Protein AF-0000000085160485 (afdb_homodimer)

pLDDT: mean 88.32, std 10.43, range [49.59, 98.69]

Structure (mmCIF, N/CA/C/O backbone):
data_AF-0000000085160485-model_v1
#
loop_
_entity.id
_entity.type
_entity.pdbx_description
1 polymer 'ADP-dependent (S)-NAD(P)H-hydrate dehydratase'
#
loop_
_atom_site.group_PDB
_atom_site.id
_atom_site.type_symbol
_atom_site.label_atom_id
_atom_site.label_alt_id
_atom_site.label_comp_id
_atom_site.label_asym_id
_atom_site.label_entity_id
_atom_site.label_seq_id
_atom_site.pdbx_PDB_ins_code
_atom_site.Cartn_x
_atom_site.Cartn_y
_atom_site.Cartn_z
_atom_site.occupancy
_atom_site.B_iso_or_equiv
_atom_site.auth_seq_id
_atom_site.auth_comp_id
_atom_site.auth_asym_id
_atom_site.auth_atom_id
_atom_site.pdbx_PDB_model_num
ATOM 1 N N . MET A 1 1 ? -2.355 16.406 11 1 85.62 1 MET A N 1
ATOM 2 C CA . MET A 1 1 ? -1.574 15.383 11.68 1 85.62 1 MET A CA 1
ATOM 3 C C . MET A 1 1 ? -0.946 15.93 12.961 1 85.62 1 MET A C 1
ATOM 5 O O . MET A 1 1 ? -0.674 17.125 13.062 1 85.62 1 MET A O 1
ATOM 9 N N . ILE A 1 2 ? -0.653 15.125 13.766 1 88.12 2 ILE A N 1
ATOM 10 C CA . ILE A 1 2 ? -0.091 15.539 15.047 1 88.12 2 ILE A CA 1
ATOM 11 C C . ILE A 1 2 ? 1.411 15.766 14.898 1 88.12 2 ILE A C 1
ATOM 13 O O . ILE A 1 2 ? 2.102 14.992 14.227 1 88.12 2 ILE A O 1
ATOM 17 N N . LEU A 1 3 ? 1.831 16.844 15.43 1 91.5 3 LEU A N 1
ATOM 18 C CA . LEU A 1 3 ? 3.24 17.219 15.461 1 91.5 3 LEU A CA 1
ATOM 19 C C . LEU A 1 3 ? 3.785 17.172 16.891 1 91.5 3 LEU A C 1
ATOM 21 O O . LEU A 1 3 ? 3.182 17.734 17.797 1 91.5 3 LEU A O 1
ATOM 25 N N . VAL A 1 4 ? 4.949 16.484 17.047 1 93.19 4 VAL A N 1
ATOM 26 C CA . VAL A 1 4 ? 5.465 16.328 18.406 1 93.19 4 VAL A CA 1
ATOM 27 C C . VAL A 1 4 ? 6.973 16.562 18.406 1 93.19 4 VAL A C 1
ATOM 29 O O . VAL A 1 4 ? 7.629 16.469 17.375 1 93.19 4 VAL A O 1
ATOM 32 N N . SER A 1 5 ? 7.484 16.953 19.594 1 92.12 5 SER A N 1
ATOM 33 C CA . SER A 1 5 ? 8.93 16.938 19.797 1 92.12 5 SER A CA 1
ATOM 34 C C . SER A 1 5 ? 9.461 15.516 19.891 1 92.12 5 SER A C 1
ATOM 36 O O . SER A 1 5 ? 8.688 14.57 20.047 1 92.12 5 SER A O 1
ATOM 38 N N . CYS A 1 6 ? 10.773 15.32 19.766 1 92.25 6 CYS A N 1
ATOM 39 C CA . CYS A 1 6 ? 11.383 14.008 19.938 1 92.25 6 CYS A CA 1
ATOM 40 C C . CYS A 1 6 ? 11.117 13.453 21.328 1 92.25 6 CYS A C 1
ATOM 42 O O . CYS A 1 6 ? 10.867 12.258 21.484 1 92.25 6 CYS A O 1
ATOM 44 N N . HIS A 1 7 ? 11.133 14.336 22.25 1 89.69 7 HIS A N 1
ATOM 45 C CA . HIS A 1 7 ? 10.859 13.945 23.625 1 89.69 7 HIS A CA 1
ATOM 46 C C . HIS A 1 7 ? 9.43 13.414 23.781 1 89.69 7 HIS A C 1
ATOM 48 O O . HIS A 1 7 ? 9.211 12.375 24.406 1 89.69 7 HIS A O 1
ATOM 54 N N . GLU A 1 8 ? 8.492 14.164 23.234 1 91.5 8 GLU A N 1
ATOM 55 C CA . GLU A 1 8 ? 7.102 13.734 23.266 1 91.5 8 GLU A CA 1
ATOM 56 C C . GLU A 1 8 ? 6.91 12.406 22.547 1 91.5 8 GLU A C 1
ATOM 58 O O . GLU A 1 8 ? 6.105 11.57 22.969 1 91.5 8 GLU A O 1
ATOM 63 N N . ALA A 1 9 ? 7.625 12.219 21.438 1 93.75 9 ALA A N 1
ATOM 64 C CA . ALA A 1 9 ? 7.547 10.969 20.688 1 93.75 9 ALA A CA 1
ATOM 65 C C . ALA A 1 9 ? 7.988 9.781 21.531 1 93.75 9 ALA A C 1
ATOM 67 O O . ALA A 1 9 ? 7.379 8.711 21.484 1 93.75 9 ALA A O 1
ATOM 68 N N . HIS A 1 10 ? 9.016 9.969 22.344 1 91.5 10 HIS A N 1
ATOM 69 C CA . HIS A 1 10 ? 9.492 8.93 23.234 1 91.5 10 HIS A CA 1
ATOM 70 C C . HIS A 1 10 ? 8.43 8.562 24.266 1 91.5 10 HIS A C 1
ATOM 72 O O . HIS A 1 10 ? 8.25 7.383 24.594 1 91.5 10 HIS A O 1
ATOM 78 N N . LYS A 1 11 ? 7.758 9.562 24.75 1 91.75 11 LYS A N 1
ATOM 79 C CA . LYS A 1 11 ? 6.684 9.328 25.703 1 91.75 11 LYS A CA 1
ATOM 80 C C . LYS A 1 11 ? 5.551 8.516 25.078 1 91.75 11 LYS A C 1
ATOM 82 O O . LYS A 1 11 ? 4.973 7.645 25.734 1 91.75 11 LYS A O 1
ATOM 87 N N . ILE A 1 12 ? 5.266 8.82 23.859 1 93.25 12 ILE A N 1
ATOM 88 C CA . ILE A 1 12 ? 4.219 8.102 23.141 1 93.25 12 ILE A CA 1
ATOM 89 C C . ILE A 1 12 ? 4.609 6.637 22.984 1 93.25 12 ILE A C 1
ATOM 91 O O . ILE A 1 12 ? 3.789 5.742 23.203 1 93.25 12 ILE A O 1
ATOM 95 N N . ASP A 1 13 ? 5.891 6.355 22.656 1 92.06 13 ASP A N 1
ATOM 96 C CA . ASP A 1 13 ? 6.387 4.984 22.531 1 92.06 13 ASP A CA 1
ATOM 97 C C . ASP A 1 13 ? 6.25 4.23 23.859 1 92.06 13 ASP A C 1
ATOM 99 O O . ASP A 1 13 ? 5.809 3.082 23.875 1 92.06 13 ASP A O 1
ATOM 103 N N . GLU A 1 14 ? 6.625 4.93 24.875 1 91.25 14 GLU A N 1
ATOM 104 C CA . GLU A 1 14 ? 6.562 4.316 26.188 1 91.25 14 GLU A CA 1
ATOM 105 C C . GLU A 1 14 ? 5.125 3.996 26.578 1 91.25 14 GLU A C 1
ATOM 107 O O . GLU A 1 14 ? 4.84 2.904 27.078 1 91.25 14 GLU A O 1
ATOM 112 N N . ARG A 1 15 ? 4.262 4.906 26.375 1 92.12 15 ARG A N 1
ATOM 113 C CA . ARG A 1 15 ? 2.857 4.695 26.703 1 92.12 15 ARG A CA 1
ATOM 114 C C . ARG A 1 15 ? 2.246 3.602 25.844 1 92.12 15 ARG A C 1
ATOM 116 O O . ARG A 1 15 ? 1.387 2.844 26.297 1 92.12 15 ARG A O 1
ATOM 123 N N . ALA A 1 16 ? 2.662 3.592 24.578 1 91.69 16 ALA A N 1
ATOM 124 C CA . ALA A 1 16 ? 2.182 2.543 23.688 1 91.69 16 ALA A CA 1
ATOM 125 C C . ALA A 1 16 ? 2.514 1.158 24.234 1 91.69 16 ALA A C 1
ATOM 127 O O . ALA A 1 16 ? 1.679 0.25 24.188 1 91.69 16 ALA A O 1
ATOM 128 N N . MET A 1 17 ? 3.678 0.952 24.797 1 88.62 17 MET A N 1
ATOM 129 C CA . MET A 1 17 ? 4.152 -0.334 25.297 1 88.62 17 MET A CA 1
ATOM 130 C C . MET A 1 17 ? 3.492 -0.675 26.625 1 88.62 17 MET A C 1
ATOM 132 O O . MET A 1 17 ? 3.016 -1.794 26.812 1 88.62 17 MET A O 1
ATOM 136 N N . VAL A 1 18 ? 3.391 0.305 27.453 1 87.38 18 VAL A N 1
ATOM 137 C CA . VAL A 1 18 ? 2.967 0.063 28.828 1 87.38 18 VAL A CA 1
ATOM 138 C C . VAL A 1 18 ? 1.441 0.049 28.906 1 87.38 18 VAL A C 1
ATOM 140 O O . VAL A 1 18 ? 0.854 -0.829 29.531 1 87.38 18 VAL A O 1
ATOM 143 N N . GLU A 1 19 ? 0.836 0.997 28.234 1 87.5 19 GLU A N 1
ATOM 144 C CA . GLU A 1 19 ? -0.602 1.188 28.391 1 87.5 19 GLU A CA 1
ATOM 145 C C . GLU A 1 19 ? -1.383 0.479 27.297 1 87.5 19 GLU A C 1
ATOM 147 O O . GLU A 1 19 ? -2.529 0.073 27.5 1 87.5 19 GLU A O 1
ATOM 152 N N . TRP A 1 20 ? -0.782 0.274 26.172 1 87.5 20 TRP A N 1
ATOM 153 C CA . TRP A 1 20 ? -1.558 -0.209 25.031 1 87.5 20 TRP A CA 1
ATOM 154 C C . TRP A 1 20 ? -1.108 -1.607 24.609 1 87.5 20 TRP A C 1
ATOM 156 O O . TRP A 1 20 ? -1.57 -2.143 23.609 1 87.5 20 TRP A O 1
ATOM 166 N N . CYS A 1 21 ? -0.189 -2.223 25.266 1 83.31 21 CYS A N 1
ATOM 167 C CA . CYS A 1 21 ? 0.265 -3.596 25.078 1 83.31 21 CYS A CA 1
ATOM 168 C C . CYS A 1 21 ? 0.917 -3.771 23.719 1 83.31 21 CYS A C 1
ATOM 170 O O . CYS A 1 21 ? 0.815 -4.836 23.109 1 83.31 21 CYS A O 1
ATOM 172 N N . LEU A 1 22 ? 1.389 -2.703 23.156 1 86.88 22 LEU A N 1
ATOM 173 C CA . LEU A 1 22 ? 2.148 -2.775 21.922 1 86.88 22 LEU A CA 1
ATOM 174 C C . LEU A 1 22 ? 3.633 -2.986 22.203 1 86.88 22 LEU A C 1
ATOM 176 O O . LEU A 1 22 ? 4.332 -2.053 22.594 1 86.88 22 LEU A O 1
ATOM 180 N N . SER A 1 23 ? 4.113 -4.164 21.922 1 87.38 23 SER A N 1
ATOM 181 C CA . SER A 1 23 ? 5.52 -4.441 22.203 1 87.38 23 SER A CA 1
ATOM 182 C C . SER A 1 23 ? 6.434 -3.68 21.25 1 87.38 23 SER A C 1
ATOM 184 O O . SER A 1 23 ? 6.004 -3.256 20.172 1 87.38 23 SER A O 1
ATOM 186 N N . SER A 1 24 ? 7.684 -3.506 21.641 1 89.5 24 SER A N 1
ATOM 187 C CA . SER A 1 24 ? 8.656 -2.805 20.812 1 89.5 24 SER A CA 1
ATOM 188 C C . SER A 1 24 ? 8.859 -3.516 19.469 1 89.5 24 SER A C 1
ATOM 190 O O . SER A 1 24 ? 9.016 -2.867 18.438 1 89.5 24 SER A O 1
ATOM 192 N N . SER A 1 25 ? 8.828 -4.879 19.5 1 89.19 25 SER A N 1
ATOM 193 C CA . SER A 1 25 ? 9.008 -5.656 18.281 1 89.19 25 SER A CA 1
ATOM 194 C C . SER A 1 25 ? 7.859 -5.422 17.312 1 89.19 25 SER A C 1
ATOM 196 O O . SER A 1 25 ? 8.078 -5.301 16.109 1 89.19 25 SER A O 1
ATOM 198 N N . VAL A 1 26 ? 6.637 -5.316 17.859 1 90.38 26 VAL A N 1
ATOM 199 C CA . VAL A 1 26 ? 5.457 -5.082 17.031 1 90.38 26 VAL A CA 1
ATOM 200 C C . VAL A 1 26 ? 5.496 -3.668 16.469 1 90.38 26 VAL A C 1
ATOM 202 O O . VAL A 1 26 ? 5.184 -3.457 15.289 1 90.38 26 VAL A O 1
ATOM 205 N N . LEU A 1 27 ? 5.938 -2.713 17.281 1 93.25 27 LEU A N 1
ATOM 206 C CA . LEU A 1 27 ? 6.012 -1.322 16.844 1 93.25 27 LEU A CA 1
ATOM 207 C C . LEU A 1 27 ? 7.051 -1.154 15.734 1 93.25 27 LEU A C 1
ATOM 209 O O . LEU A 1 27 ? 6.801 -0.468 14.742 1 93.25 27 LEU A O 1
ATOM 213 N N . VAL A 1 28 ? 8.195 -1.793 15.891 1 95.12 28 VAL A N 1
ATOM 214 C CA . VAL A 1 28 ? 9.273 -1.72 14.906 1 95.12 28 VAL A CA 1
ATOM 215 C C . VAL A 1 28 ? 8.828 -2.377 13.602 1 95.12 28 VAL A C 1
ATOM 217 O O . VAL A 1 28 ? 9.062 -1.837 12.516 1 95.12 28 VAL A O 1
ATOM 220 N N . GLU A 1 29 ? 8.172 -3.535 13.734 1 94.94 29 GLU A N 1
ATOM 221 C CA . GLU A 1 29 ? 7.68 -4.23 12.547 1 94.94 29 GLU A CA 1
ATOM 222 C C . GLU A 1 29 ? 6.648 -3.387 11.805 1 94.94 29 GLU A C 1
ATOM 224 O O . GLU A 1 29 ? 6.707 -3.264 10.578 1 94.94 29 GLU A O 1
ATOM 229 N N . ALA A 1 30 ? 5.719 -2.812 12.523 1 95.81 30 ALA A N 1
ATOM 230 C CA . ALA A 1 30 ? 4.688 -1.966 11.938 1 95.81 30 ALA A CA 1
ATOM 231 C C . ALA A 1 30 ? 5.301 -0.76 11.234 1 95.81 30 ALA A C 1
ATOM 233 O O . ALA A 1 30 ? 4.996 -0.486 10.07 1 95.81 30 ALA A O 1
ATOM 234 N N . ALA A 1 31 ? 6.223 -0.078 11.93 1 97.12 31 ALA A N 1
ATOM 235 C CA . ALA A 1 31 ? 6.848 1.125 11.391 1 97.12 31 ALA A CA 1
ATOM 236 C C . ALA A 1 31 ? 7.668 0.806 10.148 1 97.12 31 ALA A C 1
ATOM 238 O O . ALA A 1 31 ? 7.539 1.478 9.117 1 97.12 31 ALA A O 1
ATOM 239 N N . GLY A 1 32 ? 8.5 -0.244 10.234 1 97.81 32 GLY A N 1
ATOM 240 C CA . GLY A 1 32 ? 9.336 -0.625 9.109 1 97.81 32 GLY A CA 1
ATOM 241 C C . GLY A 1 32 ? 8.531 -1.021 7.879 1 97.81 32 GLY A C 1
ATOM 242 O O . GLY A 1 32 ? 8.859 -0.62 6.762 1 97.81 32 GLY A O 1
ATOM 243 N N . ARG A 1 33 ? 7.477 -1.771 8.07 1 97.25 33 ARG A N 1
ATOM 244 C CA . ARG A 1 33 ? 6.652 -2.229 6.953 1 97.25 33 ARG A CA 1
ATOM 245 C C . ARG A 1 33 ? 5.883 -1.068 6.328 1 97.25 33 ARG A C 1
ATOM 247 O O . ARG A 1 33 ? 5.75 -0.989 5.105 1 97.25 33 ARG A O 1
ATOM 254 N N . GLU A 1 34 ? 5.324 -0.193 7.176 1 97.25 34 GLU A N 1
ATOM 255 C CA . GLU A 1 34 ? 4.617 0.963 6.637 1 97.25 34 GLU A CA 1
ATOM 256 C C . GLU A 1 34 ? 5.562 1.882 5.867 1 97.25 34 GLU A C 1
ATOM 258 O O . GLU A 1 34 ? 5.168 2.486 4.867 1 97.25 34 GLU A O 1
ATOM 263 N N . CYS A 1 35 ? 6.805 2.021 6.355 1 98.12 35 CYS A N 1
ATOM 264 C CA . CYS A 1 35 ? 7.809 2.771 5.605 1 98.12 35 CYS A CA 1
ATOM 265 C C . CYS A 1 35 ? 8.062 2.133 4.246 1 98.12 35 CYS A C 1
ATOM 267 O O . CYS A 1 35 ? 8.117 2.83 3.23 1 98.12 35 CYS A O 1
ATOM 269 N N . ALA A 1 36 ? 8.203 0.812 4.25 1 97.75 36 ALA A N 1
ATOM 270 C CA . ALA A 1 36 ? 8.422 0.102 2.99 1 97.75 36 ALA A CA 1
ATOM 271 C C . ALA A 1 36 ? 7.266 0.331 2.023 1 97.75 36 ALA A C 1
ATOM 273 O O . ALA A 1 36 ? 7.48 0.614 0.843 1 97.75 36 ALA A O 1
ATOM 274 N N . ASN A 1 37 ? 6.062 0.203 2.52 1 95.62 37 ASN A N 1
ATOM 275 C CA . ASN A 1 37 ? 4.879 0.392 1.688 1 95.62 37 ASN A CA 1
ATOM 276 C C . ASN A 1 37 ? 4.816 1.805 1.114 1 95.62 37 ASN A C 1
ATOM 278 O O . ASN A 1 37 ? 4.473 1.991 -0.054 1 95.62 37 ASN A O 1
ATOM 282 N N . SER A 1 38 ? 5.145 2.803 1.959 1 96.25 38 SER A N 1
ATOM 283 C CA . SER A 1 38 ? 5.176 4.188 1.498 1 96.25 38 SER A CA 1
ATOM 284 C C . SER A 1 38 ? 6.234 4.387 0.417 1 96.25 38 SER A C 1
ATOM 286 O O . SER A 1 38 ? 5.996 5.09 -0.569 1 96.25 38 SER A O 1
ATOM 288 N N . LEU A 1 39 ? 7.395 3.818 0.604 1 96.88 39 LEU A N 1
ATOM 289 C CA . LEU A 1 39 ? 8.469 3.914 -0.376 1 96.88 39 LEU A CA 1
ATOM 290 C C . LEU A 1 39 ? 8.07 3.254 -1.69 1 96.88 39 LEU A C 1
ATOM 292 O O . LEU A 1 39 ? 8.32 3.803 -2.766 1 96.88 39 LEU A O 1
ATOM 296 N N . ILE A 1 40 ? 7.426 2.064 -1.651 1 95.12 40 ILE A N 1
ATOM 297 C CA . ILE A 1 40 ? 6.98 1.32 -2.826 1 95.12 40 ILE A CA 1
ATOM 298 C C . ILE A 1 40 ? 5.984 2.158 -3.621 1 95.12 40 ILE A C 1
ATOM 300 O O . ILE A 1 40 ? 6.004 2.158 -4.855 1 95.12 40 ILE A O 1
ATOM 304 N N . ALA A 1 41 ? 5.109 2.861 -2.916 1 93.06 41 ALA A N 1
ATOM 305 C CA . ALA A 1 41 ? 4.09 3.688 -3.562 1 93.06 41 ALA A CA 1
ATOM 306 C C . ALA A 1 41 ? 4.734 4.754 -4.445 1 93.06 41 ALA A C 1
ATOM 308 O O . ALA A 1 41 ? 4.141 5.188 -5.438 1 93.06 41 ALA A O 1
ATOM 309 N N . VAL A 1 42 ? 5.977 5.195 -4.121 1 94.38 42 VAL A N 1
ATOM 310 C CA . VAL A 1 42 ? 6.641 6.23 -4.906 1 94.38 42 VAL A CA 1
ATOM 311 C C . VAL A 1 42 ? 7.883 5.652 -5.582 1 94.38 42 VAL A C 1
ATOM 313 O O . VAL A 1 42 ? 8.805 6.391 -5.938 1 94.38 42 VAL A O 1
ATOM 316 N N . TRP A 1 43 ? 7.914 4.363 -5.723 1 92.88 43 TRP A N 1
ATOM 317 C CA . TRP A 1 43 ? 9.086 3.629 -6.191 1 92.88 43 TRP A CA 1
ATOM 318 C C . TRP A 1 43 ? 9.539 4.137 -7.559 1 92.88 43 TRP A C 1
ATOM 320 O O . TRP A 1 43 ? 10.727 4.383 -7.773 1 92.88 43 TRP A O 1
ATOM 330 N N . SER A 1 44 ? 8.617 4.402 -8.523 1 90 44 SER A N 1
ATOM 331 C CA . SER A 1 44 ? 8.945 4.824 -9.883 1 90 44 SER A CA 1
ATOM 332 C C . SER A 1 44 ? 9.602 6.199 -9.891 1 90 44 SER A C 1
ATOM 334 O O . SER A 1 44 ? 10.414 6.5 -10.766 1 90 44 SER A O 1
ATOM 336 N N . GLN A 1 45 ? 9.312 7.027 -8.82 1 90.19 45 GLN A N 1
ATOM 337 C CA . GLN A 1 45 ? 9.836 8.391 -8.75 1 90.19 45 GLN A CA 1
ATOM 338 C C . GLN A 1 45 ? 11.203 8.414 -8.07 1 90.19 45 GLN A C 1
ATOM 340 O O . GLN A 1 45 ? 12.031 9.281 -8.359 1 90.19 45 GLN A O 1
ATOM 345 N N . ILE A 1 46 ? 11.43 7.441 -7.199 1 91.38 46 ILE A N 1
ATOM 346 C CA . ILE A 1 46 ? 12.617 7.516 -6.359 1 91.38 46 ILE A CA 1
ATOM 347 C C . ILE A 1 46 ? 13.75 6.707 -6.996 1 91.38 46 ILE A C 1
ATOM 349 O O . ILE A 1 46 ? 14.922 7.062 -6.863 1 91.38 46 ILE A O 1
ATOM 353 N N . VAL A 1 47 ? 13.398 5.594 -7.652 1 89.69 47 VAL A N 1
ATOM 354 C CA . VAL A 1 47 ? 14.422 4.781 -8.297 1 89.69 47 VAL A CA 1
ATOM 355 C C . VAL A 1 47 ? 15.008 5.531 -9.492 1 89.69 47 VAL A C 1
ATOM 357 O O . VAL A 1 47 ? 14.266 6.047 -10.328 1 89.69 47 VAL A O 1
ATOM 360 N N . PRO A 1 48 ? 16.25 5.625 -9.5 1 86.44 48 PRO A N 1
ATOM 361 C CA . PRO A 1 48 ? 16.891 6.383 -10.578 1 86.44 48 PRO A CA 1
ATOM 362 C C . PRO A 1 48 ? 16.562 5.836 -11.961 1 86.44 48 PRO A C 1
ATOM 364 O O . PRO A 1 48 ? 16.453 4.621 -12.141 1 86.44 48 PRO A O 1
ATOM 367 N N . GLU A 1 49 ? 16.453 6.609 -12.938 1 78.56 49 GLU A N 1
ATOM 368 C CA . GLU A 1 49 ? 16.125 6.27 -14.32 1 78.56 49 GLU A CA 1
ATOM 369 C C . GLU A 1 49 ? 17.141 5.309 -14.914 1 78.56 49 GLU A C 1
ATOM 371 O O . GLU A 1 49 ? 16.797 4.434 -15.711 1 78.56 49 GLU A O 1
ATOM 376 N N . THR A 1 50 ? 18.359 5.457 -14.508 1 76.88 50 THR A N 1
ATOM 377 C CA . THR A 1 50 ? 19.453 4.633 -15.031 1 76.88 50 THR A CA 1
ATOM 378 C C . THR A 1 50 ? 19.219 3.164 -14.695 1 76.88 50 THR A C 1
ATOM 380 O O . THR A 1 50 ? 19.625 2.279 -15.445 1 76.88 50 THR A O 1
ATOM 383 N N . VAL A 1 51 ? 18.484 2.938 -13.688 1 78.31 51 VAL A N 1
ATOM 384 C CA . VAL A 1 51 ? 18.219 1.57 -13.258 1 78.31 51 VAL A CA 1
ATOM 385 C C . VAL A 1 51 ? 17 1.026 -14.016 1 78.31 51 VAL A C 1
ATOM 387 O O . VAL A 1 51 ? 17 -0.131 -14.445 1 78.31 51 VAL A O 1
ATOM 390 N N . LYS A 1 52 ? 16.047 1.829 -14.266 1 72.94 52 LYS A N 1
ATOM 391 C CA . LYS A 1 52 ? 14.812 1.427 -14.922 1 72.94 52 LYS A CA 1
ATOM 392 C C . LYS A 1 52 ? 15.07 0.962 -16.359 1 72.94 52 LYS A C 1
ATOM 394 O O . LYS A 1 52 ? 14.398 0.059 -16.844 1 72.94 52 LYS A O 1
ATOM 399 N N . THR A 1 53 ? 16.047 1.54 -16.875 1 69.38 53 THR A N 1
ATOM 400 C CA . THR A 1 53 ? 16.312 1.298 -18.281 1 69.38 53 THR A CA 1
ATOM 401 C C . THR A 1 53 ? 17.391 0.215 -18.453 1 69.38 53 THR A C 1
ATOM 403 O O . THR A 1 53 ? 17.641 -0.238 -19.562 1 69.38 53 THR A O 1
ATOM 406 N N . SER A 1 54 ? 17.906 -0.06 -17.281 1 68.12 54 SER A N 1
ATOM 407 C CA . SER A 1 54 ? 18.984 -1.05 -17.344 1 68.12 54 SER A CA 1
ATOM 408 C C . SER A 1 54 ? 18.484 -2.43 -16.938 1 68.12 54 SER A C 1
ATOM 410 O O . SER A 1 54 ? 17.406 -2.559 -16.344 1 68.12 54 SER A O 1
ATOM 412 N N . THR A 1 55 ? 19.125 -3.422 -17.406 1 67.5 55 THR A N 1
ATOM 413 C CA . THR A 1 55 ? 18.828 -4.805 -17.047 1 67.5 55 THR A CA 1
ATOM 414 C C . THR A 1 55 ? 19.406 -5.137 -15.672 1 67.5 55 THR A C 1
ATOM 416 O O . THR A 1 55 ? 19.203 -6.242 -15.164 1 67.5 55 THR A O 1
ATOM 419 N N . ARG A 1 56 ? 20.062 -3.939 -15.133 1 74.88 56 ARG A N 1
ATOM 420 C CA . ARG A 1 56 ? 20.703 -4.242 -13.859 1 74.88 56 ARG A CA 1
ATOM 421 C C . ARG A 1 56 ? 19.734 -4.059 -12.695 1 74.88 56 ARG A C 1
ATOM 423 O O . ARG A 1 56 ? 18.828 -3.225 -12.766 1 74.88 56 ARG A O 1
ATOM 430 N N . SER A 1 57 ? 20.016 -4.824 -11.578 1 82.56 57 SER A N 1
ATOM 431 C CA . SER A 1 57 ? 19.203 -4.734 -10.367 1 82.56 57 SER A CA 1
ATOM 432 C C . SER A 1 57 ? 19.609 -3.535 -9.516 1 82.56 57 SER A C 1
ATOM 434 O O . SER A 1 57 ? 20.766 -3.107 -9.555 1 82.56 57 SER A O 1
ATOM 436 N N . LEU A 1 58 ? 18.797 -2.947 -8.883 1 89.5 58 LEU A N 1
ATOM 437 C CA . LEU A 1 58 ? 18.953 -1.81 -7.984 1 89.5 58 LEU A CA 1
ATOM 438 C C . LEU A 1 58 ? 19.859 -2.166 -6.816 1 89.5 58 LEU A C 1
ATOM 440 O O . LEU A 1 58 ? 19.703 -3.221 -6.199 1 89.5 58 LEU A O 1
ATOM 444 N N . SER A 1 59 ? 20.938 -1.373 -6.602 1 93.19 59 SER A N 1
ATOM 445 C CA . SER A 1 59 ? 21.812 -1.543 -5.449 1 93.19 59 SER A CA 1
ATOM 446 C C . SER A 1 59 ? 21.359 -0.687 -4.273 1 93.19 59 SER A C 1
ATOM 448 O O . SER A 1 59 ? 21.219 0.532 -4.402 1 93.19 59 SER A O 1
ATOM 450 N N . ILE A 1 60 ? 21.172 -1.322 -3.072 1 96.44 60 ILE A N 1
ATOM 451 C CA . ILE A 1 60 ? 20.672 -0.619 -1.899 1 96.44 60 ILE A CA 1
ATOM 452 C C . ILE A 1 60 ? 21.641 -0.792 -0.734 1 96.44 60 ILE A C 1
ATOM 454 O O . ILE A 1 60 ? 22.094 -1.905 -0.45 1 96.44 60 ILE A O 1
ATOM 458 N N . ILE A 1 61 ? 21.984 0.318 -0.07 1 97.69 61 ILE A N 1
ATOM 459 C CA . ILE A 1 61 ? 22.781 0.28 1.15 1 97.69 61 ILE A CA 1
ATOM 460 C C . ILE A 1 61 ? 21.984 0.844 2.314 1 97.69 61 ILE A C 1
ATOM 462 O O . ILE A 1 61 ? 21.422 1.941 2.219 1 97.69 61 ILE A O 1
ATOM 466 N N . LEU A 1 62 ? 21.812 0.073 3.309 1 98.5 62 LEU A N 1
ATOM 467 C CA . LEU A 1 62 ? 21.25 0.547 4.566 1 98.5 62 LEU A CA 1
ATOM 468 C C . LEU A 1 62 ? 22.344 0.899 5.566 1 98.5 62 LEU A C 1
ATOM 470 O O . LEU A 1 62 ? 23.188 0.066 5.871 1 98.5 62 LEU A O 1
ATOM 474 N N . VAL A 1 63 ? 22.391 2.139 5.992 1 98.62 63 VAL A N 1
ATOM 475 C CA . VAL A 1 63 ? 23.266 2.52 7.086 1 98.62 63 VAL A CA 1
ATOM 476 C C . VAL A 1 63 ? 22.484 2.574 8.391 1 98.62 63 VAL A C 1
ATOM 478 O O . VAL A 1 63 ? 21.469 3.262 8.484 1 98.62 63 VAL A O 1
ATOM 481 N N . ALA A 1 64 ? 22.922 1.805 9.359 1 98.12 64 ALA A N 1
ATOM 482 C CA . ALA A 1 64 ? 22.125 1.582 10.562 1 98.12 64 ALA A CA 1
ATOM 483 C C . ALA A 1 64 ? 22.922 1.948 11.812 1 98.12 64 ALA A C 1
ATOM 485 O O . ALA A 1 64 ? 24.094 1.617 11.93 1 98.12 64 ALA A O 1
ATOM 486 N N . GLY A 1 65 ? 22.25 2.689 12.719 1 96.69 65 GLY A N 1
ATOM 487 C CA . GLY A 1 65 ? 22.828 3.018 14.016 1 96.69 65 GLY A CA 1
ATOM 488 C C . GLY A 1 65 ? 22.516 1.991 15.086 1 96.69 65 GLY A C 1
ATOM 489 O O . GLY A 1 65 ? 22.484 0.789 14.812 1 96.69 65 GLY A O 1
ATOM 490 N N . SER A 1 66 ? 22.328 2.465 16.344 1 93 66 SER A N 1
ATOM 491 C CA . SER A 1 66 ? 22.234 1.536 17.453 1 93 66 SER A CA 1
ATOM 492 C C . SER A 1 66 ? 20.828 1.492 18.031 1 93 66 SER A C 1
ATOM 494 O O . SER A 1 66 ? 20.547 0.713 18.938 1 93 66 SER A O 1
ATOM 496 N N . GLY A 1 67 ? 19.969 2.24 17.5 1 91 67 GLY A N 1
ATOM 497 C CA . GLY A 1 67 ? 18.656 2.338 18.125 1 91 67 GLY A CA 1
ATOM 498 C C . GLY A 1 67 ? 17.547 1.722 17.281 1 91 67 GLY A C 1
ATOM 499 O O . GLY A 1 67 ? 17.828 0.924 16.375 1 91 67 GLY A O 1
ATOM 500 N N . ASN A 1 68 ? 16.312 2.041 17.625 1 91.88 68 ASN A N 1
ATOM 501 C CA . ASN A 1 68 ? 15.133 1.476 16.984 1 91.88 68 ASN A CA 1
ATOM 502 C C . ASN A 1 68 ? 14.977 1.99 15.555 1 91.88 68 ASN A C 1
ATOM 504 O O . ASN A 1 68 ? 14.383 1.322 14.703 1 91.88 68 ASN A O 1
ATOM 508 N N . ASN A 1 69 ? 15.539 3.182 15.297 1 95.69 69 ASN A N 1
ATOM 509 C CA . ASN A 1 69 ? 15.508 3.654 13.922 1 95.69 69 ASN A CA 1
ATOM 510 C C . ASN A 1 69 ? 16.234 2.693 12.984 1 95.69 69 ASN A C 1
ATOM 512 O O . ASN A 1 69 ? 15.805 2.471 11.852 1 95.69 69 ASN A O 1
ATOM 516 N N . ALA A 1 70 ? 17.344 2.15 13.523 1 97.5 70 ALA A N 1
ATOM 517 C CA . ALA A 1 70 ? 18.078 1.131 12.773 1 97.5 70 ALA A CA 1
ATOM 518 C C . ALA A 1 70 ? 17.188 -0.092 12.516 1 97.5 70 ALA A C 1
ATOM 520 O O . ALA A 1 70 ? 17.172 -0.625 11.406 1 97.5 70 ALA A O 1
ATOM 521 N N . ALA A 1 71 ? 16.5 -0.499 13.57 1 96.75 71 ALA A N 1
ATOM 522 C CA . ALA A 1 71 ? 15.609 -1.646 13.445 1 96.75 71 ALA A CA 1
ATOM 523 C C . ALA A 1 71 ? 14.516 -1.379 12.406 1 96.75 71 ALA A C 1
ATOM 525 O O . ALA A 1 71 ? 14.211 -2.244 11.586 1 96.75 71 ALA A O 1
ATOM 526 N N . ASP A 1 72 ? 13.969 -0.147 12.406 1 97.81 72 ASP A N 1
ATOM 527 C CA . ASP A 1 72 ? 12.969 0.24 11.422 1 97.81 72 ASP A CA 1
ATOM 528 C C . ASP A 1 72 ? 13.516 0.117 10 1 97.81 72 ASP A C 1
ATOM 530 O O . ASP A 1 72 ? 12.844 -0.414 9.109 1 97.81 72 ASP A O 1
ATOM 534 N N . GLY A 1 73 ? 14.703 0.635 9.852 1 98.44 73 GLY A N 1
ATOM 535 C CA . GLY A 1 73 ? 15.344 0.549 8.547 1 98.44 73 GLY A CA 1
ATOM 536 C C . GLY A 1 73 ? 15.578 -0.879 8.094 1 98.44 73 GLY A C 1
ATOM 537 O O . GLY A 1 73 ? 15.398 -1.198 6.918 1 98.44 73 GLY A O 1
ATOM 538 N N . MET A 1 74 ? 16 -1.748 9.039 1 97.88 74 MET A N 1
ATOM 539 C CA . MET A 1 74 ? 16.25 -3.152 8.719 1 97.88 74 MET A CA 1
ATOM 540 C C . MET A 1 74 ? 14.953 -3.848 8.305 1 97.88 74 MET A C 1
ATOM 542 O O . MET A 1 74 ? 14.953 -4.652 7.371 1 97.88 74 MET A O 1
ATOM 546 N N . VAL A 1 75 ? 13.852 -3.539 9.008 1 97.69 75 VAL A N 1
ATOM 547 C CA . VAL A 1 75 ? 12.555 -4.117 8.656 1 97.69 75 VAL A CA 1
ATOM 548 C C . VAL A 1 75 ? 12.125 -3.625 7.273 1 97.69 75 VAL A C 1
ATOM 550 O O . VAL A 1 75 ? 11.586 -4.395 6.477 1 97.69 75 VAL A O 1
ATOM 553 N N . LEU A 1 76 ? 12.359 -2.301 7.031 1 98.25 76 LEU A N 1
ATOM 554 C CA . LEU A 1 76 ? 12.047 -1.759 5.715 1 98.25 76 LEU A CA 1
ATOM 555 C C . LEU A 1 76 ? 12.781 -2.525 4.621 1 98.25 76 LEU A C 1
ATOM 557 O O . LEU A 1 76 ? 12.172 -2.963 3.643 1 98.25 76 LEU A O 1
ATOM 561 N N . LEU A 1 77 ? 14.086 -2.717 4.754 1 97.94 77 LEU A N 1
ATOM 562 C CA . LEU A 1 77 ? 14.891 -3.436 3.775 1 97.94 77 LEU A CA 1
ATOM 563 C C . LEU A 1 77 ? 14.398 -4.867 3.609 1 97.94 77 LEU A C 1
ATOM 565 O O . LEU A 1 77 ? 14.211 -5.34 2.484 1 97.94 77 LEU A O 1
ATOM 569 N N . LYS A 1 78 ? 14.18 -5.551 4.762 1 96.44 78 LYS A N 1
ATOM 570 C CA . LYS A 1 78 ? 13.633 -6.906 4.758 1 96.44 78 LYS A CA 1
ATOM 571 C C . LYS A 1 78 ? 12.336 -6.977 3.959 1 96.44 78 LYS A C 1
ATOM 573 O O . LYS A 1 78 ? 12.172 -7.855 3.111 1 96.44 78 LYS A O 1
ATOM 578 N N . THR A 1 79 ? 11.453 -6.059 4.207 1 96.75 79 THR A N 1
ATOM 579 C CA . THR A 1 79 ? 10.141 -6.039 3.574 1 96.75 79 THR A CA 1
ATOM 580 C C . THR A 1 79 ? 10.266 -5.828 2.068 1 96.75 79 THR A C 1
ATOM 582 O O . THR A 1 79 ? 9.586 -6.496 1.283 1 96.75 79 THR A O 1
ATOM 585 N N . LEU A 1 80 ? 11.164 -4.895 1.631 1 96 80 LEU A N 1
ATOM 586 C CA . LEU A 1 80 ? 11.398 -4.664 0.209 1 96 80 LEU A CA 1
ATOM 587 C C . LEU A 1 80 ? 11.852 -5.945 -0.483 1 96 80 LEU A C 1
ATOM 589 O O . LEU A 1 80 ? 11.406 -6.246 -1.594 1 96 80 LEU A O 1
ATOM 593 N N . ILE A 1 81 ? 12.719 -6.691 0.165 1 94.5 81 ILE A N 1
ATOM 594 C CA . ILE A 1 81 ? 13.25 -7.93 -0.386 1 94.5 81 ILE A CA 1
ATOM 595 C C . ILE A 1 81 ? 12.148 -8.977 -0.461 1 94.5 81 ILE A C 1
ATOM 597 O O . ILE A 1 81 ? 11.961 -9.625 -1.495 1 94.5 81 ILE A O 1
ATOM 601 N N . LEU A 1 82 ? 11.398 -9.094 0.628 1 93.62 82 LEU A N 1
ATOM 602 C CA . LEU A 1 82 ? 10.344 -10.094 0.707 1 93.62 82 LEU A CA 1
ATOM 603 C C . LEU A 1 82 ? 9.266 -9.836 -0.337 1 93.62 82 LEU A C 1
ATOM 605 O O . LEU A 1 82 ? 8.633 -10.773 -0.831 1 93.62 82 LEU A O 1
ATOM 609 N N . LYS A 1 83 ? 9.133 -8.609 -0.69 1 92.5 83 LYS A N 1
ATOM 610 C CA . LYS A 1 83 ? 8.102 -8.242 -1.651 1 92.5 83 LYS A CA 1
ATOM 611 C C . LYS A 1 83 ? 8.656 -8.203 -3.072 1 92.5 83 LYS A C 1
ATOM 613 O O . LYS A 1 83 ? 7.941 -7.855 -4.016 1 92.5 83 LYS A O 1
ATOM 618 N N . GLY A 1 84 ? 9.977 -8.414 -3.287 1 88.69 84 GLY A N 1
ATOM 619 C CA . GLY A 1 84 ? 10.578 -8.594 -4.598 1 88.69 84 GLY A CA 1
ATOM 620 C C . GLY A 1 84 ? 11.039 -7.297 -5.23 1 88.69 84 GLY A C 1
ATOM 621 O O . GLY A 1 84 ? 11.281 -7.238 -6.438 1 88.69 84 GLY A O 1
ATOM 622 N N . PHE A 1 85 ? 11.18 -6.223 -4.434 1 89.44 85 PHE A N 1
ATOM 623 C CA . PHE A 1 85 ? 11.562 -4.934 -4.992 1 89.44 85 PHE A CA 1
ATOM 624 C C . PHE A 1 85 ? 13.078 -4.789 -5.031 1 89.44 85 PHE A C 1
ATOM 626 O O . PHE A 1 85 ? 13.609 -3.904 -5.707 1 89.44 85 PHE A O 1
ATOM 633 N N . CYS A 1 86 ? 13.711 -5.703 -4.281 1 89.38 86 CYS A N 1
ATOM 634 C CA . CYS A 1 86 ? 15.164 -5.645 -4.234 1 89.38 86 CYS A CA 1
ATOM 635 C C . CYS A 1 86 ? 15.773 -7.035 -4.363 1 89.38 86 CYS A C 1
ATOM 637 O O . CYS A 1 86 ? 15.195 -8.016 -3.891 1 89.38 86 CYS A O 1
ATOM 639 N N . ASN A 1 87 ? 16.891 -7.062 -5.086 1 89.56 87 ASN A N 1
ATOM 640 C CA . ASN A 1 87 ? 17.688 -8.273 -5.141 1 89.56 87 ASN A CA 1
ATOM 641 C C . ASN A 1 87 ? 18.625 -8.383 -3.943 1 89.56 87 ASN A C 1
ATOM 643 O O . ASN A 1 87 ? 19.469 -7.496 -3.723 1 89.56 87 ASN A O 1
ATOM 647 N N . ILE A 1 88 ? 18.484 -9.398 -3.262 1 90.44 88 ILE A N 1
ATOM 648 C CA . ILE A 1 88 ? 19.219 -9.602 -2.016 1 90.44 88 ILE A CA 1
ATOM 649 C C . ILE A 1 88 ? 20.719 -9.516 -2.279 1 90.44 88 ILE A C 1
ATOM 651 O O . ILE A 1 88 ? 21.484 -9.039 -1.431 1 90.44 88 ILE A O 1
ATOM 655 N N . LEU A 1 89 ? 21.156 -9.867 -3.467 1 90.94 89 LEU A N 1
ATOM 656 C CA . LEU A 1 89 ? 22.578 -9.906 -3.809 1 90.94 89 LEU A CA 1
ATOM 657 C C . LEU A 1 89 ? 23.141 -8.5 -3.982 1 90.94 89 LEU A C 1
ATOM 659 O O . LEU A 1 89 ? 24.359 -8.312 -4.012 1 90.94 89 LEU A O 1
ATOM 663 N N . ARG A 1 90 ? 22.297 -7.543 -4.02 1 93.69 90 ARG A N 1
ATOM 664 C CA . ARG A 1 90 ? 22.734 -6.168 -4.25 1 93.69 90 ARG A CA 1
ATOM 665 C C . ARG A 1 90 ? 22.406 -5.281 -3.057 1 93.69 90 ARG A C 1
ATOM 667 O O . ARG A 1 90 ? 22.359 -4.055 -3.182 1 93.69 90 ARG A O 1
ATOM 674 N N . CYS A 1 91 ? 22.125 -5.875 -1.946 1 95.75 91 CYS A N 1
ATOM 675 C CA . CYS A 1 91 ? 21.844 -5.152 -0.71 1 95.75 91 CYS A CA 1
ATOM 676 C C . CYS A 1 91 ? 22.984 -5.316 0.286 1 95.75 91 CYS A C 1
ATOM 678 O O . CYS A 1 91 ? 23.594 -6.387 0.365 1 95.75 91 CYS A O 1
ATOM 680 N N . LYS A 1 92 ? 23.297 -4.289 1.014 1 97.12 92 LYS A N 1
ATOM 681 C CA . LYS A 1 92 ? 24.281 -4.332 2.094 1 97.12 92 LYS A CA 1
ATOM 682 C C . LYS A 1 92 ? 23.828 -3.49 3.283 1 97.12 92 LYS A C 1
ATOM 684 O O . LYS A 1 92 ? 23.078 -2.523 3.115 1 97.12 92 LYS A O 1
ATOM 689 N N . VAL A 1 93 ? 24.219 -3.924 4.438 1 97.94 93 VAL A N 1
ATOM 690 C CA . VAL A 1 93 ? 24 -3.162 5.66 1 97.94 93 VAL A CA 1
ATOM 691 C C . VAL A 1 93 ? 25.328 -2.709 6.242 1 97.94 93 VAL A C 1
ATOM 693 O O . VAL A 1 93 ? 26.25 -3.516 6.41 1 97.94 93 VAL A O 1
ATOM 696 N N . ILE A 1 94 ? 25.484 -1.426 6.441 1 98.12 94 ILE A N 1
ATOM 697 C CA . ILE A 1 94 ? 26.656 -0.879 7.117 1 98.12 94 ILE A CA 1
ATOM 698 C C . ILE A 1 94 ? 26.281 -0.433 8.523 1 98.12 94 ILE A C 1
ATOM 700 O O . ILE A 1 94 ? 25.453 0.466 8.703 1 98.12 94 ILE A O 1
ATOM 704 N N . LEU A 1 95 ? 26.891 -1.041 9.508 1 97.75 95 LEU A N 1
ATOM 705 C CA . LEU A 1 95 ? 26.641 -0.715 10.906 1 97.75 95 LEU A CA 1
ATOM 706 C C . LEU A 1 95 ? 27.609 0.357 11.398 1 97.75 95 LEU A C 1
ATOM 708 O O . LEU A 1 95 ? 28.828 0.221 11.25 1 97.75 95 LEU A O 1
ATOM 712 N N . ALA A 1 96 ? 27.047 1.445 11.953 1 97.38 96 ALA A N 1
ATOM 713 C CA . ALA A 1 96 ? 27.891 2.482 12.539 1 97.38 96 ALA A CA 1
ATOM 714 C C . ALA A 1 96 ? 28.609 1.964 13.781 1 97.38 96 ALA A C 1
ATOM 716 O O . ALA A 1 96 ? 29.719 2.395 14.086 1 97.38 96 ALA A O 1
ATOM 717 N N . LYS A 1 97 ? 27.906 1.065 14.562 1 93.75 97 LYS A N 1
ATOM 718 C CA . LYS A 1 97 ? 28.422 0.428 15.766 1 93.75 97 LYS A CA 1
ATOM 719 C C . LYS A 1 97 ? 28.094 -1.062 15.789 1 93.75 97 LYS A C 1
ATOM 721 O O . LYS A 1 97 ? 27.062 -1.481 15.289 1 93.75 97 LYS A O 1
ATOM 726 N N . PRO A 1 98 ? 28.969 -1.821 16.391 1 91.44 98 PRO A N 1
ATOM 727 C CA . PRO A 1 98 ? 28.688 -3.256 16.469 1 91.44 98 PRO A CA 1
ATOM 728 C C . PRO A 1 98 ? 27.484 -3.572 17.344 1 91.44 98 PRO A C 1
ATOM 730 O O . PRO A 1 98 ? 27.141 -2.787 18.234 1 91.44 98 PRO A O 1
ATOM 733 N N . ILE A 1 99 ? 26.828 -4.621 17.047 1 89.69 99 ILE A N 1
ATOM 734 C CA . ILE A 1 99 ? 25.797 -5.137 17.938 1 89.69 99 ILE A CA 1
ATOM 735 C C . ILE A 1 99 ? 26.453 -5.934 19.062 1 89.69 99 ILE A C 1
ATOM 737 O O . ILE A 1 99 ? 27.203 -6.875 18.812 1 89.69 99 ILE A O 1
ATOM 741 N N . ALA A 1 100 ? 26.141 -5.574 20.25 1 85.94 100 ALA A N 1
ATOM 742 C CA . ALA A 1 100 ? 26.766 -6.184 21.406 1 85.94 100 ALA A CA 1
ATOM 743 C C . ALA A 1 100 ? 26.406 -7.664 21.516 1 85.94 100 ALA A C 1
ATOM 745 O O . ALA A 1 100 ? 25.297 -8.062 21.188 1 85.94 100 ALA A O 1
ATOM 746 N N . ASP A 1 101 ? 27.297 -8.414 21.922 1 81.88 101 ASP A N 1
ATOM 747 C CA . ASP A 1 101 ? 27.078 -9.852 22.094 1 81.88 101 ASP A CA 1
ATOM 748 C C . ASP A 1 101 ? 25.891 -10.109 23.016 1 81.88 101 ASP A C 1
ATOM 750 O O . ASP A 1 101 ? 25.125 -11.047 22.797 1 81.88 101 ASP A O 1
ATOM 754 N N . SER A 1 102 ? 25.797 -9.273 24 1 78.44 102 SER A N 1
ATOM 755 C CA . SER A 1 102 ? 24.688 -9.414 24.953 1 78.44 102 SER A CA 1
ATOM 756 C C . SER A 1 102 ? 23.344 -9.234 24.25 1 78.44 102 SER A C 1
ATOM 758 O O . SER A 1 102 ? 22.375 -9.914 24.578 1 78.44 102 SER A O 1
ATOM 760 N N . GLU A 1 103 ? 23.391 -8.359 23.328 1 80.31 103 GLU A N 1
ATOM 761 C CA . GLU A 1 103 ? 22.188 -8.125 22.547 1 80.31 103 GLU A CA 1
ATOM 762 C C . GLU A 1 103 ? 21.922 -9.281 21.578 1 80.31 103 GLU A C 1
ATOM 764 O O . GLU A 1 103 ? 20.781 -9.734 21.438 1 80.31 103 GLU A O 1
ATOM 769 N N . MET A 1 104 ? 22.906 -9.836 21.094 1 80.62 104 MET A N 1
ATOM 770 C CA . MET A 1 104 ? 22.812 -10.898 20.094 1 80.62 104 MET A CA 1
ATOM 771 C C . MET A 1 104 ? 22.391 -12.219 20.75 1 80.62 104 MET A C 1
ATOM 773 O O . MET A 1 104 ? 21.672 -13.016 20.141 1 80.62 104 MET A O 1
ATOM 777 N N . ASN A 1 105 ? 22.797 -12.391 21.953 1 76.25 105 ASN A N 1
ATOM 778 C CA . ASN A 1 105 ? 22.594 -13.68 22.609 1 76.25 105 ASN A CA 1
ATOM 779 C C . ASN A 1 105 ? 21.391 -13.648 23.562 1 76.25 105 ASN A C 1
ATOM 781 O O . ASN A 1 105 ? 21.125 -14.625 24.266 1 76.25 105 ASN A O 1
ATOM 785 N N . ALA A 1 106 ? 20.828 -12.5 23.594 1 72.75 106 ALA A N 1
ATOM 786 C CA . ALA A 1 106 ? 19.656 -12.398 24.469 1 72.75 106 ALA A CA 1
ATOM 787 C C . ALA A 1 106 ? 18.547 -13.352 24.031 1 72.75 106 ALA A C 1
ATOM 789 O O . ALA A 1 106 ? 18.062 -13.258 22.906 1 72.75 106 ALA A O 1
ATOM 790 N N . THR A 1 107 ? 18.266 -14.336 24.812 1 65.62 107 THR A N 1
ATOM 791 C CA . THR A 1 107 ? 17.281 -15.352 24.453 1 65.62 107 THR A CA 1
ATOM 792 C C . THR A 1 107 ? 15.883 -14.953 24.922 1 65.62 107 THR A C 1
ATOM 794 O O . THR A 1 107 ? 14.891 -15.188 24.234 1 65.62 107 THR A O 1
ATOM 797 N N . ALA A 1 108 ? 15.906 -14.383 26.172 1 64.44 108 ALA A N 1
ATOM 798 C CA . ALA A 1 108 ? 14.609 -14.133 26.797 1 64.44 108 ALA A CA 1
ATOM 799 C C . ALA A 1 108 ? 13.961 -12.867 26.234 1 64.44 108 ALA A C 1
ATOM 801 O O . ALA A 1 108 ? 12.766 -12.859 25.938 1 64.44 108 ALA A O 1
ATOM 802 N N . ASN A 1 109 ? 14.766 -11.789 26.031 1 73.81 109 ASN A N 1
ATOM 803 C CA . ASN A 1 109 ? 14.188 -10.523 25.594 1 73.81 109 ASN A CA 1
ATOM 804 C C . ASN A 1 109 ? 15.062 -9.852 24.531 1 73.81 109 ASN A C 1
ATOM 806 O O . ASN A 1 109 ? 15.664 -8.805 24.797 1 73.81 109 ASN A O 1
ATOM 810 N N . PRO A 1 110 ? 15.055 -10.445 23.438 1 82 110 PRO A N 1
ATOM 811 C CA . PRO A 1 110 ? 15.875 -9.82 22.406 1 82 110 PRO A CA 1
ATOM 812 C C . PRO A 1 110 ? 15.336 -8.461 21.969 1 82 110 PRO A C 1
ATOM 814 O O . PRO A 1 110 ? 14.125 -8.234 21.984 1 82 110 PRO A O 1
ATOM 817 N N . THR A 1 111 ? 16.281 -7.512 21.672 1 87.56 111 THR A N 1
ATOM 818 C CA . THR A 1 111 ? 15.859 -6.219 21.156 1 87.56 111 THR A CA 1
ATOM 819 C C . THR A 1 111 ? 15.336 -6.363 19.719 1 87.56 111 THR A C 1
ATOM 821 O O . THR A 1 111 ? 15.75 -7.262 18.984 1 87.56 111 THR A O 1
ATOM 824 N N . PRO A 1 112 ? 14.453 -5.484 19.359 1 89.31 112 PRO A N 1
ATOM 825 C CA . PRO A 1 112 ? 13.984 -5.543 17.984 1 89.31 112 PRO A CA 1
ATOM 826 C C . PRO A 1 112 ? 15.117 -5.445 16.969 1 89.31 112 PRO A C 1
ATOM 828 O O . PRO A 1 112 ? 15.094 -6.129 15.938 1 89.31 112 PRO A O 1
ATOM 831 N N . ARG A 1 113 ? 16.141 -4.637 17.25 1 91.94 113 ARG A N 1
ATOM 832 C CA . ARG A 1 113 ? 17.266 -4.461 16.344 1 91.94 113 ARG A CA 1
ATOM 833 C C . ARG A 1 113 ? 18.031 -5.773 16.141 1 91.94 113 ARG A C 1
ATOM 835 O O . ARG A 1 113 ? 18.297 -6.176 15.016 1 91.94 113 ARG A O 1
ATOM 842 N N . SER A 1 114 ? 18.328 -6.445 17.297 1 92 114 SER A N 1
ATOM 843 C CA . SER A 1 114 ? 19.062 -7.699 17.203 1 92 114 SER A CA 1
ATOM 844 C C . SER A 1 114 ? 18.25 -8.773 16.484 1 92 114 SER A C 1
ATOM 846 O O . SER A 1 114 ? 18.797 -9.586 15.75 1 92 114 SER A O 1
ATOM 848 N N . GLN A 1 115 ? 16.984 -8.758 16.656 1 89.31 115 GLN A N 1
ATOM 849 C CA . GLN A 1 115 ? 16.109 -9.742 16.031 1 89.31 115 GLN A CA 1
ATOM 850 C C . GLN A 1 115 ? 16.109 -9.594 14.516 1 89.31 115 GLN A C 1
ATOM 852 O O . GLN A 1 115 ? 16.312 -10.562 13.797 1 89.31 115 GLN A O 1
ATOM 857 N N . VAL A 1 116 ? 15.891 -8.398 14.047 1 93.62 116 VAL A N 1
ATOM 858 C CA . VAL A 1 116 ? 15.812 -8.18 12.602 1 93.62 116 VAL A CA 1
ATOM 859 C C . VAL A 1 116 ? 17.203 -8.344 11.984 1 93.62 116 VAL A C 1
ATOM 861 O O . VAL A 1 116 ? 17.328 -8.828 10.852 1 93.62 116 VAL A O 1
ATOM 864 N N . PHE A 1 117 ? 18.234 -7.957 12.781 1 94.19 117 PHE A N 1
ATOM 865 C CA . PHE A 1 117 ? 19.609 -8.125 12.312 1 94.19 117 PHE A CA 1
ATOM 866 C C . PHE A 1 117 ? 19.891 -9.594 12.016 1 94.19 117 PHE A C 1
ATOM 868 O O . PHE A 1 117 ? 20.469 -9.922 10.969 1 94.19 117 PHE A O 1
ATOM 875 N N . LYS A 1 118 ? 19.5 -10.469 12.875 1 92.06 118 LYS A N 1
ATOM 876 C CA . LYS A 1 118 ? 19.703 -11.898 12.711 1 92.06 118 LYS A CA 1
ATOM 877 C C . LYS A 1 118 ? 18.984 -12.414 11.469 1 92.06 118 LYS A C 1
ATOM 879 O O . LYS A 1 118 ? 19.5 -13.281 10.758 1 92.06 118 LYS A O 1
ATOM 884 N N . ILE A 1 119 ? 17.828 -11.906 11.219 1 92.25 119 ILE A N 1
ATOM 885 C CA . ILE A 1 119 ? 17.031 -12.305 10.055 1 92.25 119 ILE A CA 1
ATOM 886 C C . ILE A 1 119 ? 17.766 -11.906 8.781 1 92.25 119 ILE A C 1
ATOM 888 O O . ILE A 1 119 ? 17.906 -12.719 7.859 1 92.25 119 ILE A O 1
ATOM 892 N N . LEU A 1 120 ? 18.281 -10.648 8.75 1 94.81 120 LEU A N 1
ATOM 893 C CA . LEU A 1 120 ? 19 -10.172 7.57 1 94.81 120 LEU A CA 1
ATOM 894 C C . LEU A 1 120 ? 20.25 -11 7.324 1 94.81 120 LEU A C 1
ATOM 896 O O . LEU A 1 120 ? 20.562 -11.336 6.18 1 94.81 120 LEU A O 1
ATOM 900 N N . GLN A 1 121 ? 20.906 -11.312 8.398 1 93 121 GLN A N 1
ATOM 901 C CA . GLN A 1 121 ? 22.094 -12.164 8.281 1 93 121 GLN A CA 1
ATOM 902 C C . GLN A 1 121 ? 21.734 -13.531 7.703 1 93 121 GLN A C 1
ATOM 904 O O . GLN A 1 121 ? 22.422 -14.031 6.812 1 93 121 GLN A O 1
ATOM 909 N N . LYS A 1 122 ? 20.688 -14.086 8.211 1 91.69 122 LYS A N 1
ATOM 910 C CA . LYS A 1 122 ? 20.234 -15.398 7.754 1 91.69 122 LYS A CA 1
ATOM 911 C C . LYS A 1 122 ? 19.812 -15.352 6.289 1 91.69 122 LYS A C 1
ATOM 913 O O . LYS A 1 122 ? 19.953 -16.344 5.566 1 91.69 122 LYS A O 1
ATOM 918 N N . MET A 1 123 ? 19.328 -14.242 5.855 1 92.5 123 MET A N 1
ATOM 919 C CA . MET A 1 123 ? 18.906 -14.062 4.469 1 92.5 123 MET A CA 1
ATOM 920 C C . MET A 1 123 ? 20.125 -13.969 3.549 1 92.5 123 MET A C 1
ATOM 922 O O . MET A 1 123 ? 19.984 -14.047 2.326 1 92.5 123 MET A O 1
ATOM 926 N N . GLY A 1 124 ? 21.281 -13.766 4.148 1 92.81 124 GLY A N 1
ATOM 927 C CA . GLY A 1 124 ? 22.516 -13.734 3.369 1 92.81 124 GLY A CA 1
ATOM 928 C C . GLY A 1 124 ? 22.938 -12.328 2.98 1 92.81 124 GLY A C 1
ATOM 929 O O . GLY A 1 124 ? 23.766 -12.148 2.092 1 92.81 124 GLY A O 1
ATOM 930 N N . ILE A 1 125 ? 22.375 -11.312 3.598 1 95.19 125 ILE A N 1
ATOM 931 C CA . ILE A 1 125 ? 22.734 -9.93 3.307 1 95.19 125 ILE A CA 1
ATOM 932 C C . ILE A 1 125 ? 24.047 -9.578 4.02 1 95.19 125 ILE A C 1
ATOM 934 O O . ILE A 1 125 ? 24.156 -9.742 5.234 1 95.19 125 ILE A O 1
ATOM 938 N N . PRO A 1 126 ? 25.047 -9.086 3.318 1 95.81 126 PRO A N 1
ATOM 939 C CA . PRO A 1 126 ? 26.281 -8.68 3.986 1 95.81 126 PRO A CA 1
ATOM 940 C C . PRO A 1 126 ? 26.062 -7.551 4.992 1 95.81 126 PRO A C 1
ATOM 942 O O . PRO A 1 126 ? 25.469 -6.523 4.656 1 95.81 126 PRO A O 1
ATOM 945 N N . CYS A 1 127 ? 26.422 -7.797 6.18 1 95.69 127 CYS A N 1
ATOM 946 C CA . CYS A 1 127 ? 26.391 -6.801 7.242 1 95.69 127 CYS A CA 1
ATOM 947 C C . CYS A 1 127 ? 27.812 -6.422 7.668 1 95.69 127 CYS A C 1
ATOM 949 O O . CYS A 1 127 ? 28.469 -7.184 8.375 1 95.69 127 CYS A O 1
ATOM 951 N N . LEU A 1 128 ? 28.219 -5.191 7.297 1 96.44 128 LEU A N 1
ATOM 952 C CA . LEU A 1 128 ? 29.594 -4.75 7.504 1 96.44 128 LEU A CA 1
ATOM 953 C C . LEU A 1 128 ? 29.672 -3.691 8.602 1 96.44 128 LEU A C 1
ATOM 955 O O . LEU A 1 128 ? 28.75 -2.887 8.75 1 96.44 128 LEU A O 1
ATOM 959 N N . LEU A 1 129 ? 30.75 -3.713 9.328 1 96.62 129 LEU A N 1
ATOM 960 C CA . LEU A 1 129 ? 31.016 -2.688 10.328 1 96.62 129 LEU A CA 1
ATOM 961 C C . LEU A 1 129 ? 31.844 -1.552 9.734 1 96.62 129 LEU A C 1
ATOM 963 O O . LEU A 1 129 ? 32.875 -1.793 9.117 1 96.62 129 LEU A O 1
ATOM 967 N N . TRP A 1 130 ? 31.344 -0.335 9.969 1 96.94 130 TRP A N 1
ATOM 968 C CA . TRP A 1 130 ? 31.984 0.841 9.391 1 96.94 130 TRP A CA 1
ATOM 969 C C . TRP A 1 130 ? 33.469 0.885 9.75 1 96.94 130 TRP A C 1
ATOM 971 O O . TRP A 1 130 ? 34.312 1.148 8.891 1 96.94 130 TRP A O 1
ATOM 981 N N . GLN A 1 131 ? 33.781 0.583 10.977 1 94.81 131 GLN A N 1
ATOM 982 C CA . GLN A 1 131 ? 35.156 0.691 11.484 1 94.81 131 GLN A CA 1
ATOM 983 C C . GLN A 1 131 ? 36.094 -0.314 10.797 1 94.81 131 GLN A C 1
ATOM 985 O O . GLN A 1 131 ? 37.312 -0.145 10.805 1 94.81 131 GLN A O 1
ATOM 990 N N . ASP A 1 132 ? 35.5 -1.356 10.203 1 95.56 132 ASP A N 1
ATOM 991 C CA . ASP A 1 132 ? 36.312 -2.418 9.594 1 95.56 132 ASP A CA 1
ATOM 992 C C . ASP A 1 132 ? 36.594 -2.104 8.133 1 95.56 132 ASP A C 1
ATOM 994 O O . ASP A 1 132 ? 37.406 -2.791 7.492 1 95.56 132 ASP A O 1
ATOM 998 N N . LEU A 1 133 ? 36 -1.081 7.551 1 95.25 133 LEU A N 1
ATOM 999 C CA . LEU A 1 133 ? 36.188 -0.738 6.145 1 95.25 133 LEU A CA 1
ATOM 1000 C C . LEU A 1 133 ? 37.344 0.228 5.965 1 95.25 133 LEU A C 1
ATOM 1002 O O . LEU A 1 133 ? 37.469 1.182 6.73 1 95.25 133 LEU A O 1
ATOM 1006 N N . SER A 1 134 ? 38.125 -0.053 4.93 1 93.94 134 SER A N 1
ATOM 1007 C CA . SER A 1 134 ? 39.188 0.896 4.555 1 93.94 134 SER A CA 1
ATOM 1008 C C . SER A 1 134 ? 38.594 2.141 3.904 1 93.94 134 SER A C 1
ATOM 1010 O O . SER A 1 134 ? 37.406 2.154 3.533 1 93.94 134 SER A O 1
ATOM 1012 N N . GLU A 1 135 ? 39.375 3.127 3.836 1 90.62 135 GLU A N 1
ATOM 1013 C CA . GLU A 1 135 ? 38.938 4.363 3.213 1 90.62 135 GLU A CA 1
ATOM 1014 C C . GLU A 1 135 ? 38.469 4.121 1.782 1 90.62 135 GLU A C 1
ATOM 1016 O O . GLU A 1 135 ? 37.438 4.664 1.358 1 90.62 135 GLU A O 1
ATOM 1021 N N . LYS A 1 136 ? 39.188 3.332 1.108 1 92.31 136 LYS A N 1
ATOM 1022 C CA . LYS A 1 136 ? 38.812 3.014 -0.272 1 92.31 136 LYS A CA 1
ATOM 1023 C C . LYS A 1 136 ? 37.5 2.244 -0.339 1 92.31 136 LYS A C 1
ATOM 1025 O O . LYS A 1 136 ? 36.656 2.514 -1.2 1 92.31 136 LYS A O 1
ATOM 1030 N N . GLU A 1 137 ? 37.344 1.353 0.568 1 93.06 137 GLU A N 1
ATOM 1031 C CA . GLU A 1 137 ? 36.125 0.558 0.618 1 93.06 137 GLU A CA 1
ATOM 1032 C C . GLU A 1 137 ? 34.906 1.424 0.972 1 93.06 137 GLU A C 1
ATOM 1034 O O . GLU A 1 137 ? 33.844 1.236 0.424 1 93.06 137 GLU A O 1
ATOM 1039 N N . ARG A 1 138 ? 35.125 2.314 1.882 1 91.94 138 ARG A N 1
ATOM 1040 C CA . ARG A 1 138 ? 34.062 3.232 2.311 1 91.94 138 ARG A CA 1
ATOM 1041 C C . ARG A 1 138 ? 33.531 4.039 1.133 1 91.94 138 ARG A C 1
ATOM 1043 O O . ARG A 1 138 ? 32.312 4.125 0.936 1 91.94 138 ARG A O 1
ATOM 1050 N N . TYR A 1 139 ? 34.406 4.477 0.374 1 90.88 139 TYR A N 1
ATOM 1051 C CA . TYR A 1 139 ? 34 5.262 -0.788 1 90.88 139 TYR A CA 1
ATOM 1052 C C . TYR A 1 139 ? 33.344 4.379 -1.85 1 90.88 139 TYR A C 1
ATOM 1054 O O . TYR A 1 139 ? 32.312 4.738 -2.418 1 90.88 139 TYR A O 1
ATOM 1062 N N . THR A 1 140 ? 33.906 3.238 -2.086 1 91.56 140 THR A N 1
ATOM 1063 C CA . THR A 1 140 ? 33.438 2.346 -3.145 1 91.56 140 THR A CA 1
ATOM 1064 C C . THR A 1 140 ? 32.031 1.827 -2.848 1 91.56 140 THR A C 1
ATOM 1066 O O . THR A 1 140 ? 31.203 1.741 -3.746 1 91.56 140 THR A O 1
ATOM 1069 N N . VAL A 1 141 ? 31.812 1.507 -1.61 1 92.25 141 VAL A N 1
ATOM 1070 C CA . VAL A 1 141 ? 30.531 0.929 -1.224 1 92.25 141 VAL A CA 1
ATOM 1071 C C . VAL A 1 141 ? 29.406 1.923 -1.51 1 92.25 141 VAL A C 1
ATOM 1073 O O . VAL A 1 141 ? 28.391 1.561 -2.088 1 92.25 141 VAL A O 1
ATOM 1076 N N . PHE A 1 142 ? 29.578 3.164 -1.229 1 93.69 142 PHE A N 1
ATOM 1077 C CA . PHE A 1 142 ? 28.516 4.156 -1.362 1 93.69 142 PHE A CA 1
ATOM 1078 C C . PHE A 1 142 ? 28.469 4.703 -2.783 1 93.69 142 PHE A C 1
ATOM 1080 O O . PHE A 1 142 ? 27.406 5.07 -3.273 1 93.69 142 PHE A O 1
ATOM 1087 N N . SER A 1 143 ? 29.609 4.766 -3.494 1 91.56 143 SER A N 1
ATOM 1088 C CA . SER A 1 143 ? 29.641 5.297 -4.852 1 91.56 143 SER A CA 1
ATOM 1089 C C . SER A 1 143 ? 28.875 4.402 -5.816 1 91.56 143 SER A C 1
ATOM 1091 O O . SER A 1 143 ? 28.328 4.879 -6.816 1 91.56 143 SER A O 1
ATOM 1093 N N . LYS A 1 144 ? 28.75 3.137 -5.492 1 88.19 144 LYS A N 1
ATOM 1094 C CA . LYS A 1 144 ? 28.094 2.176 -6.375 1 88.19 144 LYS A CA 1
ATOM 1095 C C . LYS A 1 144 ? 26.625 1.998 -5.996 1 88.19 144 LYS A C 1
ATOM 1097 O O . LYS A 1 144 ? 25.875 1.301 -6.688 1 88.19 144 LYS A O 1
ATOM 1102 N N . ALA A 1 145 ? 26.234 2.629 -4.918 1 92.81 145 ALA A N 1
ATOM 1103 C CA . ALA A 1 145 ? 24.859 2.467 -4.445 1 92.81 145 ALA A CA 1
ATOM 1104 C C . ALA A 1 145 ? 23.891 3.334 -5.246 1 92.81 145 ALA A C 1
ATOM 1106 O O . ALA A 1 145 ? 24.219 4.469 -5.602 1 92.81 145 ALA A O 1
ATOM 1107 N N . ASP A 1 146 ? 22.734 2.771 -5.609 1 94.19 146 ASP A N 1
ATOM 1108 C CA . ASP A 1 146 ? 21.672 3.549 -6.25 1 94.19 146 ASP A CA 1
ATOM 1109 C C . ASP A 1 146 ? 20.781 4.23 -5.207 1 94.19 146 ASP A C 1
ATOM 1111 O O . ASP A 1 146 ? 20.359 5.371 -5.398 1 94.19 146 ASP A O 1
ATOM 1115 N N . LEU A 1 147 ? 20.5 3.529 -4.145 1 96 147 LEU A N 1
ATOM 1116 C CA . LEU A 1 147 ? 19.703 4.023 -3.033 1 96 147 LEU A CA 1
ATOM 1117 C C . LEU A 1 147 ? 20.422 3.826 -1.708 1 96 147 LEU A C 1
ATOM 1119 O O . LEU A 1 147 ? 21.016 2.766 -1.465 1 96 147 LEU A O 1
ATOM 1123 N N . ILE A 1 148 ? 20.453 4.832 -0.894 1 97.56 148 ILE A N 1
ATOM 1124 C CA . ILE A 1 148 ? 20.969 4.742 0.465 1 97.56 148 ILE A CA 1
ATOM 1125 C C . ILE A 1 148 ? 19.844 4.992 1.468 1 97.56 148 ILE A C 1
ATOM 1127 O O . ILE A 1 148 ? 19.156 6.02 1.399 1 97.56 148 ILE A O 1
ATOM 1131 N N . ILE A 1 149 ? 19.578 4.02 2.303 1 98.38 149 ILE A N 1
ATOM 1132 C CA . ILE A 1 149 ? 18.609 4.164 3.375 1 98.38 149 ILE A CA 1
ATOM 1133 C C . ILE A 1 149 ? 19.312 4.605 4.656 1 98.38 149 ILE A C 1
ATOM 1135 O O . ILE A 1 149 ? 20.156 3.879 5.195 1 98.38 149 ILE A O 1
ATOM 1139 N N . ASP A 1 150 ? 18.984 5.797 5.121 1 98.62 150 ASP A N 1
ATOM 1140 C CA . ASP A 1 150 ? 19.562 6.391 6.324 1 98.62 150 ASP A CA 1
ATOM 1141 C C . ASP A 1 150 ? 18.75 6.012 7.566 1 98.62 150 ASP A C 1
ATOM 1143 O O . ASP A 1 150 ? 17.625 6.488 7.754 1 98.62 150 ASP A O 1
ATOM 1147 N N . ALA A 1 151 ? 19.281 5.203 8.391 1 98.62 151 ALA A N 1
ATOM 1148 C CA . ALA A 1 151 ? 18.703 4.809 9.672 1 98.62 151 ALA A CA 1
ATOM 1149 C C . ALA A 1 151 ? 19.734 4.902 10.797 1 98.62 151 ALA A C 1
ATOM 1151 O O . ALA A 1 151 ? 19.766 4.047 11.68 1 98.62 151 ALA A O 1
ATOM 1152 N N . LEU A 1 152 ? 20.562 5.906 10.789 1 98.06 152 LEU A N 1
ATOM 1153 C CA . LEU A 1 152 ? 21.672 6.043 11.719 1 98.06 152 LEU A CA 1
ATOM 1154 C C . LEU A 1 152 ? 21.188 6.539 13.078 1 98.06 152 LEU A C 1
ATOM 1156 O O . LEU A 1 152 ? 21.578 5.996 14.117 1 98.06 152 LEU A O 1
ATOM 1160 N N . THR A 1 153 ? 20.422 7.688 13 1 96.62 153 THR A N 1
ATOM 1161 C CA . THR A 1 153 ? 19.906 8.242 14.25 1 96.62 153 THR A CA 1
ATOM 1162 C C . THR A 1 153 ? 18.406 8.531 14.133 1 96.62 153 THR A C 1
ATOM 1164 O O . THR A 1 153 ? 17.859 8.523 13.031 1 96.62 153 THR A O 1
ATOM 1167 N N . GLY A 1 154 ? 17.797 8.664 15.25 1 93.5 154 GLY A N 1
ATOM 1168 C CA . GLY A 1 154 ? 16.375 8.984 15.328 1 93.5 154 GLY A CA 1
ATOM 1169 C C . GLY A 1 154 ? 16.047 9.945 16.453 1 93.5 154 GLY A C 1
ATOM 1170 O O . GLY A 1 154 ? 16.781 10.898 16.703 1 93.5 154 GLY A O 1
ATOM 1171 N N . THR A 1 155 ? 14.977 9.703 17.094 1 92.25 155 THR A N 1
ATOM 1172 C CA . THR A 1 155 ? 14.43 10.633 18.078 1 92.25 155 THR A CA 1
ATOM 1173 C C . THR A 1 155 ? 15.25 10.602 19.359 1 92.25 155 THR A C 1
ATOM 1175 O O . THR A 1 155 ? 15.102 11.477 20.219 1 92.25 155 THR A O 1
ATOM 1178 N N . GLY A 1 156 ? 16.219 9.734 19.5 1 91.12 156 GLY A N 1
ATOM 1179 C CA . GLY A 1 156 ? 16.984 9.625 20.719 1 91.12 156 GLY A CA 1
ATOM 1180 C C . GLY A 1 156 ? 18.234 10.5 20.719 1 91.12 156 GLY A C 1
ATOM 1181 O O . GLY A 1 156 ? 18.922 10.602 21.734 1 91.12 156 GLY A O 1
ATOM 1182 N N . LEU A 1 157 ? 18.484 11.172 19.734 1 92.06 157 LEU A N 1
ATOM 1183 C CA . LEU A 1 157 ? 19.688 11.977 19.594 1 92.06 157 LEU A CA 1
ATOM 1184 C C . LEU A 1 157 ? 19.594 13.266 20.391 1 92.06 157 LEU A C 1
ATOM 1186 O O . LEU A 1 157 ? 18.578 13.961 20.328 1 92.06 157 LEU A O 1
ATOM 1190 N N . SER A 1 158 ? 20.578 13.43 21.203 1 89 158 SER A N 1
ATOM 1191 C CA . SER A 1 158 ? 20.766 14.695 21.922 1 89 158 SER A CA 1
ATOM 1192 C C . SER A 1 158 ? 22.078 15.359 21.531 1 89 158 SER A C 1
ATOM 1194 O O . SER A 1 158 ? 23.141 14.75 21.656 1 89 158 SER A O 1
ATOM 1196 N N . GLY A 1 159 ? 22.047 16.547 20.984 1 90 159 GLY A N 1
ATOM 1197 C CA . GLY A 1 159 ? 23.25 17.234 20.594 1 90 159 GLY A CA 1
ATOM 1198 C C . GLY A 1 159 ? 23.781 16.797 19.234 1 90 159 GLY A C 1
ATOM 1199 O O . GLY A 1 159 ? 23.062 16.156 18.469 1 90 159 GLY A O 1
ATOM 1200 N N . PRO A 1 160 ? 25 17.203 18.906 1 93.81 160 PRO A N 1
ATOM 1201 C CA . PRO A 1 160 ? 25.562 16.828 17.609 1 93.81 160 PRO A CA 1
ATOM 1202 C C . PRO A 1 160 ? 26 15.359 17.562 1 93.81 160 PRO A C 1
ATOM 1204 O O . PRO A 1 160 ? 26.312 14.773 18.594 1 93.81 160 PRO A O 1
ATOM 1207 N N . VAL A 1 161 ? 25.984 14.773 16.406 1 95.62 161 VAL A N 1
ATOM 1208 C CA . VAL A 1 161 ? 26.5 13.422 16.203 1 95.62 161 VAL A CA 1
ATOM 1209 C C . VAL A 1 161 ? 28.031 13.438 16.234 1 95.62 161 VAL A C 1
ATOM 1211 O O . VAL A 1 161 ? 28.656 14.453 15.93 1 95.62 161 VAL A O 1
ATOM 1214 N N . HIS A 1 162 ? 28.609 12.336 16.641 1 95 162 HIS A N 1
ATOM 1215 C CA . HIS A 1 162 ? 30.062 12.195 16.734 1 95 162 HIS A CA 1
ATOM 1216 C C . HIS A 1 162 ? 30.516 10.836 16.219 1 95 162 HIS A C 1
ATOM 1218 O O . HIS A 1 162 ? 29.688 9.969 15.914 1 95 162 HIS A O 1
ATOM 1224 N N . GLY A 1 163 ? 31.812 10.664 15.953 1 95.06 163 GLY A N 1
ATOM 1225 C CA . GLY A 1 163 ? 32.406 9.375 15.633 1 95.06 163 GLY A CA 1
ATOM 1226 C C . GLY A 1 163 ? 31.953 8.82 14.297 1 95.06 163 GLY A C 1
ATOM 1227 O O . GLY A 1 163 ? 31.906 9.547 13.305 1 95.06 163 GLY A O 1
ATOM 1228 N N . ALA A 1 164 ? 31.703 7.523 14.32 1 96.31 164 ALA A N 1
ATOM 1229 C CA . ALA A 1 164 ? 31.359 6.793 13.102 1 96.31 164 ALA A CA 1
ATOM 1230 C C . ALA A 1 164 ? 30.125 7.391 12.422 1 96.31 164 ALA A C 1
ATOM 1232 O O . ALA A 1 164 ? 30.078 7.484 11.195 1 96.31 164 ALA A O 1
ATOM 1233 N N . VAL A 1 165 ? 29.141 7.832 13.242 1 97.25 165 VAL A N 1
ATOM 1234 C CA . VAL A 1 165 ? 27.906 8.391 12.695 1 97.25 165 VAL A CA 1
ATOM 1235 C C . VAL A 1 165 ? 28.219 9.688 11.953 1 97.25 165 VAL A C 1
ATOM 1237 O O . VAL A 1 165 ? 27.734 9.891 10.836 1 97.25 165 VAL A O 1
ATOM 1240 N N . ALA A 1 166 ? 29.016 10.547 12.547 1 97.12 166 ALA A N 1
ATOM 1241 C CA . ALA A 1 166 ? 29.406 11.805 11.906 1 97.12 166 ALA A CA 1
ATOM 1242 C C . ALA A 1 166 ? 30.172 11.547 10.617 1 97.12 166 ALA A C 1
ATOM 1244 O O . ALA A 1 166 ? 29.953 12.234 9.609 1 97.12 166 ALA A O 1
ATOM 1245 N N . GLU A 1 167 ? 31.062 10.562 10.641 1 96.44 167 GLU A N 1
ATOM 1246 C CA . GLU A 1 167 ? 31.844 10.211 9.461 1 96.44 167 GLU A CA 1
ATOM 1247 C C . GLU A 1 167 ? 30.953 9.711 8.328 1 96.44 167 GLU A C 1
ATOM 1249 O O . GLU A 1 167 ? 31.125 10.094 7.176 1 96.44 167 GLU A O 1
ATOM 1254 N N . LEU A 1 168 ? 30.062 8.867 8.68 1 97.75 168 LEU A N 1
ATOM 1255 C CA . LEU A 1 168 ? 29.141 8.312 7.691 1 97.75 168 LEU A CA 1
ATOM 1256 C C . LEU A 1 168 ? 28.312 9.422 7.043 1 97.75 168 LEU A C 1
ATOM 1258 O O . LEU A 1 168 ? 28.156 9.445 5.82 1 97.75 168 LEU A O 1
ATOM 1262 N N . ILE A 1 169 ? 27.781 10.336 7.879 1 97.62 169 ILE A N 1
ATOM 1263 C CA . ILE A 1 169 ? 26.984 11.445 7.359 1 97.62 169 ILE A CA 1
ATOM 1264 C C . ILE A 1 169 ? 27.828 12.258 6.375 1 97.62 169 ILE A C 1
ATOM 1266 O O . ILE A 1 169 ? 27.359 12.594 5.285 1 97.62 169 ILE A O 1
ATOM 1270 N N . ALA A 1 170 ? 29.062 12.523 6.738 1 96.06 170 ALA A N 1
ATOM 1271 C CA . ALA A 1 170 ? 29.953 13.312 5.891 1 96.06 170 ALA A CA 1
ATOM 1272 C C . ALA A 1 170 ? 30.203 12.609 4.559 1 96.06 170 ALA A C 1
ATOM 1274 O O . ALA A 1 170 ? 30.125 13.234 3.498 1 96.06 170 ALA A O 1
ATOM 1275 N N . VAL A 1 171 ? 30.5 11.328 4.578 1 95.69 171 VAL A N 1
ATOM 1276 C CA . VAL A 1 171 ? 30.828 10.555 3.383 1 95.69 171 VAL A CA 1
ATOM 1277 C C . VAL A 1 171 ? 29.594 10.461 2.479 1 95.69 171 VAL A C 1
ATOM 1279 O O . VAL A 1 171 ? 29.703 10.656 1.266 1 95.69 171 VAL A O 1
ATOM 1282 N N . ILE A 1 172 ? 28.453 10.156 3.033 1 96.25 172 ILE A N 1
ATOM 1283 C CA . ILE A 1 172 ? 27.219 10 2.273 1 96.25 172 ILE A CA 1
ATOM 1284 C C . ILE A 1 172 ? 26.875 11.312 1.575 1 96.25 172 ILE A C 1
ATOM 1286 O O . ILE A 1 172 ? 26.578 11.32 0.377 1 96.25 172 ILE A O 1
ATOM 1290 N N . ASN A 1 173 ? 26.938 12.453 2.369 1 95.62 173 ASN A N 1
ATOM 1291 C CA . ASN A 1 173 ? 26.625 13.758 1.794 1 95.62 173 ASN A CA 1
ATOM 1292 C C . ASN A 1 173 ? 27.609 14.125 0.678 1 95.62 173 ASN A C 1
ATOM 1294 O O . ASN A 1 173 ? 27.203 14.664 -0.354 1 95.62 173 ASN A O 1
ATOM 1298 N N . LYS A 1 174 ? 28.844 13.789 0.868 1 93.88 174 LYS A N 1
ATOM 1299 C CA . LYS A 1 174 ? 29.875 14.094 -0.126 1 93.88 174 LYS A CA 1
ATOM 1300 C C . LYS A 1 174 ? 29.625 13.32 -1.421 1 93.88 174 LYS A C 1
ATOM 1302 O O . LYS A 1 174 ? 29.672 13.898 -2.51 1 93.88 174 LYS A O 1
ATOM 1307 N N . ILE A 1 175 ? 29.391 12.125 -1.29 1 91.12 175 ILE A N 1
ATOM 1308 C CA . ILE A 1 175 ? 29.219 11.273 -2.461 1 91.12 175 ILE A CA 1
ATOM 1309 C C . ILE A 1 175 ? 27.938 11.664 -3.197 1 91.12 175 ILE A C 1
ATOM 1311 O O . ILE A 1 175 ? 27.906 11.68 -4.43 1 91.12 175 ILE A O 1
ATOM 1315 N N . ARG A 1 176 ? 26.859 11.914 -2.436 1 88.81 176 ARG A N 1
ATOM 1316 C CA . ARG A 1 176 ? 25.609 12.352 -3.043 1 88.81 176 ARG A CA 1
ATOM 1317 C C . ARG A 1 176 ? 25.828 13.586 -3.914 1 88.81 176 ARG A C 1
ATOM 1319 O O . ARG A 1 176 ? 25.234 13.711 -4.984 1 88.81 176 ARG A O 1
ATOM 1326 N N . ASN A 1 177 ? 26.625 14.461 -3.488 1 89.25 177 ASN A N 1
ATOM 1327 C CA . ASN A 1 177 ? 26.938 15.672 -4.242 1 89.25 177 ASN A CA 1
ATOM 1328 C C . ASN A 1 177 ? 27.672 15.359 -5.539 1 89.25 177 ASN A C 1
ATOM 1330 O O . ASN A 1 177 ? 27.547 16.094 -6.523 1 89.25 177 ASN A O 1
ATOM 1334 N N . MET A 1 178 ? 28.344 14.25 -5.555 1 89.12 178 MET A N 1
ATOM 1335 C CA . MET A 1 178 ? 29.141 13.859 -6.715 1 89.12 178 MET A CA 1
ATOM 1336 C C . MET A 1 178 ? 28.297 13.016 -7.68 1 89.12 178 MET A C 1
ATOM 1338 O O . MET A 1 178 ? 28.547 13.016 -8.883 1 89.12 178 MET A O 1
ATOM 1342 N N . ASN A 1 179 ? 27.391 12.242 -7.145 1 87.75 179 ASN A N 1
ATOM 1343 C CA . ASN A 1 179 ? 26.5 11.391 -7.926 1 87.75 179 ASN A CA 1
ATOM 1344 C C . ASN A 1 179 ? 25.047 11.812 -7.789 1 87.75 179 ASN A C 1
ATOM 1346 O O . ASN A 1 179 ? 24.328 11.32 -6.914 1 87.75 179 ASN A O 1
ATOM 1350 N N . THR A 1 180 ? 24.547 12.5 -8.742 1 81.56 180 THR A N 1
ATOM 1351 C CA . THR A 1 180 ? 23.234 13.117 -8.633 1 81.56 180 THR A CA 1
ATOM 1352 C C . THR A 1 180 ? 22.125 12.094 -8.898 1 81.56 180 THR A C 1
ATOM 1354 O O . THR A 1 180 ? 20.953 12.352 -8.625 1 81.56 180 THR A O 1
ATOM 1357 N N . SER A 1 181 ? 22.531 10.914 -9.352 1 87.56 181 SER A N 1
ATOM 1358 C CA . SER A 1 181 ? 21.516 9.891 -9.617 1 87.56 181 SER A CA 1
ATOM 1359 C C . SER A 1 181 ? 21.188 9.102 -8.352 1 87.56 181 SER A C 1
ATOM 1361 O O . SER A 1 181 ? 20.141 8.445 -8.273 1 87.56 181 SER A O 1
ATOM 1363 N N . GLN A 1 182 ? 22.078 9.188 -7.395 1 92.69 182 GLN A N 1
ATOM 1364 C CA . GLN A 1 182 ? 21.859 8.484 -6.133 1 92.69 182 GLN A CA 1
ATOM 1365 C C . GLN A 1 182 ? 20.75 9.133 -5.316 1 92.69 182 GLN A C 1
ATOM 1367 O O . GLN A 1 182 ? 20.594 10.359 -5.352 1 92.69 182 GLN A O 1
ATOM 1372 N N . ARG A 1 183 ? 19.953 8.32 -4.691 1 95.69 183 ARG A N 1
ATOM 1373 C CA . ARG A 1 183 ? 18.891 8.836 -3.836 1 95.69 183 ARG A CA 1
ATOM 1374 C C . ARG A 1 183 ? 19.094 8.398 -2.389 1 95.69 183 ARG A C 1
ATOM 1376 O O . ARG A 1 183 ? 19.469 7.254 -2.131 1 95.69 183 ARG A O 1
ATOM 1383 N N . ILE A 1 184 ? 18.891 9.312 -1.493 1 97.5 184 ILE A N 1
ATOM 1384 C CA . ILE A 1 184 ? 19 9.031 -0.065 1 97.5 184 ILE A CA 1
ATOM 1385 C C . ILE A 1 184 ? 17.625 9.102 0.583 1 97.5 184 ILE A C 1
ATOM 1387 O O . ILE A 1 184 ? 16.922 10.109 0.468 1 97.5 184 ILE A O 1
ATOM 1391 N N . ILE A 1 185 ? 17.219 8 1.218 1 98.25 185 ILE A N 1
ATOM 1392 C CA . ILE A 1 185 ? 15.938 7.895 1.92 1 98.25 185 ILE A CA 1
ATOM 1393 C C . ILE A 1 185 ? 16.188 7.855 3.426 1 98.25 185 ILE A C 1
ATOM 1395 O O . ILE A 1 185 ? 16.828 6.934 3.934 1 98.25 185 ILE A O 1
ATOM 1399 N N . ALA A 1 186 ? 15.664 8.836 4.148 1 98.69 186 ALA A N 1
ATOM 1400 C CA . ALA A 1 186 ? 15.812 8.867 5.598 1 98.69 186 ALA A CA 1
ATOM 1401 C C . ALA A 1 186 ? 14.609 8.242 6.293 1 98.69 186 ALA A C 1
ATOM 1403 O O . ALA A 1 186 ? 13.461 8.508 5.918 1 98.69 186 ALA A O 1
ATOM 1404 N N . ILE A 1 187 ? 14.875 7.418 7.301 1 98.5 187 ILE A N 1
ATOM 1405 C CA . ILE A 1 187 ? 13.828 6.824 8.117 1 98.5 187 ILE A CA 1
ATOM 1406 C C . ILE A 1 187 ? 13.508 7.742 9.297 1 98.5 187 ILE A C 1
ATOM 1408 O O . ILE A 1 187 ? 14.398 8.094 10.078 1 98.5 187 ILE A O 1
ATOM 1412 N N . ASP A 1 188 ? 12.266 8.172 9.414 1 97.75 188 ASP A N 1
ATOM 1413 C CA . ASP A 1 188 ? 11.688 8.984 10.492 1 97.75 188 ASP A CA 1
ATOM 1414 C C . ASP A 1 188 ? 12.172 10.43 10.406 1 97.75 188 ASP A C 1
ATOM 1416 O O . ASP A 1 188 ? 11.383 11.336 10.133 1 97.75 188 ASP A O 1
ATOM 1420 N N . ILE A 1 189 ? 13.484 10.672 10.555 1 97.44 189 ILE A N 1
ATOM 1421 C CA . ILE A 1 189 ? 14.141 11.969 10.422 1 97.44 189 ILE A CA 1
ATOM 1422 C C . ILE A 1 189 ? 15.531 11.781 9.805 1 97.44 189 ILE A C 1
ATOM 1424 O O . ILE A 1 189 ? 16.188 10.766 10.031 1 97.44 189 ILE A O 1
ATOM 1428 N N . PRO A 1 190 ? 15.992 12.727 8.984 1 98.06 190 PRO A N 1
ATOM 1429 C CA . PRO A 1 190 ? 17.391 12.641 8.547 1 98.06 190 PRO A CA 1
ATOM 1430 C C . PRO A 1 190 ? 18.375 12.562 9.719 1 98.06 190 PRO A C 1
ATOM 1432 O O . PRO A 1 190 ? 18.281 13.352 10.664 1 98.06 190 PRO A O 1
ATOM 1435 N N . SER A 1 191 ? 19.297 11.672 9.609 1 98.44 191 SER A N 1
ATOM 1436 C CA . SER A 1 191 ? 20.219 11.453 10.719 1 98.44 191 SER A CA 1
ATOM 1437 C C . SER A 1 191 ? 21.031 12.703 11.039 1 98.44 191 SER A C 1
ATOM 1439 O O . SER A 1 191 ? 21.547 13.359 10.125 1 98.44 191 SER A O 1
ATOM 1441 N N . GLY A 1 192 ? 21.172 13.055 12.32 1 97.31 192 GLY A N 1
ATOM 1442 C CA . GLY A 1 192 ? 21.812 14.266 12.812 1 97.31 192 GLY A CA 1
ATOM 1443 C C . GLY A 1 192 ? 20.828 15.32 13.281 1 97.31 192 GLY A C 1
ATOM 1444 O O . GLY A 1 192 ? 21.188 16.25 13.992 1 97.31 192 GLY A O 1
ATOM 1445 N N . LEU A 1 193 ? 19.562 15.18 12.812 1 96.19 193 LEU A N 1
ATOM 1446 C CA . LEU A 1 193 ? 18.516 16.125 13.18 1 96.19 193 LEU A CA 1
ATOM 1447 C C . LEU A 1 193 ? 17.906 15.773 14.531 1 96.19 193 LEU A C 1
ATOM 1449 O O . LEU A 1 193 ? 17.766 14.594 14.859 1 96.19 193 LEU A O 1
ATOM 1453 N N . SER A 1 194 ? 17.578 16.703 15.312 1 94.56 194 SER A N 1
ATOM 1454 C CA . SER A 1 194 ? 16.969 16.531 16.625 1 94.56 194 SER A CA 1
ATOM 1455 C C . SER A 1 194 ? 16.281 17.828 17.078 1 94.56 194 SER A C 1
ATOM 1457 O O . SER A 1 194 ? 16.344 18.844 16.391 1 94.56 194 SER A O 1
ATOM 1459 N N . ASP A 1 195 ? 15.688 17.75 18.25 1 91.75 195 ASP A N 1
ATOM 1460 C CA . ASP A 1 195 ? 15.07 18.938 18.828 1 91.75 195 ASP A CA 1
ATOM 1461 C C . ASP A 1 195 ? 16.109 20.016 19.109 1 91.75 195 ASP A C 1
ATOM 1463 O O . ASP A 1 195 ? 15.82 21.203 19 1 91.75 195 ASP A O 1
ATOM 1467 N N . SER A 1 196 ? 17.344 19.578 19.359 1 91.62 196 SER A N 1
ATOM 1468 C CA . SER A 1 196 ? 18.391 20.5 19.75 1 91.62 196 SER A CA 1
ATOM 1469 C C . SER A 1 196 ? 19.328 20.828 18.594 1 91.62 196 SER A C 1
ATOM 1471 O O . SER A 1 196 ? 20.422 21.359 18.781 1 91.62 196 SER A O 1
ATOM 1473 N N . TRP A 1 197 ? 18.953 20.391 17.422 1 93.19 197 TRP A N 1
ATOM 1474 C CA . TRP A 1 197 ? 19.828 20.562 16.25 1 93.19 197 TRP A CA 1
ATOM 1475 C C . TRP A 1 197 ? 20.156 22.031 16.031 1 93.19 197 TRP A C 1
ATOM 1477 O O . TRP A 1 197 ? 19.297 22.906 16.172 1 93.19 197 TRP A O 1
ATOM 1487 N N . GLU A 1 198 ? 21.344 22.344 15.633 1 91.69 198 GLU A N 1
ATOM 1488 C CA . GLU A 1 198 ? 21.844 23.656 15.234 1 91.69 198 GLU A CA 1
ATOM 1489 C C . GLU A 1 198 ? 22.453 23.609 13.836 1 91.69 198 GLU A C 1
ATOM 1491 O O . GLU A 1 198 ? 22.828 22.547 13.344 1 91.69 198 GLU A O 1
ATOM 1496 N N . ILE A 1 199 ? 22.609 24.75 13.258 1 90.75 199 ILE A N 1
ATOM 1497 C CA . ILE A 1 199 ? 22.984 24.891 11.852 1 90.75 199 ILE A CA 1
ATOM 1498 C C . ILE A 1 199 ? 24.359 24.266 11.625 1 90.75 199 ILE A C 1
ATOM 1500 O O . ILE A 1 199 ? 24.609 23.703 10.555 1 90.75 199 ILE A O 1
ATOM 1504 N N . GLU A 1 200 ? 25.203 24.281 12.617 1 91.5 200 GLU A N 1
ATOM 1505 C CA . GLU A 1 200 ? 26.578 23.812 12.469 1 91.5 200 GLU A CA 1
ATOM 1506 C C . GLU A 1 200 ? 26.656 22.297 12.625 1 91.5 200 GLU A C 1
ATOM 1508 O O . GLU A 1 200 ? 27.688 21.688 12.336 1 91.5 200 GLU A O 1
ATOM 1513 N N . TYR A 1 201 ? 25.609 21.672 13.086 1 93.31 201 TYR A N 1
ATOM 1514 C CA . TYR A 1 201 ? 25.625 20.234 13.344 1 93.31 201 TYR A CA 1
ATOM 1515 C C . TYR A 1 201 ? 25.438 19.453 12.047 1 93.31 201 TYR A C 1
ATOM 1517 O O . TYR A 1 201 ? 24.625 19.812 11.203 1 93.31 201 TYR A O 1
ATOM 1525 N N . PRO A 1 202 ? 26.25 18.359 11.844 1 95.06 202 PRO A N 1
ATOM 1526 C CA . PRO A 1 202 ? 26.094 17.531 10.641 1 95.06 202 PRO A CA 1
ATOM 1527 C C . PRO A 1 202 ? 24.703 16.922 10.523 1 95.06 202 PRO A C 1
ATOM 1529 O O . PRO A 1 202 ? 24.109 16.531 11.523 1 95.06 202 PRO A O 1
ATOM 1532 N N . LEU A 1 203 ? 24.219 16.938 9.352 1 94.81 203 LEU A N 1
ATOM 1533 C CA . LEU A 1 203 ? 22.875 16.469 9.039 1 94.81 203 LEU A CA 1
ATOM 1534 C C . LEU A 1 203 ? 22.828 15.812 7.668 1 94.81 203 LEU A C 1
ATOM 1536 O O . LEU A 1 203 ? 23.406 16.328 6.707 1 94.81 203 LEU A O 1
ATOM 1540 N N . ILE A 1 204 ? 22.234 14.625 7.574 1 97.81 204 ILE A N 1
ATOM 1541 C CA . ILE A 1 204 ? 22.047 13.953 6.289 1 97.81 204 ILE A CA 1
ATOM 1542 C C . ILE A 1 204 ? 21.203 14.828 5.371 1 97.81 204 ILE A C 1
ATOM 1544 O O . ILE A 1 204 ? 20.203 15.414 5.801 1 97.81 204 ILE A O 1
ATOM 1548 N N . ALA A 1 205 ? 21.641 14.992 4.148 1 96.88 205 ALA A N 1
ATOM 1549 C CA . ALA A 1 205 ? 20.812 15.594 3.109 1 96.88 205 ALA A CA 1
ATOM 1550 C C . ALA A 1 205 ? 20.016 14.523 2.361 1 96.88 205 ALA A C 1
ATOM 1552 O O . ALA A 1 205 ? 20.516 13.906 1.422 1 96.88 205 ALA A O 1
ATOM 1553 N N . ALA A 1 206 ? 18.781 14.32 2.721 1 97.5 206 ALA A N 1
ATOM 1554 C CA . ALA A 1 206 ? 17.953 13.25 2.162 1 97.5 206 ALA A CA 1
ATOM 1555 C C . ALA A 1 206 ? 17.141 13.75 0.966 1 97.5 206 ALA A C 1
ATOM 1557 O O . ALA A 1 206 ? 16.875 14.953 0.846 1 97.5 206 ALA A O 1
ATOM 1558 N N . ASP A 1 207 ? 16.797 12.859 0.059 1 96.06 207 ASP A N 1
ATOM 1559 C CA . ASP A 1 207 ? 15.875 13.141 -1.035 1 96.06 207 ASP A CA 1
ATOM 1560 C C . ASP A 1 207 ? 14.43 12.867 -0.62 1 96.06 207 ASP A C 1
ATOM 1562 O O . ASP A 1 207 ? 13.5 13.492 -1.141 1 96.06 207 ASP A O 1
ATOM 1566 N N . LEU A 1 208 ? 14.297 11.953 0.212 1 97.31 208 LEU A N 1
ATOM 1567 C CA . LEU A 1 208 ? 13.008 11.531 0.747 1 97.31 208 LEU A CA 1
ATOM 1568 C C . LEU A 1 208 ? 13.117 11.195 2.23 1 97.31 208 LEU A C 1
ATOM 1570 O O . LEU A 1 208 ? 14.07 10.555 2.656 1 97.31 208 LEU A O 1
ATOM 1574 N N . THR A 1 209 ? 12.195 11.711 3.012 1 98.19 209 THR A N 1
ATOM 1575 C CA . THR A 1 209 ? 12.102 11.336 4.418 1 98.19 209 THR A CA 1
ATOM 1576 C C . THR A 1 209 ? 10.766 10.656 4.703 1 98.19 209 THR A C 1
ATOM 1578 O O . THR A 1 209 ? 9.703 11.227 4.457 1 98.19 209 THR A O 1
ATOM 1581 N N . LEU A 1 210 ? 10.82 9.406 5.105 1 98.38 210 LEU A N 1
ATOM 1582 C CA . LEU A 1 210 ? 9.641 8.68 5.582 1 98.38 210 LEU A CA 1
ATOM 1583 C C . LEU A 1 210 ? 9.391 8.969 7.059 1 98.38 210 LEU A C 1
ATOM 1585 O O . LEU A 1 210 ? 9.961 8.297 7.93 1 98.38 210 LEU A O 1
ATOM 1589 N N . ALA A 1 211 ? 8.531 9.93 7.328 1 97.88 211 ALA A N 1
ATOM 1590 C CA . ALA A 1 211 ? 8.328 10.453 8.672 1 97.88 211 ALA A CA 1
ATOM 1591 C C . ALA A 1 211 ? 7.293 9.625 9.43 1 97.88 211 ALA A C 1
ATOM 1593 O O . ALA A 1 211 ? 6.086 9.82 9.258 1 97.88 211 ALA A O 1
ATOM 1594 N N . ILE A 1 212 ? 7.727 8.789 10.328 1 97.12 212 ILE A N 1
ATOM 1595 C CA . ILE A 1 212 ? 6.867 7.887 11.078 1 97.12 212 ILE A CA 1
ATOM 1596 C C . ILE A 1 212 ? 6.023 8.68 12.07 1 97.12 212 ILE A C 1
ATOM 1598 O O . ILE A 1 212 ? 6.531 9.586 12.742 1 97.12 212 ILE A O 1
ATOM 1602 N N . GLU A 1 213 ? 4.781 8.523 12.234 1 94.38 213 GLU A N 1
ATOM 1603 C CA . GLU A 1 213 ? 3.895 9.25 13.133 1 94.38 213 GLU A CA 1
ATOM 1604 C C . GLU A 1 213 ? 4.262 9.008 14.594 1 94.38 213 GLU A C 1
ATOM 1606 O O . GLU A 1 213 ? 4.676 7.906 14.961 1 94.38 213 GLU A O 1
ATOM 1611 N N . PRO A 1 214 ? 4.105 9.836 15.383 1 94.44 214 PRO A N 1
ATOM 1612 C CA . PRO A 1 214 ? 3.754 11.211 15.023 1 94.44 214 PRO A CA 1
ATOM 1613 C C . PRO A 1 214 ? 4.91 11.961 14.367 1 94.44 214 PRO A C 1
ATOM 1615 O O . PRO A 1 214 ? 6.074 11.703 14.68 1 94.44 214 PRO A O 1
ATOM 1618 N N . VAL A 1 215 ? 4.582 12.867 13.484 1 95.31 215 VAL A N 1
ATOM 1619 C CA . VAL A 1 215 ? 5.609 13.609 12.766 1 95.31 215 VAL A CA 1
ATOM 1620 C C . VAL A 1 215 ? 6.395 14.484 13.734 1 95.31 215 VAL A C 1
ATOM 1622 O O . VAL A 1 215 ? 5.812 15.117 14.617 1 95.31 215 VAL A O 1
ATOM 1625 N N . LYS A 1 216 ? 7.66 14.492 13.617 1 95.75 216 LYS A N 1
ATOM 1626 C CA . LYS A 1 216 ? 8.516 15.25 14.523 1 95.75 216 LYS A CA 1
ATOM 1627 C C . LYS A 1 216 ? 8.641 16.703 14.078 1 95.75 216 LYS A C 1
ATOM 1629 O O . LYS A 1 216 ? 8.914 16.969 12.906 1 95.75 216 LYS A O 1
ATOM 1634 N N . ALA A 1 217 ? 8.555 17.609 15.07 1 93.94 217 ALA A N 1
ATOM 1635 C CA . ALA A 1 217 ? 8.578 19.047 14.805 1 93.94 217 ALA A CA 1
ATOM 1636 C C . ALA A 1 217 ? 9.93 19.484 14.258 1 93.94 217 ALA A C 1
ATOM 1638 O O . ALA A 1 217 ? 10.008 20.422 13.469 1 93.94 217 ALA A O 1
ATOM 1639 N N . CYS A 1 218 ? 10.969 18.75 14.594 1 94.75 218 CYS A N 1
ATOM 1640 C CA . CYS A 1 218 ? 12.312 19.156 14.195 1 94.75 218 CYS A CA 1
ATOM 1641 C C . CYS A 1 218 ? 12.484 19.062 12.688 1 94.75 218 CYS A C 1
ATOM 1643 O O . CYS A 1 218 ? 13.375 19.688 12.117 1 94.75 218 CYS A O 1
ATOM 1645 N N . LEU A 1 219 ? 11.688 18.234 12.031 1 95.69 219 LEU A N 1
ATOM 1646 C CA . LEU A 1 219 ? 11.727 18.125 10.578 1 95.69 219 LEU A CA 1
ATOM 1647 C C . LEU A 1 219 ? 11.445 19.469 9.922 1 95.69 219 LEU A C 1
ATOM 1649 O O . LEU A 1 219 ? 11.789 19.688 8.758 1 95.69 219 LEU A O 1
ATOM 1653 N N . TYR A 1 220 ? 10.805 20.344 10.664 1 94.12 220 TYR A N 1
ATOM 1654 C CA . TYR A 1 220 ? 10.32 21.578 10.062 1 94.12 220 TYR A CA 1
ATOM 1655 C C . TYR A 1 220 ? 11.062 22.781 10.617 1 94.12 220 TYR A C 1
ATOM 1657 O O . TYR A 1 220 ? 10.578 23.922 10.516 1 94.12 220 TYR A O 1
ATOM 1665 N N . LYS A 1 221 ? 12.172 22.516 11.328 1 93.12 221 LYS A N 1
ATOM 1666 C CA . LYS A 1 221 ? 13.102 23.625 11.523 1 93.12 221 LYS A CA 1
ATOM 1667 C C . LYS A 1 221 ? 13.484 24.266 10.188 1 93.12 221 LYS A C 1
ATOM 1669 O O . LYS A 1 221 ? 13.922 23.562 9.266 1 93.12 221 LYS A O 1
ATOM 1674 N N . PRO A 1 222 ? 13.344 25.562 10.062 1 91.5 222 PRO A N 1
ATOM 1675 C CA . PRO A 1 222 ? 13.422 26.203 8.734 1 91.5 222 PRO A CA 1
ATOM 1676 C C . PRO A 1 222 ? 14.703 25.844 7.988 1 91.5 222 PRO A C 1
ATOM 1678 O O . PRO A 1 222 ? 14.656 25.453 6.82 1 91.5 222 PRO A O 1
ATOM 1681 N N . GLN A 1 223 ? 15.867 25.906 8.578 1 91.31 223 GLN A N 1
ATOM 1682 C CA . GLN A 1 223 ? 17.125 25.656 7.898 1 91.31 223 GLN A CA 1
ATOM 1683 C C . GLN A 1 223 ? 17.359 24.172 7.695 1 91.31 223 GLN A C 1
ATOM 1685 O O . GLN A 1 223 ? 18.078 23.766 6.77 1 91.31 223 GLN A O 1
ATOM 1690 N N . ALA A 1 224 ? 16.781 23.344 8.531 1 92.75 224 ALA A N 1
ATOM 1691 C CA . ALA A 1 224 ? 16.938 21.891 8.43 1 92.75 224 ALA A CA 1
ATOM 1692 C C . ALA A 1 224 ? 15.969 21.297 7.414 1 92.75 224 ALA A C 1
ATOM 1694 O O . ALA A 1 224 ? 16.266 20.281 6.781 1 92.75 224 ALA A O 1
ATOM 1695 N N . ARG A 1 225 ? 14.812 21.938 7.254 1 93.81 225 ARG A N 1
ATOM 1696 C CA . ARG A 1 225 ? 13.742 21.406 6.41 1 93.81 225 ARG A CA 1
ATOM 1697 C C . ARG A 1 225 ? 14.242 21.141 4.996 1 93.81 225 ARG A C 1
ATOM 1699 O O . ARG A 1 225 ? 13.797 20.188 4.352 1 93.81 225 ARG A O 1
ATOM 1706 N N . MET A 1 226 ? 15.188 21.938 4.555 1 88.75 226 MET A N 1
ATOM 1707 C CA . MET A 1 226 ? 15.711 21.844 3.195 1 88.75 226 MET A CA 1
ATOM 1708 C C . MET A 1 226 ? 16.469 20.531 2.998 1 88.75 226 MET A C 1
ATOM 1710 O O . MET A 1 226 ? 16.578 20.031 1.877 1 88.75 226 MET A O 1
ATOM 1714 N N . LYS A 1 227 ? 16.906 19.953 4.02 1 94.25 227 LYS A N 1
ATOM 1715 C CA . LYS A 1 227 ? 17.734 18.75 3.951 1 94.25 227 LYS A CA 1
ATOM 1716 C C . LYS A 1 227 ? 16.875 17.5 4.051 1 94.25 227 LYS A C 1
ATOM 1718 O O . LYS A 1 227 ? 17.359 16.391 3.82 1 94.25 227 LYS A O 1
ATOM 1723 N N . ALA A 1 228 ? 15.609 17.625 4.328 1 95.75 228 ALA A N 1
ATOM 1724 C CA . ALA A 1 228 ? 14.75 16.469 4.535 1 95.75 228 ALA A CA 1
ATOM 1725 C C . ALA A 1 228 ? 14.141 15.992 3.217 1 95.75 228 ALA A C 1
ATOM 1727 O O . ALA A 1 228 ? 13.516 14.93 3.16 1 95.75 228 ALA A O 1
ATOM 1728 N N . GLY A 1 229 ? 14.336 16.719 2.059 1 94.69 229 GLY A N 1
ATOM 1729 C CA . GLY A 1 229 ? 13.727 16.344 0.791 1 94.69 229 GLY A CA 1
ATOM 1730 C C . GLY A 1 229 ? 12.211 16.281 0.851 1 94.69 229 GLY A C 1
ATOM 1731 O O . GLY A 1 229 ? 11.578 17.078 1.532 1 94.69 229 GLY A O 1
ATOM 1732 N N . HIS A 1 230 ? 11.672 15.461 0.024 1 94.75 230 HIS A N 1
ATOM 1733 C CA . HIS A 1 230 ? 10.234 15.227 0.101 1 94.75 230 HIS A CA 1
ATOM 1734 C C . HIS A 1 230 ? 9.867 14.453 1.365 1 94.75 230 HIS A C 1
ATOM 1736 O O . HIS A 1 230 ? 10.492 13.445 1.686 1 94.75 230 HIS A O 1
ATOM 1742 N N . ILE A 1 231 ? 8.953 14.977 2.107 1 95.94 231 ILE A N 1
ATOM 1743 C CA . ILE A 1 231 ? 8.562 14.32 3.354 1 95.94 231 ILE A CA 1
ATOM 1744 C C . ILE A 1 231 ? 7.242 13.586 3.16 1 95.94 231 ILE A C 1
ATOM 1746 O O . ILE A 1 231 ? 6.246 14.188 2.74 1 95.94 231 ILE A O 1
ATOM 1750 N N . ILE A 1 232 ? 7.195 12.266 3.439 1 95.62 232 ILE A N 1
ATOM 1751 C CA . ILE A 1 232 ? 5.98 11.461 3.416 1 95.62 232 ILE A CA 1
ATOM 1752 C C . ILE A 1 232 ? 5.633 11.008 4.832 1 95.62 232 ILE A C 1
ATOM 1754 O O . ILE A 1 232 ? 6.355 10.211 5.434 1 95.62 232 ILE A O 1
ATOM 1758 N N . PRO A 1 233 ? 4.598 11.57 5.375 1 94.75 233 PRO A N 1
ATOM 1759 C CA . PRO A 1 233 ? 4.164 11.039 6.668 1 94.75 233 PRO A CA 1
ATOM 1760 C C . PRO A 1 233 ? 3.766 9.57 6.598 1 94.75 233 PRO A C 1
ATOM 1762 O O . PRO A 1 233 ? 3.07 9.156 5.664 1 94.75 233 PRO A O 1
ATOM 1765 N N . VAL A 1 234 ? 4.246 8.734 7.453 1 96.19 234 VAL A N 1
ATOM 1766 C CA . VAL A 1 234 ? 3.924 7.316 7.559 1 96.19 234 VAL A CA 1
ATOM 1767 C C . VAL A 1 234 ? 3.008 7.082 8.758 1 96.19 234 VAL A C 1
ATOM 1769 O O . VAL A 1 234 ? 3.424 7.242 9.906 1 96.19 234 VAL A O 1
ATOM 1772 N N . THR A 1 235 ? 1.74 6.688 8.516 1 93.44 235 THR A N 1
ATOM 1773 C CA . THR A 1 235 ? 0.726 6.539 9.547 1 93.44 235 THR A CA 1
ATOM 1774 C C . THR A 1 235 ? 0.333 5.074 9.719 1 93.44 235 THR A C 1
ATOM 1776 O O . THR A 1 235 ? 0.913 4.195 9.086 1 93.44 235 THR A O 1
ATOM 1779 N N . GLY A 1 236 ? -0.55 4.828 10.625 1 93.25 236 GLY A N 1
ATOM 1780 C CA . GLY A 1 236 ? -1.049 3.48 10.844 1 93.25 236 GLY A CA 1
ATOM 1781 C C . GLY A 1 236 ? -0.267 2.719 11.898 1 93.25 236 GLY A C 1
ATOM 1782 O O . GLY A 1 236 ? -0.216 1.487 11.875 1 93.25 236 GLY A O 1
ATOM 1783 N N . ILE A 1 237 ? 0.419 3.418 12.75 1 94.31 237 ILE A N 1
ATOM 1784 C CA . ILE A 1 237 ? 1.265 2.762 13.742 1 94.31 237 ILE A CA 1
ATOM 1785 C C . ILE A 1 237 ? 0.604 2.84 15.117 1 94.31 237 ILE A C 1
ATOM 1787 O O . ILE A 1 237 ? 0.532 1.84 15.836 1 94.31 237 ILE A O 1
ATOM 1791 N N . PHE A 1 238 ? 0.051 4.047 15.484 1 93.44 238 PHE A N 1
ATOM 1792 C CA . PHE A 1 238 ? -0.479 4.281 16.828 1 93.44 238 PHE A CA 1
ATOM 1793 C C . PHE A 1 238 ? -1.969 4.594 16.766 1 93.44 238 PHE A C 1
ATOM 1795 O O . PHE A 1 238 ? -2.443 5.215 15.812 1 93.44 238 PHE A O 1
ATOM 1802 N N . PRO A 1 239 ? -2.695 4.172 17.781 1 91 239 PRO A N 1
ATOM 1803 C CA . PRO A 1 239 ? -4.086 4.625 17.891 1 91 239 PRO A CA 1
ATOM 1804 C C . PRO A 1 239 ? -4.203 6.137 18.062 1 91 239 PRO A C 1
ATOM 1806 O O . PRO A 1 239 ? -3.393 6.746 18.766 1 91 239 PRO A O 1
ATOM 1809 N N . GLU A 1 240 ? -5.168 6.691 17.438 1 88.19 240 GLU A N 1
ATOM 1810 C CA . GLU A 1 240 ? -5.379 8.133 17.484 1 88.19 240 GLU A CA 1
ATOM 1811 C C . GLU A 1 240 ? -5.535 8.625 18.922 1 88.19 240 GLU A C 1
ATOM 1813 O O . GLU A 1 240 ? -5.059 9.703 19.281 1 88.19 240 GLU A O 1
ATOM 1818 N N . ALA A 1 241 ? -6.156 7.836 19.75 1 87.94 241 ALA A N 1
ATOM 1819 C CA . ALA A 1 241 ? -6.395 8.203 21.156 1 87.94 241 ALA A CA 1
ATOM 1820 C C . ALA A 1 241 ? -5.082 8.391 21.906 1 87.94 241 ALA A C 1
ATOM 1822 O O . ALA A 1 241 ? -4.973 9.266 22.766 1 87.94 241 ALA A O 1
ATOM 1823 N N . LEU A 1 242 ? -4.141 7.578 21.562 1 90.12 242 LEU A N 1
ATOM 1824 C CA . LEU A 1 242 ? -2.826 7.684 22.188 1 90.12 242 LEU A CA 1
ATOM 1825 C C . LEU A 1 242 ? -2.107 8.945 21.734 1 90.12 242 LEU A C 1
ATOM 1827 O O . LEU A 1 242 ? -1.504 9.656 22.547 1 90.12 242 LEU A O 1
ATOM 1831 N N . LEU A 1 243 ? -2.199 9.273 20.484 1 89.62 243 LEU A N 1
ATOM 1832 C CA . LEU A 1 243 ? -1.509 10.414 19.891 1 89.62 243 LEU A CA 1
ATOM 1833 C C . LEU A 1 243 ? -2.09 11.727 20.422 1 89.62 243 LEU A C 1
ATOM 1835 O O . LEU A 1 243 ? -1.346 12.648 20.75 1 89.62 243 LEU A O 1
ATOM 1839 N N . THR A 1 244 ? -3.375 11.812 20.547 1 86.19 244 THR A N 1
ATOM 1840 C CA . THR A 1 244 ? -4.055 13.055 20.891 1 86.19 244 THR A CA 1
ATOM 1841 C C . THR A 1 244 ? -3.904 13.367 22.375 1 86.19 244 THR A C 1
ATOM 1843 O O . THR A 1 244 ? -4.078 14.508 22.797 1 86.19 244 THR A O 1
ATOM 1846 N N . GLN A 1 245 ? -3.607 12.414 23.125 1 82.88 245 GLN A N 1
ATOM 1847 C CA . GLN A 1 245 ? -3.424 12.602 24.562 1 82.88 245 GLN A CA 1
ATOM 1848 C C . GLN A 1 245 ? -2.162 13.414 24.844 1 82.88 245 GLN A C 1
ATOM 1850 O O . GLN A 1 245 ? -2.096 14.133 25.844 1 82.88 245 GLN A O 1
ATOM 1855 N N . ILE A 1 246 ? -1.222 13.406 23.953 1 76.94 246 ILE A N 1
ATOM 1856 C CA . ILE A 1 246 ? 0.08 13.992 24.266 1 76.94 246 ILE A CA 1
ATOM 1857 C C . ILE A 1 246 ? 0.298 15.242 23.422 1 76.94 246 ILE A C 1
ATOM 1859 O O . ILE A 1 246 ? 0.834 16.234 23.906 1 76.94 246 ILE A O 1
ATOM 1863 N N . ALA A 1 247 ? -0.218 15.281 22.266 1 70.56 247 ALA A N 1
ATOM 1864 C CA . ALA A 1 247 ? 0.203 16.281 21.281 1 70.56 247 ALA A CA 1
ATOM 1865 C C . ALA A 1 247 ? -0.789 17.438 21.219 1 70.56 247 ALA A C 1
ATOM 1867 O O . ALA A 1 247 ? -2.004 17.219 21.25 1 70.56 247 ALA A O 1
ATOM 1868 N N . GLN A 1 248 ? -0.136 18.609 21.234 1 77.81 248 GLN A N 1
ATOM 1869 C CA . GLN A 1 248 ? -0.944 19.828 21.141 1 77.81 248 GLN A CA 1
ATOM 1870 C C . GLN A 1 248 ? -0.739 20.531 19.812 1 77.81 248 GLN A C 1
ATOM 1872 O O . GLN A 1 248 ? -1.555 21.375 19.422 1 77.81 248 GLN A O 1
ATOM 1877 N N . ASN A 1 249 ? 0.287 20.203 19.125 1 87.56 249 ASN A N 1
ATOM 1878 C CA . ASN A 1 249 ? 0.64 20.891 17.875 1 87.56 249 ASN A CA 1
ATOM 1879 C C . ASN A 1 249 ? 0.303 20.031 16.656 1 87.56 249 ASN A C 1
ATOM 1881 O O . ASN A 1 249 ? 0.169 18.812 16.766 1 87.56 249 ASN A O 1
ATOM 1885 N N . THR A 1 250 ? 0.094 20.719 15.547 1 89.25 250 THR A N 1
ATOM 1886 C CA . THR A 1 250 ? -0.402 19.984 14.398 1 89.25 250 THR A CA 1
ATOM 1887 C C . THR A 1 250 ? 0.348 20.375 13.133 1 89.25 250 THR A C 1
ATOM 1889 O O . THR A 1 250 ? 0.863 21.5 13.039 1 89.25 250 THR A O 1
ATOM 1892 N N . LEU A 1 251 ? 0.525 19.453 12.336 1 91.12 251 LEU A N 1
ATOM 1893 C CA . LEU A 1 251 ? 0.9 19.656 10.945 1 91.12 251 LEU A CA 1
ATOM 1894 C C . LEU A 1 251 ? -0.338 19.75 10.055 1 91.12 251 LEU A C 1
ATOM 1896 O O . LEU A 1 251 ? -1.16 18.828 10.031 1 91.12 251 LEU A O 1
ATOM 1900 N N . ILE A 1 252 ? -0.443 20.859 9.344 1 91.25 252 ILE A N 1
ATOM 1901 C CA . ILE A 1 252 ? -1.669 21.125 8.602 1 91.25 252 ILE A CA 1
ATOM 1902 C C . ILE A 1 252 ? -1.4 21 7.102 1 91.25 252 ILE A C 1
ATOM 1904 O O . ILE A 1 252 ? -0.381 21.484 6.605 1 91.25 252 ILE A O 1
ATOM 1908 N N . THR A 1 253 ? -2.25 20.234 6.469 1 87.62 253 THR A N 1
ATOM 1909 C CA . THR A 1 253 ? -2.242 20.172 5.008 1 87.62 253 THR A CA 1
ATOM 1910 C C . THR A 1 253 ? -3.619 20.516 4.445 1 87.62 253 THR A C 1
ATOM 1912 O O . THR A 1 253 ? -4.609 20.531 5.184 1 87.62 253 THR A O 1
ATOM 1915 N N . PHE A 1 254 ? -3.643 20.828 3.141 1 87.69 254 PHE A N 1
ATOM 1916 C CA . PHE A 1 254 ? -4.906 21.109 2.467 1 87.69 254 PHE A CA 1
ATOM 1917 C C . PHE A 1 254 ? -5.871 19.938 2.631 1 87.69 254 PHE A C 1
ATOM 1919 O O . PHE A 1 254 ? -7.051 20.141 2.932 1 87.69 254 PHE A O 1
ATOM 1926 N N . SER A 1 255 ? -5.359 18.766 2.52 1 82 255 SER A N 1
ATOM 1927 C CA . SER A 1 255 ? -6.191 17.562 2.584 1 82 255 SER A CA 1
ATOM 1928 C C . SER A 1 255 ? -6.773 17.375 3.98 1 82 255 SER A C 1
ATOM 1930 O O . SER A 1 255 ? -7.922 16.953 4.129 1 82 255 SER A O 1
ATOM 1932 N N . THR A 1 256 ? -5.996 17.672 4.977 1 82.38 256 THR A N 1
ATOM 1933 C CA . THR A 1 256 ? -6.469 17.484 6.344 1 82.38 256 THR A CA 1
ATOM 1934 C C . THR A 1 256 ? -7.621 18.438 6.652 1 82.38 256 THR A C 1
ATOM 1936 O O . THR A 1 256 ? -8.594 18.047 7.301 1 82.38 256 THR A O 1
ATOM 1939 N N . LEU A 1 257 ? -7.504 19.656 6.156 1 86.19 257 LEU A N 1
ATOM 1940 C CA . LEU A 1 257 ? -8.57 20.625 6.391 1 86.19 257 LEU A CA 1
ATOM 1941 C C . LEU A 1 257 ? -9.797 20.297 5.531 1 86.19 257 LEU A C 1
ATOM 1943 O O . LEU A 1 257 ? -10.93 20.375 6.008 1 86.19 257 LEU A O 1
ATOM 1947 N N . ALA A 1 258 ? -9.516 19.891 4.32 1 84.38 258 ALA A N 1
ATOM 1948 C CA . ALA A 1 258 ? -10.594 19.609 3.377 1 84.38 258 ALA A CA 1
ATOM 1949 C C . ALA A 1 258 ? -11.422 18.406 3.83 1 84.38 258 ALA A C 1
ATOM 1951 O O . ALA A 1 258 ? -12.609 18.312 3.52 1 84.38 258 ALA A O 1
ATOM 1952 N N . SER A 1 259 ? -10.805 17.531 4.551 1 77.62 259 SER A N 1
ATOM 1953 C CA . SER A 1 259 ? -11.492 16.328 5 1 77.62 259 SER A CA 1
ATOM 1954 C C . SER A 1 259 ? -12.242 16.578 6.301 1 77.62 259 SER A C 1
ATOM 1956 O O . SER A 1 259 ? -13.078 15.758 6.703 1 77.62 259 SER A O 1
ATOM 1958 N N . ASP A 1 260 ? -11.969 17.703 6.969 1 78.88 260 ASP A N 1
ATOM 1959 C CA . ASP A 1 260 ? -12.641 18.062 8.211 1 78.88 260 ASP A CA 1
ATOM 1960 C C . ASP A 1 260 ? -13.953 18.797 7.934 1 78.88 260 ASP A C 1
ATOM 1962 O O . ASP A 1 260 ? -13.945 19.984 7.57 1 78.88 260 ASP A O 1
ATOM 1966 N N . GLN A 1 261 ? -15.008 18.156 8.164 1 75.06 261 GLN A N 1
ATOM 1967 C CA . GLN A 1 261 ? -16.328 18.688 7.848 1 75.06 261 GLN A CA 1
ATOM 1968 C C . GLN A 1 261 ? -16.594 19.984 8.625 1 75.06 261 GLN A C 1
ATOM 1970 O O . GLN A 1 261 ? -17.156 20.938 8.078 1 75.06 261 GLN A O 1
ATOM 1975 N N . ASN A 1 262 ? -16.172 20.016 9.836 1 76.62 262 ASN A N 1
ATOM 1976 C CA . ASN A 1 262 ? -16.391 21.219 10.648 1 76.62 262 ASN A CA 1
ATOM 1977 C C . ASN A 1 262 ? -15.594 22.406 10.109 1 76.62 262 ASN A C 1
ATOM 1979 O O . ASN A 1 262 ? -16.109 23.531 10.062 1 76.62 262 ASN A O 1
ATOM 1983 N N . ALA A 1 263 ? -14.445 22.078 9.727 1 77.88 263 ALA A N 1
ATOM 1984 C CA . ALA A 1 263 ? -13.602 23.141 9.18 1 77.88 263 ALA A CA 1
ATOM 1985 C C . ALA A 1 263 ? -14.188 23.672 7.875 1 77.88 263 ALA A C 1
ATOM 1987 O O . ALA A 1 263 ? -14.148 24.891 7.621 1 77.88 263 ALA A O 1
ATOM 1988 N N . ARG A 1 264 ? -14.828 22.875 7.145 1 79.62 264 ARG A N 1
ATOM 1989 C CA . ARG A 1 264 ? -15.398 23.266 5.859 1 79.62 264 ARG A CA 1
ATOM 1990 C C . ARG A 1 264 ? -16.703 24.031 6.055 1 79.62 264 ARG A C 1
ATOM 1992 O O . ARG A 1 264 ? -16.938 25.047 5.395 1 79.62 264 ARG A O 1
ATOM 1999 N N . GLU A 1 265 ? -17.406 23.641 7.004 1 78 265 GLU A N 1
ATOM 2000 C CA . GLU A 1 265 ? -18.734 24.203 7.203 1 78 265 GLU A CA 1
ATOM 2001 C C . GLU A 1 265 ? -18.656 25.625 7.77 1 78 265 GLU A C 1
ATOM 2003 O O . GLU A 1 265 ? -19.531 26.453 7.496 1 78 265 GLU A O 1
ATOM 2008 N N . ALA A 1 266 ? -17.625 25.891 8.445 1 78 266 ALA A N 1
ATOM 2009 C CA . ALA A 1 266 ? -17.469 27.188 9.07 1 78 266 ALA A CA 1
ATOM 2010 C C . ALA A 1 266 ? -17.359 28.297 8.023 1 78 266 ALA A C 1
ATOM 2012 O O . ALA A 1 266 ? -17.688 29.453 8.305 1 78 266 ALA A O 1
ATOM 2013 N N . LEU A 1 267 ? -17.078 27.906 6.82 1 83.88 267 LEU A N 1
ATOM 2014 C CA . LEU A 1 267 ? -16.812 28.906 5.793 1 83.88 267 LEU A CA 1
ATOM 2015 C C . LEU A 1 267 ? -17.719 28.688 4.578 1 83.88 267 LEU A C 1
ATOM 2017 O O . LEU A 1 267 ? -17.5 29.297 3.529 1 83.88 267 LEU A O 1
ATOM 2021 N N . SER A 1 268 ? -18.672 27.828 4.781 1 76.25 268 SER A N 1
ATOM 2022 C CA . SER A 1 268 ? -19.562 27.5 3.672 1 76.25 268 SER A CA 1
ATOM 2023 C C . SER A 1 268 ? -20.453 28.688 3.303 1 76.25 268 SER A C 1
ATOM 2025 O O . SER A 1 268 ? -20.75 29.531 4.152 1 76.25 268 SER A O 1
ATOM 2027 N N . VAL A 1 269 ? -20.719 28.781 2.002 1 70.19 269 VAL A N 1
ATOM 2028 C CA . VAL A 1 269 ? -21.609 29.828 1.51 1 70.19 269 VAL A CA 1
ATOM 2029 C C . VAL A 1 269 ? -23.016 29.281 1.318 1 70.19 269 VAL A C 1
ATOM 2031 O O . VAL A 1 269 ? -23.188 28.203 0.731 1 70.19 269 VAL A O 1
ATOM 2034 N N . GLN A 1 270 ? -23.938 29.875 1.969 1 63.75 270 GLN A N 1
ATOM 2035 C CA . GLN A 1 270 ? -25.312 29.438 1.812 1 63.75 270 GLN A CA 1
ATOM 2036 C C . GLN A 1 270 ? -25.844 29.766 0.418 1 63.75 270 GLN A C 1
ATOM 2038 O O . GLN A 1 270 ? -25.375 30.719 -0.216 1 63.75 270 GLN A O 1
ATOM 2043 N N . LYS A 1 271 ? -26.781 28.984 -0.036 1 59.19 271 LYS A N 1
ATOM 2044 C CA . LYS A 1 271 ? -27.359 29.125 -1.367 1 59.19 271 LYS A CA 1
ATOM 2045 C C . LYS A 1 271 ? -28.062 30.469 -1.521 1 59.19 271 LYS A C 1
ATOM 2047 O O . LYS A 1 271 ? -28.094 31.047 -2.611 1 59.19 271 LYS A O 1
ATOM 2052 N N . ASP A 1 272 ? -28.516 31.031 -0.54 1 49.88 272 ASP A N 1
ATOM 2053 C CA . ASP A 1 272 ? -29.297 32.25 -0.601 1 49.88 272 ASP A CA 1
ATOM 2054 C C . ASP A 1 272 ? -28.438 33.469 -0.256 1 49.88 272 ASP A C 1
ATOM 2056 O O . ASP A 1 272 ? -28.969 34.562 -0.013 1 49.88 272 ASP A O 1
ATOM 2060 N N . ALA A 1 273 ? -27.234 33.25 -0.336 1 55.78 273 ALA A N 1
ATOM 2061 C CA . ALA A 1 273 ? -26.391 34.344 0.128 1 55.78 273 ALA A CA 1
ATOM 2062 C C . ALA A 1 273 ? -26.297 35.438 -0.918 1 55.78 273 ALA A C 1
ATOM 2064 O O . ALA A 1 273 ? -26.156 35.188 -2.113 1 55.78 273 ALA A O 1
ATOM 2065 N N . TYR A 1 274 ? -26.641 36.75 -0.506 1 56.34 274 TYR A N 1
ATOM 2066 C CA . TYR A 1 274 ? -26.422 37.938 -1.322 1 56.34 274 TYR A CA 1
ATOM 2067 C C . TYR A 1 274 ? -25.109 38.625 -0.953 1 56.34 274 TYR A C 1
ATOM 2069 O O . TYR A 1 274 ? -24.453 38.219 0.022 1 56.34 274 TYR A O 1
ATOM 2077 N N . LYS A 1 275 ? -24.703 39.5 -1.692 1 56.88 275 LYS A N 1
ATOM 2078 C CA . LYS A 1 275 ? -23.375 40.125 -1.645 1 56.88 275 LYS A CA 1
ATOM 2079 C C . LYS A 1 275 ? -22.984 40.5 -0.215 1 56.88 275 LYS A C 1
ATOM 2081 O O . LYS A 1 275 ? -21.859 40.25 0.214 1 56.88 275 LYS A O 1
ATOM 2086 N N . HIS A 1 276 ? -23.859 40.969 0.503 1 63.91 276 HIS A N 1
ATOM 2087 C CA . HIS A 1 276 ? -23.547 41.406 1.855 1 63.91 276 HIS A CA 1
ATOM 2088 C C . HIS A 1 276 ? -23.469 40.219 2.82 1 63.91 276 HIS A C 1
ATOM 2090 O O . HIS A 1 276 ? -22.844 40.312 3.877 1 63.91 276 HIS A O 1
ATOM 2096 N N . LYS A 1 277 ? -23.953 39.188 2.346 1 72.31 277 LYS A N 1
ATOM 2097 C CA . LYS A 1 277 ? -24.016 38.031 3.23 1 72.31 277 LYS A CA 1
ATOM 2098 C C . LYS A 1 277 ? -22.703 37.25 3.211 1 72.31 277 LYS A C 1
ATOM 2100 O O . LYS A 1 277 ? -22.453 36.406 4.086 1 72.31 277 LYS A O 1
ATOM 2105 N N . ARG A 1 278 ? -21.875 37.719 2.381 1 78.06 278 ARG A N 1
ATOM 2106 C CA . ARG A 1 278 ? -20.625 37 2.275 1 78.06 278 ARG A CA 1
ATOM 2107 C C . ARG A 1 278 ? -19.5 37.688 3.049 1 78.06 278 ARG A C 1
ATOM 2109 O O . ARG A 1 278 ? -18.375 37.188 3.09 1 78.06 278 ARG A O 1
ATOM 2116 N N . GLY A 1 279 ? -19.766 38.844 3.627 1 87.31 279 GLY A N 1
ATOM 2117 C CA . GLY A 1 279 ? -18.781 39.531 4.453 1 87.31 279 GLY A CA 1
ATOM 2118 C C . GLY A 1 279 ? -18.188 40.75 3.787 1 87.31 279 GLY A C 1
ATOM 2119 O O . GLY A 1 279 ? -18.062 40.781 2.561 1 87.31 279 GLY A O 1
ATOM 2120 N N . VAL A 1 280 ? -17.859 41.688 4.602 1 90.88 280 VAL A N 1
ATOM 2121 C CA . VAL A 1 280 ? -17.281 42.969 4.148 1 90.88 280 VAL A CA 1
ATOM 2122 C C . VAL A 1 280 ? -15.852 43.094 4.676 1 90.88 280 VAL A C 1
ATOM 2124 O O . VAL A 1 280 ? -15.617 43 5.883 1 90.88 280 VAL A O 1
ATOM 2127 N N . VAL A 1 281 ? -14.922 43.312 3.756 1 94.38 281 VAL A N 1
ATOM 2128 C CA . VAL A 1 281 ? -13.523 43.5 4.129 1 94.38 281 VAL A CA 1
ATOM 2129 C C . VAL A 1 281 ? -13.07 44.906 3.762 1 94.38 281 VAL A C 1
ATOM 2131 O O . VAL A 1 281 ? -13.242 45.344 2.623 1 94.38 281 VAL A O 1
ATOM 2134 N N . GLN A 1 282 ? -12.586 45.594 4.719 1 95.69 282 GLN A N 1
ATOM 2135 C CA . GLN A 1 282 ? -11.938 46.875 4.477 1 95.69 282 GLN A CA 1
ATOM 2136 C C . GLN A 1 282 ? -10.414 46.719 4.492 1 95.69 282 GLN A C 1
ATOM 2138 O O . GLN A 1 282 ? -9.844 46.156 5.426 1 95.69 282 GLN A O 1
ATOM 2143 N N . ILE A 1 283 ? -9.789 47.281 3.43 1 95.62 283 ILE A N 1
ATOM 2144 C CA . ILE A 1 283 ? -8.352 47.094 3.273 1 95.62 283 ILE A CA 1
ATOM 2145 C C . ILE A 1 283 ? -7.664 48.438 3.205 1 95.62 283 ILE A C 1
ATOM 2147 O O . ILE A 1 283 ? -7.957 49.25 2.322 1 95.62 283 ILE A O 1
ATOM 2151 N N . PHE A 1 284 ? -6.824 48.719 4.168 1 96 284 PHE A N 1
ATOM 2152 C CA . PHE A 1 284 ? -5.922 49.844 4.113 1 96 284 PHE A CA 1
ATOM 2153 C C . PHE A 1 284 ? -4.594 49.469 3.477 1 96 284 PHE A C 1
ATOM 2155 O O . PHE A 1 284 ? -3.773 48.781 4.102 1 96 284 PHE A O 1
ATOM 2162 N N . ALA A 1 285 ? -4.387 49.875 2.244 1 93.94 285 ALA A N 1
ATOM 2163 C 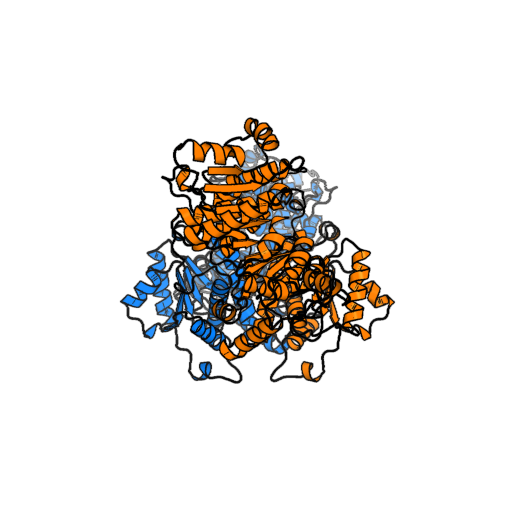CA . ALA A 1 285 ? -3.211 49.438 1.51 1 93.94 285 ALA A CA 1
ATOM 2164 C C . ALA A 1 285 ? -2.82 50.406 0.42 1 93.94 285 ALA A C 1
ATOM 2166 O O . ALA A 1 285 ? -3.645 51.219 -0.015 1 93.94 285 ALA A O 1
ATOM 2167 N N . GLY A 1 286 ? -1.528 50.375 0.079 1 91.62 286 GLY A N 1
ATOM 2168 C CA . GLY A 1 286 ? -1.044 51.031 -1.124 1 91.62 286 GLY A CA 1
ATOM 2169 C C . GLY A 1 286 ? -0.591 52.438 -0.883 1 91.62 286 GLY A C 1
ATOM 2170 O O . GLY A 1 286 ? -1.122 53.125 -0.007 1 91.62 286 GLY A O 1
ATOM 2171 N N . ALA A 1 287 ? 0.33 52.781 -1.536 1 87.12 287 ALA A N 1
ATOM 2172 C CA . ALA A 1 287 ? 0.88 54.125 -1.693 1 87.12 287 ALA A CA 1
ATOM 2173 C C . ALA A 1 287 ? 1.423 54.344 -3.104 1 87.12 287 ALA A C 1
ATOM 2175 O O . ALA A 1 287 ? 1.326 53.438 -3.951 1 87.12 287 ALA A O 1
ATOM 2176 N N . LEU A 1 288 ? 1.805 55.594 -3.307 1 79.62 288 LEU A N 1
ATOM 2177 C CA . LEU A 1 288 ? 2.426 55.812 -4.609 1 79.62 288 LEU A CA 1
ATOM 2178 C C . LEU A 1 288 ? 3.582 54.844 -4.832 1 79.62 288 LEU A C 1
ATOM 2180 O O . LEU A 1 288 ? 4.496 54.781 -4.012 1 79.62 288 LEU A O 1
ATOM 2184 N N . GLY A 1 289 ? 3.445 53.969 -5.898 1 77.94 289 GLY A N 1
ATOM 2185 C CA . GLY A 1 289 ? 4.488 53 -6.23 1 77.94 289 GLY A CA 1
ATOM 2186 C C . GLY A 1 289 ? 4.168 51.594 -5.766 1 77.94 289 GLY A C 1
ATOM 2187 O O . GLY A 1 289 ? 4.875 50.656 -6.113 1 77.94 289 GLY A O 1
ATOM 2188 N N . THR A 1 290 ? 3.223 51.562 -4.949 1 88.88 290 THR A N 1
ATOM 2189 C CA . THR A 1 290 ? 2.906 50.219 -4.422 1 88.88 290 THR A CA 1
ATOM 2190 C C . THR A 1 290 ? 1.449 49.875 -4.699 1 88.88 290 THR A C 1
ATOM 2192 O O . THR A 1 290 ? 0.784 49.25 -3.861 1 88.88 290 THR A O 1
ATOM 2195 N N . SER A 1 291 ? 0.97 50.312 -5.801 1 83.88 291 SER A N 1
ATOM 2196 C CA . SER A 1 291 ? -0.408 50.062 -6.207 1 83.88 291 SER A CA 1
ATOM 2197 C C . SER A 1 291 ? -0.668 48.562 -6.367 1 83.88 291 SER A C 1
ATOM 2199 O O . SER A 1 291 ? -1.777 48.094 -6.113 1 83.88 291 SER A O 1
ATOM 2201 N N . GLY A 1 292 ? 0.385 47.875 -6.73 1 83.25 292 GLY A N 1
ATOM 2202 C CA . GLY A 1 292 ? 0.25 46.438 -6.902 1 83.25 292 GLY A CA 1
ATOM 2203 C C . GLY A 1 292 ? -0.156 45.75 -5.625 1 83.25 292 GLY A C 1
ATOM 2204 O O . GLY A 1 292 ? -1.016 44.844 -5.652 1 83.25 292 GLY A O 1
ATOM 2205 N N . ALA A 1 293 ? 0.423 46.156 -4.512 1 90.12 293 ALA A N 1
ATOM 2206 C CA . ALA A 1 293 ? 0.12 45.531 -3.217 1 90.12 293 ALA A CA 1
ATOM 2207 C C . ALA A 1 293 ? -1.342 45.75 -2.838 1 90.12 293 ALA A C 1
ATOM 2209 O O . ALA A 1 293 ? -1.998 44.844 -2.322 1 90.12 293 ALA A O 1
ATOM 2210 N N . ALA A 1 294 ? -1.839 46.938 -3.125 1 89.69 294 ALA A N 1
ATOM 2211 C CA . ALA A 1 294 ? -3.234 47.25 -2.84 1 89.69 294 ALA A CA 1
ATOM 2212 C C . ALA A 1 294 ? -4.18 46.375 -3.658 1 89.69 294 ALA A C 1
ATOM 2214 O O . ALA A 1 294 ? -5.141 45.812 -3.119 1 89.69 294 ALA A O 1
ATOM 2215 N N . MET A 1 295 ? -3.812 46.219 -4.844 1 86.62 295 MET A N 1
ATOM 2216 C CA . MET A 1 295 ? -4.652 45.438 -5.746 1 86.62 295 MET A CA 1
ATOM 2217 C C . MET A 1 295 ? -4.609 43.969 -5.383 1 86.62 295 MET A C 1
ATOM 2219 O O . MET A 1 295 ? -5.641 43.281 -5.375 1 86.62 295 MET A O 1
ATOM 2223 N N . LEU A 1 296 ? -3.48 43.5 -5.098 1 89.31 296 LEU A N 1
ATOM 2224 C CA . LEU A 1 296 ? -3.314 42.094 -4.809 1 89.31 296 LEU A CA 1
ATOM 2225 C C . LEU A 1 296 ? -4 41.719 -3.5 1 89.31 296 LEU A C 1
ATOM 2227 O O . LEU A 1 296 ? -4.633 40.656 -3.404 1 89.31 296 LEU A O 1
ATOM 2231 N N . ALA A 1 297 ? -3.896 42.562 -2.512 1 93.88 297 ALA A N 1
ATOM 2232 C CA . ALA A 1 297 ? -4.602 42.312 -1.255 1 93.88 297 ALA A CA 1
ATOM 2233 C C . ALA A 1 297 ? -6.113 42.281 -1.472 1 93.88 297 ALA A C 1
ATOM 2235 O O . ALA A 1 297 ? -6.809 41.438 -0.915 1 93.88 297 ALA A O 1
ATOM 2236 N N . SER A 1 298 ? -6.566 43.156 -2.338 1 91.31 298 SER A N 1
ATOM 2237 C CA . SER A 1 298 ? -7.992 43.219 -2.639 1 91.31 298 SER A CA 1
ATOM 2238 C C . SER A 1 298 ? -8.461 42 -3.402 1 91.31 298 SER A C 1
ATOM 2240 O O . SER A 1 298 ? -9.516 41.438 -3.107 1 91.31 298 SER A O 1
ATOM 2242 N N . ARG A 1 299 ? -7.648 41.656 -4.293 1 88.75 299 ARG A N 1
ATOM 2243 C CA . ARG A 1 299 ? -7.984 40.469 -5.078 1 88.75 299 ARG A CA 1
ATOM 2244 C C . ARG A 1 299 ? -7.957 39.219 -4.211 1 88.75 299 ARG A C 1
ATOM 2246 O O . ARG A 1 299 ? -8.734 38.281 -4.434 1 88.75 299 ARG A O 1
ATOM 2253 N N . GLY A 1 300 ? -7.004 39.188 -3.275 1 92.62 300 GLY A N 1
ATOM 2254 C CA . GLY A 1 300 ? -6.996 38.094 -2.324 1 92.62 300 GLY A CA 1
ATOM 2255 C C . GLY A 1 300 ? -8.281 37.969 -1.526 1 92.62 300 GLY A C 1
ATOM 2256 O O . GLY A 1 300 ? -8.797 36.875 -1.319 1 92.62 300 GLY A O 1
ATOM 2257 N N . ALA A 1 301 ? -8.805 39.062 -1.153 1 92.88 301 ALA A N 1
ATOM 2258 C CA . ALA A 1 301 ? -10.062 39.094 -0.41 1 92.88 301 ALA A CA 1
ATOM 2259 C C . ALA A 1 301 ? -11.227 38.656 -1.286 1 92.88 301 ALA A C 1
ATOM 2261 O O . ALA A 1 301 ? -12.086 37.875 -0.84 1 92.88 301 ALA A O 1
ATOM 2262 N N . GLN A 1 302 ? -11.219 39.062 -2.498 1 87.31 302 GLN A N 1
ATOM 2263 C CA . GLN A 1 302 ? -12.258 38.656 -3.434 1 87.31 302 GLN A CA 1
ATOM 2264 C C . GLN A 1 302 ? -12.203 37.156 -3.686 1 87.31 302 GLN A C 1
ATOM 2266 O O . GLN A 1 302 ? -13.234 36.469 -3.689 1 87.31 302 GLN A O 1
ATOM 2271 N N . ALA A 1 303 ? -11.016 36.75 -3.871 1 88 303 ALA A N 1
ATOM 2272 C CA . ALA A 1 303 ? -10.812 35.312 -4.141 1 88 303 ALA A CA 1
ATOM 2273 C C . ALA A 1 303 ? -11.266 34.469 -2.959 1 88 303 ALA A C 1
ATOM 2275 O O . ALA A 1 303 ? -11.703 33.312 -3.139 1 88 303 ALA A O 1
ATOM 2276 N N . GLY A 1 304 ? -11.133 35.031 -1.787 1 90.06 304 GLY A N 1
ATOM 2277 C CA . GLY A 1 304 ? -11.562 34.344 -0.585 1 90.06 304 GLY A CA 1
ATOM 2278 C C . GLY A 1 304 ? -13.062 34.312 -0.403 1 90.06 304 GLY A C 1
ATOM 2279 O O . GLY A 1 304 ? -13.578 33.688 0.519 1 90.06 304 GLY A O 1
ATOM 2280 N N . GLY A 1 305 ? -13.789 35.094 -1.265 1 84.69 305 GLY A N 1
ATOM 2281 C CA . GLY A 1 305 ? -15.242 35.031 -1.27 1 84.69 305 GLY A CA 1
ATOM 2282 C C . GLY A 1 305 ? -15.891 36.188 -0.551 1 84.69 305 GLY A C 1
ATOM 2283 O O . GLY A 1 305 ? -17.078 36.125 -0.232 1 84.69 305 GLY A O 1
ATOM 2284 N N . ALA A 1 306 ? -15.102 37.156 -0.23 1 87.5 306 ALA A N 1
ATOM 2285 C CA . ALA A 1 306 ? -15.711 38.344 0.371 1 87.5 306 ALA A CA 1
ATOM 2286 C C . ALA A 1 306 ? -16.75 38.938 -0.557 1 87.5 306 ALA A C 1
ATOM 2288 O O . ALA A 1 306 ? -16.562 39 -1.773 1 87.5 306 ALA A O 1
ATOM 2289 N N . GLY A 1 307 ? -17.828 39.344 -0.001 1 82.44 307 GLY A N 1
ATOM 2290 C CA . GLY A 1 307 ? -18.891 39.938 -0.793 1 82.44 307 GLY A CA 1
ATOM 2291 C C . GLY A 1 307 ? -18.578 41.344 -1.243 1 82.44 307 GLY A C 1
ATOM 2292 O O . GLY A 1 307 ? -18.859 41.719 -2.385 1 82.44 307 GLY A O 1
ATOM 2293 N N . LEU A 1 308 ? -18.078 42.062 -0.289 1 86.38 308 LEU A N 1
ATOM 2294 C CA . LEU A 1 308 ? -17.672 43.438 -0.569 1 86.38 308 LEU A CA 1
ATOM 2295 C C . LEU A 1 308 ? -16.25 43.688 -0.083 1 86.38 308 LEU A C 1
ATOM 2297 O O . LEU A 1 308 ? -15.891 43.312 1.034 1 86.38 308 LEU A O 1
ATOM 2301 N N . VAL A 1 309 ? -15.477 44.312 -0.938 1 90.38 309 VAL A N 1
ATOM 2302 C CA . VAL A 1 309 ? -14.109 44.688 -0.593 1 90.38 309 VAL A CA 1
ATOM 2303 C C . VAL A 1 309 ? -13.914 46.188 -0.823 1 90.38 309 VAL A C 1
ATOM 2305 O O . VAL A 1 309 ? -14.109 46.688 -1.936 1 90.38 309 VAL A O 1
ATOM 2308 N N . GLN A 1 310 ? -13.617 46.844 0.232 1 91.38 310 GLN A N 1
ATOM 2309 C CA . GLN A 1 310 ? -13.328 48.25 0.141 1 91.38 310 GLN A CA 1
ATOM 2310 C C . GLN A 1 310 ? -11.836 48.531 0.343 1 91.38 310 GLN A C 1
ATOM 2312 O O . GLN A 1 310 ? -11.281 48.219 1.394 1 91.38 310 GLN A O 1
ATOM 2317 N N . LEU A 1 311 ? -11.281 49.156 -0.66 1 92.06 311 LEU A N 1
ATOM 2318 C CA . LEU A 1 311 ? -9.875 49.562 -0.582 1 92.06 311 LEU A CA 1
ATOM 2319 C C . LEU A 1 311 ? -9.75 51.031 -0.186 1 92.06 311 LEU A C 1
ATOM 2321 O O . LEU A 1 311 ? -10.281 51.906 -0.869 1 92.06 311 LEU A O 1
ATOM 2325 N N . VAL A 1 312 ? -9.156 51.25 0.921 1 91.5 312 VAL A N 1
ATOM 2326 C CA . VAL A 1 312 ? -8.836 52.594 1.377 1 91.5 312 VAL A CA 1
ATOM 2327 C C . VAL A 1 312 ? -7.359 52.906 1.133 1 91.5 312 VAL A C 1
ATOM 2329 O O . VAL A 1 312 ? -6.488 52.312 1.762 1 91.5 312 VAL A O 1
ATOM 2332 N N . THR A 1 313 ? -7.078 53.812 0.22 1 90.69 313 THR A N 1
ATOM 2333 C CA . THR A 1 313 ? -5.703 54.125 -0.163 1 90.69 313 THR A CA 1
ATOM 2334 C C . THR A 1 313 ? -5.492 55.625 -0.277 1 90.69 313 THR A C 1
ATOM 2336 O O . THR A 1 313 ? -6.34 56.406 0.153 1 90.69 313 THR A O 1
ATOM 2339 N N . GLU A 1 314 ? -4.316 56.031 -0.634 1 87.25 314 GLU A N 1
ATOM 2340 C CA . GLU A 1 314 ? -4.043 57.438 -0.849 1 87.25 314 GLU A CA 1
ATOM 2341 C C . GLU A 1 314 ? -4.891 58 -1.99 1 87.25 314 GLU A C 1
ATOM 2343 O O . GLU A 1 314 ? -5.234 57.281 -2.926 1 87.25 314 GLU A O 1
ATOM 2348 N N . GLN A 1 315 ? -5.16 59.25 -1.912 1 85.06 315 GLN A N 1
ATOM 2349 C CA . GLN A 1 315 ? -6.098 59.875 -2.838 1 85.06 315 GLN A CA 1
ATOM 2350 C C . GLN A 1 315 ? -5.652 59.688 -4.285 1 85.06 315 GLN A C 1
ATOM 2352 O O . GLN A 1 315 ? -6.445 59.281 -5.137 1 85.06 315 GLN A O 1
ATOM 2357 N N . LEU A 1 316 ? -4.438 59.938 -4.582 1 82.25 316 LEU A N 1
ATOM 2358 C CA . LEU A 1 316 ? -3.941 59.844 -5.949 1 82.25 316 LEU A CA 1
ATOM 2359 C C . LEU A 1 316 ? -4.055 58.438 -6.477 1 82.25 316 LEU A C 1
ATOM 2361 O O . LEU A 1 316 ? -4.406 58.219 -7.641 1 82.25 316 LEU A O 1
ATOM 2365 N N . LEU A 1 317 ? -3.766 57.594 -5.602 1 84.75 317 LEU A N 1
ATOM 2366 C CA . LEU A 1 317 ? -3.846 56.188 -5.992 1 84.75 317 LEU A CA 1
ATOM 2367 C C . LEU A 1 317 ? -5.297 55.75 -6.188 1 84.75 317 LEU A C 1
ATOM 2369 O O . LEU A 1 317 ? -5.609 55 -7.113 1 84.75 317 LEU A O 1
ATOM 2373 N N . ALA A 1 318 ? -6.125 56.156 -5.312 1 87 318 ALA A N 1
ATOM 2374 C CA . ALA A 1 318 ? -7.547 55.844 -5.43 1 87 318 ALA A CA 1
ATOM 2375 C C . ALA A 1 318 ? -8.102 56.312 -6.77 1 87 318 ALA A C 1
ATOM 2377 O O . ALA A 1 318 ? -8.875 55.625 -7.41 1 87 318 ALA A O 1
ATOM 2378 N N . GLU A 1 319 ? -7.703 57.406 -7.203 1 81.25 319 GLU A N 1
ATOM 2379 C CA . GLU A 1 319 ? -8.156 57.969 -8.461 1 81.25 319 GLU A CA 1
ATOM 2380 C C . GLU A 1 319 ? -7.715 57.125 -9.648 1 81.25 319 GLU A C 1
ATOM 2382 O O . GLU A 1 319 ? -8.461 56.969 -10.625 1 81.25 319 GLU A O 1
ATOM 2387 N N . GLN A 1 320 ? -6.602 56.594 -9.531 1 76.75 320 GLN A N 1
ATOM 2388 C CA . GLN A 1 320 ? -6.051 55.812 -10.617 1 76.75 320 GLN A CA 1
ATOM 2389 C C . GLN A 1 320 ? -6.668 54.406 -10.648 1 76.75 320 GLN A C 1
ATOM 2391 O O . GLN A 1 320 ? -6.887 53.844 -11.719 1 76.75 320 GLN A O 1
ATOM 2396 N N . LEU A 1 321 ? -6.898 53.906 -9.445 1 79.75 321 LEU A N 1
ATOM 2397 C CA . LEU A 1 321 ? -7.34 52.531 -9.344 1 79.75 321 LEU A CA 1
ATOM 2398 C C . LEU A 1 321 ? -8.836 52.406 -9.594 1 79.75 321 LEU A C 1
ATOM 2400 O O . LEU A 1 321 ? -9.344 51.312 -9.883 1 79.75 321 LEU A O 1
ATOM 2404 N N . MET A 1 322 ? -9.539 53.469 -9.562 1 74 322 MET A N 1
ATOM 2405 C CA . MET A 1 322 ? -10.984 53.438 -9.742 1 74 322 MET A CA 1
ATOM 2406 C C . MET A 1 322 ? -11.359 52.875 -11.109 1 74 322 MET A C 1
ATOM 2408 O O . MET A 1 322 ? -12.375 52.219 -11.258 1 74 322 MET A O 1
ATOM 2412 N N . ALA A 1 323 ? -10.523 53.062 -11.977 1 62.91 323 ALA A N 1
ATOM 2413 C CA . ALA A 1 323 ? -10.805 52.625 -13.344 1 62.91 323 ALA A CA 1
ATOM 2414 C C . ALA A 1 323 ? -10.617 51.094 -13.484 1 62.91 323 ALA A C 1
ATOM 2416 O O . ALA A 1 323 ? -11.18 50.5 -14.383 1 62.91 323 ALA A O 1
ATOM 2417 N N . GLN A 1 324 ? -9.969 50.594 -12.602 1 59.5 324 GLN A N 1
ATOM 2418 C CA . GLN A 1 324 ? -9.617 49.188 -12.727 1 59.5 324 GLN A CA 1
ATOM 2419 C C . GLN A 1 324 ? -10.25 48.375 -11.602 1 59.5 324 GLN A C 1
ATOM 2421 O O . GLN A 1 324 ? -9.828 47.25 -11.344 1 59.5 324 GLN A O 1
ATOM 2426 N N . ALA A 1 325 ? -11.203 48.875 -10.953 1 60.88 325 ALA A N 1
ATOM 2427 C CA . ALA A 1 325 ? -11.609 48.344 -9.656 1 60.88 325 ALA A CA 1
ATOM 2428 C C . ALA A 1 325 ? -12.469 47.094 -9.805 1 60.88 325 ALA A C 1
ATOM 2430 O O . ALA A 1 325 ? -12.602 46.312 -8.867 1 60.88 325 ALA A O 1
ATOM 2431 N N . GLY A 1 326 ? -12.578 46.562 -10.914 1 59.03 326 GLY A N 1
ATOM 2432 C CA . GLY A 1 326 ? -13.227 45.281 -11.211 1 59.03 326 GLY A CA 1
ATOM 2433 C C . GLY A 1 326 ? -14.008 44.75 -10.039 1 59.03 326 GLY A C 1
ATOM 2434 O O . GLY A 1 326 ? -13.859 43.562 -9.68 1 59.03 326 GLY A O 1
ATOM 2435 N N . GLY A 1 327 ? -14.977 45.531 -9.266 1 69.62 327 GLY A N 1
ATOM 2436 C CA . GLY A 1 327 ? -15.836 45.094 -8.18 1 69.62 327 GLY A CA 1
ATOM 2437 C C . GLY A 1 327 ? -15.359 45.562 -6.812 1 69.62 327 GLY A C 1
ATOM 2438 O O . GLY A 1 327 ? -15.953 45.188 -5.793 1 69.62 327 GLY A O 1
ATOM 2439 N N . LEU A 1 328 ? -14.367 46.281 -6.816 1 77.75 328 LEU A N 1
ATOM 2440 C CA . LEU A 1 328 ? -13.82 46.844 -5.578 1 77.75 328 LEU A CA 1
ATOM 2441 C C . LEU A 1 328 ? -14.375 48.219 -5.305 1 77.75 328 LEU A C 1
ATOM 2443 O O . LEU A 1 328 ? -14.617 49 -6.238 1 77.75 328 LEU A O 1
ATOM 2447 N N . LEU A 1 329 ? -14.617 48.438 -4.105 1 74.5 329 LEU A N 1
ATOM 2448 C CA . LEU A 1 329 ? -14.852 49.812 -3.67 1 74.5 329 LEU A CA 1
ATOM 2449 C C . LEU A 1 329 ? -13.539 50.5 -3.297 1 74.5 329 LEU A C 1
ATOM 2451 O O . LEU A 1 329 ? -12.938 50.188 -2.27 1 74.5 329 LEU A O 1
ATOM 2455 N N . VAL A 1 330 ? -13.188 51.375 -4.258 1 80.38 330 VAL A N 1
ATOM 2456 C CA . VAL A 1 330 ? -11.922 52.062 -4.008 1 80.38 330 VAL A CA 1
ATOM 2457 C C . VAL A 1 330 ? -12.195 53.469 -3.453 1 80.38 330 VAL A C 1
ATOM 2459 O O . VAL A 1 330 ? -13 54.219 -4.012 1 80.38 330 VAL A O 1
ATOM 2462 N N . THR A 1 331 ? -11.555 53.75 -2.363 1 81.56 331 THR A N 1
ATOM 2463 C CA . THR A 1 331 ? -11.781 55.062 -1.738 1 81.56 331 THR A CA 1
ATOM 2464 C C . THR A 1 331 ? -10.516 55.531 -1.027 1 81.56 331 THR A C 1
ATOM 2466 O O . THR A 1 331 ? -9.453 54.938 -1.165 1 81.56 331 THR A O 1
ATOM 2469 N N . CYS A 1 332 ? -10.602 56.75 -0.533 1 82.81 332 CYS A N 1
ATOM 2470 C CA . CYS A 1 332 ? -9.547 57.312 0.301 1 82.81 332 CYS A CA 1
ATOM 2471 C C . CYS A 1 332 ? -10.133 58 1.535 1 82.81 332 CYS A C 1
ATOM 2473 O O . CYS A 1 332 ? -11.344 58.188 1.627 1 82.81 332 CYS A O 1
ATOM 2475 N N . GLN A 1 333 ? -9.242 58.312 2.432 1 81.56 333 GLN A N 1
ATOM 2476 C CA . GLN A 1 333 ? -9.703 58.844 3.709 1 81.56 333 GLN A CA 1
ATOM 2477 C C . GLN A 1 333 ? -10.453 60.156 3.516 1 81.56 333 GLN A C 1
ATOM 2479 O O . GLN A 1 333 ? -11.469 60.406 4.176 1 81.56 333 GLN A O 1
ATOM 2484 N N . LEU A 1 334 ? -9.977 60.938 2.631 1 72.69 334 LEU A N 1
ATOM 2485 C CA . LEU A 1 334 ? -10.602 62.219 2.371 1 72.69 334 LEU A CA 1
ATOM 2486 C C . LEU A 1 334 ? -12.047 62.062 1.912 1 72.69 334 LEU A C 1
ATOM 2488 O O . LEU A 1 334 ? -12.938 62.75 2.391 1 72.69 334 LEU A O 1
ATOM 2492 N N . TRP A 1 335 ? -12.188 61.094 1.037 1 74.19 335 TRP A N 1
ATOM 2493 C CA . TRP A 1 335 ? -13.523 60.875 0.499 1 74.19 335 TRP A CA 1
ATOM 2494 C C . TRP A 1 335 ? -14.453 60.312 1.572 1 74.19 335 TRP A C 1
ATOM 2496 O O . TRP A 1 335 ? -15.633 60.656 1.624 1 74.19 335 TRP A O 1
ATOM 2506 N N . LEU A 1 336 ? -13.938 59.531 2.412 1 78.38 336 LEU A N 1
ATOM 2507 C CA . LEU A 1 336 ? -14.727 58.969 3.494 1 78.38 336 LEU A CA 1
ATOM 2508 C C . LEU A 1 336 ? -15.148 60.031 4.496 1 78.38 336 LEU A C 1
ATOM 2510 O O . LEU A 1 336 ? -16.281 60 4.988 1 78.38 336 LEU A O 1
ATOM 2514 N N . ASN A 1 337 ? -14.25 60.938 4.777 1 76.56 337 ASN A N 1
ATOM 2515 C CA . ASN A 1 337 ? -14.562 62.031 5.676 1 76.56 337 ASN A CA 1
ATOM 2516 C C . ASN A 1 337 ? -15.656 62.938 5.105 1 76.56 337 ASN A C 1
ATOM 2518 O O . ASN A 1 337 ? -16.562 63.344 5.828 1 76.56 337 ASN A O 1
ATOM 2522 N N . GLU A 1 338 ? -15.539 63.156 3.893 1 73.69 338 GLU A N 1
ATOM 2523 C CA . GLU A 1 338 ? -16.516 64 3.219 1 73.69 338 GLU A CA 1
ATOM 2524 C C . GLU A 1 338 ? -17.906 63.375 3.23 1 73.69 338 GLU A C 1
ATOM 2526 O O . GLU A 1 338 ? -18.906 64.062 3.438 1 73.69 338 GLU A O 1
ATOM 2531 N N . GLN A 1 339 ? -17.938 62.188 2.943 1 72.19 339 GLN A N 1
ATOM 2532 C CA . GLN A 1 339 ? -19.203 61.438 2.941 1 72.19 339 GLN A CA 1
ATOM 2533 C C . GLN A 1 339 ? -19.844 61.469 4.328 1 72.19 339 GLN A C 1
ATOM 2535 O O . GLN A 1 339 ? -21.062 61.594 4.453 1 72.19 339 GLN A O 1
ATOM 2540 N N . LYS A 1 340 ? -19.094 61.344 5.305 1 75.81 340 LYS A N 1
ATOM 2541 C CA . LYS A 1 340 ? -19.594 61.375 6.68 1 75.81 340 LYS A CA 1
ATOM 2542 C C . LYS A 1 340 ? -20.172 62.75 7.02 1 75.81 340 LYS A C 1
ATOM 2544 O O . LYS A 1 340 ? -21.219 62.844 7.668 1 75.81 340 LYS A O 1
ATOM 2549 N N . GLU A 1 341 ? -19.516 63.719 6.613 1 71.19 341 GLU A N 1
ATOM 2550 C CA . GLU A 1 341 ? -19.953 65.062 6.883 1 71.19 341 GLU A CA 1
ATOM 2551 C C . GLU A 1 341 ? -21.266 65.375 6.172 1 71.19 341 GLU A C 1
ATOM 2553 O O . GLU A 1 341 ? -22.094 66.188 6.68 1 71.19 341 GLU A O 1
ATOM 2558 N N . GLN A 1 342 ? -21.484 64.875 4.969 1 69.31 342 GLN A N 1
ATOM 2559 C CA . GLN A 1 342 ? -22.688 65.125 4.176 1 69.31 342 GLN A CA 1
ATOM 2560 C C . GLN A 1 342 ? -23.844 64.312 4.66 1 69.31 342 GLN A C 1
ATOM 2562 O O . GLN A 1 342 ? -24.938 64.312 4.098 1 69.31 342 GLN A O 1
ATOM 2567 N N . GLY A 1 343 ? -23.766 63.656 5.625 1 63.28 343 GLY A N 1
ATOM 2568 C CA . GLY A 1 343 ? -24.844 62.875 6.215 1 63.28 343 GLY A CA 1
ATOM 2569 C C . GLY A 1 343 ? -25.188 61.625 5.426 1 63.28 343 GLY A C 1
ATOM 2570 O O . GLY A 1 343 ? -26.281 61.094 5.547 1 63.28 343 GLY A O 1
ATOM 2571 N N . MET A 1 344 ? -24.656 61.531 4.223 1 51.03 344 MET A N 1
ATOM 2572 C CA . MET A 1 344 ? -24.906 60.344 3.402 1 51.03 344 MET A CA 1
ATOM 2573 C C . MET A 1 344 ? -24.688 59.062 4.203 1 51.03 344 MET A C 1
ATOM 2575 O O . MET A 1 344 ? -23.812 59 5.07 1 51.03 344 MET A O 1
ATOM 2579 N N . ARG A 1 345 ? -25.859 58.406 4.086 1 51.38 345 ARG A N 1
ATOM 2580 C CA . ARG A 1 345 ? -26 57.125 4.816 1 51.38 345 ARG A CA 1
ATOM 2581 C C . ARG A 1 345 ? -24.672 56.406 4.953 1 51.38 345 ARG A C 1
ATOM 2583 O O . ARG A 1 345 ? -23.75 56.656 4.176 1 51.38 345 ARG A O 1
ATOM 2590 N N . SER A 1 346 ? -24.688 55.188 5.684 1 51.03 346 SER A N 1
ATOM 2591 C CA . SER A 1 346 ? -23.938 54.312 6.59 1 51.03 346 SER A CA 1
ATOM 2592 C C . SER A 1 346 ? -22.703 53.719 5.91 1 51.03 346 SER A C 1
ATOM 2594 O O . SER A 1 346 ? -22.797 53.25 4.777 1 51.03 346 SER A O 1
ATOM 2596 N N . ALA A 1 347 ? -21.625 54.25 6.363 1 59.91 347 ALA A N 1
ATOM 2597 C CA . ALA A 1 347 ? -20.281 53.688 6.285 1 59.91 347 ALA A CA 1
ATOM 2598 C C . ALA A 1 347 ? -20.328 52.156 6.297 1 59.91 347 ALA A C 1
ATOM 2600 O O . ALA A 1 347 ? -21.094 51.562 7.047 1 59.91 347 ALA A O 1
ATOM 2601 N N . LEU A 1 348 ? -19.766 51.594 5.309 1 74 348 LEU A N 1
ATOM 2602 C CA . LEU A 1 348 ? -19.531 50.156 5.254 1 74 348 LEU A CA 1
ATOM 2603 C C . LEU A 1 348 ? -19.016 49.625 6.59 1 74 348 LEU A C 1
ATOM 2605 O O . LEU A 1 348 ? -18.141 50.25 7.207 1 74 348 LEU A O 1
ATOM 2609 N N . THR A 1 349 ? -19.859 48.844 7.25 1 85.25 349 THR A N 1
ATOM 2610 C CA . THR A 1 349 ? -19.438 48.188 8.484 1 85.25 349 THR A CA 1
ATOM 2611 C C . THR A 1 349 ? -18.625 46.938 8.18 1 85.25 349 THR A C 1
ATOM 2613 O O . THR A 1 349 ? -19.203 45.875 7.895 1 85.25 349 THR A O 1
ATOM 2616 N N . PRO A 1 350 ? -17.328 47.156 8.273 1 92.69 350 PRO A N 1
ATOM 2617 C CA . PRO A 1 350 ? -16.516 46 7.883 1 92.69 350 PRO A CA 1
ATOM 2618 C C . PRO A 1 350 ? -16.578 44.875 8.906 1 92.69 350 PRO A C 1
ATOM 2620 O O . PRO A 1 350 ? -16.641 45.125 10.109 1 92.69 350 PRO A O 1
ATOM 2623 N N . ASP A 1 351 ? -16.625 43.656 8.422 1 94.06 351 ASP A N 1
ATOM 2624 C CA . ASP A 1 351 ? -16.516 42.469 9.242 1 94.06 351 ASP A CA 1
ATOM 2625 C C . ASP A 1 351 ? -15.07 42.125 9.562 1 94.06 351 ASP A C 1
ATOM 2627 O O . ASP A 1 351 ? -14.781 41.438 10.531 1 94.06 351 ASP A O 1
ATOM 2631 N N . ALA A 1 352 ? -14.18 42.594 8.742 1 96.75 352 ALA A N 1
ATOM 2632 C CA . ALA A 1 352 ? -12.734 42.469 8.938 1 96.75 352 ALA A CA 1
ATOM 2633 C C . ALA A 1 352 ? -11.984 43.625 8.336 1 96.75 352 ALA A C 1
ATOM 2635 O O . ALA A 1 352 ? -12.438 44.25 7.363 1 96.75 352 ALA A O 1
ATOM 2636 N N . ILE A 1 353 ? -10.867 43.969 8.906 1 97.69 353 ILE A N 1
ATOM 2637 C CA . ILE A 1 353 ? -10 45.062 8.438 1 97.69 353 ILE A CA 1
ATOM 2638 C C . ILE A 1 353 ? -8.586 44.531 8.211 1 97.69 353 ILE A C 1
ATOM 2640 O O . ILE A 1 353 ? -8.016 43.875 9.078 1 97.69 353 ILE A O 1
ATOM 2644 N N . VAL A 1 354 ? -8.062 44.719 7.039 1 97.94 354 VAL A N 1
ATOM 2645 C CA . VAL A 1 354 ? -6.688 44.406 6.684 1 97.94 354 VAL A CA 1
ATOM 2646 C C . VAL A 1 354 ? -5.867 45.688 6.531 1 97.94 354 VAL A C 1
ATOM 2648 O O . VAL A 1 354 ? -6.277 46.594 5.84 1 97.94 354 VAL A O 1
ATOM 2651 N N . MET A 1 355 ? -4.73 45.719 7.156 1 97.94 355 MET A N 1
ATOM 2652 C CA . MET A 1 355 ? -3.91 46.938 7.105 1 97.94 355 MET A CA 1
ATOM 2653 C C . MET A 1 355 ? -2.441 46.594 6.883 1 97.94 355 MET A C 1
ATOM 2655 O O . MET A 1 355 ? -1.902 45.688 7.551 1 97.94 355 MET A O 1
ATOM 2659 N N . GLY A 1 356 ? -1.812 47.312 5.871 1 96.06 356 GLY A N 1
ATOM 2660 C CA . GLY A 1 356 ? -0.366 47.156 5.855 1 96.06 356 GLY A CA 1
ATOM 2661 C C . GLY A 1 356 ? 0.213 47.094 4.457 1 96.06 356 GLY A C 1
ATOM 2662 O O . GLY A 1 356 ? 1.171 47.812 4.137 1 96.06 356 GLY A O 1
ATOM 2663 N N . PRO A 1 357 ? -0.345 46.281 3.543 1 94.44 357 PRO A N 1
ATOM 2664 C CA . PRO A 1 357 ? 0.262 46.062 2.229 1 94.44 357 PRO A CA 1
ATOM 2665 C C . PRO A 1 357 ? 0.565 47.375 1.487 1 94.44 357 PRO A C 1
ATOM 2667 O O . PRO A 1 357 ? -0.355 48.094 1.131 1 94.44 357 PRO A O 1
ATOM 2670 N N . GLY A 1 358 ? 1.81 47.594 1.336 1 91.12 358 GLY A N 1
ATOM 2671 C CA . GLY A 1 358 ? 2.244 48.688 0.488 1 91.12 358 GLY A CA 1
ATOM 2672 C C . GLY A 1 358 ? 2.062 50.062 1.134 1 91.12 358 GLY A C 1
ATOM 2673 O O . GLY A 1 358 ? 2.193 51.094 0.471 1 91.12 358 GLY A O 1
ATOM 2674 N N . LEU A 1 359 ? 1.822 50.12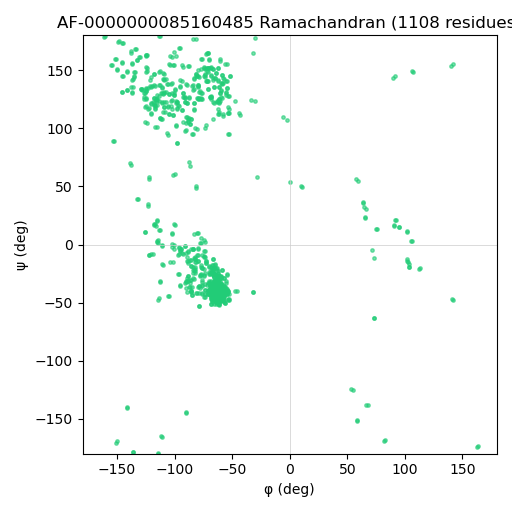5 2.387 1 92.69 359 LEU A N 1
ATOM 2675 C CA . LEU A 1 359 ? 1.602 51.375 3.07 1 92.69 359 LEU A CA 1
ATOM 2676 C C . LEU A 1 359 ? 2.928 52.062 3.391 1 92.69 359 LEU A C 1
ATOM 2678 O O . LEU A 1 359 ? 3.951 51.406 3.555 1 92.69 359 LEU A O 1
ATOM 2682 N N . VAL A 1 360 ? 2.852 53.344 3.311 1 87.06 360 VAL A N 1
ATOM 2683 C CA . VAL A 1 360 ? 3.906 54.156 3.889 1 87.06 360 VAL A CA 1
ATOM 2684 C C . VAL A 1 360 ? 3.432 54.75 5.211 1 87.06 360 VAL A C 1
ATOM 2686 O O . VAL A 1 360 ? 2.502 55.562 5.238 1 87.06 360 VAL A O 1
ATOM 2689 N N . TRP A 1 361 ? 4.078 54.438 6.281 1 90.94 361 TRP A N 1
ATOM 2690 C CA . TRP A 1 361 ? 3.559 54.719 7.613 1 90.94 361 TRP A CA 1
ATOM 2691 C C . TRP A 1 361 ? 3.783 56.188 7.969 1 90.94 361 TRP A C 1
ATOM 2693 O O . TRP A 1 361 ? 4.855 56.75 7.707 1 90.94 361 TRP A O 1
ATOM 2703 N N . ASN A 1 362 ? 2.846 56.844 8.422 1 90.94 362 ASN A N 1
ATOM 2704 C CA . ASN A 1 362 ? 2.846 58.219 8.891 1 90.94 362 ASN A CA 1
ATOM 2705 C C . ASN A 1 362 ? 1.794 58.438 9.977 1 90.94 362 ASN A C 1
ATOM 2707 O O . ASN A 1 362 ? 1.209 57.469 10.484 1 90.94 362 ASN A O 1
ATOM 2711 N N . ASN A 1 363 ? 1.602 59.656 10.312 1 91.81 363 ASN A N 1
ATOM 2712 C CA . ASN A 1 363 ? 0.68 59.969 11.398 1 91.81 363 ASN A CA 1
ATOM 2713 C C . ASN A 1 363 ? -0.757 59.625 11.039 1 91.81 363 ASN A C 1
ATOM 2715 O O . ASN A 1 363 ? -1.529 59.188 11.898 1 91.81 363 ASN A O 1
ATOM 2719 N N . GLU A 1 364 ? -1.121 59.781 9.844 1 89.38 364 GLU A N 1
ATOM 2720 C CA . GLU A 1 364 ? -2.465 59.438 9.391 1 89.38 364 GLU A CA 1
ATOM 2721 C C . GLU A 1 364 ? -2.738 57.938 9.555 1 89.38 364 GLU A C 1
ATOM 2723 O O . GLU A 1 364 ? -3.822 57.562 9.984 1 89.38 364 GLU A O 1
ATOM 2728 N N . LYS A 1 365 ? -1.757 57.188 9.156 1 92.12 365 LYS A N 1
ATOM 2729 C CA . LYS A 1 365 ? -1.896 55.75 9.273 1 92.12 365 LYS A CA 1
ATOM 2730 C C . LYS A 1 365 ? -1.976 55.312 10.742 1 92.12 365 LYS A C 1
ATOM 2732 O O . LYS A 1 365 ? -2.682 54.375 11.078 1 92.12 365 LYS A O 1
ATOM 2737 N N . GLU A 1 366 ? -1.283 56 11.586 1 94.12 366 GLU A N 1
ATOM 2738 C CA . GLU A 1 366 ? -1.354 55.719 13.016 1 94.12 366 GLU A CA 1
ATOM 2739 C C . GLU A 1 366 ? -2.768 55.938 13.555 1 94.12 366 GLU A C 1
ATOM 2741 O O . GLU A 1 366 ? -3.266 55.156 14.352 1 94.12 366 GLU A O 1
ATOM 2746 N N . VAL A 1 367 ? -3.352 57 13.141 1 93.5 367 VAL A N 1
ATOM 2747 C CA . VAL A 1 367 ? -4.715 57.312 13.555 1 93.5 367 VAL A CA 1
ATOM 2748 C C . VAL A 1 367 ? -5.676 56.25 13.039 1 93.5 367 VAL A C 1
ATOM 2750 O O . VAL A 1 367 ? -6.59 55.812 13.75 1 93.5 367 VAL A O 1
ATOM 2753 N N . GLN A 1 368 ? -5.469 55.875 11.828 1 92.62 368 GLN A N 1
ATOM 2754 C CA . GLN A 1 368 ? -6.305 54.844 11.242 1 92.62 368 GLN A CA 1
ATOM 2755 C C . GLN A 1 368 ? -6.172 53.531 12.008 1 92.62 368 GLN A C 1
ATOM 2757 O O . GLN A 1 368 ? -7.156 52.812 12.195 1 92.62 368 GLN A O 1
ATOM 2762 N N . LEU A 1 369 ? -4.977 53.219 12.391 1 95.75 369 LEU A N 1
ATOM 2763 C CA . LEU A 1 369 ? -4.727 52 13.188 1 95.75 369 LEU A CA 1
ATOM 2764 C C . LEU A 1 369 ? -5.492 52.062 14.508 1 95.75 369 LEU A C 1
ATOM 2766 O O . LEU A 1 369 ? -6.16 51.094 14.883 1 95.75 369 LEU A O 1
ATOM 2770 N N . GLN A 1 370 ? -5.438 53.156 15.164 1 96 370 GLN A N 1
ATOM 2771 C CA . GLN A 1 370 ? -6.141 53.312 16.438 1 96 370 GLN A CA 1
ATOM 2772 C C . GLN A 1 370 ? -7.648 53.188 16.25 1 96 370 GLN A C 1
ATOM 2774 O O . GLN A 1 370 ? -8.328 52.562 17.062 1 96 370 GLN A O 1
ATOM 2779 N N . LYS A 1 371 ? -8.102 53.75 15.203 1 94.12 371 LYS A N 1
ATOM 2780 C CA . LYS A 1 371 ? -9.531 53.656 14.898 1 94.12 371 LYS A CA 1
ATOM 2781 C C . LYS A 1 371 ? -9.938 52.219 14.641 1 94.12 371 LYS A C 1
ATOM 2783 O O . LYS A 1 371 ? -11.016 51.781 15.062 1 94.12 371 LYS A O 1
ATOM 2788 N N . ALA A 1 372 ? -9.133 51.562 13.922 1 94.94 372 ALA A N 1
ATOM 2789 C CA . ALA A 1 372 ? -9.414 50.156 13.625 1 94.94 372 ALA A CA 1
ATOM 2790 C C . ALA A 1 372 ? -9.461 49.312 14.906 1 94.94 372 ALA A C 1
ATOM 2792 O O . ALA A 1 372 ? -10.344 48.5 15.07 1 94.94 372 ALA A O 1
ATOM 2793 N N . ILE A 1 373 ? -8.508 49.531 15.797 1 95.69 373 ILE A N 1
ATOM 2794 C CA . ILE A 1 373 ? -8.438 48.812 17.062 1 95.69 373 ILE A CA 1
ATOM 2795 C C . ILE A 1 373 ? -9.68 49.125 17.906 1 95.69 373 ILE A C 1
ATOM 2797 O O . ILE A 1 373 ? -10.297 48.188 18.469 1 95.69 373 ILE A O 1
ATOM 2801 N N . HIS A 1 374 ? -10.055 50.344 17.922 1 94.88 374 HIS A N 1
ATOM 2802 C CA . HIS A 1 374 ? -11.25 50.75 18.656 1 94.88 374 HIS A CA 1
ATOM 2803 C C . HIS A 1 374 ? -12.5 50.125 18.062 1 94.88 374 HIS A C 1
ATOM 2805 O O . HIS A 1 374 ? -13.391 49.688 18.797 1 94.88 374 HIS A O 1
ATOM 2811 N N . TYR A 1 375 ? -12.508 50.156 16.797 1 93.5 375 TYR A N 1
ATOM 2812 C CA . TYR A 1 375 ? -13.641 49.562 16.094 1 93.5 375 TYR A CA 1
ATOM 2813 C C . TYR A 1 375 ? -13.781 48.094 16.453 1 93.5 375 TYR A C 1
ATOM 2815 O O . TYR A 1 375 ? -14.891 47.594 16.656 1 93.5 375 TYR A O 1
ATOM 2823 N N . GLN A 1 376 ? -12.703 47.312 16.516 1 94.44 376 GLN A N 1
ATOM 2824 C CA . GLN A 1 376 ? -12.742 45.906 16.891 1 94.44 376 GLN A CA 1
ATOM 2825 C C . GLN A 1 376 ? -13.328 45.719 18.281 1 94.44 376 GLN A C 1
ATOM 2827 O O . GLN A 1 376 ? -14.102 44.781 18.516 1 94.44 376 GLN A O 1
ATOM 2832 N N . ILE A 1 377 ? -12.938 46.594 19.156 1 93.12 377 ILE A N 1
ATOM 2833 C CA . ILE A 1 377 ? -13.406 46.5 20.547 1 93.12 377 ILE A CA 1
ATOM 2834 C C . ILE A 1 377 ? -14.93 46.656 20.578 1 93.12 377 ILE A C 1
ATOM 2836 O O . ILE A 1 377 ? -15.617 45.969 21.328 1 93.12 377 ILE A O 1
ATOM 2840 N N . GLN A 1 378 ? -15.406 47.469 19.703 1 92.38 378 GLN A N 1
ATOM 2841 C CA . GLN A 1 378 ? -16.828 47.781 19.703 1 92.38 378 GLN A CA 1
ATOM 2842 C C . GLN A 1 378 ? -17.625 46.719 18.922 1 92.38 378 GLN A C 1
ATOM 2844 O O . GLN A 1 378 ? -18.734 46.375 19.312 1 92.38 378 GLN A O 1
ATOM 2849 N N . GLN A 1 379 ? -17.016 46.25 17.875 1 91.88 379 GLN A N 1
ATOM 2850 C CA . GLN A 1 379 ? -17.812 45.469 16.922 1 91.88 379 GLN A CA 1
ATOM 2851 C C . GLN A 1 379 ? -17.281 44.031 16.797 1 91.88 379 GLN A C 1
ATOM 2853 O O . GLN A 1 379 ? -17.875 43.219 16.094 1 91.88 379 GLN A O 1
ATOM 2858 N N . HIS A 1 380 ? -16.188 43.75 17.359 1 91.75 380 HIS A N 1
ATOM 2859 C CA . HIS A 1 380 ? -15.578 42.406 17.375 1 91.75 380 HIS A CA 1
ATOM 2860 C C . HIS A 1 380 ? -15.211 41.969 15.961 1 91.75 380 HIS A C 1
ATOM 2862 O O . HIS A 1 380 ? -15.438 40.812 15.586 1 91.75 380 HIS A O 1
ATOM 2868 N N . CYS A 1 381 ? -14.773 42.906 15.141 1 94.25 381 CYS A N 1
ATOM 2869 C CA . CYS A 1 381 ? -14.352 42.594 13.781 1 94.25 381 CYS A CA 1
ATOM 2870 C C . CYS A 1 381 ? -12.977 41.938 13.773 1 94.25 381 CYS A C 1
ATOM 2872 O O . CYS A 1 381 ? -12.227 42.031 14.75 1 94.25 381 CYS A O 1
ATOM 2874 N N . GLY A 1 382 ? -12.656 41.25 12.703 1 97.19 382 GLY A N 1
ATOM 2875 C CA . GLY A 1 382 ? -11.32 40.688 12.555 1 97.19 382 GLY A CA 1
ATOM 2876 C C . GLY A 1 382 ? -10.297 41.719 12.102 1 97.19 382 GLY A C 1
ATOM 2877 O O . GLY A 1 382 ? -10.609 42.594 11.297 1 97.19 382 GLY A O 1
ATOM 2878 N N . LEU A 1 383 ? -9.086 41.594 12.586 1 98.44 383 LEU A N 1
ATOM 2879 C CA . LEU A 1 383 ? -7.988 42.469 12.164 1 98.44 383 LEU A CA 1
ATOM 2880 C C . LEU A 1 383 ? -6.832 41.656 11.609 1 98.44 383 LEU A C 1
ATOM 2882 O O . LEU A 1 383 ? -6.508 40.594 12.141 1 98.44 383 LEU A O 1
ATOM 2886 N N . VAL A 1 384 ? -6.289 42.062 10.516 1 98.69 384 VAL A N 1
ATOM 2887 C CA . VAL A 1 384 ? -5.105 41.438 9.922 1 98.69 384 VAL A CA 1
ATOM 2888 C C . VAL A 1 384 ? -4.039 42.531 9.68 1 98.69 384 VAL A C 1
ATOM 2890 O O . VAL A 1 384 ? -4.305 43.531 9.023 1 98.69 384 VAL A O 1
ATOM 2893 N N . PHE A 1 385 ? -2.871 42.312 10.18 1 98.5 385 PHE A N 1
ATOM 2894 C CA . PHE A 1 385 ? -1.761 43.25 9.984 1 98.5 385 PHE A CA 1
ATOM 2895 C C . PHE A 1 385 ? -0.651 42.594 9.164 1 98.5 385 PHE A C 1
ATOM 2897 O O . PHE A 1 385 ? -0.168 41.531 9.516 1 98.5 385 PHE A O 1
ATOM 2904 N N . ASP A 1 386 ? -0.219 43.219 8.148 1 96.94 386 ASP A N 1
ATOM 2905 C CA . ASP A 1 386 ? 0.839 42.781 7.246 1 96.94 386 ASP A CA 1
ATOM 2906 C C . ASP A 1 386 ? 1.841 43.875 6.977 1 96.94 386 ASP A C 1
ATOM 2908 O O . ASP A 1 386 ? 1.595 45.031 7.324 1 96.94 386 ASP A O 1
ATOM 2912 N N . ALA A 1 387 ? 3.037 43.5 6.555 1 94.06 387 ALA A N 1
ATOM 2913 C CA . ALA A 1 387 ? 4.074 44.438 6.133 1 94.06 387 ALA A CA 1
ATOM 2914 C C . ALA A 1 387 ? 4.348 45.5 7.215 1 94.06 387 ALA A C 1
ATOM 2916 O O . ALA A 1 387 ? 4.574 45.125 8.375 1 94.06 387 ALA A O 1
ATOM 2917 N N . ASP A 1 388 ? 4.25 46.75 6.891 1 90.25 388 ASP A N 1
ATOM 2918 C CA . ASP A 1 388 ? 4.711 47.781 7.793 1 90.25 388 ASP A CA 1
ATOM 2919 C C . ASP A 1 388 ? 3.754 47.969 8.969 1 90.25 388 ASP A C 1
ATOM 2921 O O . ASP A 1 388 ? 4.148 48.469 10.031 1 90.25 388 ASP A O 1
ATOM 2925 N N . ALA A 1 389 ? 2.568 47.562 8.82 1 95.81 389 ALA A N 1
ATOM 2926 C CA . ALA A 1 389 ? 1.602 47.719 9.906 1 95.81 389 ALA A CA 1
ATOM 2927 C C . ALA A 1 389 ? 1.976 46.812 11.086 1 95.81 389 ALA A C 1
ATOM 2929 O O . ALA A 1 389 ? 1.537 47.062 12.211 1 95.81 389 ALA A O 1
ATOM 2930 N N . ILE A 1 390 ? 2.781 45.812 10.859 1 96.69 390 ILE A N 1
ATOM 2931 C CA . ILE A 1 390 ? 3.098 44.781 11.836 1 96.69 390 ILE A CA 1
ATOM 2932 C C . ILE A 1 390 ? 3.799 45.406 13.039 1 96.69 390 ILE A C 1
ATOM 2934 O O . ILE A 1 390 ? 3.354 45.25 14.18 1 96.69 390 ILE A O 1
ATOM 2938 N N . VAL A 1 391 ? 4.805 46.156 12.805 1 95.56 391 VAL A N 1
ATOM 2939 C CA . VAL A 1 391 ? 5.625 46.688 13.883 1 95.56 391 VAL A CA 1
ATOM 2940 C C . VAL A 1 391 ? 4.824 47.719 14.672 1 95.56 391 VAL A C 1
ATOM 2942 O O . VAL A 1 391 ? 4.922 47.781 15.898 1 95.56 391 VAL A O 1
ATOM 2945 N N . HIS A 1 392 ? 3.975 48.5 14.023 1 95.62 392 HIS A N 1
ATOM 2946 C CA . HIS A 1 392 ? 3.205 49.562 14.672 1 95.62 392 HIS A CA 1
ATOM 2947 C C . HIS A 1 392 ? 2.041 48.969 15.469 1 95.62 392 HIS A C 1
ATOM 2949 O O . HIS A 1 392 ? 1.683 49.5 16.516 1 95.62 392 HIS A O 1
ATOM 2955 N N . ALA A 1 393 ? 1.519 47.969 14.961 1 96.62 393 ALA A N 1
ATOM 2956 C CA . ALA A 1 393 ? 0.401 47.344 15.656 1 96.62 393 ALA A CA 1
ATOM 2957 C C . ALA A 1 393 ? 0.892 46.5 16.828 1 96.62 393 ALA A C 1
ATOM 2959 O O . ALA A 1 393 ? 0.163 46.281 17.812 1 96.62 393 ALA A O 1
ATOM 2960 N N . ALA A 1 394 ? 2.133 46 16.766 1 95.5 394 ALA A N 1
ATOM 2961 C CA . ALA A 1 394 ? 2.67 45.062 17.719 1 95.5 394 ALA A CA 1
ATOM 2962 C C . ALA A 1 394 ? 2.824 45.688 19.094 1 95.5 394 ALA A C 1
ATOM 2964 O O . ALA A 1 394 ? 2.99 44.969 20.094 1 95.5 394 ALA A O 1
ATOM 2965 N N . VAL A 1 395 ? 2.717 46.969 19.203 1 93.69 395 VAL A N 1
ATOM 2966 C CA . VAL A 1 395 ? 2.863 47.625 20.484 1 93.69 395 VAL A CA 1
ATOM 2967 C C . VAL A 1 395 ? 1.55 47.562 21.266 1 93.69 395 VAL A C 1
ATOM 2969 O O . VAL A 1 395 ? 1.512 47.844 22.469 1 93.69 395 VAL A O 1
ATOM 2972 N N . TYR A 1 396 ? 0.502 47.156 20.609 1 93.94 396 TYR A N 1
ATOM 2973 C CA . TYR A 1 396 ? -0.809 47.062 21.25 1 93.94 396 TYR A CA 1
ATOM 2974 C C . TYR A 1 396 ? -1.11 45.625 21.641 1 93.94 396 TYR A C 1
ATOM 2976 O O . TYR A 1 396 ? -0.4 44.688 21.219 1 93.94 396 TYR A O 1
ATOM 2984 N N . THR A 1 397 ? -2.123 45.469 22.484 1 94.38 397 THR A N 1
ATOM 2985 C CA . THR A 1 397 ? -2.723 44.188 22.797 1 94.38 397 THR A CA 1
ATOM 2986 C C . THR A 1 397 ? -4.16 44.094 22.297 1 94.38 397 THR A C 1
ATOM 2988 O O . THR A 1 397 ? -4.855 45.125 22.25 1 94.38 397 THR A O 1
ATOM 2991 N N . PHE A 1 398 ? -4.582 42.969 21.953 1 95.75 398 PHE A N 1
ATOM 2992 C CA . PHE A 1 398 ? -5.871 42.875 21.281 1 95.75 398 PHE A CA 1
ATOM 2993 C C . PHE A 1 398 ? -6.832 42 22.062 1 95.75 398 PHE A C 1
ATOM 2995 O O . PHE A 1 398 ? -6.422 40.969 22.641 1 95.75 398 PHE A O 1
ATOM 3002 N N . THR A 1 399 ? -8.07 42.344 22.062 1 93.25 399 THR A N 1
ATOM 3003 C CA . THR A 1 399 ? -9.094 41.594 22.75 1 93.25 399 THR A CA 1
ATOM 3004 C C . THR A 1 399 ? -9.922 40.781 21.766 1 93.25 399 THR A C 1
ATOM 3006 O O . THR A 1 399 ? -10.664 39.875 22.172 1 93.25 399 THR A O 1
ATOM 3009 N N . GLY A 1 400 ? -9.844 41.062 20.516 1 94.62 400 GLY A N 1
ATOM 3010 C CA . GLY A 1 400 ? -10.586 40.344 19.484 1 94.62 400 GLY A CA 1
ATOM 3011 C C . GLY A 1 400 ? -9.703 39.562 18.531 1 94.62 400 GLY A C 1
ATOM 3012 O O . GLY A 1 400 ? -8.484 39.5 18.734 1 94.62 400 GLY A O 1
ATOM 3013 N N . PRO A 1 401 ? -10.344 38.875 17.531 1 97.06 401 PRO A N 1
ATOM 3014 C CA . PRO A 1 401 ? -9.578 38.062 16.578 1 97.06 401 PRO A CA 1
ATOM 3015 C C . PRO A 1 401 ? -8.617 38.906 15.75 1 97.06 401 PRO A C 1
ATOM 3017 O O . PRO A 1 401 ? -9.047 39.812 15.016 1 97.06 401 PRO A O 1
ATOM 3020 N N . THR A 1 402 ? -7.328 38.688 15.883 1 98.44 402 THR A N 1
ATOM 3021 C CA . THR A 1 402 ? -6.281 39.469 15.227 1 98.44 402 THR A CA 1
ATOM 3022 C C . THR A 1 402 ? -5.176 38.562 14.703 1 98.44 402 THR A C 1
ATOM 3024 O O . THR A 1 402 ? -4.777 37.625 15.375 1 98.44 402 THR A O 1
ATOM 3027 N N . VAL A 1 403 ? -4.711 38.781 13.492 1 98.69 403 VAL A N 1
ATOM 3028 C CA . VAL A 1 403 ? -3.648 38 12.883 1 98.69 403 VAL A CA 1
ATOM 3029 C C . VAL A 1 403 ? -2.527 38.906 12.398 1 98.69 403 VAL A C 1
ATOM 3031 O O . VAL A 1 403 ? -2.787 39.938 11.758 1 98.69 403 VAL A O 1
ATOM 3034 N N . PHE A 1 404 ? -1.31 38.594 12.742 1 98.56 404 PHE A N 1
ATOM 3035 C CA . PHE A 1 404 ? -0.11 39.188 12.18 1 98.56 404 PHE A CA 1
ATOM 3036 C C . PHE A 1 404 ? 0.554 38.25 11.18 1 98.56 404 PHE A C 1
ATOM 3038 O O . PHE A 1 404 ? 0.639 37.062 11.414 1 98.56 404 PHE A O 1
ATOM 3045 N N . THR A 1 405 ? 1.031 38.781 10.047 1 98.06 405 THR A N 1
ATOM 3046 C CA . THR A 1 405 ? 1.598 37.906 9.023 1 98.06 405 THR A CA 1
ATOM 3047 C C . THR A 1 405 ? 3.037 38.281 8.711 1 98.06 405 THR A C 1
ATOM 3049 O O . THR A 1 405 ? 3.398 38.469 7.543 1 98.06 405 THR A O 1
ATOM 3052 N N . PRO A 1 406 ? 3.916 38.312 9.633 1 97.31 406 PRO A N 1
ATOM 3053 C CA . PRO A 1 406 ? 5.289 38.781 9.375 1 97.31 406 PRO A CA 1
ATOM 3054 C C . PRO A 1 406 ? 6.105 37.75 8.594 1 97.31 406 PRO A C 1
ATOM 3056 O O . PRO A 1 406 ? 5.902 36.531 8.758 1 97.31 406 PRO A O 1
ATOM 3059 N N . HIS A 1 407 ? 6.984 38.219 7.723 1 93.12 407 HIS A N 1
ATOM 3060 C CA . HIS A 1 407 ? 8.125 37.438 7.281 1 93.12 407 HIS A CA 1
ATOM 3061 C C . HIS A 1 407 ? 9.273 37.5 8.281 1 93.12 407 HIS A C 1
ATOM 3063 O O . HIS A 1 407 ? 9.18 38.219 9.281 1 93.12 407 HIS A O 1
ATOM 3069 N N . PRO A 1 408 ? 10.367 36.844 8.125 1 92.31 408 PRO A N 1
ATOM 3070 C CA . PRO A 1 408 ? 11.398 36.719 9.156 1 92.31 408 PRO A CA 1
ATOM 3071 C C . PRO A 1 408 ? 11.953 38.094 9.578 1 92.31 408 PRO A C 1
ATOM 3073 O O . PRO A 1 408 ? 12.117 38.344 10.766 1 92.31 408 PRO A O 1
ATOM 3076 N N . VAL A 1 409 ? 12.188 38.938 8.664 1 91.44 409 VAL A N 1
ATOM 3077 C CA . VAL A 1 409 ? 12.742 40.25 8.961 1 91.44 409 VAL A CA 1
ATOM 3078 C C . VAL A 1 409 ? 11.727 41.062 9.734 1 91.44 409 VAL A C 1
ATOM 3080 O O . VAL A 1 409 ? 12.07 41.75 10.719 1 91.44 409 VAL A O 1
ATOM 3083 N N . GLU A 1 410 ? 10.484 41.094 9.32 1 94 410 GLU A N 1
ATOM 3084 C CA . GLU A 1 410 ? 9.406 41.781 10.023 1 94 410 GLU A CA 1
ATOM 3085 C C . GLU A 1 410 ? 9.211 41.219 11.43 1 94 410 GLU A C 1
ATOM 3087 O O . GLU A 1 410 ? 8.922 41.969 12.367 1 94 410 GLU A O 1
ATOM 3092 N N . PHE A 1 411 ? 9.406 39.938 11.523 1 95.38 411 PHE A N 1
ATOM 3093 C CA . PHE A 1 411 ? 9.234 39.281 12.812 1 95.38 411 PHE A CA 1
ATOM 3094 C C . PHE A 1 411 ? 10.328 39.719 13.789 1 95.38 411 PHE A C 1
ATOM 3096 O O . PHE A 1 411 ? 10.062 39.906 14.969 1 95.38 411 PHE A O 1
ATOM 3103 N N . GLU A 1 412 ? 11.523 39.75 13.234 1 93 412 GLU A N 1
ATOM 3104 C CA . GLU A 1 412 ? 12.609 40.281 14.055 1 93 412 GLU A CA 1
ATOM 3105 C C . GLU A 1 412 ? 12.281 41.656 14.617 1 93 412 GLU A C 1
ATOM 3107 O O . GLU A 1 412 ? 12.484 41.906 15.805 1 93 412 GLU A O 1
ATOM 3112 N N . ARG A 1 413 ? 11.711 42.531 13.82 1 93.56 413 ARG A N 1
ATOM 3113 C CA . ARG A 1 413 ? 11.336 43.875 14.234 1 93.56 413 ARG A CA 1
ATOM 3114 C C . ARG A 1 413 ? 10.18 43.844 15.227 1 93.56 413 ARG A C 1
ATOM 3116 O O . ARG A 1 413 ? 10.156 44.625 16.188 1 93.56 413 ARG A O 1
ATOM 3123 N N . LEU A 1 414 ? 9.281 43 14.969 1 94.75 414 LEU A N 1
ATOM 3124 C CA . LEU A 1 414 ? 8.125 42.812 15.844 1 94.75 414 LEU A CA 1
ATOM 3125 C C . LEU A 1 414 ? 8.562 42.469 17.266 1 94.75 414 LEU A C 1
ATOM 3127 O O . LEU A 1 414 ? 8.07 43.031 18.234 1 94.75 414 LEU A O 1
ATOM 3131 N N . ILE A 1 415 ? 9.5 41.5 17.344 1 93 415 ILE A N 1
ATOM 3132 C CA . ILE A 1 415 ? 9.969 41.031 18.641 1 93 415 ILE A CA 1
ATOM 3133 C C . ILE A 1 415 ? 10.617 42.188 19.406 1 93 415 ILE A C 1
ATOM 3135 O O . ILE A 1 415 ? 10.477 42.281 20.625 1 93 415 ILE A O 1
ATOM 3139 N N . ASN A 1 416 ? 11.258 43.062 18.703 1 89.62 416 ASN A N 1
ATOM 3140 C CA . ASN A 1 416 ? 12.008 44.156 19.312 1 89.62 416 ASN A CA 1
ATOM 3141 C C . ASN A 1 416 ? 11.078 45.219 19.891 1 89.62 416 ASN A C 1
ATOM 3143 O O . ASN A 1 416 ? 11.5 46.062 20.688 1 89.62 416 ASN A O 1
ATOM 3147 N N . VAL A 1 417 ? 9.789 45.25 19.531 1 90 417 VAL A N 1
ATOM 3148 C CA . VAL A 1 417 ? 8.891 46.312 19.984 1 90 417 VAL A CA 1
ATOM 3149 C C . VAL A 1 417 ? 7.82 45.719 20.891 1 90 417 VAL A C 1
ATOM 3151 O O . VAL A 1 417 ? 6.914 46.438 21.344 1 90 417 VAL A O 1
ATOM 3154 N N . LEU A 1 418 ? 7.934 44.469 21.156 1 89.31 418 LEU A N 1
ATOM 3155 C CA . LEU A 1 418 ? 6.934 43.844 22.016 1 89.31 418 LEU A CA 1
ATOM 3156 C C . LEU A 1 418 ? 6.816 44.562 23.344 1 89.31 418 LEU A C 1
ATOM 3158 O O . LEU A 1 418 ? 7.812 45.062 23.875 1 89.31 418 LEU A O 1
ATOM 3162 N N . PRO A 1 419 ? 5.547 44.625 23.719 1 74.5 419 PRO A N 1
ATOM 3163 C CA . PRO A 1 419 ? 5.352 45.25 25.016 1 74.5 419 PRO A CA 1
ATOM 3164 C C . PRO A 1 419 ? 6.109 44.562 26.141 1 74.5 419 PRO A C 1
ATOM 3166 O O . PRO A 1 419 ? 6.238 43.312 26.109 1 74.5 419 PRO A O 1
ATOM 3169 N N . HIS A 1 420 ? 7.125 45.156 26.703 1 63.94 420 HIS A N 1
ATOM 3170 C CA . HIS A 1 420 ? 8.016 44.594 27.719 1 63.94 420 HIS A CA 1
ATOM 3171 C C . HIS A 1 420 ? 7.23 44.031 28.906 1 63.94 420 HIS A C 1
ATOM 3173 O O . HIS A 1 420 ? 6.312 44.688 29.391 1 63.94 420 HIS A O 1
ATOM 3179 N N . ASP A 1 421 ? 6.957 42.75 28.906 1 57.59 421 ASP A N 1
ATOM 3180 C CA . ASP A 1 421 ? 6.559 42.25 30.219 1 57.59 421 ASP A CA 1
ATOM 3181 C C . ASP A 1 421 ? 7.691 42.438 31.234 1 57.59 421 ASP A C 1
ATOM 3183 O O . ASP A 1 421 ? 8.867 42.281 30.891 1 57.59 421 ASP A O 1
ATOM 3187 N N . THR A 1 422 ? 7.422 43.125 32.25 1 51.84 422 THR A N 1
ATOM 3188 C CA . THR A 1 422 ? 8.336 43.375 33.344 1 51.84 422 THR A CA 1
ATOM 3189 C C . THR A 1 422 ? 9.273 42.219 33.562 1 51.84 422 THR A C 1
ATOM 3191 O O . THR A 1 422 ? 10.383 42.375 34.094 1 51.84 422 THR A O 1
ATOM 3194 N N . TYR A 1 423 ? 8.75 40.938 33.469 1 50.06 423 TYR A N 1
ATOM 3195 C CA . TYR A 1 423 ? 9.492 39.812 33.969 1 50.06 423 TYR A CA 1
ATOM 3196 C C . TYR A 1 423 ? 10.414 39.219 32.875 1 50.06 423 TYR A C 1
ATOM 3198 O O . TYR A 1 423 ? 11.352 38.5 33.188 1 50.06 423 TYR A O 1
ATOM 3206 N N . GLU A 1 424 ? 10.039 39.344 31.594 1 55.34 424 GLU A N 1
ATOM 3207 C CA . GLU A 1 424 ? 10.867 38.656 30.609 1 55.34 424 GLU A CA 1
ATOM 3208 C C . GLU A 1 424 ? 11.805 39.625 29.906 1 55.34 424 GLU A C 1
ATOM 3210 O O . GLU A 1 424 ? 11.445 40.219 28.891 1 55.34 424 GLU A O 1
ATOM 3215 N N . SER A 1 425 ? 12.688 40.312 30.609 1 56.19 425 SER A N 1
ATOM 3216 C CA . SER A 1 425 ? 13.562 41.438 30.297 1 56.19 425 SER A CA 1
ATOM 3217 C C . SER A 1 425 ? 14.57 41.062 29.219 1 56.19 425 SER A C 1
ATOM 3219 O O . SER A 1 425 ? 15.219 41.938 28.641 1 56.19 425 SER A O 1
ATOM 3221 N N . ASN A 1 426 ? 14.914 39.812 28.969 1 64.12 426 ASN A N 1
ATOM 3222 C CA . ASN A 1 426 ? 16.109 39.625 28.156 1 64.12 426 ASN A CA 1
ATOM 3223 C C . ASN A 1 426 ? 15.773 39.375 26.688 1 64.12 426 ASN A C 1
ATOM 3225 O O . ASN A 1 426 ? 15.328 38.281 26.328 1 64.12 426 ASN A O 1
ATOM 3229 N N . ILE A 1 427 ? 15.641 40.5 25.938 1 72 427 ILE A N 1
ATOM 3230 C CA . ILE A 1 427 ? 15.562 40.375 24.5 1 72 427 ILE A CA 1
ATOM 3231 C C . ILE A 1 427 ? 16.891 39.844 23.953 1 72 427 ILE A C 1
ATOM 3233 O O . ILE A 1 427 ? 17.953 40.406 24.25 1 72 427 ILE A O 1
ATOM 3237 N N . PRO A 1 428 ? 16.781 38.75 23.297 1 81 428 PRO A N 1
ATOM 3238 C CA . PRO A 1 428 ? 18.016 38.25 22.703 1 81 428 PRO A CA 1
ATOM 3239 C C . PRO A 1 428 ? 18.688 39.25 21.781 1 81 428 PRO A C 1
ATOM 3241 O O . PRO A 1 428 ? 18.031 40.188 21.328 1 81 428 PRO A O 1
ATOM 3244 N N . SER A 1 429 ? 20 39.125 21.594 1 87.81 429 SER A N 1
ATOM 3245 C CA . SER A 1 429 ? 20.703 39.938 20.609 1 87.81 429 SER A CA 1
ATOM 3246 C C . SER A 1 429 ? 20.172 39.688 19.203 1 87.81 429 SER A C 1
ATOM 3248 O O . SER A 1 429 ? 19.516 38.656 18.953 1 87.81 429 SER A O 1
ATOM 3250 N N . ASP A 1 430 ? 20.391 40.562 18.359 1 88.62 430 ASP A N 1
ATOM 3251 C CA . ASP A 1 430 ? 19.953 40.469 16.984 1 88.62 430 ASP A CA 1
ATOM 3252 C C . ASP A 1 430 ? 20.438 39.156 16.359 1 88.62 430 ASP A C 1
ATOM 3254 O O . ASP A 1 430 ? 19.688 38.469 15.656 1 88.62 430 ASP A O 1
ATOM 3258 N N . ASP A 1 431 ? 21.609 38.844 16.672 1 89.25 431 ASP A N 1
ATOM 3259 C CA . ASP A 1 431 ? 22.188 37.625 16.125 1 89.25 431 ASP A CA 1
ATOM 3260 C C . ASP A 1 431 ? 21.469 36.406 16.672 1 89.25 431 ASP A C 1
ATOM 3262 O O . ASP A 1 431 ? 21.219 35.438 15.938 1 89.25 431 ASP A O 1
ATOM 3266 N N . GLU A 1 432 ? 21.234 36.438 17.875 1 90.31 432 GLU A N 1
ATOM 3267 C CA . GLU A 1 432 ? 20.531 35.344 18.516 1 90.31 432 GLU A CA 1
ATOM 3268 C C . GLU A 1 432 ? 19.109 35.219 17.984 1 90.31 432 GLU A C 1
ATOM 3270 O O . GLU A 1 432 ? 18.609 34.094 17.781 1 90.31 432 GLU A O 1
ATOM 3275 N N . LEU A 1 433 ? 18.469 36.344 17.766 1 91.12 433 LEU A N 1
ATOM 3276 C CA . LEU A 1 433 ? 17.125 36.375 17.219 1 91.12 433 LEU A CA 1
ATOM 3277 C C . LEU A 1 433 ? 17.109 35.719 15.836 1 91.12 433 LEU A C 1
ATOM 3279 O O . LEU A 1 433 ? 16.219 34.906 15.539 1 91.12 433 LEU A O 1
ATOM 3283 N N . ARG A 1 434 ? 18.078 36.156 15.109 1 90.19 434 ARG A N 1
ATOM 3284 C CA . ARG A 1 434 ? 18.172 35.594 13.758 1 90.19 434 ARG A CA 1
ATOM 3285 C C . ARG A 1 434 ? 18.406 34.094 13.797 1 90.19 434 ARG A C 1
ATOM 3287 O O . ARG A 1 434 ? 17.875 33.344 12.969 1 90.19 434 ARG A O 1
ATOM 3294 N N . ARG A 1 435 ? 19.094 33.656 14.617 1 89.75 435 ARG A N 1
ATOM 3295 C CA . ARG A 1 435 ? 19.391 32.219 14.789 1 89.75 435 ARG A CA 1
ATOM 3296 C C . ARG A 1 435 ? 18.141 31.469 15.234 1 89.75 435 ARG A C 1
ATOM 3298 O O . ARG A 1 435 ? 17.828 30.406 14.703 1 89.75 435 ARG A O 1
ATOM 3305 N N . MET A 1 436 ? 17.5 31.953 16.203 1 91.25 436 MET A N 1
ATOM 3306 C CA . MET A 1 436 ? 16.281 31.328 16.719 1 91.25 436 MET A CA 1
ATOM 3307 C C . MET A 1 436 ? 15.219 31.219 15.641 1 91.25 436 MET A C 1
ATOM 3309 O O . MET A 1 436 ? 14.562 30.188 15.5 1 91.25 436 MET A O 1
ATOM 3313 N N . ILE A 1 437 ? 15.078 32.219 14.883 1 91.44 437 ILE A N 1
ATOM 3314 C CA . ILE A 1 437 ? 14.078 32.25 13.812 1 91.44 437 ILE A CA 1
ATOM 3315 C C . ILE A 1 437 ? 14.438 31.203 12.758 1 91.44 437 ILE A C 1
ATOM 3317 O O . ILE A 1 437 ? 13.555 30.562 12.195 1 91.44 437 ILE A O 1
ATOM 3321 N N . ALA A 1 438 ? 15.719 30.969 12.57 1 87.12 438 ALA A N 1
ATOM 3322 C CA . ALA A 1 438 ? 16.203 30.047 11.539 1 87.12 438 ALA A CA 1
ATOM 3323 C C . ALA A 1 438 ? 16.156 28.609 12.023 1 87.12 438 ALA A C 1
ATOM 3325 O O . ALA A 1 438 ? 16.078 27.672 11.211 1 87.12 438 ALA A O 1
ATOM 3326 N N . THR A 1 439 ? 16.188 28.375 13.258 1 88.12 439 THR A N 1
ATOM 3327 C CA . THR A 1 439 ? 16.344 27.031 13.773 1 88.12 439 THR A CA 1
ATOM 3328 C C . THR A 1 439 ? 15.078 26.594 14.516 1 88.12 439 THR A C 1
ATOM 3330 O O . THR A 1 439 ? 14.609 25.469 14.344 1 88.12 439 THR A O 1
ATOM 3333 N N . ASN A 1 440 ? 14.578 27.469 15.391 1 90.38 440 ASN A N 1
ATOM 3334 C CA . ASN A 1 440 ? 13.375 27.203 16.156 1 90.38 440 ASN A CA 1
ATOM 3335 C C . ASN A 1 440 ? 12.648 28.484 16.547 1 90.38 440 ASN A C 1
ATOM 3337 O O . ASN A 1 440 ? 12.812 28.969 17.672 1 90.38 440 ASN A O 1
ATOM 3341 N N . PRO A 1 441 ? 11.805 28.891 15.727 1 93.62 441 PRO A N 1
ATOM 3342 C CA . PRO A 1 441 ? 11.125 30.156 15.992 1 93.62 441 PRO A CA 1
ATOM 3343 C C . PRO A 1 441 ? 9.992 30.031 17 1 93.62 441 PRO A C 1
ATOM 3345 O O . PRO A 1 441 ? 9.406 31.031 17.422 1 93.62 441 PRO A O 1
ATOM 3348 N N . VAL A 1 442 ? 9.688 28.859 17.469 1 92.75 442 VAL A N 1
ATOM 3349 C CA . VAL A 1 442 ? 8.453 28.547 18.172 1 92.75 442 VAL A CA 1
ATOM 3350 C C . VAL A 1 442 ? 8.422 29.312 19.5 1 92.75 442 VAL A C 1
ATOM 3352 O O . VAL A 1 442 ? 7.434 29.969 19.828 1 92.75 442 VAL A O 1
ATOM 3355 N N . PRO A 1 443 ? 9.531 29.297 20.281 1 91.25 443 PRO A N 1
ATOM 3356 C CA . PRO A 1 443 ? 9.469 30.031 21.547 1 91.25 443 PRO A CA 1
ATOM 3357 C C . PRO A 1 443 ? 9.195 31.516 21.359 1 91.25 443 PRO A C 1
ATOM 3359 O O . PRO A 1 443 ? 8.445 32.125 22.141 1 91.25 443 PRO A O 1
ATOM 3362 N N . LEU A 1 444 ? 9.805 32.094 20.359 1 93.62 444 LEU A N 1
ATOM 3363 C CA . LEU A 1 444 ? 9.586 33.5 20.062 1 93.62 444 LEU A CA 1
ATOM 3364 C C . LEU A 1 444 ? 8.156 33.75 19.609 1 93.62 444 LEU A C 1
ATOM 3366 O O . LEU A 1 444 ? 7.543 34.75 19.984 1 93.62 444 LEU A O 1
ATOM 3370 N N . LEU A 1 445 ? 7.672 32.906 18.797 1 95.62 445 LEU A N 1
ATOM 3371 C CA . LEU A 1 445 ? 6.312 33 18.266 1 95.62 445 LEU A CA 1
ATOM 3372 C C . LEU A 1 445 ? 5.293 32.938 19.391 1 95.62 445 LEU A C 1
ATOM 3374 O O . LEU A 1 445 ? 4.363 33.75 19.453 1 95.62 445 LEU A O 1
ATOM 3378 N N . GLN A 1 446 ? 5.457 32.031 20.266 1 94.25 446 GLN A N 1
ATOM 3379 C CA . GLN A 1 446 ? 4.535 31.844 21.375 1 94.25 446 GLN A CA 1
ATOM 3380 C C . GLN A 1 446 ? 4.562 33.031 22.312 1 94.25 446 GLN A C 1
ATOM 3382 O O . GLN A 1 446 ? 3.52 33.5 22.797 1 94.25 446 GLN A O 1
ATOM 3387 N N . ARG A 1 447 ? 5.75 33.531 22.531 1 93.31 447 ARG A N 1
ATOM 3388 C CA . ARG A 1 447 ? 5.891 34.719 23.359 1 93.31 447 ARG A CA 1
ATOM 3389 C C . ARG A 1 447 ? 5.152 35.906 22.75 1 93.31 447 ARG A C 1
ATOM 3391 O O . ARG A 1 447 ? 4.375 36.594 23.422 1 93.31 447 ARG A O 1
ATOM 3398 N N . ALA A 1 448 ? 5.434 36.156 21.484 1 95.25 448 ALA A N 1
ATOM 3399 C CA . ALA A 1 448 ? 4.809 37.281 20.797 1 95.25 448 ALA A CA 1
ATOM 3400 C C . ALA A 1 448 ? 3.289 37.125 20.781 1 95.25 448 ALA A C 1
ATOM 3402 O O . ALA A 1 448 ? 2.572 38.094 21.078 1 95.25 448 ALA A O 1
ATOM 3403 N N . ALA A 1 449 ? 2.781 35.969 20.438 1 96.75 449 ALA A N 1
ATOM 3404 C CA . ALA A 1 449 ? 1.345 35.719 20.359 1 96.75 449 ALA A CA 1
ATOM 3405 C C . ALA A 1 449 ? 0.669 35.969 21.703 1 96.75 449 ALA A C 1
ATOM 3407 O O . ALA A 1 449 ? -0.417 36.562 21.766 1 96.75 449 ALA A O 1
ATOM 3408 N N . ARG A 1 450 ? 1.326 35.5 22.719 1 94.81 450 ARG A N 1
ATOM 3409 C CA . ARG A 1 450 ? 0.782 35.656 24.062 1 94.81 450 ARG A CA 1
ATOM 3410 C C . ARG A 1 450 ? 0.77 37.125 24.484 1 94.81 450 ARG A C 1
ATOM 3412 O O . ARG A 1 450 ? -0.241 37.625 24.984 1 94.81 450 ARG A O 1
ATOM 3419 N N . GLN A 1 451 ? 1.83 37.812 24.297 1 93.88 451 GLN A N 1
ATOM 3420 C CA . GLN A 1 451 ? 1.979 39.188 24.781 1 93.88 451 GLN A CA 1
ATOM 3421 C C . GLN A 1 451 ? 1.068 40.156 24.016 1 93.88 451 GLN A C 1
ATOM 3423 O O . GLN A 1 451 ? 0.511 41.094 24.594 1 93.88 451 GLN A O 1
ATOM 3428 N N . ILE A 1 452 ? 0.941 39.906 22.734 1 95.44 452 ILE A N 1
ATOM 3429 C CA . ILE A 1 452 ? 0.104 40.75 21.891 1 95.44 452 ILE A CA 1
ATOM 3430 C C . ILE A 1 452 ? -1.35 40.312 21.984 1 95.44 452 ILE A C 1
ATOM 3432 O O . ILE A 1 452 ? -2.266 41.062 21.641 1 95.44 452 ILE A O 1
ATOM 3436 N N . ASN A 1 453 ? -1.523 39.031 22.391 1 96.19 453 ASN A N 1
ATOM 3437 C CA . ASN A 1 453 ? -2.818 38.375 22.375 1 96.19 453 ASN A CA 1
ATOM 3438 C C . ASN A 1 453 ? -3.416 38.344 20.969 1 96.19 453 ASN A C 1
ATOM 3440 O O . ASN A 1 453 ? -4.539 38.812 20.766 1 96.19 453 ASN A O 1
ATOM 3444 N N . ALA A 1 454 ? -2.654 37.812 20.078 1 97.75 454 ALA A N 1
ATOM 3445 C CA . ALA A 1 454 ? -3.016 37.688 18.656 1 97.75 454 ALA A CA 1
ATOM 3446 C C . ALA A 1 454 ? -2.34 36.469 18.031 1 97.75 454 ALA A C 1
ATOM 3448 O O . ALA A 1 454 ? -1.388 35.906 18.578 1 97.75 454 ALA A O 1
ATOM 3449 N N . VAL A 1 455 ? -2.885 36 16.922 1 98.12 455 VAL A N 1
ATOM 3450 C CA . VAL A 1 455 ? -2.271 34.938 16.156 1 98.12 455 VAL A CA 1
ATOM 3451 C C . VAL A 1 455 ? -1.103 35.469 15.344 1 98.12 455 VAL A C 1
ATOM 3453 O O . VAL A 1 455 ? -1.226 36.5 14.688 1 98.12 455 VAL A O 1
ATOM 3456 N N . ILE A 1 456 ? 0.03 34.844 15.414 1 98.44 456 ILE A N 1
ATOM 3457 C CA . ILE A 1 456 ? 1.183 35.188 14.602 1 98.44 456 ILE A CA 1
ATOM 3458 C C . ILE A 1 456 ? 1.418 34.125 13.539 1 98.44 456 ILE A C 1
ATOM 3460 O O . ILE A 1 456 ? 1.684 32.969 13.859 1 98.44 456 ILE A O 1
ATOM 3464 N N . LEU A 1 457 ? 1.247 34.5 12.32 1 98.12 457 LEU A N 1
ATOM 3465 C CA . LEU A 1 457 ? 1.579 33.656 11.172 1 98.12 457 LEU A CA 1
ATOM 3466 C C . LEU A 1 457 ? 2.93 34.031 10.586 1 98.12 457 LEU A C 1
ATOM 3468 O O . LEU A 1 457 ? 3.037 35.062 9.891 1 98.12 457 LEU A O 1
ATOM 3472 N N . LEU A 1 458 ? 3.955 33.281 10.859 1 96.56 458 LEU A N 1
ATOM 3473 C CA . LEU A 1 458 ? 5.289 33.531 10.32 1 96.56 458 LEU A CA 1
ATOM 3474 C C . LEU A 1 458 ? 5.434 32.938 8.922 1 96.56 458 LEU A C 1
ATOM 3476 O O . LEU A 1 458 ? 5.391 31.734 8.75 1 96.56 458 LEU A O 1
ATOM 3480 N N . LYS A 1 459 ? 5.637 33.812 7.984 1 94.19 459 LYS A N 1
ATOM 3481 C CA . LYS A 1 459 ? 5.785 33.375 6.598 1 94.19 459 LYS A CA 1
ATOM 3482 C C . LYS A 1 459 ? 7.188 32.844 6.332 1 94.19 459 LYS A C 1
ATOM 3484 O O . LYS A 1 459 ? 8.156 33.281 6.957 1 94.19 459 LYS A O 1
ATOM 3489 N N . GLY A 1 460 ? 7.27 31.922 5.418 1 90.25 460 GLY A N 1
ATOM 3490 C CA . GLY A 1 460 ? 8.5 31.297 4.977 1 90.25 460 GLY A CA 1
ATOM 3491 C C . GLY A 1 460 ? 8.273 30 4.211 1 90.25 460 GLY A C 1
ATOM 3492 O O . GLY A 1 460 ? 7.137 29.672 3.859 1 90.25 460 GLY A O 1
ATOM 3493 N N . HIS A 1 461 ? 9.414 29.344 3.92 1 89.38 461 HIS A N 1
ATOM 3494 C CA . HIS A 1 461 ? 9.242 28.047 3.27 1 89.38 461 HIS A CA 1
ATOM 3495 C C . HIS A 1 461 ? 8.664 27.016 4.234 1 89.38 461 HIS A C 1
ATOM 3497 O O . HIS A 1 461 ? 8.18 25.969 3.812 1 89.38 461 HIS A O 1
ATOM 3503 N N . VAL A 1 462 ? 8.789 27.312 5.5 1 93.19 462 VAL A N 1
ATOM 3504 C CA . VAL A 1 462 ? 7.996 26.672 6.547 1 93.19 462 VAL A CA 1
ATOM 3505 C C . VAL A 1 462 ? 7.137 27.719 7.254 1 93.19 462 VAL A C 1
ATOM 3507 O O . VAL A 1 462 ? 7.652 28.719 7.758 1 93.19 462 VAL A O 1
ATOM 3510 N N . ILE A 1 463 ? 5.859 27.484 7.324 1 94.5 463 ILE A N 1
ATOM 3511 C CA . ILE A 1 463 ? 4.949 28.469 7.91 1 94.5 463 ILE A CA 1
ATOM 3512 C C . ILE A 1 463 ? 4.527 28 9.305 1 94.5 463 ILE A C 1
ATOM 3514 O O . ILE A 1 463 ? 4.176 26.844 9.5 1 94.5 463 ILE A O 1
ATOM 3518 N N . TYR A 1 464 ? 4.664 28.891 10.219 1 95.81 464 TYR A N 1
ATOM 3519 C CA . TYR A 1 464 ? 4.207 28.656 11.586 1 95.81 464 TYR A CA 1
ATOM 3520 C C . TYR A 1 464 ? 3.006 29.531 11.914 1 95.81 464 TYR A C 1
ATOM 3522 O O . TYR A 1 464 ? 2.961 30.703 11.547 1 95.81 464 TYR A O 1
ATOM 3530 N N . ILE A 1 465 ? 2.039 29.016 12.5 1 97 465 ILE A N 1
ATOM 3531 C CA . ILE A 1 465 ? 0.895 29.734 13.031 1 97 465 ILE A CA 1
ATOM 3532 C C . ILE A 1 465 ? 0.789 29.5 14.539 1 97 465 ILE A C 1
ATOM 3534 O O . ILE A 1 465 ? 0.529 28.375 14.977 1 97 465 ILE A O 1
ATOM 3538 N N . SER A 1 466 ? 1.016 30.531 15.281 1 96.94 466 SER A N 1
ATOM 3539 C CA . SER A 1 466 ? 1 30.406 16.734 1 96.94 466 SER A CA 1
ATOM 3540 C C . SER A 1 466 ? -0.17 31.188 17.344 1 96.94 466 SER A C 1
ATOM 3542 O O . SER A 1 466 ? -0.456 32.312 16.938 1 96.94 466 SER A O 1
ATOM 3544 N N . ALA A 1 467 ? -0.841 30.578 18.312 1 96.25 467 ALA A N 1
ATOM 3545 C CA . ALA A 1 467 ? -1.972 31.188 19.016 1 96.25 467 ALA A CA 1
ATOM 3546 C C . ALA A 1 467 ? -1.559 31.703 20.391 1 96.25 467 ALA A C 1
ATOM 3548 O O . ALA A 1 467 ? -0.517 31.297 20.922 1 96.25 467 ALA A O 1
ATOM 3549 N N . PRO A 1 468 ? -2.354 32.594 20.969 1 95.25 468 PRO A N 1
ATOM 3550 C CA . PRO A 1 468 ? -2.031 33.156 22.281 1 95.25 468 PRO A CA 1
ATOM 3551 C C . PRO A 1 468 ? -2.012 32.094 23.391 1 95.25 468 PRO A C 1
ATOM 3553 O O . PRO A 1 468 ? -1.353 32.281 24.422 1 95.25 468 PRO A O 1
ATOM 3556 N N . ASP A 1 469 ? -2.658 30.953 23.188 1 92.56 469 ASP A N 1
ATOM 3557 C CA . ASP A 1 469 ? -2.738 29.938 24.234 1 92.56 469 ASP A CA 1
ATOM 3558 C C . ASP A 1 469 ? -1.499 29.047 24.234 1 92.56 469 ASP A C 1
ATOM 3560 O O . ASP A 1 469 ? -1.4 28.094 25.016 1 92.56 469 ASP A O 1
ATOM 3564 N N . GLY A 1 470 ? -0.654 29.312 23.266 1 91 470 GLY A N 1
ATOM 3565 C CA . GLY A 1 470 ? 0.597 28.578 23.234 1 91 470 GLY A CA 1
ATOM 3566 C C . GLY A 1 470 ? 0.619 27.469 22.188 1 91 470 GLY A C 1
ATOM 3567 O O . GLY A 1 470 ? 1.685 26.953 21.844 1 91 470 GLY A O 1
ATOM 3568 N N . SER A 1 471 ? -0.526 27.078 21.656 1 91.12 471 SER A N 1
ATOM 3569 C CA . SER A 1 471 ? -0.574 26.078 20.594 1 91.12 471 SER A CA 1
ATOM 3570 C C . SER A 1 471 ? -0.036 26.641 19.281 1 91.12 471 SER A C 1
ATOM 3572 O O . SER A 1 471 ? -0.04 27.859 19.078 1 91.12 471 SER A O 1
ATOM 3574 N N . TYR A 1 472 ? 0.509 25.781 18.453 1 93.56 472 TYR A N 1
ATOM 3575 C CA . TYR A 1 472 ? 0.952 26.219 17.141 1 93.56 472 TYR A CA 1
ATOM 3576 C C . TYR A 1 472 ? 0.763 25.125 16.094 1 93.56 472 TYR A C 1
ATOM 3578 O O . TYR A 1 472 ? 0.578 23.953 16.453 1 93.56 472 TYR A O 1
ATOM 3586 N N . SER A 1 473 ? 0.663 25.5 14.938 1 94.62 473 SER A N 1
ATOM 3587 C CA . SER A 1 473 ? 0.608 24.609 13.789 1 94.62 473 SER A CA 1
ATOM 3588 C C . SER A 1 473 ? 1.691 24.938 12.773 1 94.62 473 SER A C 1
ATOM 3590 O O . SER A 1 473 ? 2.211 26.062 12.758 1 94.62 473 SER A O 1
ATOM 3592 N N . VAL A 1 474 ? 2.082 23.953 12.062 1 94.44 474 VAL A N 1
ATOM 3593 C CA . VAL A 1 474 ? 3.092 24.094 11.016 1 94.44 474 VAL A CA 1
ATOM 3594 C C . VAL A 1 474 ? 2.5 23.703 9.672 1 94.44 474 VAL A C 1
ATOM 3596 O O . VAL A 1 474 ? 1.725 22.75 9.586 1 94.44 474 VAL A O 1
ATOM 3599 N N . ILE A 1 475 ? 2.758 24.453 8.672 1 93.88 475 ILE A N 1
ATOM 3600 C CA . ILE A 1 475 ? 2.402 24.141 7.293 1 93.88 475 ILE A CA 1
ATOM 3601 C C . ILE A 1 475 ? 3.662 24.078 6.434 1 93.88 475 ILE A C 1
ATOM 3603 O O . ILE A 1 475 ? 4.445 25.031 6.402 1 93.88 475 ILE A O 1
ATOM 3607 N N . ASP A 1 476 ? 3.836 22.906 5.816 1 92.38 476 ASP A N 1
ATOM 3608 C CA . ASP A 1 476 ? 4.988 22.719 4.941 1 92.38 476 ASP A CA 1
ATOM 3609 C C . ASP A 1 476 ? 4.805 23.484 3.631 1 92.38 476 ASP A C 1
ATOM 3611 O O . ASP A 1 476 ? 4.125 23 2.719 1 92.38 476 ASP A O 1
ATOM 3615 N N . GLY A 1 477 ? 5.371 24.594 3.48 1 86.44 477 GLY A N 1
ATOM 3616 C CA . GLY A 1 477 ? 5.141 25.484 2.363 1 86.44 477 GLY A CA 1
ATOM 3617 C C . GLY A 1 477 ? 5.91 25.094 1.114 1 86.44 477 GLY A C 1
ATOM 3618 O O . GLY A 1 477 ? 5.352 25.062 0.017 1 86.44 477 GLY A O 1
ATOM 3619 N N . MET A 1 478 ? 7.109 24.703 1.146 1 78.19 478 MET A N 1
ATOM 3620 C CA . MET A 1 478 ? 8.07 24.281 0.131 1 78.19 478 MET A CA 1
ATOM 3621 C C . MET A 1 478 ? 7.457 24.344 -1.263 1 78.19 478 MET A C 1
ATOM 3623 O O . MET A 1 478 ? 7.48 23.359 -2.006 1 78.19 478 MET A O 1
ATOM 3627 N N . GLU A 1 479 ? 6.898 25.469 -1.681 1 71.94 479 GLU A N 1
ATOM 3628 C CA . GLU A 1 479 ? 6.32 25.734 -2.996 1 71.94 479 GLU A CA 1
ATOM 3629 C C . GLU A 1 479 ? 6.965 26.953 -3.643 1 71.94 479 GLU A C 1
ATOM 3631 O O . GLU A 1 479 ? 6.637 28.094 -3.301 1 71.94 479 GLU A O 1
ATOM 3636 N N . SER A 1 480 ? 7.781 26.688 -4.574 1 69.5 480 SER A N 1
ATOM 3637 C CA . SER A 1 480 ? 8.594 27.734 -5.188 1 69.5 480 SER A CA 1
ATOM 3638 C C . SER A 1 480 ? 7.734 28.719 -5.98 1 69.5 480 SER A C 1
ATOM 3640 O O . SER A 1 480 ? 8.117 29.875 -6.168 1 69.5 480 SER A O 1
ATOM 3642 N N . MET A 1 481 ? 6.582 28.297 -6.363 1 68.06 481 MET A N 1
ATOM 3643 C CA . MET A 1 481 ? 5.68 29.141 -7.137 1 68.06 481 MET A CA 1
ATOM 3644 C C . MET A 1 481 ? 5.18 30.312 -6.297 1 68.06 481 MET A C 1
ATOM 3646 O O . MET A 1 481 ? 4.734 31.328 -6.836 1 68.06 481 MET A O 1
ATOM 3650 N N . LEU A 1 482 ? 5.324 30.188 -4.98 1 76.69 482 LEU A N 1
ATOM 3651 C CA . LEU A 1 482 ? 4.793 31.219 -4.098 1 76.69 482 LEU A CA 1
ATOM 3652 C C . LEU A 1 482 ? 5.879 32.219 -3.721 1 76.69 482 LEU A C 1
ATOM 3654 O O . LEU A 1 482 ? 5.602 33.219 -3.043 1 76.69 482 LEU A O 1
ATOM 3658 N N . ALA A 1 483 ? 7.074 31.922 -4.23 1 67.12 483 ALA A N 1
ATOM 3659 C CA . ALA A 1 483 ? 8.18 32.844 -3.979 1 67.12 483 ALA A CA 1
ATOM 3660 C C . ALA A 1 483 ? 8.141 34.031 -4.945 1 67.12 483 ALA A C 1
ATOM 3662 O O . ALA A 1 483 ? 9.094 34.25 -5.688 1 67.12 483 ALA A O 1
ATOM 3663 N N . MET A 1 484 ? 7.082 34.656 -5.125 1 69.69 484 MET A N 1
ATOM 3664 C CA . MET A 1 484 ? 6.887 35.812 -5.984 1 69.69 484 MET A CA 1
ATOM 3665 C C . MET A 1 484 ? 6.316 37 -5.191 1 69.69 484 MET A C 1
ATOM 3667 O O . MET A 1 484 ? 5.613 36.812 -4.199 1 69.69 484 MET A O 1
ATOM 3671 N N . GLY A 1 485 ? 6.715 38.156 -5.688 1 71.88 485 GLY A N 1
ATOM 3672 C CA . GLY A 1 485 ? 6.145 39.344 -5.086 1 71.88 485 GLY A CA 1
ATOM 3673 C C . GLY A 1 485 ? 4.633 39.406 -5.188 1 71.88 485 GLY A C 1
ATOM 3674 O O . GLY A 1 485 ? 4.062 39.094 -6.234 1 71.88 485 GLY A O 1
ATOM 3675 N N . GLY A 1 486 ? 4.031 39.625 -3.91 1 81.62 486 GLY A N 1
ATOM 3676 C CA . GLY A 1 486 ? 2.588 39.781 -3.932 1 81.62 486 GLY A CA 1
ATOM 3677 C C . GLY A 1 486 ? 1.854 38.625 -3.256 1 81.62 486 GLY A C 1
ATOM 3678 O O . GLY A 1 486 ? 0.693 38.781 -2.863 1 81.62 486 GLY A O 1
ATOM 3679 N N . SER A 1 487 ? 2.533 37.5 -3.148 1 87.94 487 SER A N 1
ATOM 3680 C CA . SER A 1 487 ? 1.881 36.375 -2.512 1 87.94 487 SER A CA 1
ATOM 3681 C C . SER A 1 487 ? 1.478 36.688 -1.077 1 87.94 487 SER A C 1
ATOM 3683 O O . SER A 1 487 ? 0.426 36.25 -0.607 1 87.94 487 SER A O 1
ATOM 3685 N N . GLY A 1 488 ? 2.305 37.5 -0.468 1 92 488 GLY A N 1
ATOM 3686 C CA . GLY A 1 488 ? 1.99 37.938 0.885 1 92 488 GLY A CA 1
ATOM 3687 C C . GLY A 1 488 ? 0.762 38.812 0.958 1 92 488 GLY A C 1
ATOM 3688 O O . GLY A 1 488 ? -0.046 38.688 1.88 1 92 488 GLY A O 1
ATOM 3689 N N . ASP A 1 489 ? 0.607 39.719 -0.015 1 92.81 489 ASP A N 1
ATOM 3690 C CA . ASP A 1 489 ? -0.559 40.594 -0.082 1 92.81 489 ASP A CA 1
ATOM 3691 C C . ASP A 1 489 ? -1.837 39.781 -0.315 1 92.81 489 ASP A C 1
ATOM 3693 O O . ASP A 1 489 ? -2.859 40.062 0.325 1 92.81 489 ASP A O 1
ATOM 3697 N N . LEU A 1 490 ? -1.723 38.875 -1.215 1 92 490 LEU A N 1
ATOM 3698 C CA . LEU A 1 490 ? -2.854 37.969 -1.475 1 92 490 LEU A CA 1
ATOM 3699 C C . LEU A 1 490 ? -3.268 37.25 -0.207 1 92 490 LEU A C 1
ATOM 3701 O O . LEU A 1 490 ? -4.461 37.125 0.085 1 92 490 LEU A O 1
ATOM 3705 N N . LEU A 1 491 ? -2.248 36.812 0.525 1 95.62 491 LEU A N 1
ATOM 3706 C CA . LEU A 1 491 ? -2.486 36.031 1.751 1 95.62 491 LEU A CA 1
ATOM 3707 C C . LEU A 1 491 ? -3.219 36.906 2.781 1 95.62 491 LEU A C 1
ATOM 3709 O O . LEU A 1 491 ? -4.188 36.438 3.395 1 95.62 491 LEU A O 1
ATOM 3713 N N . ALA A 1 492 ? -2.771 38.094 2.969 1 96.81 492 ALA A N 1
ATOM 3714 C CA . ALA A 1 492 ? -3.395 39 3.934 1 96.81 492 ALA A CA 1
ATOM 3715 C C . ALA A 1 492 ? -4.859 39.25 3.584 1 96.81 492 ALA A C 1
ATOM 3717 O O . ALA A 1 492 ? -5.73 39.188 4.453 1 96.81 492 ALA A O 1
ATOM 3718 N N . GLY A 1 493 ? -5.113 39.5 2.32 1 95.69 493 GLY A N 1
ATOM 3719 C CA . GLY A 1 493 ? -6.48 39.688 1.863 1 95.69 493 GLY A CA 1
ATOM 3720 C C . GLY A 1 493 ? -7.352 38.469 2.064 1 95.69 493 GLY A C 1
ATOM 3721 O O . GLY A 1 493 ? -8.508 38.562 2.48 1 95.69 493 GLY A O 1
ATOM 3722 N N . LEU A 1 494 ? -6.777 37.375 1.754 1 95.19 494 LEU A N 1
ATOM 3723 C CA . LEU A 1 494 ? -7.488 36.094 1.883 1 95.19 494 LEU A CA 1
ATOM 3724 C C . LEU A 1 494 ? -7.879 35.844 3.334 1 95.19 494 LEU A C 1
ATOM 3726 O O . LEU A 1 494 ? -9.008 35.438 3.613 1 95.19 494 LEU A O 1
ATOM 3730 N N . ILE A 1 495 ? -6.973 36.062 4.309 1 97.31 495 ILE A N 1
ATOM 3731 C CA . ILE A 1 495 ? -7.266 35.875 5.727 1 97.31 495 ILE A CA 1
ATOM 3732 C C . ILE A 1 495 ? -8.414 36.812 6.141 1 97.31 495 ILE A C 1
ATOM 3734 O O . ILE A 1 495 ? -9.352 36.375 6.816 1 97.31 495 ILE A O 1
ATOM 3738 N N . GLY A 1 496 ? -8.359 38.062 5.684 1 97.38 496 GLY A N 1
ATOM 3739 C CA . GLY A 1 496 ? -9.438 39 5.961 1 97.38 496 GLY A CA 1
ATOM 3740 C C . GLY A 1 496 ? -10.789 38.5 5.469 1 97.38 496 GLY A C 1
ATOM 3741 O O . GLY A 1 496 ? -11.789 38.625 6.188 1 97.38 496 GLY A O 1
ATOM 3742 N N . ALA A 1 497 ? -10.789 38 4.273 1 94.31 497 ALA A N 1
ATOM 3743 C CA . ALA A 1 497 ? -12.031 37.5 3.684 1 94.31 497 ALA A CA 1
ATOM 3744 C C . ALA A 1 497 ? -12.602 36.344 4.492 1 94.31 497 ALA A C 1
ATOM 3746 O O . ALA A 1 497 ? -13.812 36.281 4.711 1 94.31 497 ALA A O 1
ATOM 3747 N N . LEU A 1 498 ? -11.766 35.469 4.922 1 94.69 498 LEU A N 1
ATOM 3748 C CA . LEU A 1 498 ? -12.211 34.312 5.68 1 94.69 498 LEU A CA 1
ATOM 3749 C C . LEU A 1 498 ? -12.766 34.719 7.043 1 94.69 498 LEU A C 1
ATOM 3751 O O . LEU A 1 498 ? -13.773 34.188 7.5 1 94.69 498 LEU A O 1
ATOM 3755 N N . MET A 1 499 ? -12.109 35.656 7.676 1 96 499 MET A N 1
ATOM 3756 C CA . MET A 1 499 ? -12.609 36.156 8.945 1 96 499 MET A CA 1
ATOM 3757 C C . MET A 1 499 ? -13.969 36.844 8.766 1 96 499 MET A C 1
ATOM 3759 O O . MET A 1 499 ? -14.875 36.625 9.578 1 96 499 MET A O 1
ATOM 3763 N N . ALA A 1 500 ? -14.109 37.562 7.691 1 93.25 500 ALA A N 1
ATOM 3764 C CA . ALA A 1 500 ? -15.367 38.25 7.406 1 93.25 500 ALA A CA 1
ATOM 3765 C C . ALA A 1 500 ? -16.5 37.25 7.184 1 93.25 500 ALA A C 1
ATOM 3767 O O . ALA A 1 500 ? -17.609 37.438 7.684 1 93.25 500 ALA A O 1
ATOM 3768 N N . ARG A 1 501 ? -16.156 36.281 6.484 1 89 501 ARG A N 1
ATOM 3769 C CA . ARG A 1 501 ? -17.156 35.25 6.176 1 89 501 ARG A CA 1
ATOM 3770 C C . ARG A 1 501 ? -17.609 34.531 7.441 1 89 501 ARG A C 1
ATOM 3772 O O . ARG A 1 501 ? -18.797 34.281 7.621 1 89 501 ARG A O 1
ATOM 3779 N N . MET A 1 502 ? -16.703 34.156 8.312 1 91.06 502 MET A N 1
ATOM 3780 C CA . MET A 1 502 ? -17.062 33.5 9.562 1 91.06 502 MET A CA 1
ATOM 3781 C C . MET A 1 502 ? -18 34.375 10.391 1 91.06 502 MET A C 1
ATOM 3783 O O . MET A 1 502 ? -18.969 33.906 10.961 1 91.06 502 MET A O 1
ATOM 3787 N N . ARG A 1 503 ? -17.672 35.562 10.438 1 90.25 503 ARG A N 1
ATOM 3788 C CA . ARG A 1 503 ? -18.5 36.5 11.195 1 90.25 503 ARG A CA 1
ATOM 3789 C C . ARG A 1 503 ? -19.922 36.562 10.625 1 90.25 503 ARG A C 1
ATOM 3791 O O . ARG A 1 503 ? -20.891 36.531 11.375 1 90.25 503 ARG A O 1
ATOM 3798 N N . ARG A 1 504 ? -20 36.656 9.406 1 86.19 504 ARG A N 1
ATOM 3799 C CA . ARG A 1 504 ? -21.297 36.781 8.75 1 86.19 504 ARG A CA 1
ATOM 3800 C C . ARG A 1 504 ? -22.109 35.469 8.875 1 86.19 504 ARG A C 1
ATOM 3802 O O . ARG A 1 504 ? -23.328 35.5 8.906 1 86.19 504 ARG A O 1
ATOM 3809 N N .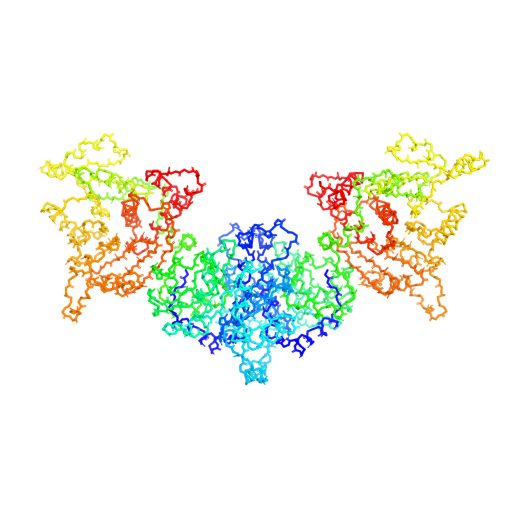 ASN A 1 505 ? -21.422 34.406 8.906 1 82.94 505 ASN A N 1
ATOM 3810 C CA . ASN A 1 505 ? -22.062 33.125 9.148 1 82.94 505 ASN A CA 1
ATOM 3811 C C . ASN A 1 505 ? -22.484 32.969 10.609 1 82.94 505 ASN A C 1
ATOM 3813 O O . ASN A 1 505 ? -22.906 31.891 11.023 1 82.94 505 ASN A O 1
ATOM 3817 N N . ARG A 1 506 ? -22.266 33.969 11.422 1 86.25 506 ARG A N 1
ATOM 3818 C CA . ARG A 1 506 ? -22.625 34.031 12.836 1 86.25 506 ARG A CA 1
ATOM 3819 C C . ARG A 1 506 ? -21.844 33.031 13.641 1 86.25 506 ARG A C 1
ATOM 3821 O O . ARG A 1 506 ? -22.375 32.375 14.555 1 86.25 506 ARG A O 1
ATOM 3828 N N . ILE A 1 507 ? -20.656 32.812 13.133 1 85.38 507 ILE A N 1
ATOM 3829 C CA . ILE A 1 507 ? -19.688 31.984 13.844 1 85.38 507 ILE A CA 1
ATOM 3830 C C . ILE A 1 507 ? -18.609 32.875 14.453 1 85.38 507 ILE A C 1
ATOM 3832 O O . ILE A 1 507 ? -18.219 33.875 13.859 1 85.38 507 ILE A O 1
ATOM 3836 N N . THR A 1 508 ? -18.281 32.531 15.633 1 91.06 508 THR A N 1
ATOM 3837 C CA . THR A 1 508 ? -17.156 33.25 16.219 1 91.06 508 THR A CA 1
ATOM 3838 C C . THR A 1 508 ? -15.914 33.156 15.328 1 91.06 508 THR A C 1
ATOM 3840 O O . THR A 1 508 ? -15.547 32.062 14.906 1 91.06 508 THR A O 1
ATOM 3843 N N . ILE A 1 509 ? -15.305 34.281 15.078 1 94.31 509 ILE A N 1
ATOM 3844 C CA . ILE A 1 509 ? -14.117 34.312 14.234 1 94.31 509 ILE A CA 1
ATOM 3845 C C . ILE A 1 509 ? -13.008 33.5 14.906 1 94.31 509 ILE A C 1
ATOM 3847 O O . ILE A 1 509 ? -12.656 33.75 16.062 1 94.31 509 ILE A O 1
ATOM 3851 N N . ASP A 1 510 ? -12.492 32.5 14.211 1 95.25 510 ASP A N 1
ATOM 3852 C CA . ASP A 1 510 ? -11.32 31.734 14.609 1 95.25 510 ASP A CA 1
ATOM 3853 C C . ASP A 1 510 ? -10.094 32.094 13.781 1 95.25 510 ASP A C 1
ATOM 3855 O O . ASP A 1 510 ? -9.867 31.547 12.711 1 95.25 510 ASP A O 1
ATOM 3859 N N . PRO A 1 511 ? -9.281 33.031 14.305 1 97 511 PRO A N 1
ATOM 3860 C CA . PRO A 1 511 ? -8.156 33.5 13.508 1 97 511 PRO A CA 1
ATOM 3861 C C . PRO A 1 511 ? -7.156 32.406 13.164 1 97 511 PRO A C 1
ATOM 3863 O O . PRO A 1 511 ? -6.488 32.469 12.125 1 97 511 PRO A O 1
ATOM 3866 N N . VAL A 1 512 ? -7.059 31.375 13.984 1 95.5 512 VAL A N 1
ATOM 3867 C CA . VAL A 1 512 ? -6.152 30.266 13.711 1 95.5 512 VAL A CA 1
ATOM 3868 C C . VAL A 1 512 ? -6.641 29.484 12.492 1 95.5 512 VAL A C 1
ATOM 3870 O O . VAL A 1 512 ? -5.883 29.266 11.547 1 95.5 512 VAL A O 1
ATOM 3873 N N . LEU A 1 513 ? -7.852 29.141 12.547 1 94.5 513 LEU A N 1
ATOM 3874 C CA . LEU A 1 513 ? -8.445 28.375 11.453 1 94.5 513 LEU A CA 1
ATOM 3875 C C . LEU A 1 513 ? -8.406 29.172 10.156 1 94.5 513 LEU A C 1
ATOM 3877 O O . LEU A 1 513 ? -8.109 28.625 9.094 1 94.5 513 LEU A O 1
ATOM 3881 N N . CYS A 1 514 ? -8.719 30.484 10.234 1 96.31 514 CYS A N 1
ATOM 3882 C CA . CYS A 1 514 ? -8.672 31.344 9.062 1 96.31 514 CYS A CA 1
ATOM 3883 C C . CYS A 1 514 ? -7.27 31.375 8.461 1 96.31 514 CYS A C 1
ATOM 3885 O O . CYS A 1 514 ? -7.105 31.312 7.246 1 96.31 514 CYS A O 1
ATOM 3887 N N . SER A 1 515 ? -6.262 31.484 9.328 1 97.12 515 SER A N 1
ATOM 3888 C CA . SER A 1 515 ? -4.875 31.516 8.883 1 97.12 515 SER A CA 1
ATOM 3889 C C . SER A 1 515 ? -4.477 30.188 8.234 1 97.12 515 SER A C 1
ATOM 3891 O O . SER A 1 515 ? -3.834 30.172 7.184 1 97.12 515 SER A O 1
ATOM 3893 N N . GLN A 1 516 ? -4.879 29.078 8.852 1 95 516 GLN A N 1
ATOM 3894 C CA . GLN A 1 516 ? -4.566 27.75 8.328 1 95 516 GLN A CA 1
ATOM 3895 C C . GLN A 1 516 ? -5.176 27.547 6.945 1 95 516 GLN A C 1
ATOM 3897 O O . GLN A 1 516 ? -4.492 27.109 6.016 1 95 516 GLN A O 1
ATOM 3902 N N . TRP A 1 517 ? -6.441 27.891 6.82 1 94.25 517 TRP A N 1
ATOM 3903 C CA . TRP A 1 517 ? -7.117 27.781 5.531 1 94.25 517 TRP A CA 1
ATOM 3904 C C . TRP A 1 517 ? -6.453 28.656 4.48 1 94.25 517 TRP A C 1
ATOM 3906 O O . TRP A 1 517 ? -6.199 28.219 3.359 1 94.25 517 TRP A O 1
ATOM 3916 N N . ALA A 1 518 ? -6.188 29.875 4.852 1 95.81 518 ALA A N 1
ATOM 3917 C CA . ALA A 1 518 ? -5.633 30.828 3.893 1 95.81 518 ALA A CA 1
ATOM 3918 C C . ALA A 1 518 ? -4.312 30.312 3.32 1 95.81 518 ALA A C 1
ATOM 3920 O O . ALA A 1 518 ? -4.109 30.328 2.104 1 95.81 518 ALA A O 1
ATOM 3921 N N . VAL A 1 519 ? -3.443 29.875 4.195 1 95.12 519 VAL A N 1
ATOM 3922 C CA . VAL A 1 519 ? -2.127 29.406 3.77 1 95.12 519 VAL A CA 1
ATOM 3923 C C . VAL A 1 519 ? -2.275 28.156 2.918 1 95.12 519 VAL A C 1
ATOM 3925 O O . VAL A 1 519 ? -1.646 28.031 1.863 1 95.12 519 VAL A O 1
ATOM 3928 N N . THR A 1 520 ? -3.115 27.203 3.348 1 94.19 520 THR A N 1
ATOM 3929 C CA . THR A 1 520 ? -3.23 25.922 2.643 1 94.19 520 THR A CA 1
ATOM 3930 C C . THR A 1 520 ? -3.881 26.125 1.275 1 94.19 520 THR A C 1
ATOM 3932 O O . THR A 1 520 ? -3.512 25.453 0.307 1 94.19 520 THR A O 1
ATOM 3935 N N . ILE A 1 521 ? -4.816 27.031 1.151 1 92.25 521 ILE A N 1
ATOM 3936 C CA . ILE A 1 521 ? -5.445 27.359 -0.125 1 92.25 521 ILE A CA 1
ATOM 3937 C C . ILE A 1 521 ? -4.418 27.984 -1.062 1 92.25 521 ILE A C 1
ATOM 3939 O O . ILE A 1 521 ? -4.348 27.641 -2.242 1 92.25 521 ILE A O 1
ATOM 3943 N N . LEU A 1 522 ? -3.709 28.906 -0.475 1 92.38 522 LEU A N 1
ATOM 3944 C CA . LEU A 1 522 ? -2.666 29.578 -1.251 1 92.38 522 LEU A CA 1
ATOM 3945 C C . LEU A 1 522 ? -1.661 28.562 -1.785 1 92.38 522 LEU A C 1
ATOM 3947 O O . LEU A 1 522 ? -1.281 28.609 -2.957 1 92.38 522 LEU A O 1
ATOM 3951 N N . LEU A 1 523 ? -1.242 27.641 -0.927 1 91.06 523 LEU A N 1
ATOM 3952 C CA . LEU A 1 523 ? -0.276 26.625 -1.306 1 91.06 523 LEU A CA 1
ATOM 3953 C C . LEU A 1 523 ? -0.854 25.703 -2.371 1 91.06 523 LEU A C 1
ATOM 3955 O O . LEU A 1 523 ? -0.17 25.359 -3.338 1 91.06 523 LEU A O 1
ATOM 3959 N N . GLU A 1 524 ? -2.053 25.25 -2.189 1 90.56 524 GLU A N 1
ATOM 3960 C CA . GLU A 1 524 ? -2.711 24.391 -3.166 1 90.56 524 GLU A CA 1
ATOM 3961 C C . GLU A 1 524 ? -2.812 25.078 -4.527 1 90.56 524 GLU A C 1
ATOM 3963 O O . GLU A 1 524 ? -2.574 24.453 -5.562 1 90.56 524 GLU A O 1
ATOM 3968 N N . ALA A 1 525 ? -3.189 26.328 -4.516 1 87.62 525 ALA A N 1
ATOM 3969 C CA . ALA A 1 525 ? -3.242 27.109 -5.746 1 87.62 525 ALA A CA 1
ATOM 3970 C C . ALA A 1 525 ? -1.876 27.156 -6.426 1 87.62 525 ALA A C 1
ATOM 3972 O O . ALA A 1 525 ? -1.773 27 -7.645 1 87.62 525 ALA A O 1
ATOM 3973 N N . GLY A 1 526 ? -0.869 27.438 -5.629 1 86.12 526 GLY A N 1
ATOM 3974 C CA . GLY A 1 526 ? 0.485 27.438 -6.16 1 86.12 526 GLY A CA 1
ATOM 3975 C C . GLY A 1 526 ? 0.879 26.109 -6.777 1 86.12 526 GLY A C 1
ATOM 3976 O O . GLY A 1 526 ? 1.495 26.078 -7.844 1 86.12 526 GLY A O 1
ATOM 3977 N N . HIS A 1 527 ? 0.518 25.031 -6.117 1 86.19 527 HIS A N 1
ATOM 3978 C CA . HIS A 1 527 ? 0.814 23.688 -6.605 1 86.19 527 HIS A CA 1
ATOM 3979 C C . HIS A 1 527 ? 0.151 23.438 -7.953 1 86.19 527 HIS A C 1
ATOM 3981 O O . HIS A 1 527 ? 0.777 22.891 -8.867 1 86.19 527 HIS A O 1
ATOM 3987 N N . ARG A 1 528 ? -1.056 23.75 -8.07 1 84.44 528 ARG A N 1
ATOM 3988 C CA . ARG A 1 528 ? -1.803 23.547 -9.312 1 84.44 528 ARG A CA 1
ATOM 3989 C C . ARG A 1 528 ? -1.219 24.375 -10.445 1 84.44 528 ARG A C 1
ATOM 3991 O O . ARG A 1 528 ? -1.146 23.906 -11.586 1 84.44 528 ARG A O 1
ATOM 3998 N N . LEU A 1 529 ? -0.856 25.562 -10.109 1 80.25 529 LEU A N 1
ATOM 3999 C CA . LEU A 1 529 ? -0.289 26.438 -11.125 1 80.25 529 LEU A CA 1
ATOM 4000 C C . LEU A 1 529 ? 1.072 25.938 -11.586 1 80.25 529 LEU A C 1
ATOM 4002 O O . LEU A 1 529 ? 1.44 26.109 -12.75 1 80.25 529 LEU A O 1
ATOM 4006 N N . ALA A 1 530 ? 1.811 25.375 -10.703 1 76.56 530 ALA A N 1
ATOM 4007 C CA . ALA A 1 530 ? 3.133 24.859 -11.039 1 76.56 530 ALA A CA 1
ATOM 4008 C C . ALA A 1 530 ? 3.039 23.766 -12.102 1 76.56 530 ALA A C 1
ATOM 4010 O O . ALA A 1 530 ? 3.973 23.578 -12.883 1 76.56 530 ALA A O 1
ATOM 4011 N N . HIS A 1 531 ? 1.983 23.141 -12.141 1 74.25 531 HIS A N 1
ATOM 4012 C CA . HIS A 1 531 ? 1.795 22.047 -13.094 1 74.25 531 HIS A CA 1
ATOM 4013 C C . HIS A 1 531 ? 1.356 22.578 -14.453 1 74.25 531 HIS A C 1
ATOM 4015 O O . HIS A 1 531 ? 1.402 21.859 -15.453 1 74.25 531 HIS A O 1
ATOM 4021 N N . THR A 1 532 ? 0.828 23.828 -14.508 1 64.88 532 THR A N 1
ATOM 4022 C CA . THR A 1 532 ? 0.385 24.406 -15.773 1 64.88 532 THR A CA 1
ATOM 4023 C C . THR A 1 532 ? 1.546 25.094 -16.484 1 64.88 532 THR A C 1
ATOM 4025 O O . THR A 1 532 ? 1.385 25.594 -17.594 1 64.88 532 THR A O 1
ATOM 4028 N N . LYS A 1 533 ? 2.471 24.609 -16.938 1 58.59 533 LYS A N 1
ATOM 4029 C CA . LYS A 1 533 ? 3.684 25.031 -17.625 1 58.59 533 LYS A CA 1
ATOM 4030 C C . LYS A 1 533 ? 3.701 26.547 -17.828 1 58.59 533 LYS A C 1
ATOM 4032 O O . LYS A 1 533 ? 2.777 27.109 -18.422 1 58.59 533 LYS A O 1
ATOM 4037 N N . GLY A 1 534 ? 4.531 27.516 -17.125 1 57.41 534 GLY A N 1
ATOM 4038 C CA . GLY A 1 534 ? 4.82 28.922 -17.359 1 57.41 534 GLY A CA 1
ATOM 4039 C C . GLY A 1 534 ? 4.918 29.734 -16.094 1 57.41 534 GLY A C 1
ATOM 4040 O O . GLY A 1 534 ? 4.375 29.344 -15.055 1 57.41 534 GLY A O 1
ATOM 4041 N N . PHE A 1 535 ? 5.676 30.891 -16.172 1 51.72 535 PHE A N 1
ATOM 4042 C CA . PHE A 1 535 ? 5.695 31.859 -15.094 1 51.72 535 PHE A CA 1
ATOM 4043 C C . PHE A 1 535 ? 4.348 32.562 -14.977 1 51.72 535 PHE A C 1
ATOM 4045 O O . PHE A 1 535 ? 3.701 32.844 -15.984 1 51.72 535 PHE A O 1
ATOM 4052 N N . GLN A 1 536 ? 3.898 32.469 -13.75 1 58.16 536 GLN A N 1
ATOM 4053 C CA . GLN A 1 536 ? 2.547 33 -13.617 1 58.16 536 GLN A CA 1
ATOM 4054 C C . GLN A 1 536 ? 2.549 34.312 -12.828 1 58.16 536 GLN A C 1
ATOM 4056 O O . GLN A 1 536 ? 3.445 34.562 -12.016 1 58.16 536 GLN A O 1
ATOM 4061 N N . ASP A 1 537 ? 1.72 35.25 -13.227 1 64.62 537 ASP A N 1
ATOM 4062 C CA . ASP A 1 537 ? 1.468 36.5 -12.539 1 64.62 537 ASP A CA 1
ATOM 4063 C C . ASP A 1 537 ? 0.629 36.281 -11.281 1 64.62 537 ASP A C 1
ATOM 4065 O O . ASP A 1 537 ? -0.146 35.344 -11.203 1 64.62 537 ASP A O 1
ATOM 4069 N N . PRO A 1 538 ? 0.915 37.125 -10.266 1 72.81 538 PRO A N 1
ATOM 4070 C CA . PRO A 1 538 ? 0.161 37.031 -9.016 1 72.81 538 PRO A CA 1
ATOM 4071 C C . PRO A 1 538 ? -1.348 37.125 -9.219 1 72.81 538 PRO A C 1
ATOM 4073 O O . PRO A 1 538 ? -2.123 36.594 -8.414 1 72.81 538 PRO A O 1
ATOM 4076 N N . LEU A 1 539 ? -1.706 37.75 -10.25 1 74.81 539 LEU A N 1
ATOM 4077 C CA . LEU A 1 539 ? -3.135 37.844 -10.523 1 74.81 539 LEU A CA 1
ATOM 4078 C C . LEU A 1 539 ? -3.693 36.469 -10.922 1 74.81 539 LEU A C 1
ATOM 4080 O O . LEU A 1 539 ? -4.828 36.156 -10.578 1 74.81 539 LEU A O 1
ATOM 4084 N N . THR A 1 540 ? -2.842 35.812 -11.57 1 76.44 540 THR A N 1
ATOM 4085 C CA . THR A 1 540 ? -3.225 34.438 -11.922 1 76.44 540 THR A CA 1
ATOM 4086 C C . THR A 1 540 ? -3.338 33.562 -10.672 1 76.44 540 THR A C 1
ATOM 4088 O O . THR A 1 540 ? -4.211 32.719 -10.586 1 76.44 540 THR A O 1
ATOM 4091 N N . LEU A 1 541 ? -2.457 33.812 -9.781 1 81.25 541 LEU A N 1
ATOM 4092 C CA . LEU A 1 541 ? -2.52 33.125 -8.508 1 81.25 541 LEU A CA 1
ATOM 4093 C C . LEU A 1 541 ? -3.828 33.406 -7.785 1 81.25 541 LEU A C 1
ATOM 4095 O O . LEU A 1 541 ? -4.457 32.5 -7.23 1 81.25 541 LEU A O 1
ATOM 4099 N N . ALA A 1 542 ? -4.258 34.625 -7.848 1 85.69 542 ALA A N 1
ATOM 4100 C CA . ALA A 1 542 ? -5.516 35.031 -7.215 1 85.69 542 ALA A CA 1
ATOM 4101 C C . ALA A 1 542 ? -6.691 34.281 -7.832 1 85.69 542 ALA A C 1
ATOM 4103 O O . ALA A 1 542 ? -7.598 33.844 -7.117 1 85.69 542 ALA A O 1
ATOM 4104 N N . GLU A 1 543 ? -6.594 34.188 -9.094 1 82.75 543 GLU A N 1
ATOM 4105 C CA . GLU A 1 543 ? -7.641 33.438 -9.789 1 82.75 543 GLU A CA 1
ATOM 4106 C C . GLU A 1 543 ? -7.664 31.969 -9.359 1 82.75 543 GLU A C 1
ATOM 4108 O O . GLU A 1 543 ? -8.734 31.391 -9.141 1 82.75 543 GLU A O 1
ATOM 4113 N N . MET A 1 544 ? -6.512 31.453 -9.312 1 86.44 544 MET A N 1
ATOM 4114 C CA . MET A 1 544 ? -6.418 30.047 -8.906 1 86.44 544 MET A CA 1
ATOM 4115 C C . MET A 1 544 ? -6.887 29.875 -7.465 1 86.44 544 MET A C 1
ATOM 4117 O O . MET A 1 544 ? -7.531 28.875 -7.133 1 86.44 544 MET A O 1
ATOM 4121 N N . ILE A 1 545 ? -6.602 30.797 -6.586 1 87.44 545 ILE A N 1
ATOM 4122 C CA . ILE A 1 545 ? -7.09 30.781 -5.211 1 87.44 545 ILE A CA 1
ATOM 4123 C C . ILE A 1 545 ? -8.617 30.75 -5.211 1 87.44 545 ILE A C 1
ATOM 4125 O O . ILE A 1 545 ? -9.227 29.969 -4.473 1 87.44 545 ILE A O 1
ATOM 4129 N N . GLY A 1 546 ? -9.172 31.547 -6.051 1 85.56 546 GLY A N 1
ATOM 4130 C CA . GLY A 1 546 ? -10.625 31.562 -6.176 1 85.56 546 GLY A CA 1
ATOM 4131 C C . GLY A 1 546 ? -11.195 30.219 -6.578 1 85.56 546 GLY A C 1
ATOM 4132 O O . GLY A 1 546 ? -12.234 29.797 -6.066 1 85.56 546 GLY A O 1
ATOM 4133 N N . THR A 1 547 ? -10.516 29.641 -7.441 1 82.25 547 THR A N 1
ATOM 4134 C CA . THR A 1 547 ? -10.938 28.328 -7.906 1 82.25 547 THR A CA 1
ATOM 4135 C C . THR A 1 547 ? -10.883 27.312 -6.77 1 82.25 547 THR A C 1
ATOM 4137 O O . THR A 1 547 ? -11.852 26.578 -6.543 1 82.25 547 THR A O 1
ATOM 4140 N N . VAL A 1 548 ? -9.805 27.25 -6.066 1 88 548 VAL A N 1
ATOM 4141 C CA . VAL A 1 548 ? -9.617 26.297 -4.977 1 88 548 VAL A CA 1
ATOM 4142 C C . VAL A 1 548 ? -10.648 26.562 -3.883 1 88 548 VAL A C 1
ATOM 4144 O O . VAL A 1 548 ? -11.297 25.625 -3.4 1 88 548 VAL A O 1
ATOM 4147 N N . ALA A 1 549 ? -10.828 27.828 -3.529 1 86.06 549 ALA A N 1
ATOM 4148 C CA . ALA A 1 549 ? -11.789 28.203 -2.502 1 86.06 549 ALA A CA 1
ATOM 4149 C C . ALA A 1 549 ? -13.211 27.844 -2.926 1 86.06 549 ALA A C 1
ATOM 4151 O O . ALA A 1 549 ? -14.008 27.359 -2.115 1 86.06 549 ALA A O 1
ATOM 4152 N N . GLY A 1 550 ? -13.492 28.047 -4.125 1 80.06 550 GLY A N 1
ATOM 4153 C CA . GLY A 1 550 ? -14.805 27.719 -4.66 1 80.06 550 GLY A CA 1
ATOM 4154 C C . GLY A 1 550 ? -15.125 26.234 -4.586 1 80.06 550 GLY A C 1
ATOM 4155 O O . GLY A 1 550 ? -16.25 25.859 -4.285 1 80.06 550 GLY A O 1
ATOM 4156 N N . GLU A 1 551 ? -14.211 25.406 -4.891 1 78.44 551 GLU A N 1
ATOM 4157 C CA . GLU A 1 551 ? -14.383 23.969 -4.828 1 78.44 551 GLU A CA 1
ATOM 4158 C C . GLU A 1 551 ? -14.719 23.5 -3.412 1 78.44 551 GLU A C 1
ATOM 4160 O O . GLU A 1 551 ? -15.406 22.5 -3.225 1 78.44 551 GLU A O 1
ATOM 4165 N N . LEU A 1 552 ? -14.281 24.25 -2.428 1 79.81 552 LEU A N 1
ATOM 4166 C CA . LEU A 1 552 ? -14.453 23.875 -1.029 1 79.81 552 LEU A CA 1
ATOM 4167 C C . LEU A 1 552 ? -15.82 24.328 -0.513 1 79.81 552 LEU A C 1
ATOM 4169 O O . LEU A 1 552 ? -16.484 23.594 0.216 1 79.81 552 LEU A O 1
ATOM 4173 N N . TRP A 1 553 ? -16.234 25.562 -0.934 1 76.81 553 TRP A N 1
ATOM 4174 C CA . TRP A 1 553 ? -17.281 26.188 -0.128 1 76.81 553 TRP A CA 1
ATOM 4175 C C . TRP A 1 553 ? -18.5 26.516 -0.979 1 76.81 553 TRP A C 1
ATOM 4177 O O . TRP A 1 553 ? -19.562 26.859 -0.448 1 76.81 553 TRP A O 1
ATOM 4187 N N . LEU A 1 554 ? -18.359 26.375 -2.271 1 66.69 554 LEU A N 1
ATOM 4188 C CA . LEU A 1 554 ? -19.531 26.609 -3.107 1 66.69 554 LEU A CA 1
ATOM 4189 C C . LEU A 1 554 ? -20.359 25.344 -3.252 1 66.69 554 LEU A C 1
ATOM 4191 O O . LEU A 1 554 ? -19.797 24.25 -3.342 1 66.69 554 LEU A O 1
ATOM 4195 N N . PRO A 1 555 ? -21.547 25.422 -2.979 1 56.81 555 PRO A N 1
ATOM 4196 C CA . PRO A 1 555 ? -22.406 24.25 -3.143 1 56.81 555 PRO A CA 1
ATOM 4197 C C . PRO A 1 555 ? -22.297 23.625 -4.531 1 56.81 555 PRO A C 1
ATOM 4199 O O . PRO A 1 555 ? -22.094 24.344 -5.52 1 56.81 555 PRO A O 1
ATOM 4202 N N . ARG A 1 556 ? -22.391 22.438 -4.582 1 51.81 556 ARG A N 1
ATOM 4203 C CA . ARG A 1 556 ? -22.391 21.719 -5.848 1 51.81 556 ARG A CA 1
ATOM 4204 C C . ARG A 1 556 ? -23.75 21.812 -6.535 1 51.81 556 ARG A C 1
ATOM 4206 O O . ARG A 1 556 ? -24.781 21.844 -5.867 1 51.81 556 ARG A O 1
ATOM 4213 N N . MET B 1 1 ? 3.979 -18.875 -7.703 1 85.75 1 MET B N 1
ATOM 4214 C CA . MET B 1 1 ? 3.943 -18.844 -6.242 1 85.75 1 MET B CA 1
ATOM 4215 C C . MET B 1 1 ? 3.963 -20.266 -5.672 1 85.75 1 MET B C 1
ATOM 4217 O O . MET B 1 1 ? 3.514 -21.203 -6.32 1 85.75 1 MET B O 1
ATOM 4221 N N . ILE B 1 2 ? 4.336 -20.344 -4.551 1 88.25 2 ILE B N 1
ATOM 4222 C CA . ILE B 1 2 ? 4.441 -21.656 -3.916 1 88.25 2 ILE B CA 1
ATOM 4223 C C . ILE B 1 2 ? 3.08 -22.078 -3.367 1 88.25 2 ILE B C 1
ATOM 4225 O O . ILE B 1 2 ? 2.355 -21.25 -2.793 1 88.25 2 ILE B O 1
ATOM 4229 N N . LEU B 1 3 ? 2.746 -23.281 -3.658 1 91.5 3 LEU B N 1
ATOM 4230 C CA . LEU B 1 3 ? 1.52 -23.891 -3.172 1 91.5 3 LEU B CA 1
ATOM 4231 C C . LEU B 1 3 ? 1.829 -24.984 -2.152 1 91.5 3 LEU B C 1
ATOM 4233 O O . LEU B 1 3 ? 2.668 -25.859 -2.402 1 91.5 3 LEU B O 1
ATOM 4237 N N . VAL B 1 4 ? 1.129 -24.922 -0.978 1 93.25 4 VAL B N 1
ATOM 4238 C CA . VAL B 1 4 ? 1.445 -25.891 0.066 1 93.25 4 VAL B CA 1
ATOM 4239 C C . VAL B 1 4 ? 0.155 -26.422 0.687 1 93.25 4 VAL B C 1
ATOM 4241 O O . VAL B 1 4 ? -0.9 -25.781 0.573 1 93.25 4 VAL B O 1
ATOM 4244 N N . SER B 1 5 ? 0.253 -27.625 1.267 1 92.19 5 SER B N 1
ATOM 4245 C CA . SER B 1 5 ? -0.821 -28.109 2.127 1 92.19 5 SER B CA 1
ATOM 4246 C C . SER B 1 5 ? -0.86 -27.344 3.445 1 92.19 5 SER B C 1
ATOM 4248 O O . SER B 1 5 ? 0.085 -26.625 3.781 1 92.19 5 SER B O 1
ATOM 4250 N N . CYS B 1 6 ? -1.95 -27.438 4.203 1 92.31 6 CYS B N 1
ATOM 4251 C CA . CYS B 1 6 ? -2.047 -26.828 5.52 1 92.31 6 CYS B CA 1
ATOM 4252 C C . CYS B 1 6 ? -0.972 -27.359 6.453 1 92.31 6 CYS B C 1
ATOM 4254 O O . CYS B 1 6 ? -0.391 -26.609 7.238 1 92.31 6 CYS B O 1
ATOM 4256 N N . HIS B 1 7 ? -0.726 -28.594 6.305 1 89.94 7 HIS B N 1
ATOM 4257 C CA . HIS B 1 7 ? 0.31 -29.219 7.117 1 89.94 7 HIS B CA 1
ATOM 4258 C C . HIS B 1 7 ? 1.682 -28.625 6.82 1 89.94 7 HIS B C 1
ATOM 4260 O O . HIS B 1 7 ? 2.436 -28.312 7.742 1 89.94 7 HIS B O 1
ATOM 4266 N N . GLU B 1 8 ? 1.992 -28.531 5.539 1 91.5 8 GLU B N 1
ATOM 4267 C CA . GLU B 1 8 ? 3.258 -27.922 5.133 1 91.5 8 GLU B CA 1
ATOM 4268 C C . GLU B 1 8 ? 3.361 -26.469 5.602 1 91.5 8 GLU B C 1
ATOM 4270 O O . GLU B 1 8 ? 4.441 -26.016 5.973 1 91.5 8 GLU B O 1
ATOM 4275 N N . ALA B 1 9 ? 2.25 -25.75 5.562 1 93.88 9 ALA B N 1
ATOM 4276 C CA . ALA B 1 9 ? 2.225 -24.359 6.016 1 93.88 9 ALA B CA 1
ATOM 4277 C C . ALA B 1 9 ? 2.596 -24.266 7.492 1 93.88 9 ALA B C 1
ATOM 4279 O O . ALA B 1 9 ? 3.326 -23.359 7.895 1 93.88 9 ALA B O 1
ATOM 4280 N N . HIS B 1 10 ? 2.127 -25.203 8.297 1 91.5 10 HIS B N 1
ATOM 4281 C CA . HIS B 1 10 ? 2.457 -25.234 9.719 1 91.5 10 HIS B CA 1
ATOM 4282 C C . HIS B 1 10 ? 3.951 -25.453 9.93 1 91.5 10 HIS B C 1
ATOM 4284 O O . HIS B 1 10 ? 4.555 -24.844 10.812 1 91.5 10 HIS B O 1
ATOM 4290 N N . LYS B 1 11 ? 4.508 -26.312 9.117 1 91.94 11 LYS B N 1
ATOM 4291 C CA . LYS B 1 11 ? 5.945 -26.562 9.195 1 91.94 11 LYS B CA 1
ATOM 4292 C C . LYS B 1 11 ? 6.742 -25.297 8.859 1 91.94 11 LYS B C 1
ATOM 4294 O O . LYS B 1 11 ? 7.766 -25.016 9.492 1 91.94 11 LYS B O 1
ATOM 4299 N N . ILE B 1 12 ? 6.273 -24.578 7.895 1 93.38 12 ILE B N 1
ATOM 4300 C CA . ILE B 1 12 ? 6.934 -23.344 7.492 1 93.38 12 ILE B CA 1
ATOM 4301 C C . ILE B 1 12 ? 6.887 -22.344 8.641 1 93.38 12 ILE B C 1
ATOM 4303 O O . ILE B 1 12 ? 7.891 -21.688 8.945 1 93.38 12 ILE B O 1
ATOM 4307 N N . ASP B 1 13 ? 5.742 -22.234 9.344 1 92.12 13 ASP B N 1
ATOM 4308 C CA . ASP B 1 13 ? 5.609 -21.344 10.5 1 92.12 13 ASP B CA 1
ATOM 4309 C C . ASP B 1 13 ? 6.59 -21.719 11.602 1 92.12 13 ASP B C 1
ATOM 4311 O O . ASP B 1 13 ? 7.25 -20.859 12.18 1 92.12 13 ASP B O 1
ATOM 4315 N N . GLU B 1 14 ? 6.633 -22.984 11.82 1 91.31 14 GLU B N 1
ATOM 4316 C CA . GLU B 1 14 ? 7.52 -23.484 12.867 1 91.31 14 GLU B CA 1
ATOM 4317 C C . GLU B 1 14 ? 8.977 -23.188 12.539 1 91.31 14 GLU B C 1
ATOM 4319 O O . GLU B 1 14 ? 9.734 -22.734 13.391 1 91.31 14 GLU B O 1
ATOM 4324 N N . ARG B 1 15 ? 9.367 -23.469 11.352 1 92.25 15 ARG B N 1
ATOM 4325 C CA . ARG B 1 15 ? 10.742 -23.219 10.93 1 92.25 15 ARG B CA 1
ATOM 4326 C C . ARG B 1 15 ? 11.062 -21.734 10.938 1 92.25 15 ARG B C 1
ATOM 4328 O O . ARG B 1 15 ? 12.188 -21.328 11.242 1 92.25 15 ARG B O 1
ATOM 4335 N N . ALA B 1 16 ? 10.07 -20.938 10.539 1 91.75 16 ALA B N 1
ATOM 4336 C CA . ALA B 1 16 ? 10.258 -19.484 10.578 1 91.75 16 ALA B CA 1
ATOM 4337 C C . ALA B 1 16 ? 10.602 -19.016 11.984 1 91.75 16 ALA B C 1
ATOM 4339 O O . ALA B 1 16 ? 11.477 -18.156 12.156 1 91.75 16 ALA B O 1
ATOM 4340 N N . MET B 1 17 ? 10 -19.547 13.008 1 88.69 17 MET B N 1
ATOM 4341 C CA . MET B 1 17 ? 10.18 -19.141 14.398 1 88.69 17 MET B CA 1
ATOM 4342 C C . MET B 1 17 ? 11.5 -19.672 14.953 1 88.69 17 MET B C 1
ATOM 4344 O O . MET B 1 17 ? 12.266 -18.938 15.578 1 88.69 17 MET B O 1
ATOM 4348 N N . VAL B 1 18 ? 11.766 -20.891 14.625 1 87.38 18 VAL B N 1
ATOM 4349 C CA . VAL B 1 18 ? 12.883 -21.578 15.25 1 87.38 18 VAL B CA 1
ATOM 4350 C C . VAL B 1 18 ? 14.172 -21.25 14.508 1 87.38 18 VAL B C 1
ATOM 4352 O O . VAL B 1 18 ? 15.203 -20.953 15.125 1 87.38 18 VAL B O 1
ATOM 4355 N N . GLU B 1 19 ? 14.102 -21.266 13.195 1 87.5 19 GLU B N 1
ATOM 4356 C CA . GLU B 1 19 ? 15.32 -21.156 12.398 1 87.5 19 GLU B CA 1
ATOM 4357 C C . GLU B 1 19 ? 15.555 -19.719 11.945 1 87.5 19 GLU B C 1
ATOM 4359 O O . GLU B 1 19 ? 16.703 -19.312 11.734 1 87.5 19 GLU B O 1
ATOM 4364 N N . TRP B 1 20 ? 14.523 -18.953 11.844 1 87.56 20 TRP B N 1
ATOM 4365 C CA . TRP B 1 20 ? 14.68 -17.641 11.219 1 87.56 20 TRP B CA 1
ATOM 4366 C C . TRP B 1 20 ? 14.438 -16.516 12.234 1 87.56 20 TRP B C 1
ATOM 4368 O O . TRP B 1 20 ? 14.43 -15.344 11.875 1 87.56 20 TRP B O 1
ATOM 4378 N N . CYS B 1 21 ? 14.172 -16.797 13.461 1 83.25 21 CYS B N 1
ATOM 4379 C CA . CYS B 1 21 ? 14.031 -15.859 14.57 1 83.25 21 CYS B CA 1
ATOM 4380 C C . CYS B 1 21 ? 12.828 -14.945 14.359 1 83.25 21 CYS B C 1
ATOM 4382 O O . CYS B 1 21 ? 12.852 -13.773 14.75 1 83.25 21 CYS B O 1
ATOM 4384 N N . LEU B 1 22 ? 11.898 -15.391 13.578 1 86.75 22 LEU B N 1
ATOM 4385 C CA . LEU B 1 22 ? 10.648 -14.656 13.414 1 86.75 22 LEU B CA 1
ATOM 4386 C C . LEU B 1 22 ? 9.633 -15.07 14.477 1 86.75 22 LEU B C 1
ATOM 4388 O O . LEU B 1 22 ? 9.055 -16.156 14.398 1 86.75 22 LEU B O 1
ATOM 4392 N N . SER B 1 23 ? 9.375 -14.18 15.406 1 87.31 23 SER B N 1
ATOM 4393 C CA . SER B 1 23 ? 8.43 -14.523 16.469 1 87.31 23 SER B CA 1
ATOM 4394 C C . SER B 1 23 ? 7.004 -14.602 15.938 1 87.31 23 SER B C 1
ATOM 4396 O O . SER B 1 23 ? 6.695 -14.039 14.883 1 87.31 23 SER B O 1
ATOM 4398 N N . SER B 1 24 ? 6.141 -15.305 16.672 1 89.44 24 SER B N 1
ATOM 4399 C CA . SER B 1 24 ? 4.742 -15.438 16.281 1 89.44 24 SER B CA 1
ATOM 4400 C C . SER B 1 24 ? 4.055 -14.078 16.219 1 89.44 24 SER B C 1
ATOM 4402 O O . SER B 1 24 ? 3.227 -13.836 15.336 1 89.44 24 SER B O 1
ATOM 4404 N N . SER B 1 25 ? 4.43 -13.18 17.156 1 89.12 25 SER B N 1
ATOM 4405 C CA . SER B 1 25 ? 3.84 -11.844 17.188 1 89.12 25 SER B CA 1
ATOM 4406 C C . SER B 1 25 ? 4.215 -11.047 15.953 1 89.12 25 SER B C 1
ATOM 4408 O O . SER B 1 25 ? 3.379 -10.336 15.383 1 89.12 25 SER B O 1
ATOM 4410 N N . VAL B 1 26 ? 5.469 -11.195 15.508 1 90.38 26 VAL B N 1
ATOM 4411 C CA . VAL B 1 26 ? 5.949 -10.492 14.328 1 90.38 26 VAL B CA 1
ATOM 4412 C C . VAL B 1 26 ? 5.273 -11.062 13.078 1 90.38 26 VAL B C 1
ATOM 4414 O O . VAL B 1 26 ? 4.867 -10.305 12.188 1 90.38 26 VAL B O 1
ATOM 4417 N N . LEU B 1 27 ? 5.109 -12.383 13.047 1 93.31 27 LEU B N 1
ATOM 4418 C CA . LEU B 1 27 ? 4.48 -13.031 11.898 1 93.31 27 LEU B CA 1
ATOM 4419 C C . LEU B 1 27 ? 3.018 -12.625 11.781 1 93.31 27 LEU B C 1
ATOM 4421 O O . LEU B 1 27 ? 2.539 -12.336 10.68 1 93.31 27 LEU B O 1
ATOM 4425 N N . VAL B 1 28 ? 2.316 -12.578 12.898 1 95.06 28 VAL B N 1
ATOM 4426 C CA . VAL B 1 28 ? 0.907 -12.203 12.93 1 95.06 28 VAL B CA 1
ATOM 4427 C C . VAL B 1 28 ? 0.753 -10.742 12.508 1 95.06 28 VAL B C 1
ATOM 4429 O O . VAL B 1 28 ? -0.13 -10.406 11.711 1 95.06 28 VAL B O 1
ATOM 4432 N N . GLU B 1 29 ? 1.644 -9.891 13.031 1 94.94 29 GLU B N 1
ATOM 4433 C CA . GLU B 1 29 ? 1.598 -8.477 12.672 1 94.94 29 GLU B CA 1
ATOM 4434 C C . GLU B 1 29 ? 1.854 -8.281 11.18 1 94.94 29 GLU B C 1
ATOM 4436 O O . GLU B 1 29 ? 1.141 -7.523 10.516 1 94.94 29 GLU B O 1
ATOM 4441 N N . ALA B 1 30 ? 2.848 -8.953 10.648 1 95.81 30 ALA B N 1
ATOM 4442 C CA . ALA B 1 30 ? 3.182 -8.859 9.234 1 95.81 30 ALA B CA 1
ATOM 4443 C C . ALA B 1 30 ? 2.02 -9.336 8.367 1 95.81 30 ALA B C 1
ATOM 4445 O O . ALA B 1 30 ? 1.604 -8.633 7.438 1 95.81 30 ALA B O 1
ATOM 4446 N N . ALA B 1 31 ? 1.46 -10.508 8.711 1 97.12 31 ALA B N 1
ATOM 4447 C CA . ALA B 1 31 ? 0.373 -11.094 7.934 1 97.12 31 ALA B CA 1
ATOM 4448 C C . ALA B 1 31 ? -0.868 -10.211 7.965 1 97.12 31 ALA B C 1
ATOM 4450 O O . ALA B 1 31 ? -1.457 -9.914 6.922 1 97.12 31 ALA B O 1
ATOM 4451 N N . GLY B 1 32 ? -1.242 -9.758 9.18 1 97.81 32 GLY B N 1
ATOM 4452 C CA . GLY B 1 32 ? -2.42 -8.914 9.32 1 97.81 32 GLY B CA 1
ATOM 4453 C C . GLY B 1 32 ? -2.307 -7.598 8.578 1 97.81 32 GLY B C 1
ATOM 4454 O O . GLY B 1 32 ? -3.254 -7.168 7.918 1 97.81 32 GLY B O 1
ATOM 4455 N N . ARG B 1 33 ? -1.166 -6.957 8.641 1 97.25 33 ARG B N 1
ATOM 4456 C CA . ARG B 1 33 ? -0.96 -5.672 7.98 1 97.25 33 ARG B CA 1
ATOM 4457 C C . ARG B 1 33 ? -0.936 -5.832 6.461 1 97.25 33 ARG B C 1
ATOM 4459 O O . ARG B 1 33 ? -1.483 -5 5.734 1 97.25 33 ARG B O 1
ATOM 4466 N N . GLU B 1 34 ? -0.256 -6.879 5.973 1 97.25 34 GLU B N 1
ATOM 4467 C CA . GLU B 1 34 ? -0.236 -7.109 4.531 1 97.25 34 GLU B CA 1
ATOM 4468 C C . GLU B 1 34 ? -1.633 -7.426 4.004 1 97.25 34 GLU B C 1
ATOM 4470 O O . GLU B 1 34 ? -1.979 -7.039 2.885 1 97.25 34 GLU B O 1
ATOM 4475 N N . CYS B 1 35 ? -2.43 -8.164 4.805 1 98.12 35 CYS B N 1
ATOM 4476 C CA . CYS B 1 35 ? -3.822 -8.383 4.434 1 98.12 35 CYS B CA 1
ATOM 4477 C C . CYS B 1 35 ? -4.582 -7.066 4.336 1 98.12 35 CYS B C 1
ATOM 4479 O O . CYS B 1 35 ? -5.328 -6.844 3.381 1 98.12 35 CYS B O 1
ATOM 4481 N N . ALA B 1 36 ? -4.375 -6.215 5.34 1 97.75 36 ALA B N 1
ATOM 4482 C CA . ALA B 1 36 ? -5.035 -4.91 5.324 1 97.75 36 ALA B CA 1
ATOM 4483 C C . ALA B 1 36 ? -4.645 -4.109 4.086 1 97.75 36 ALA B C 1
ATOM 4485 O O . ALA B 1 36 ? -5.504 -3.533 3.416 1 97.75 36 ALA B O 1
ATOM 4486 N N . ASN B 1 37 ? -3.373 -4.078 3.795 1 95.62 37 ASN B N 1
ATOM 4487 C CA . ASN B 1 37 ? -2.881 -3.34 2.637 1 95.62 37 ASN B CA 1
ATOM 4488 C C . ASN B 1 37 ? -3.469 -3.879 1.336 1 95.62 37 ASN B C 1
ATOM 4490 O O . ASN B 1 37 ? -3.838 -3.105 0.45 1 95.62 37 ASN B O 1
ATOM 4494 N N . SER B 1 38 ? -3.543 -5.223 1.228 1 96.25 38 SER B N 1
ATOM 4495 C CA . SER B 1 38 ? -4.145 -5.84 0.05 1 96.25 38 SER B CA 1
ATOM 4496 C C . SER B 1 38 ? -5.621 -5.477 -0.073 1 96.25 38 SER B C 1
ATOM 4498 O O . SER B 1 38 ? -6.109 -5.203 -1.172 1 96.25 38 SER B O 1
ATOM 4500 N N . LEU B 1 39 ? -6.332 -5.5 1.02 1 96.81 39 LEU B N 1
ATOM 4501 C CA . LEU B 1 39 ? -7.746 -5.141 1.03 1 96.81 39 LEU B CA 1
ATOM 4502 C C . LEU B 1 39 ? -7.938 -3.684 0.632 1 96.81 39 LEU B C 1
ATOM 4504 O O . LEU B 1 39 ? -8.836 -3.365 -0.153 1 96.81 39 LEU B O 1
ATOM 4508 N N . ILE B 1 40 ? -7.098 -2.754 1.15 1 95.06 40 ILE B N 1
ATOM 4509 C CA . ILE B 1 40 ? -7.164 -1.326 0.858 1 95.06 40 ILE B CA 1
ATOM 4510 C C . ILE B 1 40 ? -6.961 -1.096 -0.638 1 95.06 40 ILE B C 1
ATOM 4512 O O . ILE B 1 40 ? -7.621 -0.242 -1.235 1 95.06 40 ILE B O 1
ATOM 4516 N N . ALA B 1 41 ? -6.055 -1.853 -1.239 1 93 41 ALA B N 1
ATOM 4517 C CA . ALA B 1 41 ? -5.762 -1.712 -2.662 1 93 41 ALA B CA 1
ATOM 4518 C C . ALA B 1 41 ? -7.004 -1.97 -3.508 1 93 41 ALA B C 1
ATOM 4520 O O . ALA B 1 41 ? -7.141 -1.427 -4.609 1 93 41 ALA B O 1
ATOM 4521 N N . VAL B 1 42 ? -7.965 -2.793 -3.014 1 94.31 42 VAL B N 1
ATOM 4522 C CA . VAL B 1 42 ? -9.172 -3.104 -3.779 1 94.31 42 VAL B CA 1
ATOM 4523 C C . VAL B 1 42 ? -10.398 -2.541 -3.064 1 94.31 42 VAL B C 1
ATOM 4525 O O . VAL B 1 42 ? -11.516 -3.014 -3.275 1 94.31 42 VAL B O 1
ATOM 4528 N N . TRP B 1 43 ? -10.18 -1.593 -2.219 1 92.88 43 TRP B N 1
ATOM 4529 C CA . TRP B 1 43 ? -11.203 -1.057 -1.329 1 92.88 43 TRP B CA 1
ATOM 4530 C C . TRP B 1 43 ? -12.406 -0.556 -2.121 1 92.88 43 TRP B C 1
ATOM 4532 O O . TRP B 1 43 ? -13.555 -0.856 -1.778 1 92.88 43 TRP B O 1
ATOM 4542 N N . SER B 1 44 ? -12.227 0.165 -3.262 1 89.88 44 SER B N 1
ATOM 4543 C CA . SER B 1 44 ? -13.305 0.749 -4.059 1 89.88 44 SER B CA 1
ATOM 4544 C C . SER B 1 44 ? -14.18 -0.332 -4.676 1 89.88 44 SER B C 1
ATOM 4546 O O . SER B 1 44 ? -15.375 -0.116 -4.902 1 89.88 44 SER B O 1
ATOM 4548 N N . GLN B 1 45 ? -13.586 -1.566 -4.875 1 90.06 45 GLN B N 1
ATOM 4549 C CA . GLN B 1 45 ? -14.312 -2.658 -5.516 1 90.06 45 GLN B CA 1
ATOM 4550 C C . GLN B 1 45 ? -15.086 -3.48 -4.488 1 90.06 45 GLN B C 1
ATOM 4552 O O . GLN B 1 45 ? -16.125 -4.074 -4.809 1 90.06 45 GLN B O 1
ATOM 4557 N N . ILE B 1 46 ? -14.586 -3.475 -3.27 1 91.25 46 ILE B N 1
ATOM 4558 C CA . ILE B 1 46 ? -15.141 -4.398 -2.283 1 91.25 46 ILE B CA 1
ATOM 4559 C C . ILE B 1 46 ? -16.203 -3.684 -1.451 1 91.25 46 ILE B C 1
ATOM 4561 O O . ILE B 1 46 ? -17.188 -4.297 -1.029 1 91.25 46 ILE B O 1
ATOM 4565 N N . VAL B 1 47 ? -15.977 -2.402 -1.179 1 89.56 47 VAL B N 1
ATOM 4566 C CA . VAL B 1 47 ? -16.953 -1.652 -0.395 1 89.56 47 VAL B CA 1
ATOM 4567 C C . VAL B 1 47 ? -18.234 -1.468 -1.204 1 89.56 47 VAL B C 1
ATOM 4569 O O . VAL B 1 47 ? -18.188 -1.048 -2.363 1 89.56 47 VAL B O 1
ATOM 4572 N N . PRO B 1 48 ? -19.281 -1.824 -0.631 1 86.25 48 PRO B N 1
ATOM 4573 C CA . PRO B 1 48 ? -20.547 -1.738 -1.354 1 86.25 48 PRO B CA 1
ATOM 4574 C C . PRO B 1 48 ? -20.875 -0.322 -1.829 1 86.25 48 PRO B C 1
ATOM 4576 O O . PRO B 1 48 ? -20.578 0.649 -1.128 1 86.25 48 PRO B O 1
ATOM 4579 N N . GLU B 1 49 ? -21.484 -0.13 -2.902 1 78.38 49 GLU B N 1
ATOM 4580 C CA . GLU B 1 49 ? -21.844 1.143 -3.518 1 78.38 49 GLU B CA 1
ATOM 4581 C C . GLU B 1 49 ? -22.766 1.956 -2.605 1 78.38 49 GLU B C 1
ATOM 4583 O O . GLU B 1 49 ? -22.672 3.186 -2.57 1 78.38 49 GLU B O 1
ATOM 4588 N N . THR B 1 50 ? -23.578 1.28 -1.88 1 77.31 50 THR B N 1
ATOM 4589 C CA . THR B 1 50 ? -24.547 1.933 -0.997 1 77.31 50 THR B CA 1
ATOM 4590 C C . THR B 1 50 ? -23.828 2.748 0.075 1 77.31 50 THR B C 1
ATOM 4592 O O . THR B 1 50 ? -24.344 3.766 0.539 1 77.31 50 THR B O 1
ATOM 4595 N N . VAL B 1 51 ? -22.656 2.363 0.354 1 78.44 51 VAL B N 1
ATOM 4596 C CA . VAL B 1 51 ? -21.875 3.053 1.378 1 78.44 51 VAL B CA 1
ATOM 4597 C C . VAL B 1 51 ? -21.141 4.238 0.757 1 78.44 51 VAL B C 1
ATOM 4599 O O . VAL B 1 51 ? -21.062 5.312 1.358 1 78.44 51 VAL B O 1
ATOM 4602 N N . LYS B 1 52 ? -20.688 4.09 -0.421 1 73.25 52 LYS B N 1
ATOM 4603 C CA . LYS B 1 52 ? -19.922 5.121 -1.106 1 73.25 52 LYS B CA 1
ATOM 4604 C C . LYS B 1 52 ? -20.766 6.371 -1.345 1 73.25 52 LYS B C 1
ATOM 4606 O O . LYS B 1 52 ? -20.25 7.492 -1.303 1 73.25 52 LYS B O 1
ATOM 4611 N N . THR B 1 53 ? -21.969 6.113 -1.509 1 69.5 53 THR B N 1
ATOM 4612 C CA . THR B 1 53 ? -22.859 7.195 -1.891 1 69.5 53 THR B CA 1
ATOM 4613 C C . THR B 1 53 ? -23.562 7.781 -0.664 1 69.5 53 THR B C 1
ATOM 4615 O O . THR B 1 53 ? -24.234 8.812 -0.756 1 69.5 53 THR B O 1
ATOM 4618 N N . SER B 1 54 ? -23.312 7.035 0.376 1 68.12 54 SER B N 1
ATOM 4619 C CA . SER B 1 54 ? -24 7.484 1.589 1 68.12 54 SER B CA 1
ATOM 4620 C C . SER B 1 54 ? -23.047 8.258 2.498 1 68.12 54 SER B C 1
ATOM 4622 O O . SER B 1 54 ? -21.828 8.195 2.322 1 68.12 54 SER B O 1
ATOM 4624 N N . THR B 1 55 ? -23.578 9.094 3.279 1 67.75 55 THR B N 1
ATOM 4625 C CA . THR B 1 55 ? -22.812 9.852 4.27 1 67.75 55 THR B CA 1
ATOM 4626 C C . THR B 1 55 ? -22.484 8.977 5.48 1 67.75 55 THR B C 1
ATOM 4628 O O . THR B 1 55 ? -21.797 9.414 6.398 1 67.75 55 THR B O 1
ATOM 4631 N N . ARG B 1 56 ? -23.016 7.633 5.254 1 75 56 ARG B N 1
ATOM 4632 C CA . ARG B 1 56 ? -22.812 6.789 6.426 1 75 56 ARG B CA 1
ATOM 4633 C C . ARG B 1 56 ? -21.453 6.098 6.363 1 75 56 ARG B C 1
ATOM 4635 O O . ARG B 1 56 ? -20.953 5.793 5.281 1 75 56 ARG B O 1
ATOM 4642 N N . SER B 1 57 ? -20.906 5.766 7.594 1 82.56 57 SER B N 1
ATOM 4643 C CA . SER B 1 57 ? -19.641 5.059 7.703 1 82.56 57 SER B CA 1
ATOM 4644 C C . SER B 1 57 ? -19.828 3.559 7.508 1 82.56 57 SER B C 1
ATOM 4646 O O . SER B 1 57 ? -20.891 3.014 7.801 1 82.56 57 SER B O 1
ATOM 4648 N N . LEU B 1 58 ? -18.969 2.926 6.98 1 89.5 58 LEU B N 1
ATOM 4649 C CA . LEU B 1 58 ? -18.906 1.492 6.715 1 89.5 58 LEU B CA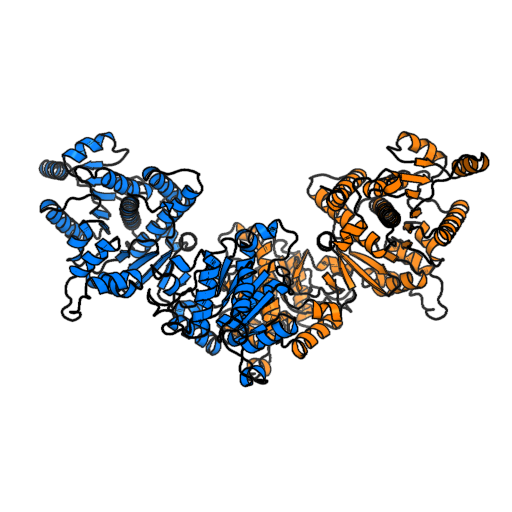 1
ATOM 4650 C C . LEU B 1 58 ? -18.953 0.694 8.016 1 89.5 58 LEU B C 1
ATOM 4652 O O . LEU B 1 58 ? -18.25 1.012 8.969 1 89.5 58 LEU B O 1
ATOM 4656 N N . SER B 1 59 ? -19.906 -0.257 8.125 1 93.31 59 SER B N 1
ATOM 4657 C CA . SER B 1 59 ? -20 -1.158 9.266 1 93.31 59 SER B CA 1
ATOM 4658 C C . SER B 1 59 ? -19.219 -2.447 9.016 1 93.31 59 SER B C 1
ATOM 4660 O O . SER B 1 59 ? -19.469 -3.146 8.031 1 93.31 59 SER B O 1
ATOM 4662 N N . ILE B 1 60 ? -18.297 -2.812 9.953 1 96.5 60 ILE B N 1
ATOM 4663 C CA . ILE B 1 60 ? -17.438 -3.982 9.781 1 96.5 60 ILE B CA 1
ATOM 4664 C C . ILE B 1 60 ? -17.594 -4.914 10.984 1 96.5 60 ILE B C 1
ATOM 4666 O O . ILE B 1 60 ? -17.531 -4.465 12.133 1 96.5 60 ILE B O 1
ATOM 4670 N N . ILE B 1 61 ? -17.781 -6.203 10.719 1 97.69 61 ILE B N 1
ATOM 4671 C CA . ILE B 1 61 ? -17.797 -7.223 11.766 1 97.69 61 ILE B CA 1
ATOM 4672 C C . ILE B 1 61 ? -16.656 -8.219 11.523 1 97.69 61 ILE B C 1
ATOM 4674 O O . ILE B 1 61 ? -16.531 -8.758 10.422 1 97.69 61 ILE B O 1
ATOM 4678 N N . LEU B 1 62 ? -15.828 -8.352 12.461 1 98.5 62 LEU B N 1
ATOM 4679 C CA . LEU B 1 62 ? -14.82 -9.414 12.453 1 98.5 62 LEU B CA 1
ATOM 4680 C C . LEU B 1 62 ? -15.289 -10.609 13.273 1 98.5 62 LEU B C 1
ATOM 4682 O O . LEU B 1 62 ? -15.625 -10.469 14.453 1 98.5 62 LEU B O 1
ATOM 4686 N N . VAL B 1 63 ? -15.406 -11.758 12.648 1 98.62 63 VAL B N 1
ATOM 4687 C CA . VAL B 1 63 ? -15.656 -12.992 13.391 1 98.62 63 VAL B CA 1
ATOM 4688 C C . VAL B 1 63 ? -14.344 -13.75 13.586 1 98.62 63 VAL B C 1
ATOM 4690 O O . VAL B 1 63 ? -13.625 -14.023 12.617 1 98.62 63 VAL B O 1
ATOM 4693 N N . ALA B 1 64 ? -14.023 -14.016 14.82 1 98.12 64 ALA B N 1
ATOM 4694 C CA . ALA B 1 64 ? -12.695 -14.508 15.156 1 98.12 64 ALA B CA 1
ATOM 4695 C C . ALA B 1 64 ? -12.781 -15.82 15.93 1 98.12 64 ALA B C 1
ATOM 4697 O O . ALA B 1 64 ? -13.609 -15.969 16.828 1 98.12 64 ALA B O 1
ATOM 4698 N N . GLY B 1 65 ? -11.945 -16.797 15.523 1 96.69 65 GLY B N 1
ATOM 4699 C CA . GLY B 1 65 ? -11.828 -18.047 16.234 1 96.69 65 GLY B CA 1
ATOM 4700 C C . GLY B 1 65 ? -10.758 -18.031 17.312 1 96.69 65 GLY B C 1
ATOM 4701 O O . GLY B 1 65 ? -10.578 -17.016 18 1 96.69 65 GLY B O 1
ATOM 4702 N N . SER B 1 66 ? -10.062 -19.172 17.5 1 93 66 SER B N 1
ATOM 4703 C CA . SER B 1 66 ? -9.18 -19.312 18.656 1 93 66 SER B CA 1
ATOM 4704 C C . SER B 1 66 ? -7.711 -19.344 18.219 1 93 66 SER B C 1
ATOM 4706 O O . SER B 1 66 ? -6.816 -19.391 19.078 1 93 66 SER B O 1
ATOM 4708 N N . GLY B 1 67 ? -7.465 -19.281 17 1 90.94 67 GLY B N 1
ATOM 4709 C CA . GLY B 1 67 ? -6.094 -19.453 16.547 1 90.94 67 GLY B CA 1
ATOM 4710 C C . GLY B 1 67 ? -5.477 -18.188 16 1 90.94 67 GLY B C 1
ATOM 4711 O O . GLY B 1 67 ? -5.98 -17.094 16.25 1 90.94 67 GLY B O 1
ATOM 4712 N N . ASN B 1 68 ? -4.348 -18.344 15.305 1 91.81 68 ASN B N 1
ATOM 4713 C CA . ASN B 1 68 ? -3.586 -17.219 14.766 1 91.81 68 ASN B CA 1
ATOM 4714 C C . ASN B 1 68 ? -4.328 -16.531 13.625 1 91.81 68 ASN B C 1
ATOM 4716 O O . ASN B 1 68 ? -4.113 -15.344 13.359 1 91.81 68 ASN B O 1
ATOM 4720 N N . ASN B 1 69 ? -5.207 -17.297 12.961 1 95.62 69 ASN B N 1
ATOM 4721 C CA . ASN B 1 69 ? -6.016 -16.656 11.938 1 95.62 69 ASN B CA 1
ATOM 4722 C C . ASN B 1 69 ? -6.867 -15.531 12.523 1 95.62 69 ASN B C 1
ATOM 4724 O O . ASN B 1 69 ? -7.043 -14.484 11.898 1 95.62 69 ASN B O 1
ATOM 4728 N N . ALA B 1 70 ? -7.359 -15.805 13.742 1 97.44 70 ALA B N 1
ATOM 4729 C CA . ALA B 1 70 ? -8.102 -14.773 14.461 1 97.44 70 ALA B CA 1
ATOM 4730 C C . ALA B 1 70 ? -7.219 -13.555 14.734 1 97.44 70 ALA B C 1
ATOM 4732 O O . ALA B 1 70 ? -7.652 -12.414 14.547 1 97.44 70 ALA B O 1
ATOM 4733 N N . ALA B 1 71 ? -6.008 -13.852 15.172 1 96.75 71 ALA B N 1
ATOM 4734 C CA . ALA B 1 71 ? -5.062 -12.766 15.445 1 96.75 71 ALA B CA 1
ATOM 4735 C C . ALA B 1 71 ? -4.773 -11.961 14.18 1 96.75 71 ALA B C 1
ATOM 4737 O O . ALA B 1 71 ? -4.734 -10.734 14.219 1 96.75 71 ALA B O 1
ATOM 4738 N N . ASP B 1 72 ? -4.629 -12.656 13.031 1 97.81 72 ASP B N 1
ATOM 4739 C CA . ASP B 1 72 ? -4.41 -11.984 11.75 1 97.81 72 ASP B CA 1
ATOM 4740 C C . ASP B 1 72 ? -5.57 -11.039 11.422 1 97.81 72 ASP B C 1
ATOM 4742 O O . ASP B 1 72 ? -5.352 -9.906 11 1 97.81 72 ASP B O 1
ATOM 4746 N N . GLY B 1 73 ? -6.746 -11.578 11.609 1 98.44 73 GLY B N 1
ATOM 4747 C CA . GLY B 1 73 ? -7.93 -10.773 11.359 1 98.44 73 GLY B CA 1
ATOM 4748 C C . GLY B 1 73 ? -8.008 -9.547 12.25 1 98.44 73 GLY B C 1
ATOM 4749 O O . GLY B 1 73 ? -8.391 -8.469 11.797 1 98.44 73 GLY B O 1
ATOM 4750 N N . MET B 1 74 ? -7.652 -9.719 13.547 1 97.88 74 MET B N 1
ATOM 4751 C CA . MET B 1 74 ? -7.68 -8.602 14.492 1 97.88 74 MET B CA 1
ATOM 4752 C C . MET B 1 74 ? -6.664 -7.531 14.102 1 97.88 74 MET B C 1
ATOM 4754 O O . MET B 1 74 ? -6.949 -6.34 14.195 1 97.88 74 MET B O 1
ATOM 4758 N N . VAL B 1 75 ? -5.473 -7.969 13.656 1 97.69 75 VAL B N 1
ATOM 4759 C CA . VAL B 1 75 ? -4.453 -7.02 13.211 1 97.69 75 VAL B CA 1
ATOM 4760 C C . VAL B 1 75 ? -4.941 -6.285 11.969 1 97.69 75 VAL B C 1
ATOM 4762 O O . VAL B 1 75 ? -4.727 -5.082 11.828 1 97.69 75 VAL B O 1
ATOM 4765 N N . LEU B 1 76 ? -5.578 -7.07 11.047 1 98.25 76 LEU B N 1
ATOM 4766 C CA . LEU B 1 76 ? -6.141 -6.441 9.859 1 98.25 76 LEU B CA 1
ATOM 4767 C C . LEU B 1 76 ? -7.125 -5.34 10.234 1 98.25 76 LEU B C 1
ATOM 4769 O O . LEU B 1 76 ? -7.023 -4.219 9.734 1 98.25 76 LEU B O 1
ATOM 4773 N N . LEU B 1 77 ? -8.07 -5.613 11.109 1 97.94 77 LEU B N 1
ATOM 4774 C CA . LEU B 1 77 ? -9.07 -4.641 11.547 1 97.94 77 LEU B CA 1
ATOM 4775 C C . LEU B 1 77 ? -8.398 -3.438 12.203 1 97.94 77 LEU B C 1
ATOM 4777 O O . LEU B 1 77 ? -8.711 -2.291 11.883 1 97.94 77 LEU B O 1
ATOM 4781 N N . LYS B 1 78 ? -7.457 -3.721 13.141 1 96.44 78 LYS B N 1
ATOM 4782 C CA . LYS B 1 78 ? -6.688 -2.67 13.797 1 96.44 78 LYS B CA 1
ATOM 4783 C C . LYS B 1 78 ? -6.02 -1.753 12.781 1 96.44 78 LYS B C 1
ATOM 4785 O O . LYS B 1 78 ? -6.109 -0.528 12.883 1 96.44 78 LYS B O 1
ATOM 4790 N N . THR B 1 79 ? -5.391 -2.338 11.797 1 96.81 79 THR B N 1
ATOM 4791 C CA . THR B 1 79 ? -4.645 -1.593 10.789 1 96.81 79 THR B CA 1
ATOM 4792 C C . THR B 1 79 ? -5.582 -0.717 9.961 1 96.81 79 THR B C 1
ATOM 4794 O O . THR B 1 79 ? -5.27 0.444 9.688 1 96.81 79 THR B O 1
ATOM 4797 N N . LEU B 1 80 ? -6.773 -1.254 9.562 1 96.06 80 LEU B N 1
ATOM 4798 C CA . LEU B 1 80 ? -7.758 -0.476 8.82 1 96.06 80 LEU B CA 1
ATOM 4799 C C . LEU B 1 80 ? -8.18 0.761 9.609 1 96.06 80 LEU B C 1
ATOM 4801 O O . LEU B 1 80 ? -8.32 1.846 9.039 1 96.06 80 LEU B O 1
ATOM 4805 N N . ILE B 1 81 ? -8.367 0.604 10.891 1 94.62 81 ILE B N 1
ATOM 4806 C CA . ILE B 1 81 ? -8.789 1.696 11.766 1 94.62 81 ILE B CA 1
ATOM 4807 C C . ILE B 1 81 ? -7.668 2.725 11.883 1 94.62 81 ILE B C 1
ATOM 4809 O O . ILE B 1 81 ? -7.902 3.926 11.727 1 94.62 81 ILE B O 1
ATOM 4813 N N . LEU B 1 82 ? -6.477 2.217 12.117 1 93.75 82 LEU B N 1
ATOM 4814 C CA . LEU B 1 82 ? -5.328 3.094 12.312 1 93.75 82 LEU B CA 1
ATOM 4815 C C . LEU B 1 82 ? -5.047 3.906 11.047 1 93.75 82 LEU B C 1
ATOM 4817 O O . LEU B 1 82 ? -4.551 5.035 11.133 1 93.75 82 LEU B O 1
ATOM 4821 N N . LYS B 1 83 ? -5.41 3.354 9.953 1 92.56 83 LYS B N 1
ATOM 4822 C CA . LYS B 1 83 ? -5.148 4.027 8.68 1 92.56 83 LYS B CA 1
ATOM 4823 C C . LYS B 1 83 ? -6.352 4.855 8.242 1 92.56 83 LYS B C 1
ATOM 4825 O O . LYS B 1 83 ? -6.336 5.453 7.16 1 92.56 83 LYS B O 1
ATOM 4830 N N . GLY B 1 84 ? -7.492 4.832 8.969 1 88.75 84 GLY B N 1
ATOM 4831 C CA . GLY B 1 84 ? -8.617 5.723 8.758 1 88.75 84 GLY B CA 1
ATOM 4832 C C . GLY B 1 84 ? -9.641 5.172 7.781 1 88.75 84 GLY B C 1
ATOM 4833 O O . GLY B 1 84 ? -10.484 5.918 7.273 1 88.75 84 GLY B O 1
ATOM 4834 N N . PHE B 1 85 ? -9.602 3.869 7.492 1 89.62 85 PHE B N 1
ATOM 4835 C CA . PHE B 1 85 ? -10.516 3.289 6.516 1 89.62 85 PHE B CA 1
ATOM 4836 C C . PHE B 1 85 ? -11.812 2.844 7.188 1 89.62 85 PHE B C 1
ATOM 4838 O O . PHE B 1 85 ? -12.812 2.584 6.516 1 89.62 85 PHE B O 1
ATOM 4845 N N . CYS B 1 86 ? -11.727 2.795 8.523 1 89.56 86 CYS B N 1
ATOM 4846 C CA . CYS B 1 86 ? -12.906 2.367 9.258 1 89.56 86 CYS B CA 1
ATOM 4847 C C . CYS B 1 86 ? -13.133 3.244 10.484 1 89.56 86 CYS B C 1
ATOM 4849 O O . CYS B 1 86 ? -12.18 3.715 11.102 1 89.56 86 CYS B O 1
ATOM 4851 N N . ASN B 1 87 ? -14.414 3.502 10.727 1 89.81 87 ASN B N 1
ATOM 4852 C CA . ASN B 1 87 ? -14.812 4.164 11.961 1 89.81 87 ASN B CA 1
ATOM 4853 C C . ASN B 1 87 ? -14.93 3.172 13.117 1 89.81 87 ASN B C 1
ATOM 4855 O O . ASN B 1 87 ? -15.711 2.221 13.039 1 89.81 87 ASN B O 1
ATOM 4859 N N . ILE B 1 88 ? -14.219 3.414 14.094 1 90.62 88 ILE B N 1
ATOM 4860 C CA . ILE B 1 88 ? -14.117 2.508 15.234 1 90.62 88 ILE B CA 1
ATOM 4861 C C . ILE B 1 88 ? -15.508 2.27 15.828 1 90.62 88 ILE B C 1
ATOM 4863 O O . ILE B 1 88 ? -15.805 1.174 16.312 1 90.62 88 ILE B O 1
ATOM 4867 N N . LEU B 1 89 ? -16.406 3.232 15.711 1 91.06 89 LEU B N 1
ATOM 4868 C CA . LEU B 1 89 ? -17.734 3.156 16.312 1 91.06 89 LEU B CA 1
ATOM 4869 C C . LEU B 1 89 ? -18.625 2.193 15.531 1 91.06 89 LEU B C 1
ATOM 4871 O O . LEU B 1 89 ? -19.672 1.793 16.016 1 91.06 89 LEU B O 1
ATOM 4875 N N . ARG B 1 90 ? -18.188 1.783 14.406 1 93.75 90 ARG B N 1
ATOM 4876 C CA . ARG B 1 90 ? -19 0.913 13.562 1 93.75 90 ARG B CA 1
ATOM 4877 C C . ARG B 1 90 ? -18.312 -0.439 13.359 1 93.75 90 ARG B C 1
ATOM 4879 O O . ARG B 1 90 ? -18.641 -1.164 12.414 1 93.75 90 ARG B O 1
ATOM 4886 N N . CYS B 1 91 ? -17.375 -0.742 14.18 1 95.81 91 CYS B N 1
ATOM 4887 C CA . CYS B 1 91 ? -16.672 -2.025 14.133 1 95.81 91 CYS B CA 1
ATOM 4888 C C . CYS B 1 91 ? -17.047 -2.885 15.336 1 95.81 91 CYS B C 1
ATOM 4890 O O . CYS B 1 91 ? -17.25 -2.369 16.438 1 95.81 91 CYS B O 1
ATOM 4892 N N . LYS B 1 92 ? -17.172 -4.168 15.148 1 97.12 92 LYS B N 1
ATOM 4893 C CA . LYS B 1 92 ? -17.406 -5.133 16.219 1 97.12 92 LYS B CA 1
ATOM 4894 C C . LYS B 1 92 ? -16.625 -6.418 15.984 1 97.12 92 LYS B C 1
ATOM 4896 O O . LYS B 1 92 ? -16.328 -6.773 14.836 1 97.12 92 LYS B O 1
ATOM 4901 N N . VAL B 1 93 ? -16.25 -7.031 17.062 1 98 93 VAL B N 1
ATOM 4902 C CA . VAL B 1 93 ? -15.609 -8.344 17.016 1 98 93 VAL B CA 1
ATOM 4903 C C . VAL B 1 93 ? -16.516 -9.383 17.688 1 98 93 VAL B C 1
ATOM 4905 O O . VAL B 1 93 ? -16.984 -9.172 18.797 1 98 93 VAL B O 1
ATOM 4908 N N . ILE B 1 94 ? -16.844 -10.414 16.969 1 98.12 94 ILE B N 1
ATOM 4909 C CA . ILE B 1 94 ? -17.594 -11.539 17.531 1 98.12 94 ILE B CA 1
ATOM 4910 C C . ILE B 1 94 ? -16.656 -12.734 17.719 1 98.12 94 ILE B C 1
ATOM 4912 O O . ILE B 1 94 ? -16.109 -13.258 16.75 1 98.12 94 ILE B O 1
ATOM 4916 N N . LEU B 1 95 ? -16.516 -13.164 18.938 1 97.75 95 LEU B N 1
ATOM 4917 C CA . LEU B 1 95 ? -15.656 -14.297 19.266 1 97.75 95 LEU B CA 1
ATOM 4918 C C . LEU B 1 95 ? -16.453 -15.594 19.266 1 97.75 95 LEU B C 1
ATOM 4920 O O . LEU B 1 95 ? -17.5 -15.688 19.906 1 97.75 95 LEU B O 1
ATOM 4924 N N . ALA B 1 96 ? -15.961 -16.578 18.5 1 97.31 96 ALA B N 1
ATOM 4925 C CA . ALA B 1 96 ? -16.594 -17.891 18.5 1 97.31 96 ALA B CA 1
ATOM 4926 C C . ALA B 1 96 ? -16.422 -18.578 19.859 1 97.31 96 ALA B C 1
ATOM 4928 O O . ALA B 1 96 ? -17.281 -19.359 20.281 1 97.31 96 ALA B O 1
ATOM 4929 N N . LYS B 1 97 ? -15.227 -18.359 20.484 1 93.81 97 LYS B N 1
ATOM 4930 C CA . LYS B 1 97 ? -14.867 -18.891 21.781 1 93.81 97 LYS B CA 1
ATOM 4931 C C . LYS B 1 97 ? -14.234 -17.828 22.672 1 93.81 97 LYS B C 1
ATOM 4933 O O . LYS B 1 97 ? -13.539 -16.938 22.172 1 93.81 97 LYS B O 1
ATOM 4938 N N . PRO B 1 98 ? -14.461 -17.953 23.969 1 91.56 98 PRO B N 1
ATOM 4939 C CA . PRO B 1 98 ? -13.844 -16.969 24.859 1 91.56 98 PRO B CA 1
ATOM 4940 C C . PRO B 1 98 ? -12.32 -17.078 24.891 1 91.56 98 PRO B C 1
ATOM 4942 O O . PRO B 1 98 ? -11.766 -18.141 24.594 1 91.56 98 PRO B O 1
ATOM 4945 N N . ILE B 1 99 ? -11.68 -16 25.125 1 89.69 99 ILE B N 1
ATOM 4946 C CA . ILE B 1 99 ? -10.242 -16.016 25.391 1 89.69 99 ILE B CA 1
ATOM 4947 C C . ILE B 1 99 ? -9.992 -16.422 26.844 1 89.69 99 ILE B C 1
ATOM 4949 O O . ILE B 1 99 ? -10.516 -15.789 27.766 1 89.69 99 ILE B O 1
ATOM 4953 N N . ALA B 1 100 ? -9.211 -17.406 27.016 1 86.19 100 ALA B N 1
ATOM 4954 C CA . ALA B 1 100 ? -8.977 -17.953 28.344 1 86.19 100 ALA B CA 1
ATOM 4955 C C . ALA B 1 100 ? -8.273 -16.938 29.25 1 86.19 100 ALA B C 1
ATOM 4957 O O . ALA B 1 100 ? -7.426 -16.172 28.781 1 86.19 100 ALA B O 1
ATOM 4958 N N . ASP B 1 101 ? -8.609 -16.922 30.422 1 82.25 101 ASP B N 1
ATOM 4959 C CA . ASP B 1 101 ? -7.992 -16.031 31.406 1 82.25 101 ASP B CA 1
ATOM 4960 C C . ASP B 1 101 ? -6.473 -16.203 31.422 1 82.25 101 ASP B C 1
ATOM 4962 O O . ASP B 1 101 ? -5.73 -15.234 31.562 1 82.25 101 ASP B O 1
ATOM 4966 N N . SER B 1 102 ? -6.086 -17.438 31.281 1 78.62 102 SER B N 1
ATOM 4967 C CA . SER B 1 102 ? -4.656 -17.734 31.281 1 78.62 102 SER B CA 1
ATOM 4968 C C . SER B 1 102 ? -3.961 -17.047 30.109 1 78.62 102 SER B C 1
ATOM 4970 O O . SER B 1 102 ? -2.828 -16.578 30.234 1 78.62 102 SER B O 1
ATOM 4972 N N . GLU B 1 103 ? -4.691 -17.016 29.062 1 81.31 103 GLU B N 1
ATOM 4973 C CA . GLU B 1 103 ? -4.164 -16.328 27.891 1 81.31 103 GLU B CA 1
ATOM 4974 C C . GLU B 1 103 ? -4.16 -14.82 28.078 1 81.31 103 GLU B C 1
ATOM 4976 O O . GLU B 1 103 ? -3.186 -14.148 27.734 1 81.31 103 GLU B O 1
ATOM 4981 N N . MET B 1 104 ? -5.078 -14.32 28.734 1 81.12 104 MET B N 1
ATOM 4982 C CA . MET B 1 104 ? -5.254 -12.883 28.922 1 81.12 104 MET B CA 1
ATOM 4983 C C . MET B 1 104 ? -4.258 -12.344 29.953 1 81.12 104 MET B C 1
ATOM 4985 O O . MET B 1 104 ? -3.793 -11.211 29.828 1 81.12 104 MET B O 1
ATOM 4989 N N . ASN B 1 105 ? -3.916 -13.18 30.875 1 76.31 105 ASN B N 1
ATOM 4990 C CA . ASN B 1 105 ? -3.096 -12.695 31.984 1 76.31 105 ASN B CA 1
ATOM 4991 C C . ASN B 1 105 ? -1.632 -13.094 31.812 1 76.31 105 ASN B C 1
ATOM 4993 O O . ASN B 1 105 ? -0.807 -12.844 32.688 1 76.31 105 ASN B O 1
ATOM 4997 N N . ALA B 1 106 ? -1.413 -13.766 30.719 1 72.31 106 ALA B N 1
ATOM 4998 C CA . ALA B 1 106 ? -0.028 -14.156 30.484 1 72.31 106 ALA B CA 1
ATOM 4999 C C . ALA B 1 106 ? 0.874 -12.938 30.328 1 72.31 106 ALA B C 1
ATOM 5001 O O . ALA B 1 106 ? 0.663 -12.109 29.438 1 72.31 106 ALA B O 1
ATOM 5002 N N . THR B 1 107 ? 1.746 -12.719 31.266 1 66.19 107 THR B N 1
ATOM 5003 C CA . THR B 1 107 ? 2.605 -11.539 31.25 1 66.19 107 THR B CA 1
ATOM 5004 C C . THR B 1 107 ? 3.902 -11.828 30.5 1 66.19 107 THR B C 1
ATOM 5006 O O . THR B 1 107 ? 4.395 -10.977 29.75 1 66.19 107 THR B O 1
ATOM 5009 N N . ALA B 1 108 ? 4.391 -13.07 30.703 1 64.81 108 ALA B N 1
ATOM 5010 C CA . ALA B 1 108 ? 5.723 -13.367 30.172 1 64.81 108 ALA B CA 1
ATOM 5011 C C . ALA B 1 108 ? 5.66 -13.695 28.688 1 64.81 108 ALA B C 1
ATOM 5013 O O . ALA B 1 108 ? 6.48 -13.211 27.906 1 64.81 108 ALA B O 1
ATOM 5014 N N . ASN B 1 109 ? 4.648 -14.477 28.281 1 73.25 109 ASN B N 1
ATOM 5015 C CA . ASN B 1 109 ? 4.582 -14.898 26.891 1 73.25 109 ASN B CA 1
ATOM 5016 C C . ASN B 1 109 ? 3.158 -14.82 26.344 1 73.25 109 ASN B C 1
ATOM 5018 O O . ASN B 1 109 ? 2.543 -15.852 26.062 1 73.25 109 ASN B O 1
ATOM 5022 N N . PRO B 1 110 ? 2.723 -13.648 26.219 1 81.88 110 PRO B N 1
ATOM 5023 C CA . PRO B 1 110 ? 1.359 -13.539 25.703 1 81.88 110 PRO B CA 1
ATOM 5024 C C . PRO B 1 110 ? 1.243 -14.023 24.25 1 81.88 110 PRO B C 1
ATOM 5026 O O . PRO B 1 110 ? 2.195 -13.898 23.484 1 81.88 110 PRO B O 1
ATOM 5029 N N . THR B 1 111 ? 0.107 -14.703 23.953 1 87.62 111 THR B N 1
ATOM 5030 C CA . THR B 1 111 ? -0.142 -15.102 22.578 1 87.62 111 THR B CA 1
ATOM 5031 C C . THR B 1 111 ? -0.417 -13.883 21.703 1 87.62 111 THR B C 1
ATOM 5033 O O . THR B 1 111 ? -0.923 -12.867 22.188 1 87.62 111 THR B O 1
ATOM 5036 N N . PRO B 1 112 ? -0.103 -14.023 20.438 1 89.38 112 PRO B N 1
ATOM 5037 C CA . PRO B 1 112 ? -0.421 -12.898 19.547 1 89.38 112 PRO B CA 1
ATOM 5038 C C . PRO B 1 112 ? -1.903 -12.531 19.578 1 89.38 112 PRO B C 1
ATOM 5040 O O . PRO B 1 112 ? -2.25 -11.344 19.531 1 89.38 112 PRO B O 1
ATOM 5043 N N . ARG B 1 113 ? -2.787 -13.516 19.688 1 92 113 ARG B N 1
ATOM 5044 C CA . ARG B 1 113 ? -4.227 -13.281 19.719 1 92 113 ARG B CA 1
ATOM 5045 C C . ARG B 1 113 ? -4.629 -12.445 20.922 1 92 113 ARG B C 1
ATOM 5047 O O . ARG B 1 113 ? -5.34 -11.445 20.781 1 92 113 ARG B O 1
ATOM 5054 N N . SER B 1 114 ? -4.117 -12.852 22.109 1 92.12 114 SER B N 1
ATOM 5055 C CA . SER B 1 114 ? -4.465 -12.125 23.328 1 92.12 114 SER B CA 1
ATOM 5056 C C . SER B 1 114 ? -3.908 -10.703 23.297 1 92.12 114 SER B C 1
ATOM 5058 O O . SER B 1 114 ? -4.547 -9.766 23.781 1 92.12 114 SER B O 1
ATOM 5060 N N . GLN B 1 115 ? -2.777 -10.531 22.719 1 89.44 115 GLN B N 1
ATOM 5061 C CA . GLN B 1 115 ? -2.145 -9.219 22.625 1 89.44 115 GLN B CA 1
ATOM 5062 C C . GLN B 1 115 ? -2.973 -8.258 21.781 1 89.44 115 GLN B C 1
ATOM 5064 O O . GLN B 1 115 ? -3.287 -7.152 22.219 1 89.44 115 GLN B O 1
ATOM 5069 N N . VAL B 1 116 ? -3.336 -8.688 20.609 1 93.69 116 VAL B N 1
ATOM 5070 C CA . VAL B 1 116 ? -4.07 -7.809 19.703 1 93.69 116 VAL B CA 1
ATOM 5071 C C . VAL B 1 116 ? -5.492 -7.602 20.234 1 93.69 116 VAL B C 1
ATOM 5073 O O . VAL B 1 116 ? -6.062 -6.52 20.078 1 93.69 116 VAL B O 1
ATOM 5076 N N . PHE B 1 117 ? -6.02 -8.672 20.891 1 94.31 117 PHE B N 1
ATOM 5077 C CA . PHE B 1 117 ? -7.348 -8.562 21.484 1 94.31 117 PHE B CA 1
ATOM 5078 C C . PHE B 1 117 ? -7.387 -7.434 22.516 1 94.31 117 PHE B C 1
ATOM 5080 O O . PHE B 1 117 ? -8.312 -6.621 22.516 1 94.31 117 PHE B O 1
ATOM 5087 N N . LYS B 1 118 ? -6.402 -7.352 23.344 1 92.19 118 LYS B N 1
ATOM 5088 C CA . LYS B 1 118 ? -6.316 -6.316 24.359 1 92.19 118 LYS B CA 1
ATOM 5089 C C . LYS B 1 118 ? -6.238 -4.926 23.734 1 92.19 118 LYS B C 1
ATOM 5091 O O . LYS B 1 118 ? -6.816 -3.973 24.25 1 92.19 118 LYS B O 1
ATOM 5096 N N . ILE B 1 119 ? -5.551 -4.816 22.656 1 92.25 119 ILE B N 1
ATOM 5097 C CA . ILE B 1 119 ? -5.414 -3.547 21.938 1 92.25 119 ILE B CA 1
ATOM 5098 C C . ILE B 1 119 ? -6.777 -3.098 21.422 1 92.25 119 ILE B C 1
ATOM 5100 O O . ILE B 1 119 ? -7.168 -1.942 21.609 1 92.25 119 ILE B O 1
ATOM 5104 N N . LEU B 1 120 ? -7.512 -4.055 20.797 1 94.94 120 LEU B N 1
ATOM 5105 C CA . LEU B 1 120 ? -8.828 -3.727 20.25 1 94.94 120 LEU B CA 1
ATOM 5106 C C . LEU B 1 120 ? -9.781 -3.305 21.359 1 94.94 120 LEU B C 1
ATOM 5108 O O . LEU B 1 120 ? -10.547 -2.354 21.188 1 94.94 120 LEU B O 1
ATOM 5112 N N . GLN B 1 121 ? -9.68 -4 22.453 1 93.12 121 GLN B N 1
ATOM 5113 C CA . GLN B 1 121 ? -10.508 -3.635 23.594 1 93.12 121 GLN B CA 1
ATOM 5114 C C . GLN B 1 121 ? -10.18 -2.223 24.078 1 93.12 121 GLN B C 1
ATOM 5116 O O . GLN B 1 121 ? -11.086 -1.43 24.344 1 93.12 121 GLN B O 1
ATOM 5121 N N . LYS B 1 122 ? -8.922 -1.951 24.188 1 91.81 122 LYS B N 1
ATOM 5122 C CA . LYS B 1 122 ? -8.477 -0.639 24.641 1 91.81 122 LYS B CA 1
ATOM 5123 C C . LYS B 1 122 ? -8.898 0.456 23.672 1 91.81 122 LYS B C 1
ATOM 5125 O O . LYS B 1 122 ? -9.164 1.59 24.078 1 91.81 122 LYS B O 1
ATOM 5130 N N . MET B 1 123 ? -8.992 0.128 22.422 1 92.69 123 MET B N 1
ATOM 5131 C CA . MET B 1 123 ? -9.422 1.072 21.391 1 92.69 123 MET B CA 1
ATOM 5132 C C . MET B 1 123 ? -10.914 1.354 21.5 1 92.69 123 MET B C 1
ATOM 5134 O O . MET B 1 123 ? -11.422 2.289 20.875 1 92.69 123 MET B O 1
ATOM 5138 N N . GLY B 1 124 ? -11.609 0.523 22.266 1 93 124 GLY B N 1
ATOM 5139 C CA . GLY B 1 124 ? -13.023 0.747 22.5 1 93 124 GLY B CA 1
ATOM 5140 C C . GLY B 1 124 ? -13.914 -0.033 21.547 1 93 124 GLY B C 1
ATOM 5141 O O . GLY B 1 124 ? -15.102 0.262 21.406 1 93 124 GLY B O 1
ATOM 5142 N N . ILE B 1 125 ? -13.383 -1.019 20.844 1 95.31 125 ILE B N 1
ATOM 5143 C CA . ILE B 1 125 ? -14.164 -1.837 19.922 1 95.31 125 ILE B CA 1
ATOM 5144 C C . ILE B 1 125 ? -14.945 -2.889 20.703 1 95.31 125 ILE B C 1
ATOM 5146 O O . ILE B 1 125 ? -14.367 -3.654 21.484 1 95.31 125 ILE B O 1
ATOM 5150 N N . PRO B 1 126 ? -16.25 -2.969 20.531 1 95.81 126 PRO B N 1
ATOM 5151 C CA . PRO B 1 126 ? -17.016 -4.012 21.219 1 95.81 126 PRO B CA 1
ATOM 5152 C C . PRO B 1 126 ? -16.578 -5.422 20.828 1 95.81 126 PRO B C 1
ATOM 5154 O O . PRO B 1 126 ? -16.516 -5.734 19.625 1 95.81 126 PRO B O 1
ATOM 5157 N N . CYS B 1 127 ? -16.219 -6.184 21.766 1 95.75 127 CYS B N 1
ATOM 5158 C CA . CYS B 1 127 ? -15.883 -7.59 21.594 1 95.75 127 CYS B CA 1
ATOM 5159 C C . CYS B 1 127 ? -16.906 -8.484 22.266 1 95.75 127 CYS B C 1
ATOM 5161 O O . CYS B 1 127 ? -16.906 -8.625 23.5 1 95.75 127 CYS B O 1
ATOM 5163 N N . LEU B 1 128 ? -17.719 -9.148 21.438 1 96.44 128 LEU B N 1
ATOM 5164 C CA . LEU B 1 128 ? -18.844 -9.922 21.953 1 96.44 128 LEU B CA 1
ATOM 5165 C C . LEU B 1 128 ? -18.594 -11.414 21.781 1 96.44 128 LEU B C 1
ATOM 5167 O O . LEU B 1 128 ? -17.953 -11.844 20.828 1 96.44 128 LEU B O 1
ATOM 5171 N N . LEU B 1 129 ? -19.109 -12.172 22.719 1 96.56 129 LEU B N 1
ATOM 5172 C CA . LEU B 1 129 ? -19.062 -13.625 22.641 1 96.56 129 LEU B CA 1
ATOM 5173 C C . LEU B 1 129 ? -20.312 -14.18 21.984 1 96.56 129 LEU B C 1
ATOM 5175 O O . LEU B 1 129 ? -21.438 -13.828 22.391 1 96.56 129 LEU B O 1
ATOM 5179 N N . TRP B 1 130 ? -20.078 -15.047 21 1 97 130 TRP B N 1
ATOM 5180 C CA . TRP B 1 130 ? -21.188 -15.594 20.234 1 97 130 TRP B CA 1
ATOM 5181 C C . TRP B 1 130 ? -22.234 -16.234 21.141 1 97 130 TRP B C 1
ATOM 5183 O O . TRP B 1 130 ? -23.438 -16 20.984 1 97 130 TRP B O 1
ATOM 5193 N N . GLN B 1 131 ? -21.797 -16.953 22.125 1 94.81 131 GLN B N 1
ATOM 5194 C CA . GLN B 1 131 ? -22.672 -17.719 23.016 1 94.81 131 GLN B CA 1
ATOM 5195 C C . GLN B 1 131 ? -23.531 -16.781 23.859 1 94.81 131 GLN B C 1
ATOM 5197 O O . GLN B 1 131 ? -24.562 -17.203 24.391 1 94.81 131 GLN B O 1
ATOM 5202 N N . ASP B 1 132 ? -23.125 -15.523 24 1 95.5 132 ASP B N 1
ATOM 5203 C CA . ASP B 1 132 ? -23.828 -14.57 24.844 1 95.5 132 ASP B CA 1
ATOM 5204 C C . ASP B 1 132 ? -24.922 -13.836 24.062 1 95.5 132 ASP B C 1
ATOM 5206 O O . ASP B 1 132 ? -25.734 -13.125 24.656 1 95.5 132 ASP B O 1
ATOM 5210 N N . LEU B 1 133 ? -24.969 -13.969 22.75 1 95.25 133 LEU B N 1
ATOM 5211 C CA . LEU B 1 133 ? -25.922 -13.266 21.922 1 95.25 133 LEU B CA 1
ATOM 5212 C C . LEU B 1 133 ? -27.203 -14.078 21.766 1 95.25 133 LEU B C 1
ATOM 5214 O O . LEU B 1 133 ? -27.156 -15.289 21.547 1 95.25 133 LEU B O 1
ATOM 5218 N N . SER B 1 134 ? -28.328 -13.367 21.859 1 93.88 134 SER B N 1
ATOM 5219 C CA . SER B 1 134 ? -29.609 -14 21.547 1 93.88 134 SER B CA 1
ATOM 5220 C C . SER B 1 134 ? -29.766 -14.25 20.062 1 93.88 134 SER B C 1
ATOM 5222 O O . SER B 1 134 ? -29 -13.711 19.25 1 93.88 134 SER B O 1
ATOM 5224 N N . GLU B 1 135 ? -30.703 -15.07 19.75 1 90.62 135 GLU B N 1
ATOM 5225 C CA . GLU B 1 135 ? -30.953 -15.359 18.344 1 90.62 135 GLU B CA 1
ATOM 5226 C C . GLU B 1 135 ? -31.25 -14.086 17.562 1 90.62 135 GLU B C 1
ATOM 5228 O O . GLU B 1 135 ? -30.766 -13.906 16.438 1 90.62 135 GLU B O 1
ATOM 5233 N N . LYS B 1 136 ? -32 -13.242 18.141 1 92.25 136 LYS B N 1
ATOM 5234 C CA . LYS B 1 136 ? -32.344 -11.984 17.5 1 92.25 136 LYS B CA 1
ATOM 5235 C C . LYS B 1 136 ? -31.109 -11.094 17.312 1 92.25 136 LYS B C 1
ATOM 5237 O O . LYS B 1 136 ? -30.938 -10.477 16.266 1 92.25 136 LYS B O 1
ATOM 5242 N N . GLU B 1 137 ? -30.297 -11.086 18.312 1 93 137 GLU B N 1
ATOM 5243 C CA . GLU B 1 137 ? -29.078 -10.289 18.25 1 93 137 GLU B CA 1
ATOM 5244 C C . GLU B 1 137 ? -28.109 -10.836 17.188 1 93 137 GLU B C 1
ATOM 5246 O O . GLU B 1 137 ? -27.469 -10.062 16.484 1 93 137 GLU B O 1
ATOM 5251 N N . ARG B 1 138 ? -28.016 -12.125 17.141 1 91.94 138 ARG B N 1
ATOM 5252 C CA . ARG B 1 138 ? -27.156 -12.797 16.172 1 91.94 138 ARG B CA 1
ATOM 5253 C C . ARG B 1 138 ? -27.531 -12.391 14.742 1 91.94 138 ARG B C 1
ATOM 5255 O O . ARG B 1 138 ? -26.656 -12.023 13.953 1 91.94 138 ARG B O 1
ATOM 5262 N N . TYR B 1 139 ? -28.734 -12.344 14.5 1 90.94 139 TYR B N 1
ATOM 5263 C CA . TYR B 1 139 ? -29.203 -11.969 13.164 1 90.94 139 TYR B CA 1
ATOM 5264 C C . TYR B 1 139 ? -29.016 -10.477 12.922 1 90.94 139 TYR B C 1
ATOM 5266 O O . TYR B 1 139 ? -28.547 -10.07 11.852 1 90.94 139 TYR B O 1
ATOM 5274 N N . THR B 1 140 ? -29.312 -9.672 13.875 1 91.56 140 THR B N 1
ATOM 5275 C CA . THR B 1 140 ? -29.266 -8.227 13.742 1 91.56 140 THR B CA 1
ATOM 5276 C C . THR B 1 140 ? -27.844 -7.738 13.523 1 91.56 140 THR B C 1
ATOM 5278 O O . THR B 1 140 ? -27.594 -6.852 12.703 1 91.56 140 THR B O 1
ATOM 5281 N N . VAL B 1 141 ? -26.938 -8.328 14.242 1 92.25 141 VAL B N 1
ATOM 5282 C CA . VAL B 1 141 ? -25.547 -7.895 14.172 1 92.25 141 VAL B CA 1
ATOM 5283 C C . VAL B 1 141 ? -25.016 -8.094 12.758 1 92.25 141 VAL B C 1
ATOM 5285 O O . VAL B 1 141 ? -24.375 -7.191 12.195 1 92.25 141 VAL B O 1
ATOM 5288 N N . PHE B 1 142 ? -25.297 -9.172 12.109 1 93.69 142 PHE B N 1
ATOM 5289 C CA . PHE B 1 142 ? -24.75 -9.484 10.805 1 93.69 142 PHE B CA 1
ATOM 5290 C C . PHE B 1 142 ? -25.578 -8.852 9.695 1 93.69 142 PHE B C 1
ATOM 5292 O O . PHE B 1 142 ? -25.047 -8.492 8.641 1 93.69 142 PHE B O 1
ATOM 5299 N N . SER B 1 143 ? -26.906 -8.672 9.891 1 91.5 143 SER B N 1
ATOM 5300 C CA . SER B 1 143 ? -27.766 -8.086 8.867 1 91.5 143 SER B CA 1
ATOM 5301 C C . SER B 1 143 ? -27.406 -6.625 8.617 1 91.5 143 SER B C 1
ATOM 5303 O O . SER B 1 143 ? -27.609 -6.113 7.508 1 91.5 143 SER B O 1
ATOM 5305 N N . LYS B 1 144 ? -26.828 -5.961 9.594 1 88.12 144 LYS B N 1
ATOM 5306 C CA . LYS B 1 144 ? -26.516 -4.539 9.492 1 88.12 144 LYS B CA 1
ATOM 5307 C C . LYS B 1 144 ? -25.078 -4.328 9.039 1 88.12 144 LYS B C 1
ATOM 5309 O O . LYS B 1 144 ? -24.656 -3.195 8.805 1 88.12 144 LYS B O 1
ATOM 5314 N N . ALA B 1 145 ? -24.344 -5.41 8.93 1 92.75 145 ALA B N 1
ATOM 5315 C CA . ALA B 1 145 ? -22.938 -5.297 8.562 1 92.75 145 ALA B CA 1
ATOM 5316 C C . ALA B 1 145 ? -22.781 -5.09 7.059 1 92.75 145 ALA B C 1
ATOM 5318 O O . ALA B 1 145 ? -23.516 -5.684 6.262 1 92.75 145 ALA B O 1
ATOM 5319 N N . ASP B 1 146 ? -21.875 -4.18 6.656 1 94.19 146 ASP B N 1
ATOM 5320 C CA . ASP B 1 146 ? -21.516 -4 5.25 1 94.19 146 ASP B CA 1
ATOM 5321 C C . ASP B 1 146 ? -20.422 -4.973 4.828 1 94.19 146 ASP B C 1
ATOM 5323 O O . ASP B 1 146 ? -20.453 -5.508 3.719 1 94.19 146 ASP B O 1
ATOM 5327 N N . LEU B 1 147 ? -19.484 -5.176 5.691 1 96 147 LEU B N 1
ATOM 5328 C CA . LEU B 1 147 ? -18.359 -6.086 5.477 1 96 147 LEU B CA 1
ATOM 5329 C C . LEU B 1 147 ? -18.219 -7.055 6.648 1 96 147 LEU B C 1
ATOM 5331 O O . LEU B 1 147 ? -18.312 -6.652 7.809 1 96 147 LEU B O 1
ATOM 5335 N N . ILE B 1 148 ? -18.047 -8.312 6.359 1 97.56 148 ILE B N 1
ATOM 5336 C CA . ILE B 1 148 ? -17.75 -9.32 7.367 1 97.56 148 ILE B CA 1
ATOM 5337 C C . ILE B 1 148 ? -16.375 -9.922 7.102 1 97.56 148 ILE B C 1
ATOM 5339 O O . ILE B 1 148 ? -16.109 -10.406 6 1 97.56 148 ILE B O 1
ATOM 5343 N N . ILE B 1 149 ? -15.492 -9.781 8.055 1 98.38 149 ILE B N 1
ATOM 5344 C CA . ILE B 1 149 ? -14.172 -10.391 7.973 1 98.38 149 ILE B CA 1
ATOM 5345 C C . ILE B 1 149 ? -14.188 -11.758 8.664 1 98.38 149 ILE B C 1
ATOM 5347 O O . ILE B 1 149 ? -14.414 -11.844 9.875 1 98.38 149 ILE B O 1
ATOM 5351 N N . ASP B 1 150 ? -13.961 -12.797 7.895 1 98.62 150 ASP B N 1
ATOM 5352 C CA . ASP B 1 150 ? -13.953 -14.18 8.383 1 98.62 150 ASP B CA 1
ATOM 5353 C C . ASP B 1 150 ? -12.555 -14.594 8.836 1 98.62 150 ASP B C 1
ATOM 5355 O O . ASP B 1 150 ? -11.656 -14.773 8.016 1 98.62 150 ASP B O 1
ATOM 5359 N N . ALA B 1 151 ? -12.367 -14.75 10.086 1 98.56 151 ALA B N 1
ATOM 5360 C CA . ALA B 1 151 ? -11.125 -15.234 10.688 1 98.56 151 ALA B CA 1
ATOM 5361 C C . ALA B 1 151 ? -11.414 -16.328 11.719 1 98.56 151 ALA B C 1
ATOM 5363 O O . ALA B 1 151 ? -10.773 -16.375 12.773 1 98.56 151 ALA B O 1
ATOM 5364 N N . LEU B 1 152 ? -12.336 -17.188 11.445 1 98 152 LEU B N 1
ATOM 5365 C CA . LEU B 1 152 ? -12.797 -18.203 12.391 1 98 152 LEU B CA 1
ATOM 5366 C C . LEU B 1 152 ? -11.812 -19.375 12.461 1 98 152 LEU B C 1
ATOM 5368 O O . LEU B 1 152 ? -11.445 -19.812 13.555 1 98 152 LEU B O 1
ATOM 5372 N N . THR B 1 153 ? -11.508 -19.922 11.219 1 96.56 153 THR B N 1
ATOM 5373 C CA . THR B 1 153 ? -10.578 -21.031 11.172 1 96.56 153 THR B CA 1
ATOM 5374 C C . THR B 1 153 ? -9.477 -20.781 10.141 1 96.56 153 THR B C 1
ATOM 5376 O O . THR B 1 153 ? -9.594 -19.875 9.312 1 96.56 153 THR B O 1
ATOM 5379 N N . GLY B 1 154 ? -8.422 -21.5 10.273 1 93.44 154 GLY B N 1
ATOM 5380 C CA . GLY B 1 154 ? -7.297 -21.422 9.352 1 93.44 154 GLY B CA 1
ATOM 5381 C C . GLY B 1 154 ? -6.672 -22.781 9.07 1 93.44 154 GLY B C 1
ATOM 5382 O O . GLY B 1 154 ? -7.383 -23.781 8.914 1 93.44 154 GLY B O 1
ATOM 5383 N N . THR B 1 155 ? -5.406 -22.797 8.992 1 92.31 155 THR B N 1
ATOM 5384 C CA . THR B 1 155 ? -4.676 -23.984 8.547 1 92.31 155 THR B CA 1
ATOM 5385 C C . THR B 1 155 ? -4.668 -25.062 9.625 1 92.31 155 THR B C 1
ATOM 5387 O O . THR B 1 155 ? -4.316 -26.203 9.367 1 92.31 155 THR B O 1
ATOM 5390 N N . GLY B 1 156 ? -5.176 -24.797 10.805 1 91.06 156 GLY B N 1
ATOM 5391 C CA . GLY B 1 156 ? -5.148 -25.766 11.891 1 91.06 156 GLY B CA 1
ATOM 5392 C C . GLY B 1 156 ? -6.375 -26.656 11.93 1 91.06 156 GLY B C 1
ATOM 5393 O O . GLY B 1 156 ? -6.445 -27.594 12.727 1 91.06 156 GLY B O 1
ATOM 5394 N N . LEU B 1 157 ? -7.27 -26.484 11.102 1 92 157 LEU B N 1
ATOM 5395 C CA . LEU B 1 157 ? -8.531 -27.219 11.109 1 92 157 LEU B CA 1
ATOM 5396 C C . LEU B 1 157 ? -8.336 -28.625 10.562 1 92 157 LEU B C 1
ATOM 5398 O O . LEU B 1 157 ? -7.711 -28.797 9.516 1 92 157 LEU B O 1
ATOM 5402 N N . SER B 1 158 ? -8.766 -29.531 11.375 1 88.88 158 SER B N 1
ATOM 5403 C CA . SER B 1 158 ? -8.844 -30.922 10.938 1 88.88 158 SER B CA 1
ATOM 5404 C C . SER B 1 158 ? -10.281 -31.422 10.969 1 88.88 158 SER B C 1
ATOM 5406 O O . SER B 1 158 ? -10.953 -31.359 12 1 88.88 158 SER B O 1
ATOM 5408 N N . GLY B 1 159 ? -10.828 -31.844 9.852 1 89.69 159 GLY B N 1
ATOM 5409 C CA . GLY B 1 159 ? -12.203 -32.344 9.797 1 89.69 159 GLY B CA 1
ATOM 5410 C C . GLY B 1 159 ? -13.227 -31.219 9.711 1 89.69 159 GLY B C 1
ATOM 5411 O O . GLY B 1 159 ? -12.883 -30.078 9.398 1 89.69 159 GLY B O 1
ATOM 5412 N N . PRO B 1 160 ? -14.5 -31.578 9.883 1 93.62 160 PRO B N 1
ATOM 5413 C CA . PRO B 1 160 ? -15.547 -30.562 9.805 1 93.62 160 PRO B CA 1
ATOM 5414 C C . PRO B 1 160 ? -15.578 -29.641 11.016 1 93.62 160 PRO B C 1
ATOM 5416 O O . PRO B 1 160 ? -15.148 -30.031 12.109 1 93.62 160 PRO B O 1
ATOM 5419 N N . VAL B 1 161 ? -16.031 -28.422 10.852 1 95.5 161 VAL B N 1
ATOM 5420 C CA . VAL B 1 161 ? -16.219 -27.5 11.961 1 95.5 161 VAL B CA 1
ATOM 5421 C C . VAL B 1 161 ? -17.453 -27.906 12.766 1 95.5 161 VAL B C 1
ATOM 5423 O O . VAL B 1 161 ? -18.375 -28.516 12.227 1 95.5 161 VAL B O 1
ATOM 5426 N N . HIS B 1 162 ? -17.453 -27.578 14.031 1 94.88 162 HIS B N 1
ATOM 5427 C CA . HIS B 1 162 ? -18.562 -27.891 14.93 1 94.88 162 HIS B CA 1
ATOM 5428 C C . HIS B 1 162 ? -18.875 -26.719 15.852 1 94.88 162 HIS B C 1
ATOM 5430 O O . HIS B 1 162 ? -18.141 -25.734 15.875 1 94.88 162 HIS B O 1
ATOM 5436 N N . GLY B 1 163 ? -20.031 -26.75 16.531 1 95 163 GLY B N 1
ATOM 5437 C CA . GLY B 1 163 ? -20.375 -25.797 17.578 1 95 163 GLY B CA 1
ATOM 5438 C C . GLY B 1 163 ? -20.562 -24.391 17.062 1 95 163 GLY B C 1
ATOM 5439 O O . GLY B 1 163 ? -21.234 -24.172 16.047 1 95 163 GLY B O 1
ATOM 5440 N N . ALA B 1 164 ? -20.016 -23.469 17.844 1 96.25 164 ALA B N 1
ATOM 5441 C CA . ALA B 1 164 ? -20.203 -22.047 17.578 1 96.25 164 ALA B CA 1
ATOM 5442 C C . ALA B 1 164 ? -19.688 -21.672 16.188 1 96.25 164 ALA B C 1
ATOM 5444 O O . ALA B 1 164 ? -20.312 -20.859 15.484 1 96.25 164 ALA B O 1
ATOM 5445 N N . VAL B 1 165 ? -18.578 -22.297 15.773 1 97.25 165 VAL B N 1
ATOM 5446 C CA . VAL B 1 165 ? -17.984 -22 14.477 1 97.25 165 VAL B CA 1
ATOM 5447 C C . VAL B 1 165 ? -18.938 -22.422 13.359 1 97.25 165 VAL B C 1
ATOM 5449 O O . VAL B 1 165 ? -19.172 -21.672 12.422 1 97.25 165 VAL B O 1
ATOM 5452 N N . ALA B 1 166 ? -19.484 -23.625 13.469 1 97.12 166 ALA B N 1
ATOM 5453 C CA . ALA B 1 166 ? -20.438 -24.109 12.477 1 97.12 166 ALA B CA 1
ATOM 5454 C C . ALA B 1 166 ? -21.672 -23.219 12.422 1 97.12 166 ALA B C 1
ATOM 5456 O O . ALA B 1 166 ? -22.188 -22.922 11.336 1 97.12 166 ALA B O 1
ATOM 5457 N N . GLU B 1 167 ? -22.156 -22.797 13.586 1 96.38 167 GLU B N 1
ATOM 5458 C CA . GLU B 1 167 ? -23.328 -21.922 13.664 1 96.38 167 GLU B CA 1
ATOM 5459 C C . GLU B 1 167 ? -23.047 -20.578 12.992 1 96.38 167 GLU B C 1
ATOM 5461 O O . GLU B 1 167 ? -23.891 -20.078 12.242 1 96.38 167 GLU B O 1
ATOM 5466 N N . LEU B 1 168 ? -21.953 -20.031 13.281 1 97.69 168 LEU B N 1
ATOM 5467 C CA . LEU B 1 168 ? -21.562 -18.75 12.703 1 97.69 168 LEU B CA 1
ATOM 5468 C C . LEU B 1 168 ? -21.5 -18.844 11.18 1 97.69 168 LEU B C 1
ATOM 5470 O O . LEU B 1 168 ? -22.016 -17.969 10.477 1 97.69 168 LEU B O 1
ATOM 5474 N N . ILE B 1 169 ? -20.844 -19.906 10.68 1 97.56 169 ILE B N 1
ATOM 5475 C CA . ILE B 1 169 ? -20.734 -20.109 9.234 1 97.56 169 ILE B CA 1
ATOM 5476 C C . ILE B 1 169 ? -22.141 -20.172 8.617 1 97.56 169 ILE B C 1
ATOM 5478 O O . ILE B 1 169 ? -22.391 -19.516 7.602 1 97.56 169 ILE B O 1
ATOM 5482 N N . ALA B 1 170 ? -23.031 -20.906 9.258 1 96.06 170 ALA B N 1
ATOM 5483 C CA . ALA B 1 170 ? -24.391 -21.062 8.758 1 96.06 170 ALA B CA 1
ATOM 5484 C C . ALA B 1 170 ? -25.109 -19.719 8.719 1 96.06 170 ALA B C 1
ATOM 5486 O O . ALA B 1 170 ? -25.75 -19.375 7.711 1 96.06 170 ALA B O 1
ATOM 5487 N N . VAL B 1 171 ? -25.031 -18.938 9.773 1 95.62 171 VAL B N 1
ATOM 5488 C CA . VAL B 1 171 ? -25.734 -17.672 9.891 1 95.62 171 VAL B CA 1
ATOM 5489 C C . VAL B 1 171 ? -25.172 -16.672 8.875 1 95.62 171 VAL B C 1
ATOM 5491 O O . VAL B 1 171 ? -25.938 -15.984 8.188 1 95.62 171 VAL B O 1
ATOM 5494 N N . ILE B 1 172 ? -23.875 -16.578 8.766 1 96.31 172 ILE B N 1
ATOM 5495 C CA . ILE B 1 172 ? -23.219 -15.648 7.855 1 96.31 172 ILE B CA 1
ATOM 5496 C C . ILE B 1 172 ? -23.625 -15.961 6.414 1 96.31 172 ILE B C 1
ATOM 5498 O O . ILE B 1 172 ? -24 -15.062 5.66 1 96.31 172 ILE B O 1
ATOM 5502 N N . ASN B 1 173 ? -23.531 -17.297 6.047 1 95.5 173 ASN B N 1
ATOM 5503 C CA . ASN B 1 173 ? -23.906 -17.703 4.691 1 95.5 173 ASN B CA 1
ATOM 5504 C C . ASN B 1 173 ? -25.359 -17.406 4.391 1 95.5 173 ASN B C 1
ATOM 5506 O O . ASN B 1 173 ? -25.703 -16.953 3.295 1 95.5 173 ASN B O 1
ATOM 5510 N N . LYS B 1 174 ? -26.203 -17.609 5.371 1 93.88 174 LYS B N 1
ATOM 5511 C CA . LYS B 1 174 ? -27.641 -17.359 5.207 1 93.88 174 LYS B CA 1
ATOM 5512 C C . LYS B 1 174 ? -27.922 -15.883 4.977 1 93.88 174 LYS B C 1
ATOM 5514 O O . LYS B 1 174 ? -28.656 -15.516 4.059 1 93.88 174 LYS B O 1
ATOM 5519 N N . ILE B 1 175 ? -27.359 -15.109 5.738 1 91.06 175 ILE B N 1
ATOM 5520 C CA . ILE B 1 175 ? -27.609 -13.672 5.664 1 91.06 175 ILE B CA 1
ATOM 5521 C C . ILE B 1 175 ? -27.047 -13.117 4.363 1 91.06 175 ILE B C 1
ATOM 5523 O O . ILE B 1 175 ? -27.656 -12.258 3.73 1 91.06 175 ILE B O 1
ATOM 5527 N N . ARG B 1 176 ? -25.828 -13.555 4.004 1 88.75 176 ARG B N 1
ATOM 5528 C CA . ARG B 1 176 ? -25.234 -13.133 2.744 1 88.75 176 ARG B CA 1
ATOM 5529 C C . ARG B 1 176 ? -26.172 -13.406 1.571 1 88.75 176 ARG B C 1
ATOM 5531 O O . ARG B 1 176 ? -26.266 -12.594 0.646 1 88.75 176 ARG B O 1
ATOM 5538 N N . ASN B 1 177 ? -26.812 -14.477 1.596 1 89.19 177 ASN B N 1
ATOM 5539 C CA . ASN B 1 177 ? -27.75 -14.844 0.538 1 89.19 177 ASN B CA 1
ATOM 5540 C C . ASN B 1 177 ? -28.953 -13.898 0.504 1 89.19 177 ASN B C 1
ATOM 5542 O O . ASN B 1 177 ? -29.547 -13.68 -0.555 1 89.19 177 ASN B O 1
ATOM 5546 N N . MET B 1 178 ? -29.25 -13.305 1.62 1 89.06 178 MET B N 1
ATOM 5547 C CA . MET B 1 178 ? -30.406 -12.422 1.737 1 89.06 178 MET B CA 1
ATOM 5548 C C . MET B 1 178 ? -30.016 -10.984 1.411 1 89.06 178 MET B C 1
ATOM 5550 O O . MET B 1 178 ? -30.844 -10.203 0.947 1 89.06 178 MET B O 1
ATOM 5554 N N . ASN B 1 179 ? -28.797 -10.617 1.724 1 87.69 179 ASN B N 1
ATOM 5555 C CA . ASN B 1 179 ? -28.281 -9.273 1.469 1 87.69 179 ASN B CA 1
ATOM 5556 C C . ASN B 1 179 ? -27.109 -9.312 0.481 1 87.69 179 ASN B C 1
ATOM 5558 O O . ASN B 1 179 ? -25.953 -9.422 0.883 1 87.69 179 ASN B O 1
ATOM 5562 N N . THR B 1 180 ? -27.375 -8.992 -0.728 1 81.5 180 THR B N 1
ATOM 5563 C CA . THR B 1 180 ? -26.391 -9.172 -1.788 1 81.5 180 THR B CA 1
ATOM 5564 C C . THR B 1 180 ? -25.375 -8.031 -1.783 1 81.5 180 THR B C 1
ATOM 5566 O O . THR B 1 180 ? -24.328 -8.109 -2.439 1 81.5 180 THR B O 1
ATOM 5569 N N . SER B 1 181 ? -25.641 -7.012 -0.985 1 87.5 181 SER B N 1
ATOM 5570 C CA . SER B 1 181 ? -24.703 -5.898 -0.929 1 87.5 181 SER B CA 1
ATOM 5571 C C . SER B 1 181 ? -23.594 -6.168 0.074 1 87.5 181 SER B C 1
ATOM 5573 O O . SER B 1 181 ? -22.531 -5.531 0.021 1 87.5 181 SER B O 1
ATOM 5575 N N . GLN B 1 182 ? -23.828 -7.102 0.958 1 92.69 182 GLN B N 1
ATOM 5576 C CA . GLN B 1 182 ? -22.828 -7.453 1.965 1 92.69 182 GLN B CA 1
ATOM 5577 C C . GLN B 1 182 ? -21.656 -8.203 1.339 1 92.69 182 GLN B C 1
ATOM 5579 O O . GLN B 1 182 ? -21.844 -8.969 0.387 1 92.69 182 GLN B O 1
ATOM 5584 N N . ARG B 1 183 ? -20.469 -7.902 1.788 1 95.62 183 ARG B N 1
ATOM 5585 C CA . ARG B 1 183 ? -19.281 -8.586 1.3 1 95.62 183 ARG B CA 1
ATOM 5586 C C . ARG B 1 183 ? -18.594 -9.352 2.426 1 95.62 183 ARG B C 1
ATOM 5588 O O . ARG B 1 183 ? -18.484 -8.852 3.549 1 95.62 183 ARG B O 1
ATOM 5595 N N . ILE B 1 184 ? -18.188 -10.531 2.131 1 97.44 184 ILE B N 1
ATOM 5596 C CA . ILE B 1 184 ? -17.469 -11.375 3.086 1 97.44 184 ILE B CA 1
ATOM 5597 C C . ILE B 1 184 ? -16.016 -11.531 2.643 1 97.44 184 ILE B C 1
ATOM 5599 O O . ILE B 1 184 ? -15.75 -11.961 1.52 1 97.44 184 ILE B O 1
ATOM 5603 N N . ILE B 1 185 ? -15.078 -11.133 3.504 1 98.25 185 ILE B N 1
ATOM 5604 C CA . ILE B 1 185 ? -13.648 -11.242 3.26 1 98.25 185 ILE B CA 1
ATOM 5605 C C . ILE B 1 185 ? -13.055 -12.328 4.16 1 98.25 185 ILE B C 1
ATOM 5607 O O . ILE B 1 185 ? -13.094 -12.219 5.387 1 98.25 185 ILE B O 1
ATOM 5611 N N . ALA B 1 186 ? -12.492 -13.367 3.562 1 98.62 186 ALA B N 1
ATOM 5612 C CA . ALA B 1 186 ? -11.875 -14.438 4.34 1 98.62 186 ALA B CA 1
ATOM 5613 C C . ALA B 1 186 ? -10.375 -14.203 4.488 1 98.62 186 ALA B C 1
ATOM 5615 O O . ALA B 1 186 ? -9.695 -13.852 3.523 1 98.62 186 ALA B O 1
ATOM 5616 N N . ILE B 1 187 ? -9.867 -14.414 5.703 1 98.44 187 ILE B N 1
ATOM 5617 C CA . ILE B 1 187 ? -8.43 -14.336 5.973 1 98.44 187 ILE B CA 1
ATOM 5618 C C . ILE B 1 187 ? -7.785 -15.695 5.75 1 98.44 187 ILE B C 1
ATOM 5620 O O . ILE B 1 187 ? -8.195 -16.688 6.352 1 98.44 187 ILE B O 1
ATOM 5624 N N . ASP B 1 188 ? -6.816 -15.766 4.859 1 97.75 188 ASP B N 1
ATOM 5625 C CA . ASP B 1 188 ? -5.984 -16.922 4.527 1 97.75 188 ASP B CA 1
ATOM 5626 C C . ASP B 1 188 ? -6.777 -17.953 3.729 1 97.75 188 ASP B C 1
ATOM 5628 O O . ASP B 1 188 ? -6.496 -18.188 2.551 1 97.75 188 ASP B O 1
ATOM 5632 N N . ILE B 1 189 ? -7.824 -18.531 4.312 1 97.44 189 ILE B N 1
ATOM 5633 C CA . ILE B 1 189 ? -8.75 -19.469 3.688 1 97.44 189 ILE B CA 1
ATOM 5634 C C . ILE B 1 189 ? -10.156 -19.266 4.238 1 97.44 189 ILE B C 1
ATOM 5636 O O . ILE B 1 189 ? -10.328 -18.891 5.402 1 97.44 189 ILE B O 1
ATOM 5640 N N . PRO B 1 190 ? -11.203 -19.438 3.418 1 98.06 190 PRO B N 1
ATOM 5641 C CA . PRO B 1 190 ? -12.547 -19.422 3.992 1 98.06 190 PRO B CA 1
ATOM 5642 C C . PRO B 1 190 ? -12.719 -20.422 5.133 1 98.06 190 PRO B C 1
ATOM 5644 O O . PRO B 1 190 ? -12.344 -21.578 5 1 98.06 190 PRO B O 1
ATOM 5647 N N . SER B 1 191 ? -13.32 -19.969 6.188 1 98.38 191 SER B N 1
ATOM 5648 C CA . SER B 1 191 ? -13.438 -20.812 7.367 1 98.38 191 SER B CA 1
ATOM 5649 C C . SER B 1 191 ? -14.242 -22.078 7.062 1 98.38 191 SER B C 1
ATOM 5651 O O . SER B 1 191 ? -15.297 -22 6.434 1 98.38 191 SER B O 1
ATOM 5653 N N . GLY B 1 192 ? -13.773 -23.234 7.523 1 97.25 192 GLY B N 1
ATOM 5654 C CA . GLY B 1 192 ? -14.336 -24.547 7.258 1 97.25 192 GLY B CA 1
ATOM 5655 C C . GLY B 1 192 ? -13.547 -25.344 6.238 1 97.25 192 GLY B C 1
ATOM 5656 O O . GLY B 1 192 ? -13.711 -26.562 6.125 1 97.25 192 GLY B O 1
ATOM 5657 N N . LEU B 1 193 ? -12.727 -24.625 5.453 1 96.12 193 LEU B N 1
ATOM 5658 C CA . LEU B 1 193 ? -11.914 -25.266 4.426 1 96.12 193 LEU B CA 1
ATOM 5659 C C . LEU B 1 193 ? -10.625 -25.828 5.027 1 96.12 193 LEU B C 1
ATOM 5661 O O . LEU B 1 193 ? -10.047 -25.234 5.938 1 96.12 193 LEU B O 1
ATOM 5665 N N . SER B 1 194 ? -10.164 -26.922 4.594 1 94.5 194 SER B N 1
ATOM 5666 C CA . SER B 1 194 ? -8.938 -27.578 5.031 1 94.5 194 SER B CA 1
ATOM 5667 C C . SER B 1 194 ? -8.461 -28.594 4.008 1 94.5 194 SER B C 1
ATOM 5669 O O . SER B 1 194 ? -9.109 -28.797 2.982 1 94.5 194 SER B O 1
ATOM 5671 N N . ASP B 1 195 ? -7.348 -29.203 4.324 1 91.69 195 ASP B N 1
ATOM 5672 C CA . ASP B 1 195 ? -6.824 -30.266 3.465 1 91.69 195 ASP B CA 1
ATOM 5673 C C . ASP B 1 195 ? -7.793 -31.438 3.393 1 91.69 195 ASP B C 1
ATOM 5675 O O . ASP B 1 195 ? -7.91 -32.094 2.352 1 91.69 195 ASP B O 1
ATOM 5679 N N . SER B 1 196 ? -8.57 -31.609 4.461 1 91.5 196 SER B N 1
ATOM 5680 C CA . SER B 1 196 ? -9.453 -32.781 4.559 1 91.5 196 SER B CA 1
ATOM 5681 C C . SER B 1 196 ? -10.898 -32.406 4.25 1 91.5 196 SER B C 1
ATOM 5683 O O . SER B 1 196 ? -11.82 -33.156 4.535 1 91.5 196 SER B O 1
ATOM 5685 N N . TRP B 1 197 ? -11.094 -31.203 3.768 1 93.06 197 TRP B N 1
ATOM 5686 C CA . TRP B 1 197 ? -12.453 -30.719 3.537 1 93.06 197 TRP B CA 1
ATOM 5687 C C . TRP B 1 197 ? -13.203 -31.641 2.582 1 93.06 197 TRP B C 1
ATOM 5689 O O . TRP B 1 197 ? -12.641 -32.125 1.598 1 93.06 197 TRP B O 1
ATOM 5699 N N . GLU B 1 198 ? -14.469 -31.859 2.779 1 91.62 198 GLU B N 1
ATOM 5700 C CA . GLU B 1 198 ? -15.406 -32.594 1.933 1 91.62 198 GLU B CA 1
ATOM 5701 C C . GLU B 1 198 ? -16.625 -31.719 1.588 1 91.62 198 GLU B C 1
ATOM 5703 O O . GLU B 1 198 ? -16.922 -30.75 2.289 1 91.62 198 GLU B O 1
ATOM 5708 N N . ILE B 1 199 ? -17.328 -32.125 0.583 1 90.56 199 ILE B N 1
ATOM 5709 C CA . ILE B 1 199 ? -18.391 -31.328 -0.011 1 90.56 199 ILE B CA 1
ATOM 5710 C C . ILE B 1 199 ? -19.484 -31.078 1.027 1 90.56 199 ILE B C 1
ATOM 5712 O O . ILE B 1 199 ? -20.125 -30.031 1.031 1 90.56 199 ILE B O 1
ATOM 5716 N N . GLU B 1 200 ? -19.688 -31.984 1.943 1 91.25 200 GLU B N 1
ATOM 5717 C CA . GLU B 1 200 ? -20.766 -31.906 2.918 1 91.25 200 GLU B CA 1
ATOM 5718 C C . GLU B 1 200 ? -20.375 -31.016 4.094 1 91.25 200 GLU B C 1
ATOM 5720 O O . GLU B 1 200 ? -21.219 -30.641 4.91 1 91.25 200 GLU B O 1
ATOM 5725 N N . TYR B 1 201 ? -19.125 -30.656 4.223 1 93 201 TYR B N 1
ATOM 5726 C CA . TYR B 1 201 ? -18.656 -29.859 5.355 1 93 201 TYR B CA 1
ATOM 5727 C C . TYR B 1 201 ? -18.984 -28.391 5.164 1 93 201 TYR B C 1
ATOM 5729 O O . TYR B 1 201 ? -18.844 -27.844 4.066 1 93 201 TYR B O 1
ATOM 5737 N N . PRO B 1 202 ? -19.5 -27.719 6.242 1 94.81 202 PRO B N 1
ATOM 5738 C CA . PRO B 1 202 ? -19.797 -26.281 6.141 1 94.81 202 PRO B CA 1
ATOM 5739 C C . PRO B 1 202 ? -18.562 -25.453 5.789 1 94.81 202 PRO B C 1
ATOM 5741 O O . PRO B 1 202 ? -17.469 -25.734 6.258 1 94.81 202 PRO B O 1
ATOM 5744 N N . LEU B 1 203 ? -18.781 -24.516 4.949 1 94.62 203 LEU B N 1
ATOM 5745 C CA . LEU B 1 203 ? -17.719 -23.672 4.422 1 94.62 203 LEU B CA 1
ATOM 5746 C C . LEU B 1 203 ? -18.234 -22.25 4.176 1 94.62 203 LEU B C 1
ATOM 5748 O O . LEU B 1 203 ? -19.328 -22.078 3.652 1 94.62 203 LEU B O 1
ATOM 5752 N N . ILE B 1 204 ? -17.5 -21.234 4.652 1 97.81 204 ILE B N 1
ATOM 5753 C CA . ILE B 1 204 ? -17.844 -19.844 4.387 1 97.81 204 ILE B CA 1
ATOM 5754 C C . ILE B 1 204 ? -17.844 -19.594 2.879 1 97.81 204 ILE B C 1
ATOM 5756 O O . ILE B 1 204 ? -16.953 -20.062 2.168 1 97.81 204 ILE B O 1
ATOM 5760 N N . ALA B 1 205 ? -18.891 -18.969 2.393 1 96.81 205 ALA B N 1
ATOM 5761 C CA . ALA B 1 205 ? -18.891 -18.453 1.028 1 96.81 205 ALA B CA 1
ATOM 5762 C C . ALA B 1 205 ? -18.375 -17.016 0.988 1 96.81 205 ALA B C 1
ATOM 5764 O O . ALA B 1 205 ? -19.125 -16.078 1.226 1 96.81 205 ALA B O 1
ATOM 5765 N N . ALA B 1 206 ? -17.125 -16.828 0.66 1 97.38 206 ALA B N 1
ATOM 5766 C CA . ALA B 1 206 ? -16.484 -15.516 0.697 1 97.38 206 ALA B CA 1
ATOM 5767 C C . ALA B 1 206 ? -16.562 -14.828 -0.66 1 97.38 206 ALA B C 1
ATOM 5769 O O . ALA B 1 206 ? -16.719 -15.484 -1.691 1 97.38 206 ALA B O 1
ATOM 5770 N N . ASP B 1 207 ? -16.516 -13.508 -0.667 1 95.94 207 ASP B N 1
ATOM 5771 C CA . ASP B 1 207 ? -16.406 -12.711 -1.885 1 95.94 207 ASP B CA 1
ATOM 5772 C C . ASP B 1 207 ? -14.938 -12.469 -2.244 1 95.94 207 ASP B C 1
ATOM 5774 O O . ASP B 1 207 ? -14.602 -12.297 -3.418 1 95.94 207 ASP B O 1
ATOM 5778 N N . LEU B 1 208 ? -14.18 -12.398 -1.261 1 97.19 208 LEU B N 1
ATOM 5779 C CA . LEU B 1 208 ? -12.742 -12.172 -1.379 1 97.19 208 LEU B CA 1
ATOM 5780 C C . LEU B 1 208 ? -11.977 -13.008 -0.354 1 97.19 208 LEU B C 1
ATOM 5782 O O . LEU B 1 208 ? -12.383 -13.094 0.808 1 97.19 208 LEU B O 1
ATOM 5786 N N . THR B 1 209 ? -10.945 -13.672 -0.801 1 98.19 209 THR B N 1
ATOM 5787 C CA . THR B 1 209 ? -10.039 -14.375 0.103 1 98.19 209 THR B CA 1
ATOM 5788 C C . THR B 1 209 ? -8.633 -13.781 0.027 1 98.19 209 THR B C 1
ATOM 5790 O O . THR B 1 209 ? -8.031 -13.742 -1.048 1 98.19 209 THR B O 1
ATOM 5793 N N . LEU B 1 210 ? -8.164 -13.242 1.124 1 98.38 210 LEU B N 1
ATOM 5794 C CA . LEU B 1 210 ? -6.777 -12.805 1.249 1 98.38 210 LEU B CA 1
ATOM 5795 C C . LEU B 1 210 ? -5.871 -13.969 1.649 1 98.38 210 LEU B C 1
ATOM 5797 O O . LEU B 1 210 ? -5.723 -14.258 2.838 1 98.38 210 LEU B O 1
ATOM 5801 N N . ALA B 1 211 ? -5.27 -14.586 0.667 1 97.88 211 ALA B N 1
ATOM 5802 C CA . ALA B 1 211 ? -4.527 -15.836 0.859 1 97.88 211 ALA B CA 1
ATOM 5803 C C . ALA B 1 211 ? -3.084 -15.555 1.268 1 97.88 211 ALA B C 1
ATOM 5805 O O . ALA B 1 211 ? -2.234 -15.273 0.417 1 97.88 211 ALA B O 1
ATOM 5806 N N . ILE B 1 212 ? -2.768 -15.719 2.514 1 97.12 212 ILE B N 1
ATOM 5807 C CA . ILE B 1 212 ? -1.45 -15.422 3.066 1 97.12 212 ILE B CA 1
ATOM 5808 C C . ILE B 1 212 ? -0.438 -16.453 2.562 1 97.12 212 ILE B C 1
ATOM 5810 O O . ILE B 1 212 ? -0.724 -17.641 2.527 1 97.12 212 ILE B O 1
ATOM 5814 N N . GLU B 1 213 ? 0.713 -16.141 2.105 1 94.38 213 GLU B N 1
ATOM 5815 C CA . GLU B 1 213 ? 1.728 -17.047 1.574 1 94.38 213 GLU B CA 1
ATOM 5816 C C . GLU B 1 213 ? 2.242 -18 2.656 1 94.38 213 GLU B C 1
ATOM 5818 O O . GLU B 1 213 ? 2.369 -17.609 3.818 1 94.38 213 GLU B O 1
ATOM 5823 N N . PRO B 1 214 ? 2.58 -19.094 2.398 1 94.44 214 PRO B N 1
ATOM 5824 C CA . PRO B 1 214 ? 2.344 -19.672 1.079 1 94.44 214 PRO B CA 1
ATOM 5825 C C . PRO B 1 214 ? 0.871 -20 0.831 1 94.44 214 PRO B C 1
ATOM 5827 O O . PRO B 1 214 ? 0.137 -20.312 1.771 1 94.44 214 PRO B O 1
ATOM 5830 N N . VAL B 1 215 ? 0.471 -19.922 -0.417 1 95.25 215 VAL B N 1
ATOM 5831 C CA . VAL B 1 215 ? -0.929 -20.156 -0.753 1 95.25 215 VAL B CA 1
ATOM 5832 C C . VAL B 1 215 ? -1.285 -21.609 -0.472 1 95.25 215 VAL B C 1
ATOM 5834 O O . VAL B 1 215 ? -0.51 -22.516 -0.785 1 95.25 215 VAL B O 1
ATOM 5837 N N . LYS B 1 216 ? -2.4 -21.828 0.128 1 95.75 216 LYS B N 1
ATOM 5838 C CA . LYS B 1 216 ? -2.816 -23.188 0.494 1 95.75 216 LYS B CA 1
ATOM 5839 C C . LYS B 1 216 ? -3.51 -23.891 -0.673 1 95.75 216 LYS B C 1
ATOM 5841 O O . LYS B 1 216 ? -4.406 -23.312 -1.298 1 95.75 216 LYS B O 1
ATOM 5846 N N . ALA B 1 217 ? -3.139 -25.156 -0.864 1 93.88 217 ALA B N 1
ATOM 5847 C CA . ALA B 1 217 ? -3.641 -25.953 -1.983 1 93.88 217 ALA B CA 1
ATOM 5848 C C . ALA B 1 217 ? -5.141 -26.203 -1.854 1 93.88 217 ALA B C 1
ATOM 5850 O O . ALA B 1 217 ? -5.848 -26.312 -2.859 1 93.88 217 ALA B O 1
ATOM 5851 N N . CYS B 1 218 ? -5.629 -26.203 -0.639 1 94.69 218 CYS B N 1
ATOM 5852 C CA . CYS B 1 218 ? -7.035 -26.516 -0.418 1 94.69 218 CYS B CA 1
ATOM 5853 C C . CYS B 1 218 ? -7.938 -25.438 -1.002 1 94.69 218 CYS B C 1
ATOM 5855 O O . CYS B 1 218 ? -9.117 -25.672 -1.256 1 94.69 218 CYS B O 1
ATOM 5857 N N . LEU B 1 219 ? -7.438 -24.234 -1.167 1 95.62 219 LEU B N 1
ATOM 5858 C CA . LEU B 1 219 ? -8.195 -23.156 -1.785 1 95.62 219 LEU B CA 1
ATOM 5859 C C . LEU B 1 219 ? -8.633 -23.531 -3.197 1 95.62 219 LEU B C 1
ATOM 5861 O O . LEU B 1 219 ? -9.578 -22.953 -3.738 1 95.62 219 LEU B O 1
ATOM 5865 N N . TYR B 1 220 ? -7.934 -24.469 -3.768 1 93.94 220 TYR B N 1
ATOM 5866 C CA . TYR B 1 220 ? -8.148 -24.766 -5.18 1 93.94 220 TYR B CA 1
ATOM 5867 C C . TYR B 1 220 ? -8.758 -26.156 -5.359 1 93.94 220 TYR B C 1
ATOM 5869 O O . TYR B 1 220 ? -8.695 -26.734 -6.449 1 93.94 220 TYR B O 1
ATOM 5877 N N . LYS B 1 221 ? -9.227 -26.75 -4.25 1 93 221 LYS B N 1
ATOM 5878 C CA . LYS B 1 221 ? -10.156 -27.859 -4.445 1 93 221 LYS B CA 1
ATOM 5879 C C . LYS B 1 221 ? -11.32 -27.453 -5.344 1 93 221 LYS B C 1
ATOM 5881 O O . LYS B 1 221 ? -11.984 -26.438 -5.09 1 93 221 LYS B O 1
ATOM 5886 N N . PRO B 1 222 ? -11.594 -28.203 -6.387 1 91.31 222 PRO B N 1
ATOM 5887 C CA . PRO B 1 222 ? -12.5 -27.734 -7.438 1 91.31 222 PRO B CA 1
ATOM 5888 C C . PRO B 1 222 ? -13.852 -27.281 -6.891 1 91.31 222 PRO B C 1
ATOM 5890 O O . PRO B 1 222 ? -14.32 -26.203 -7.223 1 91.31 222 PRO B O 1
ATOM 5893 N N . GLN B 1 223 ? -14.516 -28.016 -6.031 1 91.19 223 GLN B N 1
ATOM 5894 C CA . GLN B 1 223 ? -15.844 -27.672 -5.535 1 91.19 223 GLN B CA 1
ATOM 5895 C C . GLN B 1 223 ? -15.773 -26.578 -4.477 1 91.19 223 GLN B C 1
ATOM 5897 O O . GLN B 1 223 ? -16.75 -25.844 -4.27 1 91.19 223 GLN B O 1
ATOM 5902 N N . ALA B 1 224 ? -14.648 -26.469 -3.805 1 92.44 224 ALA B N 1
ATOM 5903 C CA . ALA B 1 224 ? -14.484 -25.453 -2.764 1 92.44 224 ALA B CA 1
ATOM 5904 C C . ALA B 1 224 ? -14.07 -24.109 -3.363 1 92.44 224 ALA B C 1
ATOM 5906 O O . ALA B 1 224 ? -14.391 -23.047 -2.812 1 92.44 224 ALA B O 1
ATOM 5907 N N . ARG B 1 225 ? -13.383 -24.141 -4.488 1 93.5 225 ARG B N 1
ATOM 5908 C CA . ARG B 1 225 ? -12.812 -22.938 -5.102 1 93.5 225 ARG B CA 1
ATOM 5909 C C . ARG B 1 225 ? -13.883 -21.891 -5.34 1 93.5 225 ARG B C 1
ATOM 5911 O O . ARG B 1 225 ? -13.617 -20.688 -5.227 1 93.5 225 ARG B O 1
ATOM 5918 N N . MET B 1 226 ? -15.078 -22.344 -5.625 1 88.44 226 MET B N 1
ATOM 5919 C CA . MET B 1 226 ? -16.188 -21.453 -5.949 1 88.44 226 MET B CA 1
ATOM 5920 C C . MET B 1 226 ? -16.594 -20.609 -4.734 1 88.44 226 MET B C 1
ATOM 5922 O O . MET B 1 226 ? -17.094 -19.5 -4.879 1 88.44 226 MET B O 1
ATOM 5926 N N . LYS B 1 227 ? -16.281 -21.062 -3.602 1 94.06 227 LYS B N 1
ATOM 5927 C CA . LYS B 1 227 ? -16.703 -20.406 -2.365 1 94.06 227 LYS B CA 1
ATOM 5928 C C . LYS B 1 227 ? -15.641 -19.422 -1.882 1 94.06 227 LYS B C 1
ATOM 5930 O O . LYS B 1 227 ? -15.898 -18.625 -0.974 1 94.06 227 LYS B O 1
ATOM 5935 N N . ALA B 1 228 ? -14.492 -19.406 -2.492 1 95.62 228 ALA B N 1
ATOM 5936 C CA . ALA B 1 228 ? -13.398 -18.547 -2.035 1 95.62 228 ALA B CA 1
ATOM 5937 C C . ALA B 1 228 ? -13.477 -17.172 -2.674 1 95.62 228 ALA B C 1
ATOM 5939 O O . ALA B 1 228 ? -12.734 -16.266 -2.291 1 95.62 228 ALA B O 1
ATOM 5940 N N . GLY B 1 229 ? -14.406 -16.906 -3.646 1 94.56 229 GLY B N 1
ATOM 5941 C CA . GLY B 1 229 ? -14.484 -15.633 -4.332 1 94.56 229 GLY B CA 1
ATOM 5942 C C . GLY B 1 229 ? -13.195 -15.258 -5.043 1 94.56 229 GLY B C 1
ATOM 5943 O O . GLY B 1 229 ? -12.516 -16.125 -5.602 1 94.56 229 GLY B O 1
ATOM 5944 N N . HIS B 1 230 ? -12.977 -13.992 -5.164 1 94.62 230 HIS B N 1
ATOM 5945 C CA . HIS B 1 230 ? -11.703 -13.539 -5.715 1 94.62 230 HIS B CA 1
ATOM 5946 C C . HIS B 1 230 ? -10.555 -13.812 -4.746 1 94.62 230 HIS B C 1
ATOM 5948 O O . HIS B 1 230 ? -10.656 -13.508 -3.555 1 94.62 230 HIS B O 1
ATOM 5954 N N . ILE B 1 231 ? -9.555 -14.453 -5.215 1 95.75 231 ILE B N 1
ATOM 5955 C CA . ILE B 1 231 ? -8.43 -14.789 -4.348 1 95.75 231 ILE B CA 1
ATOM 5956 C C . ILE B 1 231 ? -7.266 -13.844 -4.621 1 95.75 231 ILE B C 1
ATOM 5958 O O . ILE B 1 231 ? -6.812 -13.711 -5.762 1 95.75 231 ILE B O 1
ATOM 5962 N N . ILE B 1 232 ? -6.758 -13.133 -3.584 1 95.44 232 ILE B N 1
ATOM 5963 C CA . ILE B 1 232 ? -5.578 -12.273 -3.668 1 95.44 232 ILE B CA 1
ATOM 5964 C C . ILE B 1 232 ? -4.445 -12.875 -2.838 1 95.44 232 ILE B C 1
ATOM 5966 O O . ILE B 1 232 ? -4.531 -12.93 -1.608 1 95.44 232 ILE B O 1
ATOM 5970 N N . PRO B 1 233 ? -3.457 -13.375 -3.5 1 94.69 233 PRO B N 1
ATOM 5971 C CA . PRO B 1 233 ? -2.297 -13.812 -2.719 1 94.69 233 PRO B CA 1
ATOM 5972 C C . PRO B 1 233 ? -1.651 -12.68 -1.932 1 94.69 233 PRO B C 1
ATOM 5974 O O . PRO B 1 233 ? -1.468 -11.578 -2.465 1 94.69 233 PRO B O 1
ATOM 5977 N N . VAL B 1 234 ? -1.4 -12.828 -0.682 1 96.06 234 VAL B N 1
ATOM 5978 C CA . VAL B 1 234 ? -0.737 -11.867 0.192 1 96.06 234 VAL B CA 1
ATOM 5979 C C . VAL B 1 234 ? 0.693 -12.32 0.472 1 96.06 234 VAL B C 1
ATOM 5981 O O . VAL B 1 234 ? 0.909 -13.336 1.139 1 96.06 234 VAL B O 1
ATOM 5984 N N . THR B 1 235 ? 1.705 -11.578 -0.028 1 93.44 235 THR B N 1
ATOM 5985 C CA . THR B 1 235 ? 3.109 -11.961 0.059 1 93.44 235 THR B CA 1
ATOM 5986 C C . THR B 1 235 ? 3.877 -11 0.961 1 93.44 235 THR B C 1
ATOM 5988 O O . THR B 1 235 ? 3.287 -10.109 1.571 1 93.44 235 THR B O 1
ATOM 5991 N N . GLY B 1 236 ? 5.145 -11.25 1.122 1 93.19 236 GLY B N 1
ATOM 5992 C CA . GLY B 1 236 ? 5.996 -10.375 1.911 1 93.19 236 GLY B CA 1
ATOM 5993 C C . GLY B 1 236 ? 6.086 -10.789 3.367 1 93.19 236 GLY B C 1
ATOM 5994 O O . GLY B 1 236 ? 6.336 -9.953 4.242 1 93.19 236 GLY B O 1
ATOM 5995 N N . ILE B 1 237 ? 5.789 -12.023 3.658 1 94.31 237 ILE B N 1
ATOM 5996 C CA . ILE B 1 237 ? 5.77 -12.477 5.043 1 94.31 237 ILE B CA 1
ATOM 5997 C C . ILE B 1 237 ? 7.008 -13.328 5.324 1 94.31 237 ILE B C 1
ATOM 5999 O O . ILE B 1 237 ? 7.684 -13.133 6.34 1 94.31 237 ILE B O 1
ATOM 6003 N N . PHE B 1 238 ? 7.359 -14.266 4.379 1 93.38 238 PHE B N 1
ATOM 6004 C CA . PHE B 1 238 ? 8.43 -15.227 4.602 1 93.38 238 PHE B CA 1
ATOM 6005 C C . PHE B 1 238 ? 9.547 -15.039 3.578 1 93.38 238 PHE B C 1
ATOM 6007 O O . PHE B 1 238 ? 9.289 -14.672 2.432 1 93.38 238 PHE B O 1
ATOM 6014 N N . PRO B 1 239 ? 10.773 -15.289 3.998 1 90.81 239 PRO B N 1
ATOM 6015 C CA . PRO B 1 239 ? 11.859 -15.336 3.012 1 90.81 239 PRO B CA 1
ATOM 6016 C C . PRO B 1 239 ? 11.672 -16.438 1.979 1 90.81 239 PRO B C 1
ATOM 6018 O O . PRO B 1 239 ? 11.227 -17.547 2.322 1 90.81 239 PRO B O 1
ATOM 6021 N N . GLU B 1 240 ? 12.008 -16.156 0.78 1 88.12 240 GLU B N 1
ATOM 6022 C CA . GLU B 1 240 ? 11.844 -17.109 -0.314 1 88.12 240 GLU B CA 1
ATOM 6023 C C . GLU B 1 240 ? 12.602 -18.391 -0.034 1 88.12 240 GLU B C 1
ATOM 6025 O O . GLU B 1 240 ? 12.125 -19.484 -0.369 1 88.12 240 GLU B O 1
ATOM 6030 N N . ALA B 1 241 ? 13.734 -18.297 0.607 1 87.75 241 ALA B N 1
ATOM 6031 C CA . ALA B 1 241 ? 14.562 -19.453 0.908 1 87.75 241 ALA B CA 1
ATOM 6032 C C . ALA B 1 241 ? 13.828 -20.422 1.826 1 87.75 241 ALA B C 1
ATOM 6034 O O . ALA B 1 241 ? 13.977 -21.641 1.689 1 87.75 241 ALA B O 1
ATOM 6035 N N . LEU B 1 242 ? 13.086 -19.875 2.723 1 90.19 242 LEU B N 1
ATOM 6036 C CA . LEU B 1 242 ? 12.305 -20.703 3.637 1 90.19 242 LEU B CA 1
ATOM 6037 C C . LEU B 1 242 ? 11.172 -21.406 2.902 1 90.19 242 LEU B C 1
ATOM 6039 O O . LEU B 1 242 ? 10.93 -22.594 3.113 1 90.19 242 LEU B O 1
ATOM 6043 N N . LEU B 1 243 ? 10.516 -20.734 2.018 1 89.69 243 LEU B N 1
ATOM 6044 C CA . LEU B 1 243 ? 9.359 -21.266 1.289 1 89.69 243 LEU B CA 1
ATOM 6045 C C . LEU B 1 243 ? 9.789 -22.359 0.326 1 89.69 243 LEU B C 1
ATOM 6047 O O . LEU B 1 243 ? 9.133 -23.406 0.238 1 89.69 243 LEU B O 1
ATOM 6051 N N . THR B 1 244 ? 10.883 -22.188 -0.34 1 86.31 244 THR B N 1
ATOM 6052 C CA . THR B 1 244 ? 11.312 -23.109 -1.394 1 86.31 244 THR B CA 1
ATOM 6053 C C . THR B 1 244 ? 11.883 -24.391 -0.798 1 86.31 244 THR B C 1
ATOM 6055 O O . THR B 1 244 ? 11.969 -25.406 -1.479 1 86.31 244 THR B O 1
ATOM 6058 N N . GLN B 1 245 ? 12.258 -24.328 0.392 1 83.5 245 GLN B N 1
ATOM 6059 C CA . GLN B 1 245 ? 12.812 -25.516 1.059 1 83.5 245 GLN B CA 1
ATOM 6060 C C . GLN B 1 245 ? 11.727 -26.562 1.297 1 83.5 245 GLN B C 1
ATOM 6062 O O . GLN B 1 245 ? 12.016 -27.766 1.315 1 83.5 245 GLN B O 1
ATOM 6067 N N . ILE B 1 246 ? 10.508 -26.156 1.35 1 77.75 246 ILE B N 1
ATOM 6068 C CA . ILE B 1 246 ? 9.461 -27.078 1.776 1 77.75 246 ILE B CA 1
ATOM 6069 C C . ILE B 1 246 ? 8.531 -27.375 0.604 1 77.75 246 ILE B C 1
ATOM 6071 O O . ILE B 1 246 ? 8.094 -28.516 0.423 1 77.75 246 ILE B O 1
ATOM 6075 N N . ALA B 1 247 ? 8.328 -26.484 -0.253 1 72 247 ALA B N 1
ATOM 6076 C CA . ALA B 1 247 ? 7.234 -26.562 -1.214 1 72 247 ALA B CA 1
ATOM 6077 C C . ALA B 1 247 ? 7.73 -27.062 -2.568 1 72 247 ALA B C 1
ATOM 6079 O O . ALA B 1 247 ? 8.781 -26.641 -3.045 1 72 247 ALA B O 1
ATOM 6080 N N . GLN B 1 248 ? 6.926 -28.031 -3.037 1 78.25 248 GLN B N 1
ATOM 6081 C CA . GLN B 1 248 ? 7.254 -28.594 -4.34 1 78.25 248 GLN B CA 1
ATOM 6082 C C . GLN B 1 248 ? 6.219 -28.188 -5.391 1 78.25 248 GLN B C 1
ATOM 6084 O O . GLN B 1 248 ? 6.48 -28.281 -6.59 1 78.25 248 GLN B O 1
ATOM 6089 N N . ASN B 1 249 ? 5.094 -27.75 -4.969 1 87.5 249 ASN B N 1
ATOM 6090 C CA . ASN B 1 249 ? 3.994 -27.422 -5.875 1 87.5 249 ASN B CA 1
ATOM 6091 C C . ASN B 1 249 ? 3.846 -25.922 -6.062 1 87.5 249 ASN B C 1
ATOM 6093 O O . ASN B 1 249 ? 4.312 -25.141 -5.23 1 87.5 249 ASN B O 1
ATOM 6097 N N . THR B 1 250 ? 3.279 -25.547 -7.195 1 89.25 250 THR B N 1
ATOM 6098 C CA . THR B 1 250 ? 3.271 -24.125 -7.504 1 89.25 250 THR B CA 1
ATOM 6099 C C . THR B 1 250 ? 1.9 -23.688 -8.016 1 89.25 250 THR B C 1
ATOM 6101 O O . THR B 1 250 ? 1.157 -24.5 -8.578 1 89.25 250 THR B O 1
ATOM 6104 N N . LEU B 1 251 ? 1.574 -22.562 -7.664 1 91 251 LEU B N 1
ATOM 6105 C CA . LEU B 1 251 ? 0.493 -21.812 -8.297 1 91 251 LEU B CA 1
ATOM 6106 C C . LEU B 1 251 ? 1.022 -20.953 -9.445 1 91 251 LEU B C 1
ATOM 6108 O O . LEU B 1 251 ? 1.9 -20.109 -9.25 1 91 251 LEU B O 1
ATOM 6112 N N . ILE B 1 252 ? 0.469 -21.188 -10.617 1 91.12 252 ILE B N 1
ATOM 6113 C CA . ILE B 1 252 ? 1.025 -20.547 -11.805 1 91.12 252 ILE B CA 1
ATOM 6114 C C . ILE B 1 252 ? 0.06 -19.484 -12.32 1 91.12 252 ILE B C 1
ATOM 6116 O O . ILE B 1 252 ? -1.152 -19.703 -12.367 1 91.12 252 ILE B O 1
ATOM 6120 N N . THR B 1 253 ? 0.615 -18.328 -12.547 1 87.44 253 THR B N 1
ATOM 6121 C CA . THR B 1 253 ? -0.132 -17.266 -13.219 1 87.44 253 THR B CA 1
ATOM 6122 C C . THR B 1 253 ? 0.624 -16.781 -14.445 1 87.44 253 THR B C 1
ATOM 6124 O O . THR B 1 253 ? 1.812 -17.062 -14.609 1 87.44 253 THR B O 1
ATOM 6127 N N . PHE B 1 254 ? -0.122 -16.062 -15.328 1 87.69 254 PHE B N 1
ATOM 6128 C CA . PHE B 1 254 ? 0.499 -15.469 -16.516 1 87.69 254 PHE B CA 1
ATOM 6129 C C . PHE B 1 254 ? 1.662 -14.57 -16.109 1 87.69 254 PHE B C 1
ATOM 6131 O O . PHE B 1 254 ? 2.736 -14.633 -16.719 1 87.69 254 PHE B O 1
ATOM 6138 N N . SER B 1 255 ? 1.476 -13.82 -15.078 1 81.81 255 SER B N 1
ATOM 6139 C CA . SER B 1 255 ? 2.482 -12.859 -1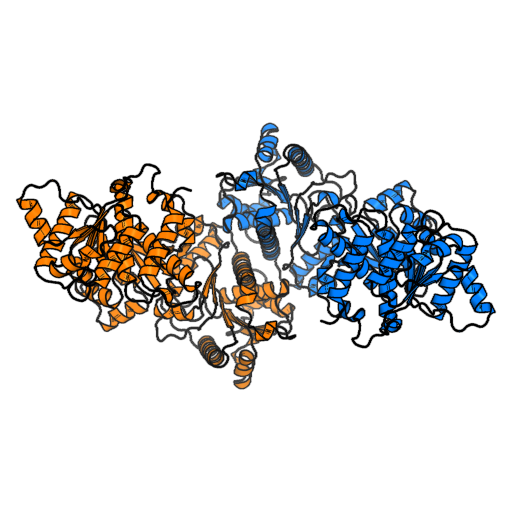4.641 1 81.81 255 SER B CA 1
ATOM 6140 C C . SER B 1 255 ? 3.73 -13.562 -14.117 1 81.81 255 SER B C 1
ATOM 6142 O O . SER B 1 255 ? 4.852 -13.109 -14.359 1 81.81 255 SER B O 1
ATOM 6144 N N . THR B 1 256 ? 3.533 -14.648 -13.438 1 82.44 256 THR B N 1
ATOM 6145 C CA . THR B 1 256 ? 4.672 -15.367 -12.883 1 82.44 256 THR B CA 1
ATOM 6146 C C . THR B 1 256 ? 5.547 -15.945 -13.992 1 82.44 256 THR B C 1
ATOM 6148 O O . THR B 1 256 ? 6.773 -15.898 -13.914 1 82.44 256 THR B O 1
ATOM 6151 N N . LEU B 1 257 ? 4.895 -16.453 -15.016 1 86 257 LEU B N 1
ATOM 6152 C CA . LEU B 1 257 ? 5.66 -17.016 -16.125 1 86 257 LEU B CA 1
ATOM 6153 C C . LEU B 1 257 ? 6.293 -15.898 -16.969 1 86 257 LEU B C 1
ATOM 6155 O O . LEU B 1 257 ? 7.453 -16.016 -17.375 1 86 257 LEU B O 1
ATOM 6159 N N . ALA B 1 258 ? 5.539 -14.844 -17.141 1 84.38 258 ALA B N 1
ATOM 6160 C CA . ALA B 1 258 ? 6.004 -13.727 -17.969 1 84.38 258 ALA B CA 1
ATOM 6161 C C . ALA B 1 258 ? 7.207 -13.039 -17.328 1 84.38 258 ALA B C 1
ATOM 6163 O O . ALA B 1 258 ? 8.047 -12.469 -18.031 1 84.38 258 ALA B O 1
ATOM 6164 N N . SER B 1 259 ? 7.281 -13.102 -16.047 1 77.75 259 SER B N 1
ATOM 6165 C CA . SER B 1 259 ? 8.367 -12.43 -15.336 1 77.75 259 SER B CA 1
ATOM 6166 C C . SER B 1 259 ? 9.609 -13.32 -15.258 1 77.75 259 SER B C 1
ATOM 6168 O O . SER B 1 259 ? 10.695 -12.852 -14.93 1 77.75 259 SER B O 1
ATOM 6170 N N . ASP B 1 260 ? 9.445 -14.633 -15.586 1 78.88 260 ASP B N 1
ATOM 6171 C CA . ASP B 1 260 ? 10.562 -15.578 -15.578 1 78.88 260 ASP B CA 1
ATOM 6172 C C . ASP B 1 260 ? 11.305 -15.555 -16.906 1 78.88 260 ASP B C 1
ATOM 6174 O O . ASP B 1 260 ? 10.82 -16.094 -17.906 1 78.88 260 ASP B O 1
ATOM 6178 N N . GLN B 1 261 ? 12.453 -15.016 -16.891 1 75.19 261 GLN B N 1
ATOM 6179 C CA . GLN B 1 261 ? 13.234 -14.844 -18.109 1 75.19 261 GLN B CA 1
ATOM 6180 C C . GLN B 1 261 ? 13.547 -16.188 -18.766 1 75.19 261 GLN B C 1
ATOM 6182 O O . GLN B 1 261 ? 13.477 -16.312 -19.984 1 75.19 261 GLN B O 1
ATOM 6187 N N . ASN B 1 262 ? 13.805 -17.172 -17.969 1 76.62 262 ASN B N 1
ATOM 6188 C CA . ASN B 1 262 ? 14.117 -18.484 -18.516 1 76.62 262 ASN B CA 1
ATOM 6189 C C . ASN B 1 262 ? 12.898 -19.109 -19.203 1 76.62 262 ASN B C 1
ATOM 6191 O O . ASN B 1 262 ? 13.023 -19.703 -20.281 1 76.62 262 ASN B O 1
ATOM 6195 N N . ALA B 1 263 ? 11.836 -18.906 -18.562 1 77.81 263 ALA B N 1
ATOM 6196 C CA . ALA B 1 263 ? 10.602 -19.438 -19.141 1 77.81 263 ALA B CA 1
ATOM 6197 C C . ALA B 1 263 ? 10.273 -18.734 -20.469 1 77.81 263 ALA B C 1
ATOM 6199 O O . ALA B 1 263 ? 9.82 -19.391 -21.406 1 77.81 263 ALA B O 1
ATOM 6200 N N . ARG B 1 264 ? 10.633 -17.516 -20.594 1 79.19 264 ARG B N 1
ATOM 6201 C CA . ARG B 1 264 ? 10.336 -16.75 -21.797 1 79.19 264 ARG B CA 1
ATOM 6202 C C . ARG B 1 264 ? 11.32 -17.094 -22.922 1 79.19 264 ARG B C 1
ATOM 6204 O O . ARG B 1 264 ? 10.914 -17.25 -24.078 1 79.19 264 ARG B O 1
ATOM 6211 N N . GLU B 1 265 ? 12.477 -17.328 -22.547 1 78.06 265 GLU B N 1
ATOM 6212 C CA . GLU B 1 265 ? 13.531 -17.516 -23.531 1 78.06 265 GLU B CA 1
ATOM 6213 C C . GLU B 1 265 ? 13.414 -18.891 -24.203 1 78.06 265 GLU B C 1
ATOM 6215 O O . GLU B 1 265 ? 13.773 -19.047 -25.375 1 78.06 265 GLU B O 1
ATOM 6220 N N . ALA B 1 266 ? 12.852 -19.781 -23.531 1 77.75 266 ALA B N 1
ATOM 6221 C CA . ALA B 1 266 ? 12.727 -21.141 -24.047 1 77.75 266 ALA B CA 1
ATOM 6222 C C . ALA B 1 266 ? 11.828 -21.172 -25.281 1 77.75 266 ALA B C 1
ATOM 6224 O O . ALA B 1 266 ? 11.945 -22.062 -26.125 1 77.75 266 ALA B O 1
ATOM 6225 N N . LEU B 1 267 ? 11.07 -20.125 -25.438 1 83.56 267 LEU B N 1
ATOM 6226 C CA . LEU B 1 267 ? 10.078 -20.141 -26.516 1 83.56 267 LEU B CA 1
ATOM 6227 C C . LEU B 1 267 ? 10.242 -18.938 -27.422 1 83.56 267 LEU B C 1
ATOM 6229 O O . LEU B 1 267 ? 9.383 -18.656 -28.266 1 83.56 267 LEU B O 1
ATOM 6233 N N . SER B 1 268 ? 11.352 -18.25 -27.219 1 76.25 268 SER B N 1
ATOM 6234 C CA . SER B 1 268 ? 11.594 -17.047 -27.984 1 76.25 268 SER B CA 1
ATOM 6235 C C . SER B 1 268 ? 11.836 -17.375 -29.453 1 76.25 268 SER B C 1
ATOM 6237 O O . SER B 1 268 ? 12.328 -18.453 -29.781 1 76.25 268 SER B O 1
ATOM 6239 N N . VAL B 1 269 ? 11.359 -16.453 -30.297 1 70 269 VAL B N 1
ATOM 6240 C CA . VAL B 1 269 ? 11.57 -16.609 -31.734 1 70 269 VAL B CA 1
ATOM 6241 C C . VAL B 1 269 ? 12.766 -15.758 -32.188 1 70 269 VAL B C 1
ATOM 6243 O O . VAL B 1 269 ? 12.867 -14.586 -31.812 1 70 269 VAL B O 1
ATOM 6246 N N . GLN B 1 270 ? 13.711 -16.391 -32.75 1 63.38 270 GLN B N 1
ATOM 6247 C CA . GLN B 1 270 ? 14.867 -15.648 -33.25 1 63.38 270 GLN B CA 1
ATOM 6248 C C . GLN B 1 270 ? 14.492 -14.773 -34.438 1 63.38 270 GLN B C 1
ATOM 6250 O O . GLN B 1 270 ? 13.547 -15.086 -35.188 1 63.38 270 GLN B O 1
ATOM 6255 N N . LYS B 1 271 ? 15.219 -13.688 -34.594 1 58.25 271 LYS B N 1
ATOM 6256 C CA . LYS B 1 271 ? 14.961 -12.711 -35.656 1 58.25 271 LYS B CA 1
ATOM 6257 C C . LYS B 1 271 ? 15.133 -13.344 -37.031 1 58.25 271 LYS B C 1
ATOM 6259 O O . LYS B 1 271 ? 14.453 -12.961 -38 1 58.25 271 LYS B O 1
ATOM 6264 N N . ASP B 1 272 ? 15.883 -14.312 -37.219 1 49.62 272 ASP B N 1
ATOM 6265 C CA . ASP B 1 272 ? 16.188 -14.914 -38.5 1 49.62 272 ASP B CA 1
ATOM 6266 C C . ASP B 1 272 ? 15.352 -16.172 -38.719 1 49.62 272 ASP B C 1
ATOM 6268 O O . ASP B 1 272 ? 15.641 -16.953 -39.625 1 49.62 272 ASP B O 1
ATOM 6272 N N . ALA B 1 273 ? 14.391 -16.25 -37.969 1 55.38 273 ALA B N 1
ATOM 6273 C CA . ALA B 1 273 ? 13.648 -17.5 -38.062 1 55.38 273 ALA B CA 1
ATOM 6274 C C . ALA B 1 273 ? 12.766 -17.531 -39.312 1 55.38 273 ALA B C 1
ATOM 6276 O O . ALA B 1 273 ? 12.109 -16.547 -39.625 1 55.38 273 ALA B O 1
ATOM 6277 N N . TYR B 1 274 ? 12.938 -18.625 -40.188 1 55.97 274 TYR B N 1
ATOM 6278 C CA . TYR B 1 274 ? 12.039 -18.906 -41.312 1 55.97 274 TYR B CA 1
ATOM 6279 C C . TYR B 1 274 ? 10.984 -19.938 -40.938 1 55.97 274 TYR B C 1
ATOM 6281 O O . TYR B 1 274 ? 11.055 -20.531 -39.844 1 55.97 274 TYR B O 1
ATOM 6289 N N . LYS B 1 275 ? 10.031 -20.141 -41.688 1 56.44 275 LYS B N 1
ATOM 6290 C CA . LYS B 1 275 ? 8.82 -20.906 -41.406 1 56.44 275 LYS B CA 1
ATOM 6291 C C . LYS B 1 275 ? 9.156 -22.25 -40.781 1 56.44 275 LYS B C 1
ATOM 6293 O O . LYS B 1 275 ? 8.508 -22.656 -39.812 1 56.44 275 LYS B O 1
ATOM 6298 N N . HIS B 1 276 ? 10.148 -22.875 -41.219 1 63.56 276 HIS B N 1
ATOM 6299 C CA . HIS B 1 276 ? 10.477 -24.188 -40.688 1 63.56 276 HIS B CA 1
ATOM 6300 C C . HIS B 1 276 ? 11.211 -24.078 -39.344 1 63.56 276 HIS B C 1
ATOM 6302 O O . HIS B 1 276 ? 11.234 -25.047 -38.562 1 63.56 276 HIS B O 1
ATOM 6308 N N . LYS B 1 277 ? 11.617 -22.938 -39.125 1 71.94 277 LYS B N 1
ATOM 6309 C CA . LYS B 1 277 ? 12.414 -22.75 -37.906 1 71.94 277 LYS B CA 1
ATOM 6310 C C . LYS B 1 277 ? 11.523 -22.547 -36.688 1 71.94 277 LYS B C 1
ATOM 6312 O O . LYS B 1 277 ? 11.984 -22.656 -35.531 1 71.94 277 LYS B O 1
ATOM 6317 N N . ARG B 1 278 ? 10.281 -22.5 -37 1 78.44 278 ARG B N 1
ATOM 6318 C CA . ARG B 1 278 ? 9.398 -22.234 -35.875 1 78.44 278 ARG B CA 1
ATOM 6319 C C . ARG B 1 278 ? 8.711 -23.516 -35.406 1 78.44 278 ARG B C 1
ATOM 6321 O O . ARG B 1 278 ? 7.918 -23.5 -34.438 1 78.44 278 ARG B O 1
ATOM 6328 N N . GLY B 1 279 ? 8.945 -24.625 -36.062 1 87.19 279 GLY B N 1
ATOM 6329 C CA . GLY B 1 279 ? 8.414 -25.906 -35.625 1 87.19 279 GLY B CA 1
ATOM 6330 C C . GLY B 1 279 ? 7.273 -26.406 -36.469 1 87.19 279 GLY B C 1
ATOM 6331 O O . GLY B 1 279 ? 6.52 -25.609 -37.031 1 87.19 279 GLY B O 1
ATOM 6332 N N . VAL B 1 280 ? 7.184 -27.703 -36.562 1 90.75 280 VAL B N 1
ATOM 6333 C CA . VAL B 1 280 ? 6.16 -28.375 -37.375 1 90.75 280 VAL B CA 1
ATOM 6334 C C . VAL B 1 280 ? 5.234 -29.188 -36.469 1 90.75 280 VAL B C 1
ATOM 6336 O O . VAL B 1 280 ? 5.691 -30.016 -35.688 1 90.75 280 VAL B O 1
ATOM 6339 N N . VAL B 1 281 ? 3.945 -28.922 -36.594 1 94.25 281 VAL B N 1
ATOM 6340 C CA . VAL B 1 281 ? 2.949 -29.641 -35.812 1 94.25 281 VAL B CA 1
ATOM 6341 C C . VAL B 1 281 ? 2.039 -30.438 -36.75 1 94.25 281 VAL B C 1
ATOM 6343 O O . VAL B 1 281 ? 1.488 -29.906 -37.688 1 94.25 281 VAL B O 1
ATOM 6346 N N . GLN B 1 282 ? 1.972 -31.688 -36.469 1 95.62 282 GLN B N 1
ATOM 6347 C CA . GLN B 1 282 ? 1.006 -32.531 -37.156 1 95.62 282 GLN B CA 1
ATOM 6348 C C . GLN B 1 282 ? -0.198 -32.812 -36.281 1 95.62 282 GLN B C 1
ATOM 6350 O O . GLN B 1 282 ? -0.04 -33.25 -35.125 1 95.62 282 GLN B O 1
ATOM 6355 N N . ILE B 1 283 ? -1.395 -32.594 -36.844 1 95.56 283 ILE B N 1
ATOM 6356 C CA . ILE B 1 283 ? -2.607 -32.719 -36.062 1 95.56 283 ILE B CA 1
ATOM 6357 C C . ILE B 1 283 ? -3.541 -33.75 -36.688 1 95.56 283 ILE B C 1
ATOM 6359 O O . ILE B 1 283 ? -3.955 -33.594 -37.812 1 95.56 283 ILE B O 1
ATOM 6363 N N . PHE B 1 284 ? -3.783 -34.781 -35.938 1 95.94 284 PHE B N 1
ATOM 6364 C CA . PHE B 1 284 ? -4.828 -35.75 -36.312 1 95.94 284 PHE B CA 1
ATOM 6365 C C . PHE B 1 284 ? -6.152 -35.375 -35.656 1 95.94 284 PHE B C 1
ATOM 6367 O O . PHE B 1 284 ? -6.328 -35.531 -34.438 1 95.94 284 PHE B O 1
ATOM 6374 N N . ALA B 1 285 ? -7.07 -34.844 -36.438 1 93.94 285 ALA B N 1
ATOM 6375 C CA . ALA B 1 285 ? -8.305 -34.281 -35.875 1 93.94 285 ALA B CA 1
ATOM 6376 C C . ALA B 1 285 ? -9.43 -34.312 -36.906 1 93.94 285 ALA B C 1
ATOM 6378 O O . ALA B 1 285 ? -9.18 -34.344 -38.125 1 93.94 285 ALA B O 1
ATOM 6379 N N . GLY B 1 286 ? -10.656 -34.344 -36.344 1 91.5 286 GLY B N 1
ATOM 6380 C CA . GLY B 1 286 ? -11.836 -34.062 -37.156 1 91.5 286 GLY B CA 1
ATOM 6381 C C . GLY B 1 286 ? -12.43 -35.281 -37.812 1 91.5 286 GLY B C 1
ATOM 6382 O O . GLY B 1 286 ? -11.711 -36.25 -38.125 1 91.5 286 GLY B O 1
ATOM 6383 N N . ALA B 1 287 ? -13.609 -35.281 -37.875 1 87.19 287 ALA B N 1
ATOM 6384 C CA . ALA B 1 287 ? -14.469 -36.219 -38.594 1 87.19 287 ALA B CA 1
ATOM 6385 C C . ALA B 1 287 ? -15.695 -35.5 -39.156 1 87.19 287 ALA B C 1
ATOM 6387 O O . ALA B 1 287 ? -15.836 -34.281 -39.031 1 87.19 287 ALA B O 1
ATOM 6388 N N . LEU B 1 288 ? -16.422 -36.281 -39.938 1 79.56 288 LEU B N 1
ATOM 6389 C CA . LEU B 1 288 ? -17.656 -35.688 -40.406 1 79.56 288 LEU B CA 1
ATOM 6390 C C . LEU B 1 288 ? -18.484 -35.156 -39.25 1 79.56 288 LEU B C 1
ATOM 6392 O O . LEU B 1 288 ? -18.781 -35.906 -38.312 1 79.56 288 LEU B O 1
ATOM 6396 N N . GLY B 1 289 ? -18.719 -33.781 -39.219 1 77.88 289 GLY B N 1
ATOM 6397 C CA . GLY B 1 289 ? -19.516 -33.156 -38.188 1 77.88 289 GLY B CA 1
ATOM 6398 C C . GLY B 1 289 ? -18.672 -32.469 -37.125 1 77.88 289 GLY B C 1
ATOM 6399 O O . GLY B 1 289 ? -19.188 -31.75 -36.281 1 77.88 289 GLY B O 1
ATOM 6400 N N . THR B 1 290 ? -17.453 -32.781 -37.188 1 88.75 290 THR B N 1
ATOM 6401 C CA . THR B 1 290 ? -16.594 -32.188 -36.188 1 88.75 290 THR B CA 1
ATOM 6402 C C . THR B 1 290 ? -15.453 -31.391 -36.812 1 88.75 290 THR B C 1
ATOM 6404 O O . THR B 1 290 ? -14.328 -31.406 -36.312 1 88.75 290 THR B O 1
ATOM 6407 N N . SER B 1 291 ? -15.742 -30.812 -37.906 1 83.75 291 SER B N 1
ATOM 6408 C CA . SER B 1 291 ? -14.766 -30.016 -38.656 1 83.75 291 SER B CA 1
ATOM 6409 C C . SER B 1 291 ? -14.273 -28.828 -37.844 1 83.75 291 SER B C 1
ATOM 6411 O O . SER B 1 291 ? -13.109 -28.422 -37.938 1 83.75 291 SER B O 1
ATOM 6413 N N . GLY B 1 292 ? -15.148 -28.391 -37 1 83.12 292 GLY B N 1
ATOM 6414 C CA . GLY B 1 292 ? -14.781 -27.266 -36.156 1 83.12 292 GLY B CA 1
ATOM 6415 C C . GLY B 1 292 ? -13.609 -27.562 -35.219 1 83.12 292 GLY B C 1
ATOM 6416 O O . GLY B 1 292 ? -12.703 -26.75 -35.062 1 83.12 292 GLY B O 1
ATOM 6417 N N . ALA B 1 293 ? -13.602 -28.766 -34.656 1 89.94 293 ALA B N 1
ATOM 6418 C CA . ALA B 1 293 ? -12.539 -29.188 -33.75 1 89.94 293 ALA B CA 1
ATOM 6419 C C . ALA B 1 293 ? -11.195 -29.234 -34.469 1 89.94 293 ALA B C 1
ATOM 6421 O O . ALA B 1 293 ? -10.172 -28.828 -33.938 1 89.94 293 ALA B O 1
ATOM 6422 N N . ALA B 1 294 ? -11.219 -29.703 -35.688 1 89.56 294 ALA B N 1
ATOM 6423 C CA . ALA B 1 294 ? -10.008 -29.781 -36.5 1 89.56 294 ALA B CA 1
ATOM 6424 C C . ALA B 1 294 ? -9.445 -28.391 -36.812 1 89.56 294 ALA B C 1
ATOM 6426 O O . ALA B 1 294 ? -8.242 -28.156 -36.625 1 89.56 294 ALA B O 1
ATOM 6427 N N . MET B 1 295 ? -10.336 -27.562 -37.094 1 86.25 295 MET B N 1
ATOM 6428 C CA . MET B 1 295 ? -9.922 -26.203 -37.406 1 86.25 295 MET B CA 1
ATOM 6429 C C . MET B 1 295 ? -9.406 -25.469 -36.188 1 86.25 295 MET B C 1
ATOM 6431 O O . MET B 1 295 ? -8.391 -24.781 -36.25 1 86.25 295 MET B O 1
ATOM 6435 N N . LEU B 1 296 ? -10.07 -25.641 -35.125 1 89.19 296 LEU B N 1
ATOM 6436 C CA . LEU B 1 296 ? -9.711 -24.922 -33.906 1 89.19 296 LEU B CA 1
ATOM 6437 C C . LEU B 1 296 ? -8.375 -25.422 -33.375 1 89.19 296 LEU B C 1
ATOM 6439 O O . LEU B 1 296 ? -7.547 -24.625 -32.938 1 89.19 296 LEU B O 1
ATOM 6443 N N . ALA B 1 297 ? -8.148 -26.688 -33.406 1 93.75 297 ALA B N 1
ATOM 6444 C CA . ALA B 1 297 ? -6.859 -27.234 -33 1 93.75 297 ALA B CA 1
ATOM 6445 C C . ALA B 1 297 ? -5.727 -26.703 -33.875 1 93.75 297 ALA B C 1
ATOM 6447 O O . ALA B 1 297 ? -4.664 -26.328 -33.344 1 93.75 297 ALA B O 1
ATOM 6448 N N . SER B 1 298 ? -6.02 -26.578 -35.125 1 91.12 298 SER B N 1
ATOM 6449 C CA . SER B 1 298 ? -5.023 -26.062 -36.062 1 91.12 298 SER B CA 1
ATOM 6450 C C . SER B 1 298 ? -4.738 -24.594 -35.844 1 91.12 298 SER B C 1
ATOM 6452 O O . SER B 1 298 ? -3.582 -24.156 -35.844 1 91.12 298 SER B O 1
ATOM 6454 N N . ARG B 1 299 ? -5.781 -23.922 -35.625 1 88.56 299 ARG B N 1
ATOM 6455 C CA . ARG B 1 299 ? -5.625 -22.5 -35.344 1 88.56 299 ARG B CA 1
ATOM 6456 C C . ARG B 1 299 ? -4.891 -22.266 -34.031 1 88.56 299 ARG B C 1
ATOM 6458 O O . ARG B 1 299 ? -4.141 -21.297 -33.906 1 88.56 299 ARG B O 1
ATOM 6465 N N . GLY B 1 300 ? -5.18 -23.125 -33.062 1 92.44 300 GLY B N 1
ATOM 6466 C CA . GLY B 1 300 ? -4.426 -23.062 -31.812 1 92.44 300 GLY B CA 1
ATOM 6467 C C . GLY B 1 300 ? -2.932 -23.234 -32 1 92.44 300 GLY B C 1
ATOM 6468 O O . GLY B 1 300 ? -2.133 -22.5 -31.406 1 92.44 300 GLY B O 1
ATOM 6469 N N . ALA B 1 301 ? -2.576 -24.109 -32.875 1 92.75 301 ALA B N 1
ATOM 6470 C CA . ALA B 1 301 ? -1.167 -24.344 -33.188 1 92.75 301 ALA B CA 1
ATOM 6471 C C . ALA B 1 301 ? -0.556 -23.141 -33.906 1 92.75 301 ALA B C 1
ATOM 6473 O O . ALA B 1 301 ? 0.562 -22.734 -33.594 1 92.75 301 ALA B O 1
ATOM 6474 N N . GLN B 1 302 ? -1.289 -22.578 -34.781 1 87.06 302 GLN B N 1
ATOM 6475 C CA . GLN B 1 302 ? -0.822 -21.391 -35.5 1 87.06 302 GLN B CA 1
ATOM 6476 C C . GLN B 1 302 ? -0.631 -20.219 -34.531 1 87.06 302 GLN B C 1
ATOM 6478 O O . GLN B 1 302 ? 0.379 -19.516 -34.594 1 87.06 302 GLN B O 1
ATOM 6483 N N . ALA B 1 303 ? -1.608 -20.094 -33.719 1 87.88 303 ALA B N 1
ATOM 6484 C CA . ALA B 1 303 ? -1.567 -19 -32.75 1 87.88 303 ALA B CA 1
ATOM 6485 C C . ALA B 1 303 ? -0.376 -19.141 -31.812 1 87.88 303 ALA B C 1
ATOM 6487 O O . ALA B 1 303 ? 0.176 -18.156 -31.344 1 87.88 303 ALA B O 1
ATOM 6488 N N . GLY B 1 304 ? -0.013 -20.375 -31.562 1 89.94 304 GLY B N 1
ATOM 6489 C CA . GLY B 1 304 ? 1.127 -20.641 -30.703 1 89.94 304 GLY B CA 1
ATOM 6490 C C . GLY B 1 304 ? 2.461 -20.391 -31.391 1 89.94 304 GLY B C 1
ATOM 6491 O O . GLY B 1 304 ? 3.514 -20.484 -30.75 1 89.94 304 GLY B O 1
ATOM 6492 N N . GLY B 1 305 ? 2.428 -20.141 -32.719 1 84.81 305 GLY B N 1
ATOM 6493 C CA . GLY B 1 305 ? 3.637 -19.734 -33.438 1 84.81 305 GLY B CA 1
ATOM 6494 C C . GLY B 1 305 ? 4.262 -20.859 -34.219 1 84.81 305 GLY B C 1
ATOM 6495 O O . GLY B 1 305 ? 5.41 -20.766 -34.656 1 84.81 305 GLY B O 1
ATOM 6496 N N . ALA B 1 306 ? 3.541 -21.938 -34.344 1 87.5 306 ALA B N 1
ATOM 6497 C CA . ALA B 1 306 ? 4.059 -23 -35.188 1 87.5 306 ALA B CA 1
ATOM 6498 C C . ALA B 1 306 ? 4.289 -22.516 -36.594 1 87.5 306 ALA B C 1
ATOM 6500 O O . ALA B 1 306 ? 3.488 -21.734 -37.156 1 87.5 306 ALA B O 1
ATOM 6501 N N . GLY B 1 307 ? 5.363 -22.906 -37.156 1 82.31 307 GLY B N 1
ATOM 6502 C CA . GLY B 1 307 ? 5.672 -22.5 -38.531 1 82.31 307 GLY B CA 1
ATOM 6503 C C . GLY B 1 307 ? 4.832 -23.219 -39.562 1 82.31 307 GLY B C 1
ATOM 6504 O O . GLY B 1 307 ? 4.371 -22.594 -40.531 1 82.31 307 GLY B O 1
ATOM 6505 N N . LEU B 1 308 ? 4.738 -24.484 -39.344 1 86.25 308 LEU B N 1
ATOM 6506 C CA . LEU B 1 308 ? 3.92 -25.312 -40.25 1 86.25 308 LEU B CA 1
ATOM 6507 C C . LEU B 1 308 ? 2.947 -26.172 -39.438 1 86.25 308 LEU B C 1
ATOM 6509 O O . LEU B 1 308 ? 3.33 -26.766 -38.438 1 86.25 308 LEU B O 1
ATOM 6513 N N . VAL B 1 309 ? 1.726 -26.172 -39.906 1 90.25 309 VAL B N 1
ATOM 6514 C CA . VAL B 1 309 ? 0.693 -27 -39.281 1 90.25 309 VAL B CA 1
ATOM 6515 C C . VAL B 1 309 ? 0.048 -27.906 -40.344 1 90.25 309 VAL B C 1
ATOM 6517 O O . VAL B 1 309 ? -0.486 -27.406 -41.344 1 90.25 309 VAL B O 1
ATOM 6520 N N . GLN B 1 310 ? 0.193 -29.141 -40.094 1 91.25 310 GLN B N 1
ATOM 6521 C CA . GLN B 1 310 ? -0.442 -30.109 -41 1 91.25 310 GLN B CA 1
ATOM 6522 C C . GLN B 1 310 ? -1.622 -30.797 -40.312 1 91.25 310 GLN B C 1
ATOM 6524 O O . GLN B 1 310 ? -1.457 -31.438 -39.25 1 91.25 310 GLN B O 1
ATOM 6529 N N . LEU B 1 311 ? -2.754 -30.656 -40.938 1 91.88 311 LEU B N 1
ATOM 6530 C CA . LEU B 1 311 ? -3.959 -31.312 -40.469 1 91.88 311 LEU B CA 1
ATOM 6531 C C . LEU B 1 311 ? -4.219 -32.594 -41.219 1 91.88 311 LEU B C 1
ATOM 6533 O O . LEU B 1 311 ? -4.352 -32.594 -42.438 1 91.88 311 LEU B O 1
ATOM 6537 N N . VAL B 1 312 ? -4.191 -33.688 -40.531 1 91.31 312 VAL B N 1
ATOM 6538 C CA . VAL B 1 312 ? -4.543 -35 -41.094 1 91.31 312 VAL B CA 1
ATOM 6539 C C . VAL B 1 312 ? -5.953 -35.375 -40.656 1 91.31 312 VAL B C 1
ATOM 6541 O O . VAL B 1 312 ? -6.195 -35.625 -39.469 1 91.31 312 VAL B O 1
ATOM 6544 N N . THR B 1 313 ? -6.879 -35.406 -41.594 1 90.62 313 THR B N 1
ATOM 6545 C CA . THR B 1 313 ? -8.281 -35.688 -41.281 1 90.62 313 THR B CA 1
ATOM 6546 C C . THR B 1 313 ? -8.875 -36.656 -42.281 1 90.62 313 THR B C 1
ATOM 6548 O O . THR B 1 313 ? -8.148 -37.312 -43.031 1 90.62 313 THR B O 1
ATOM 6551 N N . GLU B 1 314 ? -10.117 -36.969 -42.125 1 87.12 314 GLU B N 1
ATOM 6552 C CA . GLU B 1 314 ? -10.797 -37.844 -43.062 1 87.12 314 GLU B CA 1
ATOM 6553 C C . GLU B 1 314 ? -10.836 -37.219 -44.469 1 87.12 314 GLU B C 1
ATOM 6555 O O . GLU B 1 314 ? -10.859 -35.969 -44.594 1 87.12 314 GLU B O 1
ATOM 6560 N N . GLN B 1 315 ? -10.875 -38.031 -45.438 1 84.94 315 GLN B N 1
ATOM 6561 C CA . GLN B 1 315 ? -10.742 -37.594 -46.812 1 84.94 315 GLN B CA 1
ATOM 6562 C C . GLN B 1 315 ? -11.812 -36.562 -47.156 1 84.94 315 GLN B C 1
ATOM 6564 O O . GLN B 1 315 ? -11.5 -35.5 -47.719 1 84.94 315 GLN B O 1
ATOM 6569 N N . LEU B 1 316 ? -13.023 -36.812 -46.875 1 81.81 316 LEU B N 1
ATOM 6570 C CA . LEU B 1 316 ? -14.117 -35.906 -47.219 1 81.81 316 LEU B CA 1
ATOM 6571 C C . LEU B 1 316 ? -13.945 -34.562 -46.531 1 81.81 316 LEU B C 1
ATOM 6573 O O . LEU B 1 316 ? -14.211 -33.531 -47.156 1 81.81 316 LEU B O 1
ATOM 6577 N N . LEU B 1 317 ? -13.523 -34.688 -45.344 1 84.56 317 LEU B N 1
ATOM 6578 C CA . LEU B 1 317 ? -13.32 -33.438 -44.625 1 84.56 317 LEU B CA 1
ATOM 6579 C C . LEU B 1 317 ? -12.125 -32.688 -45.156 1 84.56 317 LEU B C 1
ATOM 6581 O O . LEU B 1 317 ? -12.164 -31.438 -45.25 1 84.56 317 LEU B O 1
ATOM 6585 N N . ALA B 1 318 ? -11.102 -33.375 -45.469 1 86.75 318 ALA B N 1
ATOM 6586 C CA . ALA B 1 318 ? -9.922 -32.719 -46.031 1 86.75 318 ALA B CA 1
ATOM 6587 C C . ALA B 1 318 ? -10.273 -31.969 -47.312 1 86.75 318 ALA B C 1
ATOM 6589 O O . ALA B 1 318 ? -9.805 -30.844 -47.531 1 86.75 318 ALA B O 1
ATOM 6590 N N . GLU B 1 319 ? -11.102 -32.469 -48.062 1 80.94 319 GLU B N 1
ATOM 6591 C CA . GLU B 1 319 ? -11.523 -31.875 -49.312 1 80.94 319 GLU B CA 1
ATOM 6592 C C . GLU B 1 319 ? -12.297 -30.578 -49.062 1 80.94 319 GLU B C 1
ATOM 6594 O O . GLU B 1 319 ? -12.156 -29.609 -49.844 1 80.94 319 GLU B O 1
ATOM 6599 N N . GLN B 1 320 ? -13.023 -30.578 -48.062 1 76.44 320 GLN B N 1
ATOM 6600 C CA . GLN B 1 320 ? -13.844 -29.422 -47.75 1 76.44 320 GLN B CA 1
ATOM 6601 C C . GLN B 1 320 ? -13.008 -28.312 -47.125 1 76.44 320 GLN B C 1
ATOM 6603 O O . GLN B 1 320 ? -13.242 -27.125 -47.375 1 76.44 320 GLN B O 1
ATOM 6608 N N . LEU B 1 321 ? -12.078 -28.766 -46.312 1 79.56 321 LEU B N 1
ATOM 6609 C CA . LEU B 1 321 ? -11.328 -27.797 -45.531 1 79.56 321 LEU B CA 1
ATOM 6610 C C . LEU B 1 321 ? -10.203 -27.188 -46.344 1 79.56 321 LEU B C 1
ATOM 6612 O O . LEU B 1 321 ? -9.68 -26.125 -46 1 79.56 321 LEU B O 1
ATOM 6616 N N . MET B 1 322 ? -9.852 -27.734 -47.406 1 73.5 322 MET B N 1
ATOM 6617 C CA . MET B 1 322 ? -8.758 -27.25 -48.25 1 73.5 322 MET B CA 1
ATOM 6618 C C . MET B 1 322 ? -9.023 -25.828 -48.719 1 73.5 322 MET B C 1
ATOM 6620 O O . MET B 1 322 ? -8.102 -25.031 -48.844 1 73.5 322 MET B O 1
ATOM 6624 N N . ALA B 1 323 ? -10.219 -25.547 -48.844 1 62.31 323 ALA B N 1
ATOM 6625 C CA . ALA B 1 323 ? -10.602 -24.219 -49.344 1 62.31 323 ALA B CA 1
ATOM 6626 C C . ALA B 1 323 ? -10.461 -23.156 -48.281 1 62.31 323 ALA B C 1
ATOM 6628 O O . ALA B 1 323 ? -10.328 -21.969 -48.594 1 62.31 323 ALA B O 1
ATOM 6629 N N . GLN B 1 324 ? -10.422 -23.578 -47.156 1 58.91 324 GLN B N 1
ATOM 6630 C CA . GLN B 1 324 ? -10.438 -22.625 -46.031 1 58.91 324 GLN B CA 1
ATOM 6631 C C . GLN B 1 324 ? -9.141 -22.703 -45.25 1 58.91 324 GLN B C 1
ATOM 6633 O O . GLN B 1 324 ? -9.078 -22.219 -44.094 1 58.91 324 GLN B O 1
ATOM 6638 N N . ALA B 1 325 ? -8.125 -23.266 -45.75 1 60.66 325 ALA B N 1
ATOM 6639 C CA . ALA B 1 325 ? -7 -23.719 -44.938 1 60.66 325 ALA B CA 1
ATOM 6640 C C . ALA B 1 325 ? -6.062 -22.562 -44.594 1 60.66 325 ALA B C 1
ATOM 6642 O O . ALA B 1 325 ? -5.277 -22.656 -43.656 1 60.66 325 ALA B O 1
ATOM 6643 N N . GLY B 1 326 ? -6.414 -21.391 -44.844 1 58.38 326 GLY B N 1
ATOM 6644 C CA . GLY B 1 326 ? -5.715 -20.172 -44.469 1 58.38 326 GLY B CA 1
ATOM 6645 C C . GLY B 1 326 ? -4.328 -20.438 -43.906 1 58.38 326 GLY B C 1
ATOM 6646 O O . GLY B 1 326 ? -3.973 -19.938 -42.844 1 58.38 326 GLY B O 1
ATOM 6647 N N . GLY B 1 327 ? -3.34 -21.297 -44.594 1 68.94 327 GLY B N 1
ATOM 6648 C CA . GLY B 1 327 ? -1.961 -21.531 -44.188 1 68.94 327 GLY B CA 1
ATOM 6649 C C . GLY B 1 327 ? -1.75 -22.906 -43.594 1 68.94 327 GLY B C 1
ATOM 6650 O O . GLY B 1 327 ? -0.646 -23.234 -43.156 1 68.94 327 GLY B O 1
ATOM 6651 N N . LEU B 1 328 ? -2.748 -23.656 -43.594 1 77.25 328 LEU B N 1
ATOM 6652 C CA . LEU B 1 328 ? -2.682 -25.016 -43.062 1 77.25 328 LEU B CA 1
ATOM 6653 C C . LEU B 1 328 ? -2.428 -26.016 -44.188 1 77.25 328 LEU B C 1
ATOM 6655 O O . LEU B 1 328 ? -2.902 -25.828 -45.312 1 77.25 328 LEU B O 1
ATOM 6659 N N . LEU B 1 329 ? -1.644 -26.953 -43.875 1 73.44 329 LEU B N 1
ATOM 6660 C CA . LEU B 1 329 ? -1.562 -28.109 -44.75 1 73.44 329 LEU B CA 1
ATOM 6661 C C . LEU B 1 329 ? -2.607 -29.156 -44.375 1 73.44 329 LEU B C 1
ATOM 6663 O O . LEU B 1 329 ? -2.496 -29.797 -43.312 1 73.44 329 LEU B O 1
ATOM 6667 N N . VAL B 1 330 ? -3.613 -29.172 -45.281 1 79.38 330 VAL B N 1
ATOM 6668 C CA . VAL B 1 330 ? -4.684 -30.125 -44.969 1 79.38 330 VAL B CA 1
ATOM 6669 C C . VAL B 1 330 ? -4.516 -31.391 -45.812 1 79.38 330 VAL B C 1
ATOM 6671 O O . VAL B 1 330 ? -4.324 -31.312 -47.031 1 79.38 330 VAL B O 1
ATOM 6674 N N . THR B 1 331 ? -4.539 -32.5 -45.156 1 81.06 331 THR B N 1
ATOM 6675 C CA . THR B 1 331 ? -4.348 -33.75 -45.875 1 81.06 331 THR B CA 1
ATOM 6676 C C . THR B 1 331 ? -5.129 -34.875 -45.188 1 81.06 331 THR B C 1
ATOM 6678 O O . THR B 1 331 ? -5.93 -34.625 -44.281 1 81.06 331 THR B O 1
ATOM 6681 N N . CYS B 1 332 ? -5.105 -36 -45.844 1 82.31 332 CYS B N 1
ATOM 6682 C CA . CYS B 1 332 ? -5.676 -37.219 -45.281 1 82.31 332 CYS B CA 1
ATOM 6683 C C . CYS B 1 332 ? -4.727 -38.406 -45.438 1 82.31 332 CYS B C 1
ATOM 6685 O O . CYS B 1 332 ? -3.723 -38.312 -46.156 1 82.31 332 CYS B O 1
ATOM 6687 N N . GLN B 1 333 ? -5.066 -39.469 -44.75 1 81.44 333 GLN B N 1
ATOM 6688 C CA . GLN B 1 333 ? -4.164 -40.594 -44.719 1 81.44 333 GLN B CA 1
ATOM 6689 C C . GLN B 1 333 ? -3.965 -41.188 -46.125 1 81.44 333 GLN B C 1
ATOM 6691 O O . GLN B 1 333 ? -2.854 -41.562 -46.5 1 81.44 333 GLN B O 1
ATOM 6696 N N . LEU B 1 334 ? -4.992 -41.188 -46.844 1 72.62 334 LEU B N 1
ATOM 6697 C CA . LEU B 1 334 ? -4.934 -41.719 -48.219 1 72.62 334 LEU B CA 1
ATOM 6698 C C . LEU B 1 334 ? -3.945 -40.938 -49.062 1 72.62 334 LEU B C 1
ATOM 6700 O O . LEU B 1 334 ? -3.127 -41.531 -49.781 1 72.62 334 LEU B O 1
ATOM 6704 N N . TRP B 1 335 ? -4.051 -39.656 -48.906 1 73.81 335 TRP B N 1
ATOM 6705 C CA . TRP B 1 335 ? -3.178 -38.781 -49.719 1 73.81 335 TRP B CA 1
ATOM 6706 C C . TRP B 1 335 ? -1.724 -38.938 -49.281 1 73.81 335 TRP B C 1
ATOM 6708 O O . TRP B 1 335 ? -0.814 -38.938 -50.094 1 73.81 335 TRP B O 1
ATOM 6718 N N . LEU B 1 336 ? -1.521 -39.156 -48.062 1 78.06 336 LEU B N 1
ATOM 6719 C CA . LEU B 1 336 ? -0.174 -39.312 -47.531 1 78.06 336 LEU B CA 1
ATOM 6720 C C . LEU B 1 336 ? 0.432 -40.656 -48 1 78.06 336 LEU B C 1
ATOM 6722 O O . LEU B 1 336 ? 1.615 -40.688 -48.344 1 78.06 336 LEU B O 1
ATOM 6726 N N . ASN B 1 337 ? -0.378 -41.656 -48.031 1 76.25 337 ASN B N 1
ATOM 6727 C CA . ASN B 1 337 ? 0.076 -42.969 -48.531 1 76.25 337 ASN B CA 1
ATOM 6728 C C . ASN B 1 337 ? 0.458 -42.906 -50 1 76.25 337 ASN B C 1
ATOM 6730 O O . ASN B 1 337 ? 1.477 -43.469 -50.406 1 76.25 337 ASN B O 1
ATOM 6734 N N . GLU B 1 338 ? -0.327 -42.219 -50.688 1 73.31 338 GLU B N 1
ATOM 6735 C CA . GLU B 1 338 ? -0.08 -42.094 -52.125 1 73.31 338 GLU B CA 1
ATOM 6736 C C . GLU B 1 338 ? 1.217 -41.344 -52.406 1 73.31 338 GLU B C 1
ATOM 6738 O O . GLU B 1 338 ? 1.986 -41.688 -53.281 1 73.31 338 GLU B O 1
ATOM 6743 N N . GLN B 1 339 ? 1.396 -40.312 -51.719 1 72.19 339 GLN B N 1
ATOM 6744 C CA . GLN B 1 339 ? 2.611 -39.531 -51.875 1 72.19 339 GLN B CA 1
ATOM 6745 C C . GLN B 1 339 ? 3.852 -40.344 -51.5 1 72.19 339 GLN B C 1
ATOM 6747 O O . GLN B 1 339 ? 4.879 -40.25 -52.188 1 72.19 339 GLN B O 1
ATOM 6752 N N . LYS B 1 340 ? 3.76 -41.156 -50.562 1 75.81 340 LYS B N 1
ATOM 6753 C CA . LYS B 1 340 ? 4.871 -42 -50.156 1 75.81 340 LYS B CA 1
ATOM 6754 C C . LYS B 1 340 ? 5.184 -43.031 -51.25 1 75.81 340 LYS B C 1
ATOM 6756 O O . LYS B 1 340 ? 6.352 -43.281 -51.562 1 75.81 340 LYS B O 1
ATOM 6761 N N . GLU B 1 341 ? 4.18 -43.562 -51.781 1 71.31 341 GLU B N 1
ATOM 6762 C CA . GLU B 1 341 ? 4.34 -44.562 -52.812 1 71.31 341 GLU B CA 1
ATOM 6763 C C . GLU B 1 341 ? 4.973 -43.969 -54.094 1 71.31 341 GLU B C 1
ATOM 6765 O O . GLU B 1 341 ? 5.719 -44.625 -54.781 1 71.31 341 GLU B O 1
ATOM 6770 N N . GLN B 1 342 ? 4.676 -42.719 -54.375 1 69.88 342 GLN B N 1
ATOM 6771 C CA . GLN B 1 342 ? 5.188 -42.062 -55.594 1 69.88 342 GLN B CA 1
ATOM 6772 C C . GLN B 1 342 ? 6.602 -41.531 -55.344 1 69.88 342 GLN B C 1
ATOM 6774 O O . GLN B 1 342 ? 7.195 -40.938 -56.25 1 69.88 342 GLN B O 1
ATOM 6779 N N . GLY B 1 343 ? 7.172 -41.781 -54.406 1 64.5 343 GLY B N 1
ATOM 6780 C CA . GLY B 1 343 ? 8.547 -41.406 -54.125 1 64.5 343 GLY B CA 1
ATOM 6781 C C . GLY B 1 343 ? 8.703 -39.938 -53.844 1 64.5 343 GLY B C 1
ATOM 6782 O O . GLY B 1 343 ? 9.805 -39.375 -53.969 1 64.5 343 GLY B O 1
ATOM 6783 N N . MET B 1 344 ? 7.73 -39.219 -53.969 1 55.03 344 MET B N 1
ATOM 6784 C CA . MET B 1 344 ? 7.801 -37.781 -53.719 1 55.03 344 MET B CA 1
ATOM 6785 C C . MET B 1 344 ? 8.344 -37.5 -52.312 1 55.03 344 MET B C 1
ATOM 6787 O O . MET B 1 344 ? 8.078 -38.25 -51.375 1 55.03 344 MET B O 1
ATOM 6791 N N . ARG B 1 345 ? 9.43 -36.531 -52.625 1 49.59 345 ARG B N 1
ATOM 6792 C CA . ARG B 1 345 ? 10.203 -36.094 -51.469 1 49.59 345 ARG B CA 1
ATOM 6793 C C . ARG B 1 345 ? 9.336 -36.062 -50.219 1 49.59 345 ARG B C 1
ATOM 6795 O O . ARG B 1 345 ? 8.117 -35.906 -50.312 1 49.59 345 ARG B O 1
ATOM 6802 N N . SER B 1 346 ? 9.914 -36 -49.219 1 51.31 346 SER B N 1
ATOM 6803 C CA . SER B 1 346 ? 9.977 -36.25 -47.781 1 51.31 346 SER B CA 1
ATOM 6804 C C . SER B 1 346 ? 8.781 -35.656 -47.031 1 51.31 346 SER B C 1
ATOM 6806 O O . SER B 1 346 ? 8.414 -34.5 -47.312 1 51.31 346 SER B O 1
ATOM 6808 N N . ALA B 1 347 ? 7.984 -36.531 -46.5 1 59.47 347 ALA B N 1
ATOM 6809 C CA . ALA B 1 347 ? 6.988 -36.406 -45.438 1 59.47 347 ALA B CA 1
ATOM 6810 C C . ALA B 1 347 ? 7.426 -35.375 -44.375 1 59.47 347 ALA B C 1
ATOM 6812 O O . ALA B 1 347 ? 8.602 -35.344 -44 1 59.47 347 ALA B O 1
ATOM 6813 N N . LEU B 1 348 ? 6.621 -34.438 -44.156 1 73.81 348 LEU B N 1
ATOM 6814 C CA . LEU B 1 348 ? 6.773 -33.469 -43.062 1 73.81 348 LEU B CA 1
ATOM 6815 C C . LEU B 1 348 ? 7.164 -34.188 -41.75 1 73.81 348 LEU B C 1
ATOM 6817 O O . LEU B 1 348 ? 6.605 -35.25 -41.438 1 73.81 348 LEU B O 1
ATOM 6821 N N . THR B 1 349 ? 8.406 -33.906 -41.312 1 84.88 349 THR B N 1
ATOM 6822 C CA . THR B 1 349 ? 8.867 -34.438 -40.031 1 84.88 349 THR B CA 1
ATOM 6823 C C . THR B 1 349 ? 8.359 -33.562 -38.906 1 84.88 349 THR B C 1
ATOM 6825 O O . THR B 1 349 ? 8.945 -32.5 -38.594 1 84.88 349 THR B O 1
ATOM 6828 N N . PRO B 1 350 ? 7.297 -34.094 -38.312 1 92.56 350 PRO B N 1
ATOM 6829 C CA . PRO B 1 350 ? 6.719 -33.25 -37.281 1 92.56 350 PRO B CA 1
ATOM 6830 C C . PRO B 1 350 ? 7.578 -33.188 -36.031 1 92.56 350 PRO B C 1
ATOM 6832 O O . PRO B 1 350 ? 8.188 -34.188 -35.625 1 92.56 350 PRO B O 1
ATOM 6835 N N . ASP B 1 351 ? 7.672 -32 -35.438 1 93.94 351 ASP B N 1
ATOM 6836 C CA . ASP B 1 351 ? 8.32 -31.797 -34.125 1 93.94 351 ASP B CA 1
ATOM 6837 C C . ASP B 1 351 ? 7.371 -32.125 -32.969 1 93.94 351 ASP B C 1
ATOM 6839 O O . ASP B 1 351 ? 7.816 -32.406 -31.875 1 93.94 351 ASP B O 1
ATOM 6843 N N . ALA B 1 352 ? 6.094 -32.094 -33.25 1 96.69 352 ALA B N 1
ATOM 6844 C CA . ALA B 1 352 ? 5.051 -32.5 -32.312 1 96.69 352 ALA B CA 1
ATOM 6845 C C . ALA B 1 352 ? 3.83 -33.062 -33.031 1 96.69 352 ALA B C 1
ATOM 6847 O O . ALA B 1 352 ? 3.551 -32.688 -34.188 1 96.69 352 ALA B O 1
ATOM 6848 N N . ILE B 1 353 ? 3.139 -33.938 -32.406 1 97.69 353 ILE B N 1
ATOM 6849 C CA . ILE B 1 353 ? 1.929 -34.562 -32.938 1 97.69 353 ILE B CA 1
ATOM 6850 C C . ILE B 1 353 ? 0.78 -34.375 -31.953 1 97.69 353 ILE B C 1
ATOM 6852 O O . ILE B 1 353 ? 0.927 -34.688 -30.766 1 97.69 353 ILE B O 1
ATOM 6856 N N . VAL B 1 354 ? -0.313 -33.844 -32.406 1 97.94 354 VAL B N 1
ATOM 6857 C CA . VAL B 1 354 ? -1.541 -33.688 -31.625 1 97.94 354 VAL B CA 1
ATOM 6858 C C . VAL B 1 354 ? -2.605 -34.656 -32.156 1 97.94 354 VAL B C 1
ATOM 6860 O O . VAL B 1 354 ? -2.854 -34.688 -33.375 1 97.94 354 VAL B O 1
ATOM 6863 N N . MET B 1 355 ? -3.215 -35.375 -31.297 1 97.94 355 MET B N 1
ATOM 6864 C CA . MET B 1 355 ? -4.207 -36.375 -31.734 1 97.94 355 MET B CA 1
ATOM 6865 C C . MET B 1 355 ? -5.441 -36.344 -30.844 1 97.94 355 MET B C 1
ATOM 6867 O O . MET B 1 355 ? -5.32 -36.312 -29.609 1 97.94 355 MET B O 1
ATOM 6871 N N . GLY B 1 356 ? -6.66 -36.281 -31.531 1 96 356 GLY B N 1
ATOM 6872 C CA . GLY B 1 356 ? -7.816 -36.5 -30.688 1 96 356 GLY B CA 1
ATOM 6873 C C . GLY B 1 356 ? -9 -35.625 -31.016 1 96 356 GLY B C 1
ATOM 6874 O O . GLY B 1 356 ? -10.125 -36.094 -31.172 1 96 356 GLY B O 1
ATOM 6875 N N . PRO B 1 357 ? -8.812 -34.312 -31.203 1 94.31 357 PRO B N 1
ATOM 6876 C CA . PRO B 1 357 ? -9.938 -33.375 -31.375 1 94.31 357 PRO B CA 1
ATOM 6877 C C . PRO B 1 357 ? -10.891 -33.812 -32.5 1 94.31 357 PRO B C 1
ATOM 6879 O O . PRO B 1 357 ? -10.492 -33.844 -33.656 1 94.31 357 PRO B O 1
ATOM 6882 N N . GLY B 1 358 ? -12.047 -34.156 -32.094 1 91.06 358 GLY B N 1
ATOM 6883 C CA . GLY B 1 358 ? -13.109 -34.406 -33.062 1 91.06 358 GLY B CA 1
ATOM 6884 C C . GLY B 1 358 ? -12.961 -35.75 -33.781 1 91.06 358 GLY B C 1
ATOM 6885 O O . GLY B 1 358 ? -13.648 -36 -34.75 1 91.06 358 GLY B O 1
ATOM 6886 N N . LEU B 1 359 ? -12.133 -36.594 -33.312 1 92.62 359 LEU B N 1
ATOM 6887 C CA . LEU B 1 359 ? -11.906 -37.875 -33.969 1 92.62 359 LEU B CA 1
ATOM 6888 C C . LEU B 1 359 ? -12.992 -38.875 -33.594 1 92.62 359 LEU B C 1
ATOM 6890 O O . LEU B 1 359 ? -13.586 -38.781 -32.531 1 92.62 359 LEU B O 1
ATOM 6894 N N . VAL B 1 360 ? -13.281 -39.656 -34.562 1 87.12 360 VAL B N 1
ATOM 6895 C CA . VAL B 1 360 ? -14.047 -40.875 -34.312 1 87.12 360 VAL B CA 1
ATOM 6896 C C . VAL B 1 360 ? -13.117 -42.094 -34.312 1 87.12 360 VAL B C 1
ATOM 6898 O O . VAL B 1 360 ? -12.531 -42.406 -35.344 1 87.12 360 VAL B O 1
ATOM 6901 N N . TRP B 1 361 ? -13.023 -42.75 -33.219 1 90.88 361 TRP B N 1
ATOM 6902 C CA . TRP B 1 361 ? -11.984 -43.781 -33.031 1 90.88 361 TRP B CA 1
ATOM 6903 C C . TRP B 1 361 ? -12.344 -45.062 -33.781 1 90.88 361 TRP B C 1
ATOM 6905 O O . TRP B 1 361 ? -13.492 -45.5 -33.719 1 90.88 361 TRP B O 1
ATOM 6915 N N . ASN B 1 362 ? -11.484 -45.562 -34.5 1 90.94 362 ASN B N 1
ATOM 6916 C CA . ASN B 1 362 ? -11.578 -46.844 -35.219 1 90.94 362 ASN B CA 1
ATOM 6917 C C . ASN B 1 362 ? -10.203 -47.5 -35.375 1 90.94 362 ASN B C 1
ATOM 6919 O O . ASN B 1 362 ? -9.227 -47.062 -34.781 1 90.94 362 ASN B O 1
ATOM 6923 N N . ASN B 1 363 ? -10.18 -48.5 -36.188 1 91.81 363 ASN B N 1
ATOM 6924 C CA . ASN B 1 363 ? -8.93 -49.25 -36.344 1 91.81 363 ASN B CA 1
ATOM 6925 C C . ASN B 1 363 ? -7.855 -48.406 -37 1 91.81 363 ASN B C 1
ATOM 6927 O O . ASN B 1 363 ? -6.672 -48.531 -36.688 1 91.81 363 ASN B O 1
ATOM 6931 N N . GLU B 1 364 ? -8.219 -47.594 -37.906 1 89.44 364 GLU B N 1
ATOM 6932 C CA . GLU B 1 364 ? -7.27 -46.719 -38.594 1 89.44 364 GLU B CA 1
ATOM 6933 C C . GLU B 1 364 ? -6.594 -45.75 -37.594 1 89.44 364 GLU B C 1
ATOM 6935 O O . GLU B 1 364 ? -5.383 -45.531 -37.688 1 89.44 364 GLU B O 1
ATOM 6940 N N . LYS B 1 365 ? -7.422 -45.219 -36.781 1 92.12 365 LYS B N 1
ATOM 6941 C CA . LYS B 1 365 ? -6.891 -44.312 -35.781 1 92.12 365 LYS B CA 1
ATOM 6942 C C . LYS B 1 365 ? -5.961 -45.031 -34.812 1 92.12 365 LYS B C 1
ATOM 6944 O O . LYS B 1 365 ? -4.973 -44.438 -34.344 1 92.12 365 LYS B O 1
ATOM 6949 N N . GLU B 1 366 ? -6.258 -46.219 -34.5 1 94.12 366 GLU B N 1
ATOM 6950 C CA . GLU B 1 366 ? -5.391 -47.031 -33.656 1 94.12 366 GLU B CA 1
ATOM 6951 C C . GLU B 1 366 ? -4.012 -47.219 -34.281 1 94.12 366 GLU B C 1
ATOM 6953 O O . GLU B 1 366 ? -2.994 -47.094 -33.594 1 94.12 366 GLU B O 1
ATOM 6958 N N . VAL B 1 367 ? -3.996 -47.469 -35.5 1 93.56 367 VAL B N 1
ATOM 6959 C CA . VAL B 1 367 ? -2.744 -47.656 -36.219 1 93.56 367 VAL B CA 1
ATOM 6960 C C . VAL B 1 367 ? -1.966 -46.344 -36.25 1 93.56 367 VAL B C 1
ATOM 6962 O O . VAL B 1 367 ? -0.745 -46.344 -36.062 1 93.56 367 VAL B O 1
ATOM 6965 N N . GLN B 1 368 ? -2.676 -45.312 -36.469 1 92.62 368 GLN B N 1
ATOM 6966 C CA . GLN B 1 368 ? -2.043 -44 -36.469 1 92.62 368 GLN B CA 1
ATOM 6967 C C . GLN B 1 368 ? -1.432 -43.688 -35.094 1 92.62 368 GLN B C 1
ATOM 6969 O O . GLN B 1 368 ? -0.35 -43.094 -35.031 1 92.62 368 GLN B O 1
ATOM 6974 N N . LEU B 1 369 ? -2.135 -44.031 -34.062 1 95.75 369 LEU B N 1
ATOM 6975 C CA . LEU B 1 369 ? -1.63 -43.844 -32.719 1 95.75 369 LEU B CA 1
ATOM 6976 C C . LEU B 1 369 ? -0.332 -44.594 -32.5 1 95.75 369 LEU B C 1
ATOM 6978 O O . LEU B 1 369 ? 0.649 -44.062 -32 1 95.75 369 LEU B O 1
ATOM 6982 N N . GLN B 1 370 ? -0.305 -45.812 -32.906 1 95.94 370 GLN B N 1
ATOM 6983 C CA . GLN B 1 370 ? 0.887 -46.625 -32.781 1 95.94 370 GLN B CA 1
ATOM 6984 C C . GLN B 1 370 ? 2.059 -46.062 -33.562 1 95.94 370 GLN B C 1
ATOM 6986 O O . GLN B 1 370 ? 3.193 -46.031 -33.062 1 95.94 370 GLN B O 1
ATOM 6991 N N . LYS B 1 371 ? 1.746 -45.594 -34.688 1 94.06 371 LYS B N 1
ATOM 6992 C CA . LYS B 1 371 ? 2.779 -44.969 -35.531 1 94.06 371 LYS B CA 1
ATOM 6993 C C . LYS B 1 371 ? 3.338 -43.719 -34.844 1 94.06 371 LYS B C 1
ATOM 6995 O O . LYS B 1 371 ? 4.543 -43.469 -34.906 1 94.06 371 LYS B O 1
ATOM 7000 N N . ALA B 1 372 ? 2.461 -42.969 -34.344 1 94.88 372 ALA B N 1
ATOM 7001 C CA . ALA B 1 372 ? 2.879 -41.75 -33.656 1 94.88 372 ALA B CA 1
ATOM 7002 C C . ALA B 1 372 ? 3.787 -42.094 -32.469 1 94.88 372 ALA B C 1
ATOM 7004 O O . ALA B 1 372 ? 4.809 -41.406 -32.25 1 94.88 372 ALA B O 1
ATOM 7005 N N . ILE B 1 373 ? 3.428 -43.062 -31.656 1 95.62 373 ILE B N 1
ATOM 7006 C CA . ILE B 1 373 ? 4.203 -43.5 -30.5 1 95.62 373 ILE B CA 1
ATOM 7007 C C . ILE B 1 373 ? 5.578 -43.969 -30.953 1 95.62 373 ILE B C 1
ATOM 7009 O O . ILE B 1 373 ? 6.598 -43.625 -30.359 1 95.62 373 ILE B O 1
ATOM 7013 N N . HIS B 1 374 ? 5.59 -44.719 -32 1 94.88 374 HIS B N 1
ATOM 7014 C CA . HIS B 1 374 ? 6.848 -45.219 -32.531 1 94.88 374 HIS B CA 1
ATOM 7015 C C . HIS B 1 374 ? 7.719 -44.094 -33.031 1 94.88 374 HIS B C 1
ATOM 7017 O O . HIS B 1 374 ? 8.938 -44.094 -32.844 1 94.88 374 HIS B O 1
ATOM 7023 N N . TYR B 1 375 ? 7.059 -43.219 -33.688 1 93.44 375 TYR B N 1
ATOM 7024 C CA . TYR B 1 375 ? 7.773 -42.062 -34.219 1 93.44 375 TYR B CA 1
ATOM 7025 C C . TYR B 1 375 ? 8.43 -41.281 -33.062 1 93.44 375 TYR B C 1
ATOM 7027 O O . TYR B 1 375 ? 9.562 -40.812 -33.219 1 93.44 375 TYR B O 1
ATOM 7035 N N . GLN B 1 376 ? 7.766 -41.062 -31.953 1 94.31 376 GLN B N 1
ATOM 7036 C CA . GLN B 1 376 ? 8.336 -40.375 -30.812 1 94.31 376 GLN B CA 1
ATOM 7037 C C . GLN B 1 376 ? 9.578 -41.062 -30.297 1 94.31 376 GLN B C 1
ATOM 7039 O O . GLN B 1 376 ? 10.562 -40.438 -29.922 1 94.31 376 GLN B O 1
ATOM 7044 N N . ILE B 1 377 ? 9.523 -42.344 -30.25 1 93.06 377 ILE B N 1
ATOM 7045 C CA . ILE B 1 377 ? 10.641 -43.156 -29.75 1 93.06 377 ILE B CA 1
ATOM 7046 C C . ILE B 1 377 ? 11.867 -42.906 -30.641 1 93.06 377 ILE B C 1
ATOM 7048 O O . ILE B 1 377 ? 12.992 -42.781 -30.125 1 93.06 377 ILE B O 1
ATOM 7052 N N . GLN B 1 378 ? 11.602 -42.719 -31.875 1 92.31 378 GLN B N 1
ATOM 7053 C CA . GLN B 1 378 ? 12.695 -42.594 -32.812 1 92.31 378 GLN B CA 1
ATOM 7054 C C . GLN B 1 378 ? 13.195 -41.156 -32.906 1 92.31 378 GLN B C 1
ATOM 7056 O O . GLN B 1 378 ? 14.398 -40.938 -33.031 1 92.31 378 GLN B O 1
ATOM 7061 N N . GLN B 1 379 ? 12.273 -40.25 -32.75 1 91.75 379 GLN B N 1
ATOM 7062 C CA . GLN B 1 379 ? 12.617 -38.875 -33.094 1 91.75 379 GLN B CA 1
ATOM 7063 C C . GLN B 1 379 ? 12.477 -37.938 -31.891 1 91.75 379 GLN B C 1
ATOM 7065 O O . GLN B 1 379 ? 12.789 -36.75 -31.984 1 91.75 379 GLN B O 1
ATOM 7070 N N . HIS B 1 380 ? 11.945 -38.406 -30.844 1 91.62 380 HIS B N 1
ATOM 7071 C CA . HIS B 1 380 ? 11.773 -37.656 -29.594 1 91.62 380 HIS B CA 1
ATOM 7072 C C . HIS B 1 380 ? 10.852 -36.469 -29.797 1 91.62 380 HIS B C 1
ATOM 7074 O O . HIS B 1 380 ? 11.125 -35.375 -29.281 1 91.62 380 HIS B O 1
ATOM 7080 N N . CYS B 1 381 ? 9.836 -36.625 -30.625 1 94.19 381 CYS B N 1
ATOM 7081 C CA . CYS B 1 381 ? 8.867 -35.562 -30.844 1 94.19 381 CYS B CA 1
ATOM 7082 C C . CYS B 1 381 ? 7.891 -35.469 -29.688 1 94.19 381 CYS B C 1
ATOM 7084 O O . CYS B 1 381 ? 7.762 -36.375 -28.891 1 94.19 381 CYS B O 1
ATOM 7086 N N . GLY B 1 382 ? 7.246 -34.312 -29.562 1 97.12 382 GLY B N 1
ATOM 7087 C CA . GLY B 1 382 ? 6.203 -34.156 -28.547 1 97.12 382 GLY B CA 1
ATOM 7088 C C . GLY B 1 382 ? 4.887 -34.781 -28.953 1 97.12 382 GLY B C 1
ATOM 7089 O O . GLY B 1 382 ? 4.504 -34.75 -30.125 1 97.12 382 GLY B O 1
ATOM 7090 N N . LEU B 1 383 ? 4.176 -35.344 -28.016 1 98.44 383 LEU B N 1
ATOM 7091 C CA . LEU B 1 383 ? 2.846 -35.906 -28.25 1 98.44 383 LEU B CA 1
ATOM 7092 C C . LEU B 1 383 ? 1.811 -35.219 -27.359 1 98.44 383 LEU B C 1
ATOM 7094 O O . LEU B 1 383 ? 2.08 -34.969 -26.188 1 98.44 383 LEU B O 1
ATOM 7098 N N . VAL B 1 384 ? 0.695 -34.875 -27.891 1 98.69 384 VAL B N 1
ATOM 7099 C CA . VAL B 1 384 ? -0.435 -34.344 -27.156 1 98.69 384 VAL B CA 1
ATOM 7100 C C . VAL B 1 384 ? -1.694 -35.156 -27.453 1 98.69 384 VAL B C 1
ATOM 7102 O O . VAL B 1 384 ? -2.062 -35.312 -28.625 1 98.69 384 VAL B O 1
ATOM 7105 N N . PHE B 1 385 ? -2.344 -35.656 -26.469 1 98.5 385 PHE B N 1
ATOM 7106 C CA . PHE B 1 385 ? -3.578 -36.406 -26.625 1 98.5 385 PHE B CA 1
ATOM 7107 C C . PHE B 1 385 ? -4.754 -35.656 -26 1 98.5 385 PHE B C 1
ATOM 7109 O O . PHE B 1 385 ? -4.703 -35.312 -24.828 1 98.5 385 PHE B O 1
ATOM 7116 N N . ASP B 1 386 ? -5.789 -35.469 -26.719 1 96.94 386 ASP B N 1
ATOM 7117 C CA . ASP B 1 386 ? -7.016 -34.812 -26.297 1 96.94 386 ASP B CA 1
ATOM 7118 C C . ASP B 1 386 ? -8.25 -35.625 -26.688 1 96.94 386 ASP B C 1
ATOM 7120 O O . ASP B 1 386 ? -8.148 -36.562 -27.469 1 96.94 386 ASP B O 1
ATOM 7124 N N . ALA B 1 387 ? -9.352 -35.375 -26 1 94.06 387 ALA B N 1
ATOM 7125 C CA . ALA B 1 387 ? -10.648 -35.969 -26.328 1 94.06 387 ALA B CA 1
ATOM 7126 C C . ALA B 1 387 ? -10.562 -37.469 -26.375 1 94.06 387 ALA B C 1
ATOM 7128 O O . ALA B 1 387 ? -10.062 -38.125 -25.438 1 94.06 387 ALA B O 1
ATOM 7129 N N . ASP B 1 388 ? -10.961 -38.094 -27.453 1 90.12 388 ASP B N 1
ATOM 7130 C CA . ASP B 1 388 ? -11.125 -39.531 -27.5 1 90.12 388 ASP B CA 1
ATOM 7131 C C . ASP B 1 388 ? -9.766 -40.219 -27.531 1 90.12 388 ASP B C 1
ATOM 7133 O O . ASP B 1 388 ? -9.656 -41.406 -27.141 1 90.12 388 ASP B O 1
ATOM 7137 N N . ALA B 1 389 ? -8.789 -39.562 -27.969 1 95.81 389 ALA B N 1
ATOM 7138 C CA . ALA B 1 389 ? -7.465 -40.188 -28.031 1 95.81 389 ALA B CA 1
ATOM 7139 C C . ALA B 1 389 ? -6.941 -40.5 -26.625 1 95.81 389 ALA B C 1
ATOM 7141 O O . ALA B 1 389 ? -6.043 -41.312 -26.469 1 95.81 389 ALA B O 1
ATOM 7142 N N . ILE B 1 390 ? -7.469 -39.844 -25.625 1 96.69 390 ILE B N 1
ATOM 7143 C CA . ILE B 1 390 ? -6.969 -39.906 -24.25 1 96.69 390 ILE B CA 1
ATOM 7144 C C . ILE B 1 390 ? -7.074 -41.344 -23.734 1 96.69 390 ILE B C 1
ATOM 7146 O O . ILE B 1 390 ? -6.082 -41.938 -23.297 1 96.69 390 ILE B O 1
ATOM 7150 N N . VAL B 1 391 ? -8.203 -41.938 -23.844 1 95.56 391 VAL B N 1
ATOM 7151 C CA . VAL B 1 391 ? -8.445 -43.25 -23.266 1 95.56 391 VAL B CA 1
ATOM 7152 C C . VAL B 1 391 ? -7.633 -44.312 -24.016 1 95.56 391 VAL B C 1
ATOM 7154 O O . VAL B 1 391 ? -7.086 -45.219 -23.391 1 95.56 391 VAL B O 1
ATOM 7157 N N . HIS B 1 392 ? -7.461 -44.156 -25.312 1 95.62 392 HIS B N 1
ATOM 7158 C CA . HIS B 1 392 ? -6.758 -45.125 -26.125 1 95.62 392 HIS B CA 1
ATOM 7159 C C . HIS B 1 392 ? -5.25 -45.031 -25.938 1 95.62 392 HIS B C 1
ATOM 7161 O O . HIS B 1 392 ? -4.543 -46.031 -26 1 95.62 392 HIS B O 1
ATOM 7167 N N . ALA B 1 393 ? -4.832 -43.875 -25.75 1 96.62 393 ALA B N 1
ATOM 7168 C CA . ALA B 1 393 ? -3.402 -43.656 -25.547 1 96.62 393 ALA B CA 1
ATOM 7169 C C . ALA B 1 393 ? -2.99 -44.031 -24.125 1 96.62 393 ALA B C 1
ATOM 7171 O O . ALA B 1 393 ? -1.837 -44.406 -23.891 1 96.62 393 ALA B O 1
ATOM 7172 N N . ALA B 1 394 ? -3.924 -43.938 -23.188 1 95.56 394 ALA B N 1
ATOM 7173 C CA . ALA B 1 394 ? -3.633 -44.094 -21.766 1 95.56 394 ALA B CA 1
ATOM 7174 C C . ALA B 1 394 ? -3.197 -45.531 -21.438 1 95.56 394 ALA B C 1
ATOM 7176 O O . ALA B 1 394 ? -2.66 -45.781 -20.359 1 95.56 394 ALA B O 1
ATOM 7177 N N . VAL B 1 395 ? -3.365 -46.438 -22.328 1 93.81 395 VAL B N 1
ATOM 7178 C CA . VAL B 1 395 ? -2.982 -47.812 -22.094 1 93.81 395 VAL B CA 1
ATOM 7179 C C . VAL B 1 395 ? -1.487 -48 -22.344 1 93.81 395 VAL B C 1
ATOM 7181 O O . VAL B 1 395 ? -0.909 -49.031 -22 1 93.81 395 VAL B O 1
ATOM 7184 N N . TYR B 1 396 ? -0.864 -47.031 -22.938 1 93.94 396 TYR B N 1
ATOM 7185 C CA . TYR B 1 396 ? 0.563 -47.062 -23.25 1 93.94 396 TYR B CA 1
ATOM 7186 C C . TYR B 1 396 ? 1.363 -46.281 -22.203 1 93.94 396 TYR B C 1
ATOM 7188 O O . TYR B 1 396 ? 0.794 -45.562 -21.391 1 93.94 396 TYR B O 1
ATOM 7196 N N . THR B 1 397 ? 2.662 -46.562 -22.203 1 94.38 397 THR B N 1
ATOM 7197 C CA . THR B 1 397 ? 3.631 -45.75 -21.453 1 94.38 397 THR B CA 1
ATOM 7198 C C . THR B 1 397 ? 4.562 -45 -22.406 1 94.38 397 THR B C 1
ATOM 7200 O O . THR B 1 397 ? 4.867 -45.5 -23.5 1 94.38 397 THR B O 1
ATOM 7203 N N . PHE B 1 398 ? 4.996 -43.906 -22.016 1 95.81 398 PHE B N 1
ATOM 7204 C CA . PHE B 1 398 ? 5.723 -43.062 -22.953 1 95.81 398 PHE B CA 1
ATOM 7205 C C . PHE B 1 398 ? 7.133 -42.75 -22.453 1 95.81 398 PHE B C 1
ATOM 7207 O O . PHE B 1 398 ? 7.34 -42.562 -21.25 1 95.81 398 PHE B O 1
ATOM 7214 N N . THR B 1 399 ? 8.055 -42.719 -23.328 1 93.19 399 THR B N 1
ATOM 7215 C CA . THR B 1 399 ? 9.445 -42.438 -22.984 1 93.19 399 THR B CA 1
ATOM 7216 C C . THR B 1 399 ? 9.812 -41 -23.328 1 93.19 399 THR B C 1
ATOM 7218 O O . THR B 1 399 ? 10.844 -40.5 -22.891 1 93.19 399 THR B O 1
ATOM 7221 N N . GLY B 1 400 ? 9.023 -40.312 -24.125 1 94.62 400 GLY B N 1
ATOM 7222 C CA . GLY B 1 400 ? 9.273 -38.938 -24.516 1 94.62 400 GLY B CA 1
ATOM 7223 C C . GLY B 1 400 ? 8.242 -37.969 -23.984 1 94.62 400 GLY B C 1
ATOM 7224 O O . GLY B 1 400 ? 7.371 -38.344 -23.203 1 94.62 400 GLY B O 1
ATOM 7225 N N . PRO B 1 401 ? 8.43 -36.656 -24.328 1 97 401 PRO B N 1
ATOM 7226 C CA . PRO B 1 401 ? 7.496 -35.625 -23.844 1 97 401 PRO B CA 1
ATOM 7227 C C . PRO B 1 401 ? 6.07 -35.844 -24.328 1 97 401 PRO B C 1
ATOM 7229 O O . PRO B 1 401 ? 5.82 -35.844 -25.547 1 97 401 PRO B O 1
ATOM 7232 N N . THR B 1 402 ? 5.145 -36.125 -23.453 1 98.44 402 THR B N 1
ATOM 7233 C CA . THR B 1 402 ? 3.76 -36.438 -23.766 1 98.44 402 THR B CA 1
ATOM 7234 C C . THR B 1 402 ? 2.807 -35.719 -22.812 1 98.44 402 THR B C 1
ATOM 7236 O O . THR B 1 402 ? 3.064 -35.656 -21.609 1 98.44 402 THR B O 1
ATOM 7239 N N . VAL B 1 403 ? 1.745 -35.125 -23.312 1 98.69 403 VAL B N 1
ATOM 7240 C CA . VAL B 1 403 ? 0.751 -34.438 -22.5 1 98.69 403 VAL B CA 1
ATOM 7241 C C . VAL B 1 403 ? -0.64 -34.969 -22.797 1 98.69 403 VAL B C 1
ATOM 7243 O O . VAL B 1 403 ? -1.007 -35.156 -23.969 1 98.69 403 VAL B O 1
ATOM 7246 N N . PHE B 1 404 ? -1.381 -35.312 -21.781 1 98.56 404 PHE B N 1
ATOM 7247 C CA . PHE B 1 404 ? -2.805 -35.594 -21.859 1 98.56 404 PHE B CA 1
ATOM 7248 C C . PHE B 1 404 ? -3.639 -34.438 -21.359 1 98.56 404 PHE B C 1
ATOM 7250 O O . PHE B 1 404 ? -3.295 -33.812 -20.344 1 98.56 404 PHE B O 1
ATOM 7257 N N . THR B 1 405 ? -4.75 -34.094 -22.016 1 98 405 THR B N 1
ATOM 7258 C CA . THR B 1 405 ? -5.531 -32.938 -21.609 1 98 405 THR B CA 1
ATOM 7259 C C . THR B 1 405 ? -6.969 -33.344 -21.297 1 98 405 THR B C 1
ATOM 7261 O O . THR B 1 405 ? -7.914 -32.719 -21.812 1 98 405 THR B O 1
ATOM 7264 N N . PRO B 1 406 ? -7.215 -34.219 -20.406 1 97.31 406 PRO B N 1
ATOM 7265 C CA . PRO B 1 406 ? -8.578 -34.688 -20.125 1 97.31 406 PRO B CA 1
ATOM 7266 C C . PRO B 1 406 ? -9.406 -33.625 -19.359 1 97.31 406 PRO B C 1
ATOM 7268 O O . PRO B 1 406 ? -8.859 -32.906 -18.547 1 97.31 406 PRO B O 1
ATOM 7271 N N . HIS B 1 407 ? -10.703 -33.562 -19.688 1 93.06 407 HIS B N 1
ATOM 7272 C CA . HIS B 1 407 ? -11.672 -32.969 -18.75 1 93.06 407 HIS B CA 1
ATOM 7273 C C . HIS B 1 407 ? -12.117 -34 -17.719 1 93.06 407 HIS B C 1
ATOM 7275 O O . HIS B 1 407 ? -11.703 -35.156 -17.781 1 93.06 407 HIS B O 1
ATOM 7281 N N . PRO B 1 408 ? -12.922 -33.719 -16.75 1 92.25 408 PRO B N 1
ATOM 7282 C CA . PRO B 1 408 ? -13.203 -34.625 -15.625 1 92.25 408 PRO B CA 1
ATOM 7283 C C . PRO B 1 408 ? -13.773 -35.969 -16.062 1 92.25 408 PRO B C 1
ATOM 7285 O O . PRO B 1 408 ? -13.359 -37 -15.578 1 92.25 408 PRO B O 1
ATOM 7288 N N . VAL B 1 409 ? -14.641 -35.938 -17 1 91.44 409 VAL B N 1
ATOM 7289 C CA . VAL B 1 409 ? -15.266 -37.188 -17.484 1 91.44 409 VAL B CA 1
ATOM 7290 C C . VAL B 1 409 ? -14.227 -38.031 -18.203 1 91.44 409 VAL B C 1
ATOM 7292 O O . VAL B 1 409 ? -14.148 -39.25 -17.984 1 91.44 409 VAL B O 1
ATOM 7295 N N . GLU B 1 410 ? -13.43 -37.438 -19.062 1 93.94 410 GLU B N 1
ATOM 7296 C CA . GLU B 1 410 ? -12.352 -38.156 -19.766 1 93.94 410 GLU B CA 1
ATOM 7297 C C . GLU B 1 410 ? -11.328 -38.688 -18.781 1 93.94 410 GLU B C 1
ATOM 7299 O O . GLU B 1 410 ? -10.789 -39.781 -18.984 1 93.94 410 GLU B O 1
ATOM 7304 N N . PHE B 1 411 ? -11.125 -37.969 -17.75 1 95.44 411 PHE B N 1
ATOM 7305 C CA . PHE B 1 411 ? -10.148 -38.375 -16.734 1 95.44 411 PHE B CA 1
ATOM 7306 C C . PHE B 1 411 ? -10.641 -39.594 -15.992 1 95.44 411 PHE B C 1
ATOM 7308 O O . PHE B 1 411 ? -9.859 -40.5 -15.695 1 95.44 411 PHE B O 1
ATOM 7315 N N . GLU B 1 412 ? -11.914 -39.531 -15.672 1 93 412 GLU B N 1
ATOM 7316 C CA . GLU B 1 412 ? -12.508 -40.719 -15.055 1 93 412 GLU B CA 1
ATOM 7317 C C . GLU B 1 412 ? -12.281 -41.969 -15.914 1 93 412 GLU B C 1
ATOM 7319 O O . GLU B 1 412 ? -11.891 -43 -15.406 1 93 412 GLU B O 1
ATOM 7324 N N . ARG B 1 413 ? -12.445 -41.875 -17.219 1 93.56 413 ARG B N 1
ATOM 7325 C CA . ARG B 1 413 ? -12.258 -42.969 -18.156 1 93.56 413 ARG B CA 1
ATOM 7326 C C . ARG B 1 413 ? -10.781 -43.375 -18.234 1 93.56 413 ARG B C 1
ATOM 7328 O O . ARG B 1 413 ? -10.453 -44.562 -18.328 1 93.56 413 ARG B O 1
ATOM 7335 N N . LEU B 1 414 ? -9.977 -42.375 -18.25 1 94.75 414 LEU B N 1
ATOM 7336 C CA . LEU B 1 414 ? -8.539 -42.625 -18.312 1 94.75 414 LEU B CA 1
ATOM 7337 C C . LEU B 1 414 ? -8.07 -43.469 -17.125 1 94.75 414 LEU B C 1
ATOM 7339 O O . LEU B 1 414 ? -7.297 -44.406 -17.297 1 94.75 414 LEU B O 1
ATOM 7343 N N . ILE B 1 415 ? -8.562 -43.094 -15.922 1 93 415 ILE B N 1
ATOM 7344 C CA . ILE B 1 415 ? -8.148 -43.812 -14.711 1 93 415 ILE B CA 1
ATOM 7345 C C . ILE B 1 415 ? -8.562 -45.281 -14.797 1 93 415 ILE B C 1
ATOM 7347 O O . ILE B 1 415 ? -7.836 -46.156 -14.352 1 93 415 ILE B O 1
ATOM 7351 N N . ASN B 1 416 ? -9.664 -45.531 -15.422 1 89.69 416 ASN B N 1
ATOM 7352 C CA . ASN B 1 416 ? -10.227 -46.875 -15.5 1 89.69 416 ASN B CA 1
ATOM 7353 C C . ASN B 1 416 ? -9.43 -47.781 -16.438 1 89.69 416 ASN B C 1
ATOM 7355 O O . ASN B 1 416 ? -9.555 -49 -16.406 1 89.69 416 ASN B O 1
ATOM 7359 N N . VAL B 1 417 ? -8.562 -47.219 -17.297 1 90 417 VAL B N 1
ATOM 7360 C CA . VAL B 1 417 ? -7.855 -48.031 -18.297 1 90 417 VAL B CA 1
ATOM 7361 C C . VAL B 1 417 ? -6.359 -48 -17.984 1 90 417 VAL B C 1
ATOM 7363 O O . VAL B 1 417 ? -5.562 -48.562 -18.734 1 90 417 VAL B O 1
ATOM 7366 N N . LEU B 1 418 ? -6.02 -47.375 -16.938 1 89.38 418 LEU B N 1
ATOM 7367 C CA . LEU B 1 418 ? -4.602 -47.312 -16.594 1 89.38 418 LEU B CA 1
ATOM 7368 C C . LEU B 1 418 ? -3.979 -48.688 -16.516 1 89.38 418 LEU B C 1
ATOM 7370 O O . LEU B 1 418 ? -4.637 -49.625 -16.078 1 89.38 418 LEU B O 1
ATOM 7374 N N . PRO B 1 419 ? -2.77 -48.688 -17.031 1 74.88 419 PRO B N 1
ATOM 7375 C CA . PRO B 1 419 ? -2.074 -49.969 -16.938 1 74.88 419 PRO B CA 1
ATOM 7376 C C . PRO B 1 419 ? -1.945 -50.438 -15.492 1 74.88 419 PRO B C 1
ATOM 7378 O O . PRO B 1 419 ? -1.779 -49.625 -14.578 1 74.88 419 PRO B O 1
ATOM 7381 N N . HIS B 1 420 ? -2.609 -51.5 -15.109 1 64.12 420 HIS B N 1
ATOM 7382 C CA . HIS B 1 420 ? -2.684 -52.062 -13.758 1 64.12 420 HIS B CA 1
ATOM 7383 C C . HIS B 1 420 ? -1.29 -52.312 -13.188 1 64.12 420 HIS B C 1
ATOM 7385 O O . HIS B 1 420 ? -0.424 -52.844 -13.875 1 64.12 420 HIS B O 1
ATOM 7391 N N . ASP B 1 421 ? -0.765 -51.344 -12.414 1 57.88 421 ASP B N 1
ATOM 7392 C CA . ASP B 1 421 ? 0.365 -51.844 -11.625 1 57.88 421 ASP B CA 1
ATOM 7393 C C . ASP B 1 421 ? -0.065 -52.938 -10.664 1 57.88 421 ASP B C 1
ATOM 7395 O O . ASP B 1 421 ? -1.182 -52.906 -10.141 1 57.88 421 ASP B O 1
ATOM 7399 N N . THR B 1 422 ? 0.542 -54.031 -10.781 1 52 422 THR B N 1
ATOM 7400 C CA . THR B 1 422 ? 0.321 -55.219 -9.945 1 52 422 THR B CA 1
ATOM 7401 C C . THR B 1 422 ? -0.07 -54.812 -8.531 1 52 422 THR B C 1
ATOM 7403 O O . THR B 1 422 ? -0.744 -55.562 -7.824 1 52 422 THR B O 1
ATOM 7406 N N . TYR B 1 423 ? 0.587 -53.75 -7.965 1 50.41 423 TYR B N 1
ATOM 7407 C CA . TYR B 1 423 ? 0.498 -53.5 -6.531 1 50.41 423 TYR B CA 1
ATOM 7408 C C . TYR B 1 423 ? -0.694 -52.594 -6.199 1 50.41 423 TYR B C 1
ATOM 7410 O O . TYR B 1 423 ? -1.158 -52.594 -5.059 1 50.41 423 TYR B O 1
ATOM 7418 N N . GLU B 1 424 ? -1.095 -51.656 -7.098 1 55.31 424 GLU B N 1
ATOM 7419 C CA . GLU B 1 424 ? -2.137 -50.719 -6.688 1 55.31 424 GLU B CA 1
ATOM 7420 C C . GLU B 1 424 ? -3.498 -51.156 -7.238 1 55.31 424 GLU B C 1
ATOM 7422 O O . GLU B 1 424 ? -3.869 -50.75 -8.352 1 55.31 424 GLU B O 1
ATOM 7427 N N . SER B 1 425 ? -4.004 -52.312 -6.91 1 56.16 425 SER B N 1
ATOM 7428 C CA . SER B 1 425 ? -5.156 -53.062 -7.395 1 56.16 425 SER B CA 1
ATOM 7429 C C . SER B 1 425 ? -6.457 -52.312 -7.152 1 56.16 425 SER B C 1
ATOM 7431 O O . SER B 1 425 ? -7.5 -52.656 -7.711 1 56.16 425 SER B O 1
ATOM 7433 N N . ASN B 1 426 ? -6.562 -51.375 -6.211 1 64.19 426 ASN B N 1
ATOM 7434 C CA . ASN B 1 426 ? -7.922 -50.969 -5.859 1 64.19 426 ASN B CA 1
ATOM 7435 C C . ASN B 1 426 ? -8.336 -49.688 -6.578 1 64.19 426 ASN B C 1
ATOM 7437 O O . ASN B 1 426 ? -7.895 -48.594 -6.223 1 64.19 426 ASN B O 1
ATOM 7441 N N . ILE B 1 427 ? -8.883 -49.906 -7.824 1 71.88 427 ILE B N 1
ATOM 7442 C CA . ILE B 1 427 ? -9.539 -48.75 -8.469 1 71.88 427 ILE B CA 1
ATOM 7443 C C . ILE B 1 427 ? -10.789 -48.375 -7.676 1 71.88 427 ILE B C 1
ATOM 7445 O O . ILE B 1 427 ? -11.648 -49.219 -7.398 1 71.88 427 ILE B O 1
ATOM 7449 N N . PRO B 1 428 ? -10.75 -47.156 -7.273 1 80.69 428 PRO B N 1
ATOM 7450 C CA . PRO B 1 428 ? -11.961 -46.688 -6.57 1 80.69 428 PRO B CA 1
ATOM 7451 C C . PRO B 1 428 ? -13.227 -46.906 -7.398 1 80.69 428 PRO B C 1
ATOM 7453 O O . PRO B 1 428 ? -13.156 -47.031 -8.625 1 80.69 428 PRO B O 1
ATOM 7456 N N . SER B 1 429 ? -14.383 -47 -6.703 1 87.88 429 SER B N 1
ATOM 7457 C CA . SER B 1 429 ? -15.664 -47 -7.395 1 87.88 429 SER B CA 1
ATOM 7458 C C . SER B 1 429 ? -15.891 -45.719 -8.188 1 87.88 429 SER B C 1
ATOM 7460 O O . SER B 1 429 ? -15.219 -44.719 -7.949 1 87.88 429 SER B O 1
ATOM 7462 N N . ASP B 1 430 ? -16.719 -45.812 -9.125 1 88.56 430 ASP B N 1
ATOM 7463 C CA . ASP B 1 430 ? -17.031 -44.656 -9.953 1 88.56 430 ASP B CA 1
ATOM 7464 C C . ASP B 1 430 ? -17.453 -43.438 -9.094 1 88.56 430 ASP B C 1
ATOM 7466 O O . ASP B 1 430 ? -17.031 -42.312 -9.352 1 88.56 430 ASP B O 1
ATOM 7470 N N . ASP B 1 431 ? -18.172 -43.75 -8.133 1 89.19 431 ASP B N 1
ATOM 7471 C CA . ASP B 1 431 ? -18.625 -42.688 -7.246 1 89.19 431 ASP B CA 1
ATOM 7472 C C . ASP B 1 431 ? -17.469 -42.062 -6.484 1 89.19 431 ASP B C 1
ATOM 7474 O O . ASP B 1 431 ? -17.406 -40.844 -6.305 1 89.19 431 ASP B O 1
ATOM 7478 N N . GLU B 1 432 ? -16.656 -42.875 -6.039 1 90.19 432 GLU B N 1
ATOM 7479 C CA . GLU B 1 432 ? -15.484 -42.438 -5.32 1 90.19 432 GLU B CA 1
ATOM 7480 C C . GLU B 1 432 ? -14.555 -41.625 -6.23 1 90.19 432 GLU B C 1
ATOM 7482 O O . GLU B 1 432 ? -13.984 -40.625 -5.812 1 90.19 432 GLU B O 1
ATOM 7487 N N . LEU B 1 433 ? -14.43 -42.094 -7.469 1 91.06 433 LEU B N 1
ATOM 7488 C CA . LEU B 1 433 ? -13.609 -41.375 -8.438 1 91.06 433 LEU B CA 1
ATOM 7489 C C . LEU B 1 433 ? -14.148 -39.969 -8.68 1 91.06 433 LEU B C 1
ATOM 7491 O O . LEU B 1 433 ? -13.391 -39 -8.711 1 91.06 433 LEU B O 1
ATOM 7495 N N . ARG B 1 434 ? -15.43 -39.969 -8.828 1 89.69 434 ARG B N 1
ATOM 7496 C CA . ARG B 1 434 ? -16.078 -38.688 -9.062 1 89.69 434 ARG B CA 1
ATOM 7497 C C . ARG B 1 434 ? -15.883 -37.75 -7.871 1 89.69 434 ARG B C 1
ATOM 7499 O O . ARG B 1 434 ? -15.672 -36.562 -8.047 1 89.69 434 ARG B O 1
ATOM 7506 N N . ARG B 1 435 ? -15.922 -38.219 -6.805 1 89.5 435 ARG B N 1
ATOM 7507 C CA . ARG B 1 435 ? -15.727 -37.438 -5.578 1 89.5 435 ARG B CA 1
ATOM 7508 C C . ARG B 1 435 ? -14.289 -36.938 -5.469 1 89.5 435 ARG B C 1
ATOM 7510 O O . ARG B 1 435 ? -14.055 -35.781 -5.152 1 89.5 435 ARG B O 1
ATOM 7517 N N . MET B 1 436 ? -13.375 -37.781 -5.672 1 91.06 436 MET B N 1
ATOM 7518 C CA . MET B 1 436 ? -11.961 -37.438 -5.602 1 91.06 436 MET B CA 1
ATOM 7519 C C . MET B 1 436 ? -11.625 -36.344 -6.617 1 91.06 436 MET B C 1
ATOM 7521 O O . MET B 1 436 ? -10.914 -35.406 -6.301 1 91.06 436 MET B O 1
ATOM 7525 N N . ILE B 1 437 ? -12.141 -36.469 -7.77 1 91.25 437 ILE B N 1
ATOM 7526 C CA . ILE B 1 437 ? -11.883 -35.5 -8.828 1 91.25 437 ILE B CA 1
ATOM 7527 C C . ILE B 1 437 ? -12.469 -34.156 -8.43 1 91.25 437 ILE B C 1
ATOM 7529 O O . ILE B 1 437 ? -11.875 -33.094 -8.703 1 91.25 437 ILE B O 1
ATOM 7533 N N . ALA B 1 438 ? -13.555 -34.156 -7.684 1 86.81 438 ALA B N 1
ATOM 7534 C CA . ALA B 1 438 ? -14.266 -32.938 -7.301 1 86.81 438 ALA B CA 1
ATOM 7535 C C . ALA B 1 438 ? -13.625 -32.312 -6.078 1 86.81 438 ALA B C 1
ATOM 7537 O O . ALA B 1 438 ? -13.75 -31.094 -5.867 1 86.81 438 ALA B O 1
ATOM 7538 N N . THR B 1 439 ? -12.953 -33.031 -5.289 1 87.94 439 THR B N 1
ATOM 7539 C CA . THR B 1 439 ? -12.477 -32.5 -4.012 1 87.94 439 THR B CA 1
ATOM 7540 C C . THR B 1 439 ? -10.953 -32.406 -3.996 1 87.94 439 THR B C 1
ATOM 7542 O O . THR B 1 439 ? -10.383 -31.422 -3.543 1 87.94 439 THR B O 1
ATOM 7545 N N . ASN B 1 440 ? -10.312 -33.5 -4.449 1 90.12 440 ASN B N 1
ATOM 7546 C CA . ASN B 1 440 ? -8.852 -33.562 -4.496 1 90.12 440 ASN B CA 1
ATOM 7547 C C . ASN B 1 440 ? -8.367 -34.531 -5.578 1 90.12 440 ASN B C 1
ATOM 7549 O O . ASN B 1 440 ? -8.047 -35.688 -5.293 1 90.12 440 ASN B O 1
ATOM 7553 N N . PRO B 1 441 ? -8.203 -34 -6.711 1 93.5 441 PRO B N 1
ATOM 7554 C CA . PRO B 1 441 ? -7.82 -34.875 -7.82 1 93.5 441 PRO B CA 1
ATOM 7555 C C . PRO B 1 441 ? -6.332 -35.219 -7.816 1 93.5 441 PRO B C 1
ATOM 7557 O O . PRO B 1 441 ? -5.883 -36.062 -8.609 1 93.5 441 PRO B O 1
ATOM 7560 N N . VAL B 1 442 ? -5.57 -34.688 -6.941 1 92.62 442 VAL B N 1
ATOM 7561 C CA . VAL B 1 442 ? -4.113 -34.688 -7.02 1 92.62 442 VAL B CA 1
ATOM 7562 C C . VAL B 1 442 ? -3.578 -36.094 -6.906 1 92.62 442 VAL B C 1
ATOM 7564 O O . VAL B 1 442 ? -2.766 -36.531 -7.73 1 92.62 442 VAL B O 1
ATOM 7567 N N . PRO B 1 443 ? -4.078 -36.906 -5.953 1 91.25 443 PRO B N 1
ATOM 7568 C CA . PRO B 1 443 ? -3.549 -38.281 -5.867 1 91.25 443 PRO B CA 1
ATOM 7569 C C . PRO B 1 443 ? -3.785 -39.094 -7.141 1 91.25 443 PRO B C 1
ATOM 7571 O O . PRO B 1 443 ? -2.912 -39.844 -7.566 1 91.25 443 PRO B O 1
ATOM 7574 N N . LEU B 1 444 ? -4.945 -38.906 -7.719 1 93.56 444 LEU B N 1
ATOM 7575 C CA . LEU B 1 444 ? -5.266 -39.625 -8.961 1 93.56 444 LEU B CA 1
ATOM 7576 C C . LEU B 1 444 ? -4.398 -39.125 -10.109 1 93.56 444 LEU B C 1
ATOM 7578 O O . LEU B 1 444 ? -3.936 -39.906 -10.93 1 93.56 444 LEU B O 1
ATOM 7582 N N . LEU B 1 445 ? -4.215 -37.844 -10.156 1 95.56 445 LEU B N 1
ATOM 7583 C CA . LEU B 1 445 ? -3.398 -37.219 -11.195 1 95.56 445 LEU B CA 1
ATOM 7584 C C . LEU B 1 445 ? -1.958 -37.719 -11.125 1 95.56 445 LEU B C 1
ATOM 7586 O O . LEU B 1 445 ? -1.369 -38.094 -12.141 1 95.56 445 LEU B O 1
ATOM 7590 N N . GLN B 1 446 ? -1.419 -37.75 -9.969 1 94.25 446 GLN B N 1
ATOM 7591 C CA . GLN B 1 446 ? -0.04 -38.188 -9.773 1 94.25 446 GLN B CA 1
ATOM 7592 C C . GLN B 1 446 ? 0.13 -39.656 -10.133 1 94.25 446 GLN B C 1
ATOM 7594 O O . GLN B 1 446 ? 1.12 -40.031 -10.766 1 94.25 446 GLN B O 1
ATOM 7599 N N . ARG B 1 447 ? -0.844 -40.438 -9.758 1 93.44 447 ARG B N 1
ATOM 7600 C CA . ARG B 1 447 ? -0.823 -41.844 -10.109 1 93.44 447 ARG B CA 1
ATOM 7601 C C . ARG B 1 447 ? -0.827 -42.031 -11.625 1 93.44 447 ARG B C 1
ATOM 7603 O O . ARG B 1 447 ? -0.002 -42.781 -12.164 1 93.44 447 ARG B O 1
ATOM 7610 N N . ALA B 1 448 ? -1.768 -41.375 -12.266 1 95.25 448 ALA B N 1
ATOM 7611 C CA . ALA B 1 448 ? -1.895 -41.5 -13.719 1 95.25 448 ALA B CA 1
ATOM 7612 C C . ALA B 1 448 ? -0.622 -41.031 -14.414 1 95.25 448 ALA B C 1
ATOM 7614 O O . ALA B 1 448 ? -0.111 -41.719 -15.305 1 95.25 448 ALA B O 1
ATOM 7615 N N . ALA B 1 449 ? -0.098 -39.906 -14.031 1 96.75 449 ALA B N 1
ATOM 7616 C CA . ALA B 1 449 ? 1.1 -39.312 -14.648 1 96.75 449 ALA B CA 1
ATOM 7617 C C . ALA B 1 449 ? 2.289 -40.281 -14.516 1 96.75 449 ALA B C 1
ATOM 7619 O O . ALA B 1 449 ? 3.059 -40.438 -15.461 1 96.75 449 ALA B O 1
ATOM 7620 N N . ARG B 1 450 ? 2.391 -40.812 -13.352 1 94.88 450 ARG B N 1
ATOM 7621 C CA . ARG B 1 450 ? 3.496 -41.75 -13.078 1 94.88 450 ARG B CA 1
ATOM 7622 C C . ARG B 1 450 ? 3.363 -43.031 -13.898 1 94.88 450 ARG B C 1
ATOM 7624 O O . ARG B 1 450 ? 4.324 -43.469 -14.539 1 94.88 450 ARG B O 1
ATOM 7631 N N . GLN B 1 451 ? 2.238 -43.594 -13.922 1 93.88 451 GLN B N 1
ATOM 7632 C CA . GLN B 1 451 ? 2.027 -44.906 -14.562 1 93.88 451 GLN B CA 1
ATOM 7633 C C . GLN B 1 451 ? 2.139 -44.781 -16.078 1 93.88 451 GLN B C 1
ATOM 7635 O O . GLN B 1 451 ? 2.668 -45.688 -16.734 1 93.88 451 GLN B O 1
ATOM 7640 N N . ILE B 1 452 ? 1.634 -43.719 -16.609 1 95.44 452 ILE B N 1
ATOM 7641 C CA . ILE B 1 452 ? 1.674 -43.5 -18.047 1 95.44 452 ILE B CA 1
ATOM 7642 C C . ILE B 1 452 ? 3.021 -42.906 -18.453 1 95.44 452 ILE B C 1
ATOM 7644 O O . ILE B 1 452 ? 3.404 -42.938 -19.625 1 95.44 452 ILE B O 1
ATOM 7648 N N . ASN B 1 453 ? 3.691 -42.281 -17.438 1 96.19 453 ASN B N 1
ATOM 7649 C CA . ASN B 1 453 ? 4.906 -41.5 -17.656 1 96.19 453 ASN B CA 1
ATOM 7650 C C . ASN B 1 453 ? 4.672 -40.375 -18.641 1 96.19 453 ASN B C 1
ATOM 7652 O O . ASN B 1 453 ? 5.383 -40.25 -19.641 1 96.19 453 ASN B O 1
ATOM 7656 N N . ALA B 1 454 ? 3.719 -39.562 -18.312 1 97.75 454 ALA B N 1
ATOM 7657 C CA . ALA B 1 454 ? 3.314 -38.406 -19.125 1 97.75 454 ALA B CA 1
ATOM 7658 C C . ALA B 1 454 ? 2.723 -37.312 -18.234 1 97.75 454 ALA B C 1
ATOM 7660 O O . ALA B 1 454 ? 2.369 -37.562 -17.078 1 97.75 454 ALA B O 1
ATOM 7661 N N . VAL B 1 455 ? 2.713 -36.094 -18.75 1 98.12 455 VAL B N 1
ATOM 7662 C CA . VAL B 1 455 ? 2.074 -35 -18.047 1 98.12 455 VAL B CA 1
ATOM 7663 C C . VAL B 1 455 ? 0.559 -35.062 -18.219 1 98.12 455 VAL B C 1
ATOM 7665 O O . VAL B 1 455 ? 0.068 -35.281 -19.328 1 98.12 455 VAL B O 1
ATOM 7668 N N . ILE B 1 456 ? -0.17 -34.938 -17.141 1 98.44 456 ILE B N 1
ATOM 7669 C CA . ILE B 1 456 ? -1.627 -34.906 -17.203 1 98.44 456 ILE B CA 1
ATOM 7670 C C . ILE B 1 456 ? -2.113 -33.5 -16.859 1 98.44 456 ILE B C 1
ATOM 7672 O O . ILE B 1 456 ? -1.874 -33 -15.758 1 98.44 456 ILE B O 1
ATOM 7676 N N . LEU B 1 457 ? -2.686 -32.844 -17.797 1 98.12 457 LEU B N 1
ATOM 7677 C CA . LEU B 1 457 ? -3.346 -31.562 -17.609 1 98.12 457 LEU B CA 1
ATOM 7678 C C . LEU B 1 457 ? -4.855 -31.75 -17.469 1 98.12 457 LEU B C 1
ATOM 7680 O O . LEU B 1 457 ? -5.555 -31.953 -18.469 1 98.12 457 LEU B O 1
ATOM 7684 N N . LEU B 1 458 ? -5.363 -31.672 -16.234 1 96.06 458 LEU B N 1
ATOM 7685 C CA . LEU B 1 458 ? -6.793 -31.781 -15.992 1 96.06 458 LEU B CA 1
ATOM 7686 C C . LEU B 1 458 ? -7.496 -30.453 -16.203 1 96.06 458 LEU B C 1
ATOM 7688 O O . LEU B 1 458 ? -7.23 -29.484 -15.469 1 96.06 458 LEU B O 1
ATOM 7692 N N . LYS B 1 459 ? -8.352 -30.438 -17.188 1 93.06 459 LYS B N 1
ATOM 7693 C CA . LYS B 1 459 ? -9.094 -29.219 -17.484 1 93.06 459 LYS B CA 1
ATOM 7694 C C . LYS B 1 459 ? -10.234 -29 -16.5 1 93.06 459 LYS B C 1
ATOM 7696 O O . LYS B 1 459 ? -10.789 -29.969 -15.961 1 93.06 459 LYS B O 1
ATOM 7701 N N . GLY B 1 460 ? -10.562 -27.734 -16.281 1 89.56 460 GLY B N 1
ATOM 7702 C CA . GLY B 1 460 ? -11.648 -27.312 -15.414 1 89.56 460 GLY B CA 1
ATOM 7703 C C . GLY B 1 460 ? -11.547 -25.844 -15.016 1 89.56 460 GLY B C 1
ATOM 7704 O O . GLY B 1 460 ? -10.734 -25.109 -15.57 1 89.56 460 GLY B O 1
ATOM 7705 N N . HIS B 1 461 ? -12.508 -25.5 -14.086 1 89.06 461 HIS B N 1
ATOM 7706 C CA . HIS B 1 461 ? -12.391 -24.141 -13.594 1 89.06 461 HIS B CA 1
ATOM 7707 C C . HIS B 1 461 ? -11.164 -23.984 -12.703 1 89.06 461 HIS B C 1
ATOM 7709 O O . HIS B 1 461 ? -10.727 -22.859 -12.43 1 89.06 461 HIS B O 1
ATOM 7715 N N . VAL B 1 462 ? -10.672 -25.094 -12.227 1 93.06 462 VAL B N 1
ATOM 7716 C CA . VAL B 1 462 ? -9.328 -25.203 -11.68 1 93.06 462 VAL B CA 1
ATOM 7717 C C . VAL B 1 462 ? -8.508 -26.188 -12.508 1 93.06 462 VAL B C 1
ATOM 7719 O O . VAL B 1 462 ? -8.914 -27.344 -12.688 1 93.06 462 VAL B O 1
ATOM 7722 N N . ILE B 1 463 ? -7.367 -25.766 -12.969 1 94.31 463 ILE B N 1
ATOM 7723 C CA . ILE B 1 463 ? -6.559 -26.609 -13.836 1 94.31 463 ILE B CA 1
ATOM 7724 C C . ILE B 1 463 ? -5.375 -27.172 -13.047 1 94.31 463 ILE B C 1
ATOM 7726 O O . ILE B 1 463 ? -4.703 -26.438 -12.312 1 94.31 463 ILE B O 1
ATOM 7730 N N . TYR B 1 464 ? -5.219 -28.453 -13.148 1 95.69 464 TYR B N 1
ATOM 7731 C CA . TYR B 1 464 ? -4.078 -29.125 -12.547 1 95.69 464 TYR B CA 1
ATOM 7732 C C . TYR B 1 464 ? -3.133 -29.656 -13.617 1 95.69 464 TYR B C 1
ATOM 7734 O O . TYR B 1 464 ? -3.576 -30.188 -14.641 1 95.69 464 TYR B O 1
ATOM 7742 N N . ILE B 1 465 ? -1.909 -29.484 -13.477 1 96.94 465 ILE B N 1
ATOM 7743 C CA . ILE B 1 465 ? -0.871 -30.078 -14.32 1 96.94 465 ILE B CA 1
ATOM 7744 C C . ILE B 1 465 ? 0.053 -30.938 -13.461 1 96.94 465 ILE B C 1
ATOM 7746 O O . ILE B 1 465 ? 0.769 -30.438 -12.602 1 96.94 465 ILE B O 1
ATOM 7750 N N . SER B 1 466 ? -0 -32.188 -13.695 1 96.94 466 SER B N 1
ATOM 7751 C CA . SER B 1 466 ? 0.794 -33.125 -12.906 1 96.94 466 SER B CA 1
ATOM 7752 C C . SER B 1 466 ? 1.879 -33.781 -13.75 1 96.94 466 SER B C 1
ATOM 7754 O O . SER B 1 466 ? 1.625 -34.188 -14.883 1 96.94 466 SER B O 1
ATOM 7756 N N . ALA B 1 467 ? 3.08 -33.906 -13.195 1 96.31 467 ALA B N 1
ATOM 7757 C CA . ALA B 1 467 ? 4.223 -34.531 -13.867 1 96.31 467 ALA B CA 1
ATOM 7758 C C . ALA B 1 467 ? 4.477 -35.938 -13.328 1 96.31 467 ALA B C 1
ATOM 7760 O O . ALA B 1 467 ? 4.004 -36.281 -12.242 1 96.31 467 ALA B O 1
ATOM 7761 N N . PRO B 1 468 ? 5.219 -36.75 -14.055 1 95.31 468 PRO B N 1
ATOM 7762 C CA . PRO B 1 468 ? 5.5 -38.125 -13.633 1 95.31 468 PRO B CA 1
ATOM 7763 C C . PRO B 1 468 ? 6.316 -38.188 -12.352 1 95.31 468 PRO B C 1
ATOM 7765 O O . PRO B 1 468 ? 6.27 -39.188 -11.633 1 95.31 468 PRO B O 1
ATOM 7768 N N . ASP B 1 469 ? 7.016 -37.125 -11.992 1 92.56 469 ASP B N 1
ATOM 7769 C CA . ASP B 1 469 ? 7.871 -37.125 -10.812 1 92.56 469 ASP B CA 1
ATOM 7770 C C . ASP B 1 469 ? 7.066 -36.812 -9.547 1 92.56 469 ASP B C 1
ATOM 7772 O O . ASP B 1 469 ? 7.625 -36.781 -8.453 1 92.56 469 ASP B O 1
ATOM 7776 N N . GLY B 1 470 ? 5.805 -36.531 -9.766 1 90.94 470 GLY B N 1
ATOM 7777 C CA . GLY B 1 470 ? 4.949 -36.344 -8.609 1 90.94 470 GLY B CA 1
ATOM 7778 C C . GLY B 1 470 ? 4.648 -34.875 -8.352 1 90.94 470 GLY B C 1
ATOM 7779 O O . GLY B 1 470 ? 3.727 -34.531 -7.605 1 90.94 470 GLY B O 1
ATOM 7780 N N . SER B 1 471 ? 5.41 -33.969 -8.938 1 91.06 471 SER B N 1
ATOM 7781 C CA . SER B 1 471 ? 5.137 -32.531 -8.789 1 91.06 471 SER B CA 1
ATOM 7782 C C . SER B 1 471 ? 3.881 -32.125 -9.555 1 91.06 471 SER B C 1
ATOM 7784 O O . SER B 1 471 ? 3.486 -32.781 -10.508 1 91.06 471 SER B O 1
ATOM 7786 N N . TYR B 1 472 ? 3.223 -31.094 -9.07 1 93.5 472 TYR B N 1
ATOM 7787 C CA . TYR B 1 472 ? 2.072 -30.578 -9.805 1 93.5 472 TYR B CA 1
ATOM 7788 C C . TYR B 1 472 ? 1.953 -29.062 -9.656 1 93.5 472 TYR B C 1
ATOM 7790 O O . TYR B 1 472 ? 2.564 -28.469 -8.766 1 93.5 472 TYR B O 1
ATOM 7798 N N . SER B 1 473 ? 1.342 -28.484 -10.531 1 94.56 473 SER B N 1
ATOM 7799 C CA . SER B 1 473 ? 1.009 -27.062 -10.5 1 94.56 473 SER B CA 1
ATOM 7800 C C . SER B 1 473 ? -0.49 -26.844 -10.672 1 94.56 473 SER B C 1
ATOM 7802 O O . SER B 1 473 ? -1.194 -27.719 -11.188 1 94.56 473 SER B O 1
ATOM 7804 N N . VAL B 1 474 ? -0.939 -25.766 -10.141 1 94.31 474 VAL B N 1
ATOM 7805 C CA . VAL B 1 474 ? -2.344 -25.391 -10.234 1 94.31 474 VAL B CA 1
ATOM 7806 C C . VAL B 1 474 ? -2.461 -24.031 -10.922 1 94.31 474 VAL B C 1
ATOM 7808 O O . VAL B 1 474 ? -1.64 -23.141 -10.695 1 94.31 474 VAL B O 1
ATOM 7811 N N . ILE B 1 475 ? -3.375 -23.906 -11.812 1 93.75 475 ILE B N 1
ATOM 7812 C CA . ILE B 1 475 ? -3.723 -22.656 -12.461 1 93.75 475 ILE B CA 1
ATOM 7813 C C . ILE B 1 475 ? -5.188 -22.328 -12.195 1 93.75 475 ILE B C 1
ATOM 7815 O O . ILE B 1 475 ? -6.074 -23.141 -12.469 1 93.75 475 ILE B O 1
ATOM 7819 N N . ASP B 1 476 ? -5.387 -21.156 -11.578 1 92.19 476 ASP B N 1
ATOM 7820 C CA . ASP B 1 476 ? -6.746 -20.719 -11.297 1 92.19 476 ASP B CA 1
ATOM 7821 C C . ASP B 1 476 ? -7.465 -20.281 -12.57 1 92.19 476 ASP B C 1
ATOM 7823 O O . ASP B 1 476 ? -7.234 -19.188 -13.078 1 92.19 476 ASP B O 1
ATOM 7827 N N . GLY B 1 477 ? -8.328 -21.094 -13.094 1 86.56 477 GLY B N 1
ATOM 7828 C CA . GLY B 1 477 ? -8.898 -20.906 -14.414 1 86.56 477 GLY B CA 1
ATOM 7829 C C . GLY B 1 477 ? -10.148 -20.047 -14.406 1 86.56 477 GLY B C 1
ATOM 7830 O O . GLY B 1 477 ? -10.602 -19.594 -15.461 1 86.56 477 GLY B O 1
ATOM 7831 N N . MET B 1 478 ? -10.812 -19.781 -13.352 1 78 478 MET B N 1
ATOM 7832 C CA . MET B 1 478 ? -12.055 -19.078 -13.094 1 78 478 MET B CA 1
ATOM 7833 C C . MET B 1 478 ? -12.305 -18 -14.148 1 78 478 MET B C 1
ATOM 7835 O O . MET B 1 478 ? -12.492 -16.828 -13.812 1 78 478 MET B O 1
ATOM 7839 N N . GLU B 1 479 ? -12.367 -18.375 -15.445 1 71.5 479 GLU B N 1
ATOM 7840 C CA . GLU B 1 479 ? -12.648 -17.5 -16.578 1 71.5 479 GLU B CA 1
ATOM 7841 C C . GLU B 1 479 ? -13.812 -18.031 -17.406 1 71.5 479 GLU B C 1
ATOM 7843 O O . GLU B 1 479 ? -13.641 -18.953 -18.203 1 71.5 479 GLU B O 1
ATOM 7848 N N . SER B 1 480 ? -14.906 -17.391 -17.25 1 68.94 480 SER B N 1
ATOM 7849 C CA . SER B 1 480 ? -16.141 -17.875 -17.859 1 68.94 480 SER B CA 1
ATOM 7850 C C . SER B 1 480 ? -16.094 -17.766 -19.391 1 68.94 480 SER B C 1
ATOM 7852 O O . SER B 1 480 ? -16.781 -18.5 -20.094 1 68.94 480 SER B O 1
ATOM 7854 N N . MET B 1 481 ? -15.25 -16.922 -19.891 1 67.44 481 MET B N 1
ATOM 7855 C CA . MET B 1 481 ? -15.117 -16.734 -21.328 1 67.44 481 MET B CA 1
ATOM 7856 C C . MET B 1 481 ? -14.562 -17.984 -22 1 67.44 481 MET B C 1
ATOM 7858 O O . MET B 1 481 ? -14.719 -18.188 -23.203 1 67.44 481 MET B O 1
ATOM 7862 N N . LEU B 1 482 ? -13.969 -18.859 -21.188 1 76.56 482 LEU B N 1
ATOM 7863 C CA . LEU B 1 482 ? -13.32 -20.047 -21.75 1 76.56 482 LEU B CA 1
ATOM 7864 C C . LEU B 1 482 ? -14.258 -21.25 -21.703 1 76.56 482 LEU B C 1
ATOM 7866 O O . LEU B 1 482 ? -13.922 -22.312 -22.203 1 76.56 482 LEU B O 1
ATOM 7870 N N . ALA B 1 483 ? -15.43 -20.969 -21.109 1 66.62 483 ALA B N 1
ATOM 7871 C CA . ALA B 1 483 ? -16.422 -22.047 -21.047 1 66.62 483 ALA B CA 1
ATOM 7872 C C . ALA B 1 483 ? -17.188 -22.156 -22.375 1 66.62 483 ALA B C 1
ATOM 7874 O O . ALA B 1 483 ? -18.406 -22 -22.406 1 66.62 483 ALA B O 1
ATOM 7875 N N . MET B 1 484 ? -16.578 -22.219 -23.469 1 69.12 484 MET B N 1
ATOM 7876 C CA . MET B 1 484 ? -17.141 -22.344 -24.812 1 69.12 484 MET B CA 1
ATOM 7877 C C . MET B 1 484 ? -16.547 -23.562 -25.531 1 69.12 484 MET B C 1
ATOM 7879 O O . MET B 1 484 ? -15.414 -23.953 -25.266 1 69.12 484 MET B O 1
ATOM 7883 N N . GLY B 1 485 ? -17.422 -24.094 -26.375 1 71.38 485 GLY B N 1
ATOM 7884 C CA . GLY B 1 485 ? -16.938 -25.172 -27.203 1 71.38 485 GLY B CA 1
ATOM 7885 C C . GLY B 1 485 ? -15.773 -24.781 -28.078 1 71.38 485 GLY B C 1
ATOM 7886 O O . GLY B 1 485 ? -15.773 -23.703 -28.688 1 71.38 485 GLY B O 1
ATOM 7887 N N . GLY B 1 486 ? -14.648 -25.672 -27.906 1 81.19 486 GLY B N 1
ATOM 7888 C CA . GLY B 1 486 ? -13.516 -25.422 -28.781 1 81.19 486 GLY B CA 1
ATOM 7889 C C . GLY B 1 486 ? -12.289 -24.938 -28.031 1 81.19 486 GLY B C 1
ATOM 7890 O O . GLY B 1 486 ? -11.164 -25.031 -28.547 1 81.19 486 GLY B O 1
ATOM 7891 N N . SER B 1 487 ? -12.516 -24.422 -26.844 1 87.75 487 SER B N 1
ATOM 7892 C CA . SER B 1 487 ? -11.375 -23.938 -26.078 1 87.75 487 SER B CA 1
ATOM 7893 C C . SER B 1 487 ? -10.375 -25.062 -25.812 1 87.75 487 SER B C 1
ATOM 7895 O O . SER B 1 487 ? -9.164 -24.844 -25.828 1 87.75 487 SER B O 1
ATOM 7897 N N . GLY B 1 488 ? -10.938 -26.234 -25.641 1 91.94 488 GLY B N 1
ATOM 7898 C CA . GLY B 1 488 ? -10.078 -27.391 -25.438 1 91.94 488 GLY B CA 1
ATOM 7899 C C . GLY B 1 488 ? -9.25 -27.734 -26.656 1 91.94 488 GLY B C 1
ATOM 7900 O O . GLY B 1 488 ? -8.078 -28.094 -26.547 1 91.94 488 GLY B O 1
ATOM 7901 N N . ASP B 1 489 ? -9.852 -27.625 -27.859 1 92.81 489 ASP B N 1
ATOM 7902 C CA . ASP B 1 489 ? -9.148 -27.891 -29.109 1 92.81 489 ASP B CA 1
ATOM 7903 C C . ASP B 1 489 ? -8.031 -26.875 -29.328 1 92.81 489 ASP B C 1
ATOM 7905 O O . ASP B 1 489 ? -6.914 -27.25 -29.719 1 92.81 489 ASP B O 1
ATOM 7909 N N . LEU B 1 490 ? -8.352 -25.656 -29.062 1 91.94 490 LEU B N 1
ATOM 7910 C CA . LEU B 1 490 ? -7.348 -24.594 -29.172 1 91.94 490 LEU B CA 1
ATOM 7911 C C . LEU B 1 490 ? -6.168 -24.891 -28.234 1 91.94 490 LEU B C 1
ATOM 7913 O O . LEU B 1 490 ? -5.012 -24.734 -28.641 1 91.94 490 LEU B O 1
ATOM 7917 N N . LEU B 1 491 ? -6.516 -25.359 -27.047 1 95.56 491 LEU B N 1
ATOM 7918 C CA . LEU B 1 491 ? -5.504 -25.641 -26.031 1 95.56 491 LEU B CA 1
ATOM 7919 C C . LEU B 1 491 ? -4.574 -26.766 -26.5 1 95.56 491 LEU B C 1
ATOM 7921 O O . LEU B 1 491 ? -3.352 -26.641 -26.391 1 95.56 491 LEU B O 1
ATOM 7925 N N . ALA B 1 492 ? -5.137 -27.797 -27.031 1 96.81 492 ALA B N 1
ATOM 7926 C CA . ALA B 1 492 ? -4.344 -28.938 -27.5 1 96.81 492 ALA B CA 1
ATOM 7927 C C . ALA B 1 492 ? -3.385 -28.5 -28.609 1 96.81 492 ALA B C 1
ATOM 7929 O O . ALA B 1 492 ? -2.199 -28.828 -28.578 1 96.81 492 ALA B O 1
ATOM 7930 N N . GLY B 1 493 ? -3.898 -27.734 -29.547 1 95.69 493 GLY B N 1
ATOM 7931 C CA . GLY B 1 493 ? -3.062 -27.203 -30.609 1 95.69 493 GLY B CA 1
ATOM 7932 C C . GLY B 1 493 ? -1.947 -26.312 -30.109 1 95.69 493 GLY B C 1
ATOM 7933 O O . GLY B 1 493 ? -0.812 -26.391 -30.578 1 95.69 493 GLY B O 1
ATOM 7934 N N . LEU B 1 494 ? -2.303 -25.484 -29.203 1 95.12 494 LEU B N 1
ATOM 7935 C CA . LEU B 1 494 ? -1.348 -24.547 -28.609 1 95.12 494 LEU B CA 1
ATOM 7936 C C . LEU B 1 494 ? -0.21 -25.297 -27.922 1 95.12 494 LEU B C 1
ATOM 7938 O O . LEU B 1 494 ? 0.96 -24.953 -28.094 1 95.12 494 LEU B O 1
ATOM 7942 N N . ILE B 1 495 ? -0.507 -26.344 -27.125 1 97.31 495 ILE B N 1
ATOM 7943 C CA . ILE B 1 495 ? 0.512 -27.141 -26.453 1 97.31 495 ILE B CA 1
ATOM 7944 C C . ILE B 1 495 ? 1.445 -27.766 -27.5 1 97.31 495 ILE B C 1
ATOM 7946 O O . ILE B 1 495 ? 2.668 -27.719 -27.344 1 97.31 495 ILE B O 1
ATOM 7950 N N . GLY B 1 496 ? 0.863 -28.297 -28.562 1 97.38 496 GLY B N 1
ATOM 7951 C CA . GLY B 1 496 ? 1.661 -28.859 -29.641 1 97.38 496 GLY B CA 1
ATOM 7952 C C . GLY B 1 496 ? 2.633 -27.875 -30.25 1 97.38 496 GLY B C 1
ATOM 7953 O O . GLY B 1 496 ? 3.797 -28.203 -30.484 1 97.38 496 GLY B O 1
ATOM 7954 N N . ALA B 1 497 ? 2.135 -26.688 -30.469 1 94.19 497 ALA B N 1
ATOM 7955 C CA . ALA B 1 497 ? 2.965 -25.641 -31.062 1 94.19 497 ALA B CA 1
ATOM 7956 C C . ALA B 1 497 ? 4.137 -25.297 -30.156 1 94.19 497 ALA B C 1
ATOM 7958 O O . ALA B 1 497 ? 5.262 -25.109 -30.625 1 94.19 497 ALA B O 1
ATOM 7959 N N . LEU B 1 498 ? 3.887 -25.203 -28.891 1 94.69 498 LEU B N 1
ATOM 7960 C CA . LEU B 1 498 ? 4.926 -24.844 -27.938 1 94.69 498 LEU B CA 1
ATOM 7961 C C . LEU B 1 498 ? 5.984 -25.938 -27.844 1 94.69 498 LEU B C 1
ATOM 7963 O O . LEU B 1 498 ? 7.18 -25.641 -27.766 1 94.69 498 LEU B O 1
ATOM 7967 N N . MET B 1 499 ? 5.547 -27.172 -27.859 1 95.94 499 MET B N 1
ATOM 7968 C CA . MET B 1 499 ? 6.492 -28.281 -27.859 1 95.94 499 MET B CA 1
ATOM 7969 C C . MET B 1 499 ? 7.352 -28.281 -29.109 1 95.94 499 MET B C 1
ATOM 7971 O O . MET B 1 499 ? 8.562 -28.484 -29.047 1 95.94 499 MET B O 1
ATOM 7975 N N . ALA B 1 500 ? 6.734 -27.984 -30.219 1 93.19 500 ALA B N 1
ATOM 7976 C CA . ALA B 1 500 ? 7.449 -27.953 -31.484 1 93.19 500 ALA B CA 1
ATOM 7977 C C . ALA B 1 500 ? 8.5 -26.844 -31.484 1 93.19 500 ALA B C 1
ATOM 7979 O O . ALA B 1 500 ? 9.625 -27.047 -31.953 1 93.19 500 ALA B O 1
ATOM 7980 N N . ARG B 1 501 ? 8.094 -25.781 -30.984 1 88.88 501 ARG B N 1
ATOM 7981 C CA . ARG B 1 501 ? 9 -24.641 -30.938 1 88.88 501 ARG B CA 1
ATOM 7982 C C . ARG B 1 501 ? 10.203 -24.922 -30.047 1 88.88 501 ARG B C 1
ATOM 7984 O O . ARG B 1 501 ? 11.336 -24.578 -30.391 1 88.88 501 ARG B O 1
ATOM 7991 N N . MET B 1 502 ? 9.992 -25.5 -28.891 1 91.06 502 MET B N 1
ATOM 7992 C CA . MET B 1 502 ? 11.102 -25.844 -28 1 91.06 502 MET B CA 1
ATOM 7993 C C . MET B 1 502 ? 12.086 -26.781 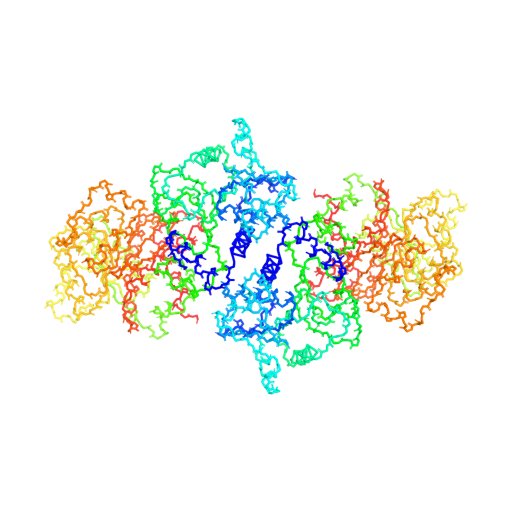-28.688 1 91.06 502 MET B C 1
ATOM 7995 O O . MET B 1 502 ? 13.297 -26.594 -28.594 1 91.06 502 MET B O 1
ATOM 7999 N N . ARG B 1 503 ? 11.562 -27.688 -29.328 1 90.19 503 ARG B N 1
ATOM 8000 C CA . ARG B 1 503 ? 12.406 -28.641 -30.031 1 90.19 503 ARG B CA 1
ATOM 8001 C C . ARG B 1 503 ? 13.25 -27.953 -31.109 1 90.19 503 ARG B C 1
ATOM 8003 O O . ARG B 1 503 ? 14.453 -28.203 -31.219 1 90.19 503 ARG B O 1
ATOM 8010 N N . ARG B 1 504 ? 12.664 -27.125 -31.812 1 86 504 ARG B N 1
ATOM 8011 C CA . ARG B 1 504 ? 13.359 -26.438 -32.906 1 86 504 ARG B CA 1
ATOM 8012 C C . ARG B 1 504 ? 14.391 -25.453 -32.344 1 86 504 ARG B C 1
ATOM 8014 O O . ARG B 1 504 ? 15.414 -25.219 -33 1 86 504 ARG B O 1
ATOM 8021 N N . ASN B 1 505 ? 14.117 -24.922 -31.234 1 82.94 505 ASN B N 1
ATOM 8022 C CA . ASN B 1 505 ? 15.086 -24.062 -30.562 1 82.94 505 ASN B CA 1
ATOM 8023 C C . ASN B 1 505 ? 16.219 -24.875 -29.938 1 82.94 505 ASN B C 1
ATOM 8025 O O . ASN B 1 505 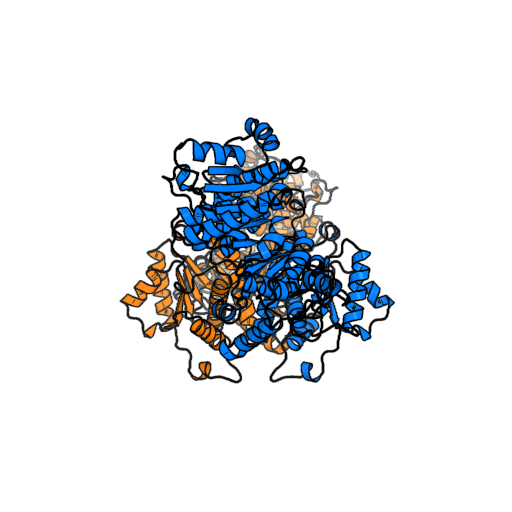? 17.047 -24.344 -29.203 1 82.94 505 ASN B O 1
ATOM 8029 N N . ARG B 1 506 ? 16.219 -26.172 -30.141 1 86.31 506 ARG B N 1
ATOM 8030 C CA . ARG B 1 506 ? 17.234 -27.125 -29.672 1 86.31 506 ARG B CA 1
ATOM 8031 C C . ARG B 1 506 ? 17.25 -27.188 -28.141 1 86.31 506 ARG B C 1
ATOM 8033 O O . ARG B 1 506 ? 18.328 -27.266 -27.547 1 86.31 506 ARG B O 1
ATOM 8040 N N . ILE B 1 507 ? 16.078 -26.984 -27.641 1 85.62 507 ILE B N 1
ATOM 8041 C CA . ILE B 1 507 ? 15.852 -27.156 -26.203 1 85.62 507 ILE B CA 1
ATOM 8042 C C . ILE B 1 507 ? 15.062 -28.438 -25.953 1 85.62 507 ILE B C 1
ATOM 8044 O O . ILE B 1 507 ? 14.188 -28.812 -26.75 1 85.62 507 ILE B O 1
ATOM 8048 N N . THR B 1 508 ? 15.484 -29.109 -24.969 1 90.94 508 THR B N 1
ATOM 8049 C CA . THR B 1 508 ? 14.695 -30.281 -24.578 1 90.94 508 THR B CA 1
ATOM 8050 C C . THR B 1 508 ? 13.25 -29.891 -24.312 1 90.94 508 THR B C 1
ATOM 8052 O O . THR B 1 508 ? 12.984 -28.938 -23.562 1 90.94 508 THR B O 1
ATOM 8055 N N . ILE B 1 509 ? 12.344 -30.641 -24.922 1 94.12 509 ILE B N 1
ATOM 8056 C CA . ILE B 1 509 ? 10.93 -30.344 -24.719 1 94.12 509 ILE B CA 1
ATOM 8057 C C . ILE B 1 509 ? 10.555 -30.547 -23.25 1 94.12 509 ILE B C 1
ATOM 8059 O O . ILE B 1 509 ? 10.805 -31.609 -22.688 1 94.12 509 ILE B O 1
ATOM 8063 N N . ASP B 1 510 ? 10.016 -29.516 -22.641 1 95.19 510 ASP B N 1
ATOM 8064 C CA . ASP B 1 510 ? 9.461 -29.562 -21.281 1 95.19 510 ASP B CA 1
ATOM 8065 C C . ASP B 1 510 ? 7.934 -29.531 -21.328 1 95.19 510 ASP B C 1
ATOM 8067 O O . ASP B 1 510 ? 7.324 -28.453 -21.375 1 95.19 510 ASP B O 1
ATOM 8071 N N . PRO B 1 511 ? 7.316 -30.719 -21.266 1 97 511 PRO B N 1
ATOM 8072 C CA . PRO B 1 511 ? 5.859 -30.766 -21.422 1 97 511 PRO B CA 1
ATOM 8073 C C . PRO B 1 511 ? 5.129 -30.016 -20.297 1 97 511 PRO B C 1
ATOM 8075 O O . PRO B 1 511 ? 4.027 -29.5 -20.516 1 97 511 PRO B O 1
ATOM 8078 N N . VAL B 1 512 ? 5.73 -29.922 -19.125 1 95.44 512 VAL B N 1
ATOM 8079 C CA . VAL B 1 512 ? 5.113 -29.203 -18.016 1 95.44 512 VAL B CA 1
ATOM 8080 C C . VAL B 1 512 ? 5.074 -27.719 -18.328 1 95.44 512 VAL B C 1
ATOM 8082 O O . VAL B 1 512 ? 4.016 -27.078 -18.25 1 95.44 512 VAL B O 1
ATOM 8085 N N . LEU B 1 513 ? 6.18 -27.219 -18.688 1 94.56 513 LEU B N 1
ATOM 8086 C CA . LEU B 1 513 ? 6.281 -25.797 -19 1 94.56 513 LEU B CA 1
ATOM 8087 C C . LEU B 1 513 ? 5.379 -25.438 -20.172 1 94.56 513 LEU B C 1
ATOM 8089 O O . LEU B 1 513 ? 4.703 -24.406 -20.156 1 94.56 513 LEU B O 1
ATOM 8093 N N . CYS B 1 514 ? 5.359 -26.297 -21.203 1 96.31 514 CYS B N 1
ATOM 8094 C CA . CYS B 1 514 ? 4.5 -26.078 -22.359 1 96.31 514 CYS B CA 1
ATOM 8095 C C . CYS B 1 514 ? 3.033 -26.016 -21.953 1 96.31 514 CYS B C 1
ATOM 8097 O O . CYS B 1 514 ? 2.281 -25.156 -22.422 1 96.31 514 CYS B O 1
ATOM 8099 N N . SER B 1 515 ? 2.637 -26.938 -21.078 1 97.06 515 SER B N 1
ATOM 8100 C CA . SER B 1 515 ? 1.262 -26.984 -20.594 1 97.06 515 SER B CA 1
ATOM 8101 C C . SER B 1 515 ? 0.925 -25.734 -19.781 1 97.06 515 SER B C 1
ATOM 8103 O O . SER B 1 515 ? -0.14 -25.141 -19.953 1 97.06 515 SER B O 1
ATOM 8105 N N . GLN B 1 516 ? 1.839 -25.312 -18.906 1 94.94 516 GLN B N 1
ATOM 8106 C CA . GLN B 1 516 ? 1.637 -24.141 -18.078 1 94.94 516 GLN B CA 1
ATOM 8107 C C . GLN B 1 516 ? 1.463 -22.891 -18.938 1 94.94 516 GLN B C 1
ATOM 8109 O O . GLN B 1 516 ? 0.525 -22.109 -18.734 1 94.94 516 GLN B O 1
ATOM 8114 N N . TRP B 1 517 ? 2.346 -22.719 -19.906 1 94.06 517 TRP B N 1
ATOM 8115 C CA . TRP B 1 517 ? 2.262 -21.578 -20.797 1 94.06 517 TRP B CA 1
ATOM 8116 C C . TRP B 1 517 ? 0.956 -21.609 -21.594 1 94.06 517 TRP B C 1
ATOM 8118 O O . TRP B 1 517 ? 0.27 -20.578 -21.703 1 94.06 517 TRP B O 1
ATOM 8128 N N . ALA B 1 518 ? 0.64 -22.75 -22.109 1 95.75 518 ALA B N 1
ATOM 8129 C CA . ALA B 1 518 ? -0.543 -22.859 -22.969 1 95.75 518 ALA B CA 1
ATOM 8130 C C . ALA B 1 518 ? -1.801 -22.438 -22.203 1 95.75 518 ALA B C 1
ATOM 8132 O O . ALA B 1 518 ? -2.596 -21.641 -22.703 1 95.75 518 ALA B O 1
ATOM 8133 N N . VAL B 1 519 ? -1.944 -22.953 -21.016 1 94.94 519 VAL B N 1
ATOM 8134 C CA . VAL B 1 519 ? -3.129 -22.656 -20.219 1 94.94 519 VAL B CA 1
ATOM 8135 C C . VAL B 1 519 ? -3.143 -21.172 -19.828 1 94.94 519 VAL B C 1
ATOM 8137 O O . VAL B 1 519 ? -4.176 -20.516 -19.953 1 94.94 519 VAL B O 1
ATOM 8140 N N . THR B 1 520 ? -2.004 -20.625 -19.391 1 94.06 520 THR B N 1
ATOM 8141 C CA . THR B 1 520 ? -1.964 -19.25 -18.922 1 94.06 520 THR B CA 1
ATOM 8142 C C . THR B 1 520 ? -2.189 -18.281 -20.062 1 94.06 520 THR B C 1
ATOM 8144 O O . THR B 1 520 ? -2.836 -17.234 -19.891 1 94.06 520 THR B O 1
ATOM 8147 N N . ILE B 1 521 ? -1.708 -18.578 -21.25 1 92.06 521 ILE B N 1
ATOM 8148 C CA . ILE B 1 521 ? -1.936 -17.75 -22.438 1 92.06 521 ILE B CA 1
ATOM 8149 C C . ILE B 1 521 ? -3.416 -17.781 -22.797 1 92.06 521 ILE B C 1
ATOM 8151 O O . ILE B 1 521 ? -4.008 -16.734 -23.094 1 92.06 521 ILE B O 1
ATOM 8155 N N . LEU B 1 522 ? -3.914 -18.969 -22.781 1 92.19 522 LEU B N 1
ATOM 8156 C CA . LEU B 1 522 ? -5.332 -19.125 -23.078 1 92.19 522 LEU B CA 1
ATOM 8157 C C . LEU B 1 522 ? -6.188 -18.312 -22.109 1 92.19 522 LEU B C 1
ATOM 8159 O O . LEU B 1 522 ? -7.109 -17.609 -22.531 1 92.19 522 LEU B O 1
ATOM 8163 N N . LEU B 1 523 ? -5.863 -18.406 -20.844 1 90.88 523 LEU B N 1
ATOM 8164 C CA . LEU B 1 523 ? -6.602 -17.688 -19.812 1 90.88 523 LEU B CA 1
ATOM 8165 C C . LEU B 1 523 ? -6.457 -16.172 -19.984 1 90.88 523 LEU B C 1
ATOM 8167 O O . LEU B 1 523 ? -7.438 -15.438 -19.875 1 90.88 523 LEU B O 1
ATOM 8171 N N . GLU B 1 524 ? -5.277 -15.711 -20.203 1 90.31 524 GLU B N 1
ATOM 8172 C CA . GLU B 1 524 ? -5.035 -14.289 -20.422 1 90.31 524 GLU B CA 1
ATOM 8173 C C . GLU B 1 524 ? -5.828 -13.773 -21.625 1 90.31 524 GLU B C 1
ATOM 8175 O O . GLU B 1 524 ? -6.418 -12.695 -21.578 1 90.31 524 GLU B O 1
ATOM 8180 N N . ALA B 1 525 ? -5.816 -14.539 -22.703 1 87.38 525 ALA B N 1
ATOM 8181 C CA . ALA B 1 525 ? -6.602 -14.188 -23.875 1 87.38 525 ALA B CA 1
ATOM 8182 C C . ALA B 1 525 ? -8.086 -14.086 -23.547 1 87.38 525 ALA B C 1
ATOM 8184 O O . ALA B 1 525 ? -8.766 -13.148 -23.969 1 87.38 525 ALA B O 1
ATOM 8185 N N . GLY B 1 526 ? -8.555 -15.07 -22.828 1 85.81 526 GLY B N 1
ATOM 8186 C CA . GLY B 1 526 ? -9.938 -15.023 -22.375 1 85.81 526 GLY B CA 1
ATOM 8187 C C . GLY B 1 526 ? -10.266 -13.797 -21.547 1 85.81 526 GLY B C 1
ATOM 8188 O O . GLY B 1 526 ? -11.312 -13.18 -21.734 1 85.81 526 GLY B O 1
ATOM 8189 N N . HIS B 1 527 ? -9.367 -13.445 -20.656 1 85.88 527 HIS B N 1
ATOM 8190 C CA . HIS B 1 527 ? -9.539 -12.273 -19.812 1 85.88 527 HIS B CA 1
ATOM 8191 C C . HIS B 1 527 ? -9.641 -11 -20.641 1 85.88 527 HIS B C 1
ATOM 8193 O O . HIS B 1 527 ? -10.5 -10.156 -20.391 1 85.88 527 HIS B O 1
ATOM 8199 N N . ARG B 1 528 ? -8.789 -10.836 -21.547 1 84.12 528 ARG B N 1
ATOM 8200 C CA . ARG B 1 528 ? -8.773 -9.656 -22.406 1 84.12 528 ARG B CA 1
ATOM 8201 C C . ARG B 1 528 ? -10.039 -9.562 -23.234 1 84.12 528 ARG B C 1
ATOM 8203 O O . ARG B 1 528 ? -10.586 -8.477 -23.438 1 84.12 528 ARG B O 1
ATOM 8210 N N . LEU B 1 529 ? -10.453 -10.688 -23.703 1 79.75 529 LEU B N 1
ATOM 8211 C CA . LEU B 1 529 ? -11.656 -10.719 -24.531 1 79.75 529 LEU B CA 1
ATOM 8212 C C . LEU B 1 529 ? -12.891 -10.383 -23.703 1 79.75 529 LEU B C 1
ATOM 8214 O O . LEU B 1 529 ? -13.836 -9.773 -24.203 1 79.75 529 LEU B O 1
ATOM 8218 N N . ALA B 1 530 ? -12.898 -10.805 -22.5 1 76.38 530 ALA B N 1
ATOM 8219 C CA . ALA B 1 530 ? -14.031 -10.539 -21.609 1 76.38 530 ALA B CA 1
ATOM 8220 C C . ALA B 1 530 ? -14.242 -9.039 -21.422 1 76.38 530 ALA B C 1
ATOM 8222 O O . ALA B 1 530 ? -15.367 -8.586 -21.188 1 76.38 530 ALA B O 1
ATOM 8223 N N . HIS B 1 531 ? -13.234 -8.336 -21.531 1 73.5 531 HIS B N 1
ATOM 8224 C CA . HIS B 1 531 ? -13.312 -6.891 -21.344 1 73.5 531 HIS B CA 1
ATOM 8225 C C . HIS B 1 531 ? -13.789 -6.191 -22.625 1 73.5 531 HIS B C 1
ATOM 8227 O O . HIS B 1 531 ? -14.172 -5.023 -22.578 1 73.5 531 HIS B O 1
ATOM 8233 N N . THR B 1 532 ? -13.68 -6.871 -23.781 1 64.62 532 THR B N 1
ATOM 8234 C CA . THR B 1 532 ? -14.117 -6.273 -25.031 1 64.62 532 THR B CA 1
ATOM 8235 C C . THR B 1 532 ? -15.602 -6.535 -25.266 1 64.62 532 THR B C 1
ATOM 8237 O O . THR B 1 532 ? -16.188 -6.035 -26.219 1 64.62 532 THR B O 1
ATOM 8240 N N . LYS B 1 533 ? -16.484 -6.07 -24.688 1 58.09 533 LYS B N 1
ATOM 8241 C CA . LYS B 1 533 ? -17.953 -6.184 -24.703 1 58.09 533 LYS B CA 1
ATOM 8242 C C . LYS B 1 533 ? -18.422 -7.062 -25.859 1 58.09 533 LYS B C 1
ATOM 8244 O O . LYS B 1 533 ? -18.078 -6.809 -27.016 1 58.09 533 LYS B O 1
ATOM 8249 N N . GLY B 1 534 ? -19.016 -8.406 -25.75 1 56.81 534 GLY B N 1
ATOM 8250 C CA . GLY B 1 534 ? -19.703 -9.25 -26.703 1 56.81 534 GLY B CA 1
ATOM 8251 C C . GLY B 1 534 ? -19.328 -10.719 -26.594 1 56.81 534 GLY B C 1
ATOM 8252 O O . GLY B 1 534 ? -18.25 -11.055 -26.094 1 56.81 534 GLY B O 1
ATOM 8253 N N . PHE B 1 535 ? -20.266 -11.625 -27.016 1 51.06 535 PHE B N 1
ATOM 8254 C CA . PHE B 1 535 ? -19.953 -13.047 -27.141 1 51.06 535 PHE B CA 1
ATOM 8255 C C . PHE B 1 535 ? -18.969 -13.289 -28.281 1 51.06 535 PHE B C 1
ATOM 8257 O O . PHE B 1 535 ? -19.047 -12.633 -29.328 1 51.06 535 PHE B O 1
ATOM 8264 N N . GLN B 1 536 ? -17.906 -13.945 -27.859 1 57.22 536 GLN B N 1
ATOM 8265 C CA . GLN B 1 536 ? -16.875 -14.07 -28.875 1 57.22 536 GLN B CA 1
ATOM 8266 C C . GLN B 1 536 ? -16.781 -15.5 -29.406 1 57.22 536 GLN B C 1
ATOM 8268 O O . GLN B 1 536 ? -17.141 -16.453 -28.703 1 57.22 536 GLN B O 1
ATOM 8273 N N . ASP B 1 537 ? -16.547 -15.641 -30.688 1 63.59 537 ASP B N 1
ATOM 8274 C CA . ASP B 1 537 ? -16.281 -16.906 -31.359 1 63.59 537 ASP B CA 1
ATOM 8275 C C . ASP B 1 537 ? -14.883 -17.422 -31.031 1 63.59 537 ASP B C 1
ATOM 8277 O O . ASP B 1 537 ? -13.977 -16.656 -30.734 1 63.59 537 ASP B O 1
ATOM 8281 N N . PRO B 1 538 ? -14.797 -18.781 -30.953 1 72.06 538 PRO B N 1
ATOM 8282 C CA . PRO B 1 538 ? -13.5 -19.406 -30.641 1 72.06 538 PRO B CA 1
ATOM 8283 C C . PRO B 1 538 ? -12.398 -18.953 -31.609 1 72.06 538 PRO B C 1
ATOM 8285 O O . PRO B 1 538 ? -11.219 -18.984 -31.25 1 72.06 538 PRO B O 1
ATOM 8288 N N . LEU B 1 539 ? -12.797 -18.578 -32.719 1 73.69 539 LEU B N 1
ATOM 8289 C CA . LEU B 1 539 ? -11.789 -18.094 -33.656 1 73.69 539 LEU B CA 1
ATOM 8290 C C . LEU B 1 539 ? -11.203 -16.766 -33.219 1 73.69 539 LEU B C 1
ATOM 8292 O O . LEU B 1 539 ? -10.008 -16.516 -33.375 1 73.69 539 LEU B O 1
ATOM 8296 N N . THR B 1 540 ? -12.07 -16.062 -32.594 1 75.69 540 THR B N 1
ATOM 8297 C CA . THR B 1 540 ? -11.602 -14.805 -32.031 1 75.69 540 THR B CA 1
ATOM 8298 C C . THR B 1 540 ? -10.648 -15.062 -30.875 1 75.69 540 THR B C 1
ATOM 8300 O O . THR B 1 540 ? -9.68 -14.328 -30.688 1 75.69 540 THR B O 1
ATOM 8303 N N . LEU B 1 541 ? -10.969 -16.062 -30.141 1 79.25 541 LEU B N 1
ATOM 8304 C CA . LEU B 1 541 ? -10.086 -16.469 -29.047 1 79.25 541 LEU B CA 1
ATOM 8305 C C . LEU B 1 541 ? -8.711 -16.859 -29.578 1 79.25 541 LEU B C 1
ATOM 8307 O O . LEU B 1 541 ? -7.688 -16.469 -29.016 1 79.25 541 LEU B O 1
ATOM 8311 N N . ALA B 1 542 ? -8.68 -17.531 -30.688 1 84.88 542 ALA B N 1
ATOM 8312 C CA . ALA B 1 542 ? -7.418 -17.938 -31.297 1 84.88 542 ALA B CA 1
ATOM 8313 C C . ALA B 1 542 ? -6.59 -16.719 -31.703 1 84.88 542 ALA B C 1
ATOM 8315 O O . ALA B 1 542 ? -5.375 -16.688 -31.5 1 84.88 542 ALA B O 1
ATOM 8316 N N . GLU B 1 543 ? -7.305 -15.789 -32.188 1 81.75 543 GLU B N 1
ATOM 8317 C CA . GLU B 1 543 ? -6.625 -14.555 -32.562 1 81.75 543 GLU B CA 1
ATOM 8318 C C . GLU B 1 543 ? -6.027 -13.859 -31.344 1 81.75 543 GLU B C 1
ATOM 8320 O O . GLU B 1 543 ? -4.898 -13.375 -31.391 1 81.75 543 GLU B O 1
ATOM 8325 N N . MET B 1 544 ? -6.828 -13.82 -30.375 1 85.81 544 MET B N 1
ATOM 8326 C CA . MET B 1 544 ? -6.355 -13.188 -29.141 1 85.81 544 MET B CA 1
ATOM 8327 C C . MET B 1 544 ? -5.18 -13.961 -28.547 1 85.81 544 MET B C 1
ATOM 8329 O O . MET B 1 544 ? -4.242 -13.359 -28.031 1 85.81 544 MET B O 1
ATOM 8333 N N . ILE B 1 545 ? -5.184 -15.266 -28.625 1 86.38 545 ILE B N 1
ATOM 8334 C CA . ILE B 1 545 ? -4.066 -16.094 -28.188 1 86.38 545 ILE B CA 1
ATOM 8335 C C . ILE B 1 545 ? -2.803 -15.703 -28.953 1 86.38 545 ILE B C 1
ATOM 8337 O O . ILE B 1 545 ? -1.733 -15.547 -28.359 1 86.38 545 ILE B O 1
ATOM 8341 N N . GLY B 1 546 ? -2.967 -15.531 -30.203 1 84.44 546 GLY B N 1
ATOM 8342 C CA . GLY B 1 546 ? -1.848 -15.102 -31.016 1 84.44 546 GLY B CA 1
ATOM 8343 C C . GLY B 1 546 ? -1.258 -13.773 -30.578 1 84.44 546 GLY B C 1
ATOM 8344 O O . GLY B 1 546 ? -0.037 -13.609 -30.562 1 84.44 546 GLY B O 1
ATOM 8345 N N . THR B 1 547 ? -2.127 -12.945 -30.25 1 81.5 547 THR B N 1
ATOM 8346 C CA . THR B 1 547 ? -1.698 -11.633 -29.781 1 81.5 547 THR B CA 1
ATOM 8347 C C . THR B 1 547 ? -0.903 -11.758 -28.484 1 81.5 547 THR B C 1
ATOM 8349 O O . THR B 1 547 ? 0.188 -11.195 -28.375 1 81.5 547 THR B O 1
ATOM 8352 N N . VAL B 1 548 ? -1.422 -12.469 -27.547 1 87.44 548 VAL B N 1
ATOM 8353 C CA . VAL B 1 548 ? -0.777 -12.633 -26.25 1 87.44 548 VAL B CA 1
ATOM 8354 C C . VAL B 1 548 ? 0.575 -13.32 -26.422 1 87.44 548 VAL B C 1
ATOM 8356 O O . VAL B 1 548 ? 1.583 -12.867 -25.875 1 87.44 548 VAL B O 1
ATOM 8359 N N . ALA B 1 549 ? 0.593 -14.375 -27.219 1 85.38 549 ALA B N 1
ATOM 8360 C CA . ALA B 1 549 ? 1.823 -15.117 -27.484 1 85.38 549 ALA B CA 1
ATOM 8361 C C . ALA B 1 549 ? 2.857 -14.242 -28.172 1 85.38 549 ALA B C 1
ATOM 8363 O O . ALA B 1 549 ? 4.043 -14.281 -27.844 1 85.38 549 ALA B O 1
ATOM 8364 N N . GLY B 1 550 ? 2.424 -13.461 -29.062 1 79.06 550 GLY B N 1
ATOM 8365 C CA . GLY B 1 550 ? 3.303 -12.547 -29.766 1 79.06 550 GLY B CA 1
ATOM 8366 C C . GLY B 1 550 ? 3.959 -11.523 -28.859 1 79.06 550 GLY B C 1
ATOM 8367 O O . GLY B 1 550 ? 5.137 -11.203 -29.031 1 79.06 550 GLY B O 1
ATOM 8368 N N . GLU B 1 551 ? 3.254 -10.961 -27.969 1 77.75 551 GLU B N 1
ATOM 8369 C CA . GLU B 1 551 ? 3.771 -9.984 -27.016 1 77.75 551 GLU B CA 1
ATOM 8370 C C . GLU B 1 551 ? 4.895 -10.586 -26.172 1 77.75 551 GLU B C 1
ATOM 8372 O O . GLU B 1 551 ? 5.793 -9.867 -25.734 1 77.75 551 GLU B O 1
ATOM 8377 N N . LEU B 1 552 ? 4.871 -11.875 -25.984 1 79.19 552 LEU B N 1
ATOM 8378 C CA . LEU B 1 552 ? 5.832 -12.555 -25.125 1 79.19 552 LEU B CA 1
ATOM 8379 C C . LEU B 1 552 ? 7.105 -12.891 -25.891 1 79.19 552 LEU B C 1
ATOM 8381 O O . LEU B 1 552 ? 8.211 -12.734 -25.359 1 79.19 552 LEU B O 1
ATOM 8385 N N . TRP B 1 553 ? 6.949 -13.344 -27.172 1 76.44 553 TRP B N 1
ATOM 8386 C CA . TRP B 1 553 ? 8.07 -14.07 -27.75 1 76.44 553 TRP B CA 1
ATOM 8387 C C . TRP B 1 553 ? 8.555 -13.398 -29.031 1 76.44 553 TRP B C 1
ATOM 8389 O O . TRP B 1 553 ? 9.617 -13.75 -29.547 1 76.44 553 TRP B O 1
ATOM 8399 N N . LEU B 1 554 ? 7.805 -12.438 -29.484 1 67.12 554 LEU B N 1
ATOM 8400 C CA . LEU B 1 554 ? 8.273 -11.727 -30.672 1 67.12 554 LEU B CA 1
ATOM 8401 C C . LEU B 1 554 ? 9.188 -10.57 -30.281 1 67.12 554 LEU B C 1
ATOM 8403 O O . LEU B 1 554 ? 8.945 -9.891 -29.281 1 67.12 554 LEU B O 1
ATOM 8407 N N . PRO B 1 555 ? 10.305 -10.523 -30.812 1 56.91 555 PRO B N 1
ATOM 8408 C CA . PRO B 1 555 ? 11.211 -9.406 -30.516 1 56.91 555 PRO B CA 1
ATOM 8409 C C . PRO B 1 555 ? 10.547 -8.047 -30.719 1 56.91 555 PRO B C 1
ATOM 8411 O O . PRO B 1 555 ? 9.703 -7.891 -31.609 1 56.91 555 PRO B O 1
ATOM 8414 N N . ARG B 1 556 ? 10.883 -7.188 -29.969 1 51.78 556 ARG B N 1
ATOM 8415 C CA . ARG B 1 556 ? 10.391 -5.816 -30.094 1 51.78 556 ARG B CA 1
ATOM 8416 C C . ARG B 1 556 ? 11.148 -5.07 -31.188 1 51.78 556 ARG B C 1
ATOM 8418 O O . ARG B 1 556 ? 12.344 -5.312 -31.406 1 51.78 556 ARG B O 1
#

InterPro domains:
  IPR000631 ATP/ADP-dependent (S)-NAD(P)H-hydrate dehydratase [MF_01965] (258-554)
  IPR000631 ATP/ADP-dependent (S)-NAD(P)H-hydrate dehydratase [PF01256] (282-538)
  IPR000631 ATP/ADP-dependent (S)-NAD(P)H-hydrate dehydratase [PS51383] (258-552)
  IPR000631 ATP/ADP-dependent (S)-NAD(P)H-hydrate dehydratase [TIGR00196] (260-519)
  IPR000631 ATP/ADP-dependent (S)-NAD(P)H-hydrate dehydratase [cd01171] (271-541)
  IPR004443 YjeF N-terminal domain [PF03853] (26-218)
  IPR004443 YjeF N-terminal domain [PS51385] (9-244)
  IPR029056 Ribokinase-like [G3DSA:3.40.1190.20] (257-550)
  IPR029056 Ribokinase-like [SSF53613] (268-541)
  IPR030677 Bifunctional NAD(P)H-hydrate repair enzyme Nnr [PIRSF017184] (1-548)
  IPR036652 YjeF N-terminal domain superfamily [G3DSA:3.40.50.10260] (1-256)
  IPR036652 YjeF N-terminal domain superfamily [SSF64153] (1-243)

Radius of gyration: 36.97 Å; Cα contacts (8 Å, |Δi|>4): 2319; chains: 2; bounding box: 72×120×90 Å

Sequence (1112 aa):
MILVSCHEAHKIDERAMVEWCLSSSVLVEAAGRECANSLIAVWSQIVPETVKTSTRSLSIILVAGSGNNAADGMVLLKTLILKGFCNILRCKVILAKPIADSEMNATANPTPRSQVFKILQKMGIPCLLWQDLSEKERYTVFSKADLIIDALTGTGLSGPVHGAVAELIAVINKIRNMNTSQRIIAIDIPSGLSDSWEIEYPLIAADLTLAIEPVKACLYKPQARMKAGHIIPVTGIFPEALLTQIAQNTLITFSTLASDQNAREALSVQKDAYKHKRGVVQIFAGALGTSGAAMLASRGAQAGGAGLVQLVTEQLLAEQLMAQAGGLLVTCQLWLNEQKEQGMRSALTPDAIVMGPGLVWNNEKEVQLQKAIHYQIQQHCGLVFDADAIVHAAVYTFTGPTVFTPHPVEFERLINVLPHDTYESNIPSDDELRRMIATNPVPLLQRAARQINAVILLKGHVIYISAPDGSYSVIDGMESMLAMGGSGDLLAGLIGALMARMRRNRITIDPVLCSQWAVTILLEAGHRLAHTKGFQDPLTLAEMIGTVAGELWLPRMILVSCHEAHKIDERAMVEWCLSSSVLVEAAGRECANSLIAVWSQIVPETVKTSTRSLSIILVAGSGNNAADGMVLLKTLILKGFCNILRCKVILAKPIADSEMNATANPTPRSQVFKILQKMGIPCLLWQDLSEKERYTVFSKADLIIDALTGTGLSGPVHGAVAELIAVINKIRNMNTSQRIIAIDIPSGLSDSWEIEYPLIAADLTLAIEPVKACLYKPQARMKAGHIIPVTGIFPEALLTQIAQNTLITFSTLASDQNAREALSVQKDAYKHKRGVVQIFAGALGTSGAAMLASRGAQAGGAGLVQLVTEQLLAEQLMAQAGGLLVTCQLWLNEQKEQGMRSALTPDAIVMGPGLVWNNEKEVQLQKAIHYQIQQHCGLVFDADAIVHAAVYTFTGPTVFTPHPVEFERLINVLPHDTYESNIPSDDELRRMIATNPVPLLQRAARQINAVILLKGHVIYISAPDGSYSVIDGMESMLAMGGSGDLLAGLIGALMARMRRNRITIDPVLCSQWAVTILLEAGHRLAHTKGFQDPLTLAEMIGTVAGELWLPR

Nearest PDB structures (foldseek):
  3rss-assembly1_A  TM=8.243E-01  e=6.438E-30  Thermotoga maritima MSB8
  3rph-assembly1_A  TM=8.378E-01  e=6.211E-16  Bacillus subtilis
  3bgk-assembly1_A  TM=8.490E-01  e=2.054E-14  Streptococcus mutans
  6efw-assembly1_A  TM=7.810E-01  e=1.126E-14  Cryptococcus neoformans H99
  6efx-assembly1_A  TM=7.667E-01  e=4.182E-14  Cryptococcus neoformans H99

Secondary structure (DSSP, 8-state):
-EEE-HHHHHHHHHHHHHHS---HHHHHHHHHHHHHHHHHHTHHHHS-HHHHTSSSPPPEEEEE-SSHHHHHHHHHHHHHHHTTSS-GGGEEEEESSPPPHHHHT-SSS--HHHHHHHHHHHTT--EEEGGGS-HHHHHHHHHT-SEEEEES--TT--S---HHHHHHHHHHHHHHHH-TT-EEEEESS-TT--TT--TTS-----SEEEEESSEEGGGG-HHHHGGG-EEEEE-SSS-HHHHHHH--EEEE-HHHHHH-HHHHHTTPPPTT--GGGG-EEEEE---TT-HHHHHHHHHHHHHTT-SEEEEEE-HHHHHHHGGG-TTEEEEEHHHHHHHHHTT-S-----SEEEE-TTPPP-HHHHHHHHHHHHHHHHH--EEEE-TTHHHHHTTS--SS-EEE---HHHHHHHHHHS---TT---PPPHHHHHHHHHH--HHHHHHHHHHHTSEEEE-SSEEEEE-TTS-EEEEE---GGG-STTHHHHHHHHHHHHHHHHHHTT----HHHHHHHHHHHHHHHHHHHHTSSS---HHHHHHHHHHHHHHHHS--/-EEE-HHHHHHHHHHHHHHS---HHHHHHHHHHHHHHHHHHTHHHHS-HHHHTSSSPPPEEEEE-SSHHHHHHHHHHHHHHHTTSS-GGGEEEEESSPPPHHHHT-SSS--HHHHHHHHHHHTT--EEEGGGS-HHHHHHHHHT-SEEEEES--TT--S---HHHHHHHHHHHHHHHH-TT-EEEEESS-TT--TT--TTS-----SEEEEESSEEGGGG-HHHHGGG-EEEEE-SSS-HHHHHHH--EEEE-HHHHHH-HHHHHTTPPPTT--GGGG-EEEEE---TT-HHHHHHHHHHHHHTT-SEEEEEE-HHHHHHHGGG-TT-EEEEHHHHHHHHHTT-S-----SEEEE-TTPPP-HHHHHHHHHHHHHHHHH--EEEE-TTHHHHHTTS--SS-EEE---HHHHHHHHHHS---SS---PPPHHHHHHHHHH--HHHHHHHHHHHTSEEEE-SSEEEEE-TTS-EEEEE---GGG-STTHHHHHHHHHHHHHHHHHHTT----HHHHHHHHHHHHHHHHHHHHTSSS---HHHHHHHHHHHHHHHHS--

Organism: Gracilinema caldarium (strain ATCC 51460 / DSM 7334 / H1) (NCBI:txid744872)

Foldseek 3Di:
DFADALVLVVVLVVCCVPVVVQDLLNLLLQQLLLLLVVCVVCVVVQQFPVQVPDPDFAAEEEEAADDSLRLSPLSNVVNCVVVPNGDLVRYAYEYLDDDDPCLLPVDPDHHSNNVSVVVNVVVVHHYHYLVPDDPVRLLVSLLPHQEYEYSHDESPDDDADDHSLLVNQVSNQVSCVVPVRHFYEYEQAFPRFHPPHAPPGRTHQGQEYAREPPRYPQCQQQQNVNRHHHYDYRDDSDDPVSSVVRGQEAAAAPVVQLVDPVLLVLQFDDPPDALVLLFEEEEEEADVPQLLLQVLLQLLLVLLPHSAYEYEYDPVSLVVCVVVQVRYHYYYPVVVVVCVVVVPDDDPDGLEYEYAYHDDDDPVVLVVLVVRQVSCVVPLHEYEYEHPRQLSLLLAAHDHAYEYEDELVSLLSSLVNHDDDPPPPDDDDSVVSSRCSNRPCLVVQQVSQQRNVYWYWYDDCKIKIAHNVSYIYIYRQVQVLCVDPSSRSSLSSSLRSSQRRSVSVVHGRDSRSSNSNSSNLLSVLSVVVVVVPDRDDSSSSSVSSSVSSCVSHPDD/DFADALVLVVVLVVCCVPVVVQDLLNLLLQQLLLLLVVCVVCVVVQQFPVQVPDPDFAAEEEEAADDSLRLSPLSNVVNCVVVPVGDLVRYAYEYLDDDDPCLLPDDPDHHSNNVSVVVNVVVVHHYHYQVPDDPVRLLVSLLPHQEYEYSHDESPDDDADDHSLLVNQVSNQVSCVVPVRHFYEYEQAFPRFHPPHAPPGRTHQGQEYAREPPRYPQCQQQQNVRSHHHYDYRDDSDDPVSSVVRGQEAAAAPVVLLVDPVLLALQFDDPPDALVLLFEEEEEEADVVQLLLQLLLQLLLVLLPHSAYEYEYDPVSLVVCVVVQPRYHYYYPVVVVVCVVVVPDDDDLGLEYEYAYHDDDDPVVLVVLVVRQVSCVVPQHEYEYEHPRLQVLLLAAHDHAYEYEDELVSLLSSLVNHPDDPPPPDDDPSVVSSRCSNRPCLVVQQVSQQRNVYWYWYDDCKIKIAHNVSYIYIYRQVQVLCVDPSSRSSLSSSLRSSSRRSVSVVHGRDSRSSNSNSSNLLSVLSVVVVVVPDNDDSSSSSVSSSVSSCVSHPDD

Solvent-accessible surface area (backbone atoms only — not comparable to full-atom values): 56240 Å² total; per-residue (Å²): 86,52,26,28,49,36,68,55,48,53,50,48,54,49,44,35,38,72,75,46,58,41,47,69,52,50,51,34,48,46,49,5,43,41,43,32,52,56,49,58,76,44,36,84,77,60,51,41,65,74,42,75,77,38,95,55,76,62,27,38,35,37,36,23,29,87,47,64,40,17,26,20,44,48,35,18,53,52,37,35,38,40,62,66,78,40,50,63,91,38,36,36,35,36,24,49,53,84,79,50,65,69,47,67,64,36,78,89,72,51,45,50,39,44,40,49,50,53,35,43,48,72,73,62,37,52,74,43,52,50,87,77,49,50,73,67,50,55,51,51,60,58,69,67,31,43,33,36,39,38,7,47,34,36,66,81,51,73,58,66,63,58,67,54,56,38,50,50,41,51,52,51,47,52,48,43,74,72,36,79,64,42,35,33,38,13,41,50,37,35,30,40,50,32,77,67,49,52,91,86,42,63,57,34,64,24,54,29,18,41,20,44,63,64,34,51,49,48,60,58,17,53,69,54,31,73,29,31,41,51,73,43,79,32,70,45,74,61,56,65,73,64,54,60,72,73,42,75,26,33,40,55,47,52,66,61,47,70,68,31,63,68,66,41,56,56,59,45,55,62,93,82,60,49,55,76,53,27,10,28,29,34,33,41,23,19,31,95,92,22,53,64,30,30,48,32,19,50,41,13,16,47,28,48,49,26,41,37,42,34,38,38,26,43,60,73,53,26,65,63,44,53,80,65,33,91,83,46,43,63,36,21,66,67,58,53,52,51,41,56,73,68,62,53,79,82,74,84,75,52,33,7,37,30,36,13,33,42,46,73,88,48,71,67,54,51,52,50,49,53,49,50,57,51,45,24,73,74,66,61,22,31,40,33,27,26,65,66,34,34,52,70,52,38,57,46,69,48,92,45,44,28,36,34,50,31,41,68,70,52,41,55,52,28,63,74,47,42,67,76,50,89,83,68,70,79,73,69,52,72,66,53,47,54,47,34,56,39,47,53,39,59,68,59,40,30,49,52,7,40,71,26,34,25,32,36,34,38,51,56,60,44,27,38,40,21,30,46,87,57,44,39,36,38,33,85,43,81,49,75,71,55,76,44,85,49,48,66,25,23,42,48,18,19,29,26,12,40,32,5,25,15,43,56,67,74,34,80,61,51,52,65,60,28,48,52,50,32,53,32,43,49,48,51,26,32,55,58,48,65,71,56,76,73,91,74,53,61,68,54,48,32,51,36,27,26,50,55,47,40,72,69,26,48,75,129,86,53,27,29,48,38,68,54,48,52,51,49,54,50,43,36,35,71,74,45,56,41,46,68,51,50,52,35,49,46,48,5,42,42,44,31,52,56,48,57,76,43,35,84,77,60,51,40,65,74,42,74,76,36,95,56,78,63,26,38,34,36,36,25,29,87,47,67,41,18,25,21,45,47,34,18,54,50,37,35,38,41,62,63,78,40,51,62,90,39,37,38,36,36,24,48,53,82,79,51,65,70,47,68,64,36,78,88,72,52,45,48,40,46,40,51,50,52,35,42,48,73,72,64,34,52,75,43,50,52,88,76,49,49,74,68,50,54,50,52,60,58,71,66,30,43,34,36,37,39,7,47,36,35,66,82,51,73,59,67,62,57,68,54,55,38,50,48,40,52,52,54,48,52,47,43,75,73,36,79,64,42,35,33,37,13,43,50,39,33,30,40,50,32,78,68,48,52,91,88,40,62,58,35,64,25,53,29,18,41,19,44,64,65,34,50,49,48,61,59,17,53,70,54,30,74,29,31,41,51,72,43,80,33,71,46,73,61,56,67,71,63,52,59,73,73,40,76,27,32,39,55,48,53,66,62,48,70,70,30,63,67,66,42,56,56,59,46,54,61,92,81,58,50,55,77,54,28,10,26,30,35,32,41,23,19,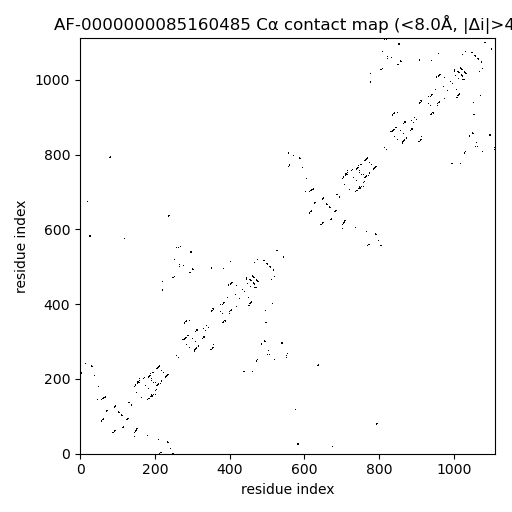30,94,92,22,52,64,31,31,49,34,18,50,42,13,15,47,28,49,49,25,40,38,43,35,37,38,25,44,61,73,54,24,66,62,43,54,80,66,34,89,83,45,44,64,35,22,66,68,58,53,52,50,42,55,73,68,65,50,81,78,72,84,75,52,33,7,39,30,36,15,34,41,47,75,88,46,72,68,53,50,52,50,50,52,49,52,56,52,46,23,74,74,65,61,22,31,39,34,28,27,66,66,35,34,51,69,52,36,58,47,69,48,92,44,43,29,38,35,50,33,41,67,70,52,41,57,52,28,65,75,46,40,66,76,50,89,81,70,69,80,74,69,52,71,68,52,47,54,46,34,56,38,47,53,38,59,68,60,41,29,50,51,7,40,70,27,34,24,31,37,33,38,50,56,62,44,27,39,41,20,32,46,87,58,43,38,37,37,32,85,40,83,47,77,70,53,75,46,84,48,48,64,25,23,44,49,17,20,28,25,10,40,31,5,26,15,43,57,66,74,36,83,60,50,50,64,60,28,47,52,49,33,51,32,44,49,49,52,28,33,54,57,48,66,70,56,76,72,92,75,53,62,66,54,48,32,52,37,29,26,51,56,46,40,71,69,26,49,76,129